Protein AF-0000000072582050 (afdb_homodimer)

Organism: Leptospira interrogans serogroup Icterohaemorrhagiae serovar Lai (strain 56601) (NCBI:txid189518)

InterPro domains:
  IPR000653 DegT/DnrJ/EryC1/StrS aminotransferase [PF01041] (15-385)
  IPR000653 DegT/DnrJ/EryC1/StrS aminotransferase [PIRSF000390] (5-389)
  IPR000653 DegT/DnrJ/EryC1/StrS aminotransferase [PTHR30244] (13-388)
  IPR000653 DegT/DnrJ/EryC1/StrS aminotransferase [cd00616] (18-386)
  IPR015421 Pyridoxal phosphate-dependent transferase, major domain [G3DSA:3.40.640.10] (3-262)
  IPR015422 Pyridoxal phosphate-dependent transferase, small domain [G3DSA:3.90.1150.10] (266-390)
  IPR015424 Pyridoxal phosphate-dependent transferase [SSF53383] (11-389)

Sequence (788 aa):
MDFKIKWSGRSIDYTQEEIDTVVEVMKTADPQTQGKYLQQFESDFSNYLDGQPCFGVTNATHALELIADLTGLKSGDEVIIPGHTYCASAIPFGRTGATLVWADIDPETFLISLESIQKLVTNKTKAIVVVHLYGMIIPDILEIAKFAKSKNILLIEDCAQSLGAVLNGKSCGTFGDFAAFSFHGQKNITTMGEGGILTLKNVSLADKVPGLRHNGHAPFLNKTDYWKPAMSNVDLDLDGIWPHNFSLTEVQAALGSVLLKRIALLTEERRKRAQKFINSFNEFEELSFQKQNDSKAHSYHLLVAKYKAVKNGKNRDDLISILSKKYKIQVIVQYYPLYRYDLFKKMGYAKAVCPASDDFFDNMISFPFHIWMNENDFDYMIASIKQALIELRSMDFKIKWSGRSIDYTQEEIDTVVEVMKTADPQTQGKYLQQFESDFSNYLDGQPCFGVTNATHALELIADLTGLKSGDEVIIPGHTYCASAIPFGRTGATLVWADIDPETFLISLESIQKLVTNKTKAIVVVHLYGMIIPDILEIAKFAKSKNILLIEDCAQSLGAVLNGKSCGTFGDFAAFSFHGQKNITTMGEGGILTLKNVSLADKVPGLRHNGHAPFLNKTDYWKPAMSNVDLDLDGIWPHNFSLTEVQAALGSVLLKRIALLTEERRKRAQKFINSFNEFEELSFQKQNDSKAHSYHLLVAKYKAVKNGKNRDDLISILSKKYKIQVIVQYYPLYRYDLFKKMGYAKAVCPASDDFFDNMISFPFHIWMNENDFDYMIASIKQALIELRS

Secondary structure (DSSP, 8-state):
---SB---S---PPPHHHHHHHHHHHHH-SSSBSSHHHHHHHHHHHHHTTT--EEEESBHHHHHHHHHHHHT--TT-EEEEESSS-GGGTHHHHTTTPEEEEEP--TTTSS--HHHHHTT--TTEEEEEEE-GGGB--TTHHHHHHHHHHTT-EEEEE-TTTTT-EETTEETTSSSSEEEEE--TTSSS-STT-BEEEEES-HHHHTTHHHHHBTTEE--S-STTTTSS-S-EE--SSTT----B-PPBHHHHHHHHHHHTTHHHHHHHHHHHHHHHHHTTTT-TTEEE---S-GGGB--SSEEEEE---SS---HHHHHHIIIIIS-B--B-----GGGSHHHHHTT------HHHHHHHHHEEEE---TT--HHHHHHHHHHHHHHHHHHH-/---SB---S---PPPHHHHHHHHHHHHH-SSSBSSHHHHHHHHHHHHHTTT--EEEESBHHHHHHHHHHHHT--TT-EEEEESSS-GGGTHHHHHTTPEEEEEP--TTTSS--HHHHHTT--TTEEEEEEE-GGGB--TTHHHHHHHHHHTT-EEEEE-TTTTT-EETTEETTSSSSEEEEE--TTSSS-STT-BEEEEES-HHHHTTHHHHHBTTEE--S-STTTTSS-S-EE--SSTT----B-PPBHHHHHHHHHHHTTHHHHHHHHHHHHHHHHHTTTT-TTEEE---S-GGGB--SSEEEEE---SS---HHHHHHIIIIIS-B--B-----GGGSHHHHHTT------HHHHHHHHHEEEE---TT--HHHHHHHHHHHHHHHHHHH-

Nearest PDB structures (foldseek):
  4lc3-assembly1_B  TM=9.080E-01  e=8.793E-35  Burkholderia cenocepacia J2315
  4oca-assembly1_A-2  TM=9.272E-01  e=3.914E-31  Salmonella enterica subsp. enterica serovar Typhimurium
  8snj-assembly1_B  TM=9.107E-01  e=1.690E-31  Klebsiella aerogenes KCTC 2190
  8sng-assembly1_B  TM=9.211E-01  e=1.652E-30  Klebsiella aerogenes KCTC 2190
  3nu7-assembly1_B  TM=9.044E-01  e=9.208E-29  Pseudomonas aeruginosa

Foldseek 3Di:
DFFPADQDQAFDDDDPVLVVLLVVCVVDPVPFFPDDLQVVLQVLVCVVQVNFGKGKFFWQLVLLLLVLLLLVDAAQAEEEEALADDCSLCVSNVVRNHHYAHFAPDLQQRFGDPVRVVVGDDPRYAEYEGECPQAFDDQCLLVVLVVCVVSNHFYEYECQAHAQFDDPRGGGQNSTQKYKYWQARLHLHHLVGTMMMITGHDPVSSVQSVCQQCQQWAADPDDVPCCVVHVTDHDGPRPPDTGHHGIDTSSSSNSSSVVVVCSNVSQVLQLVLLCVLVVLCPVPPQWHFRDDPDSSRGSRSWTKTFGDDDPDPDAQVQLQCCCCPPVRFHKDQDDDRNLPDPVCVVSPSVDHDHVSNVNRRRGMIIGRGHSPDDPVVSVSSSVSSVVSSVVVVD/DFFPADQDQAFDDDDPVLVVLLVVCVVDPVPFFPDDLQVVLQVLVCVVQVNFGKGKFFWQLVLLLLVLLLLVDAAQAEEEEALADDCSLCVSNVVRNHHYAHFAPDLQQRFGDPVRVVVGDDPRYAEYEGECPQAFDDQCLLVVLVVCVVSNHFYEYECQAHAQFDDPRGGGQNSTQKYKYWQARLHLHHLVGTMMMITGHDPVSSVQSVCQQCQQWDADPDPPPCCVVHVTDHDGPRPPDTGHHGIDTSSSSNSSSVVVVCSNVSQVLQLVLLVVLVVLCPVPPQWHFRDDPDSSRGSRSWTKTFGDDDPDPDAQVQLQCCCCPPVRFHKDQDDDRNLPDPVCVVSPSVDHDHVSNVNRRRGMIIGRGHSPDDPVVSVSSSVSSVVSSVVVVD

Solvent-accessible surface area (backbone atoms only — not comparable to full-atom values): 40246 Å² total; per-residue (Å²): 136,81,52,78,44,59,63,67,36,44,24,70,79,77,52,70,68,47,53,50,48,32,53,49,36,66,75,62,48,70,31,21,39,88,30,71,38,36,51,49,24,22,49,51,50,10,56,72,59,76,62,38,54,41,42,68,18,44,23,28,52,56,20,42,33,52,48,34,62,74,68,63,59,30,69,76,30,26,33,39,30,56,31,62,38,66,62,60,80,47,47,40,46,47,69,45,47,23,41,77,38,68,25,25,35,36,83,56,54,70,30,59,42,52,75,45,46,63,78,68,64,53,97,41,43,48,35,38,44,47,58,21,60,52,2,32,57,49,87,55,46,68,58,38,39,52,52,29,56,76,68,71,24,48,33,32,29,39,24,45,39,14,69,71,11,31,54,96,88,37,53,66,53,68,72,42,48,26,19,21,27,33,12,34,22,55,23,90,50,53,32,63,19,35,20,19,30,28,34,41,68,56,64,78,61,56,72,47,46,67,17,40,34,45,60,9,46,38,74,48,89,39,78,88,53,40,45,54,87,21,61,60,34,40,37,65,102,48,87,95,59,77,51,37,78,36,69,38,25,23,38,38,22,44,34,41,45,58,51,57,74,43,39,67,61,55,29,50,55,36,37,53,52,50,47,53,55,56,60,72,41,71,88,38,82,40,55,42,60,66,60,69,92,52,72,54,18,36,19,48,42,46,49,52,32,35,44,46,62,81,81,74,78,50,47,41,66,55,53,48,48,45,35,39,72,72,65,13,33,42,5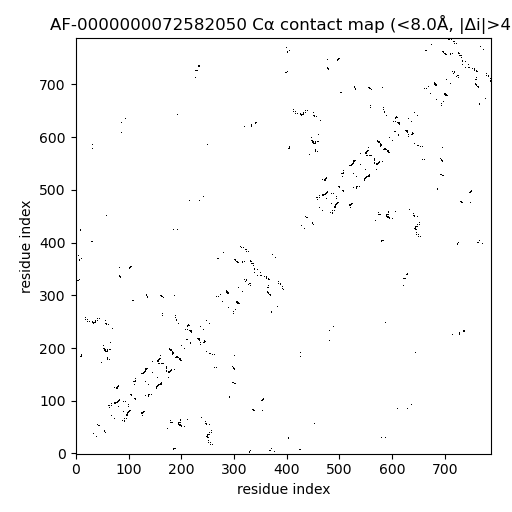8,42,30,79,47,62,43,40,40,73,28,61,39,35,35,77,73,69,40,47,82,75,84,34,68,44,38,51,53,42,54,76,18,36,41,32,49,65,65,46,75,75,61,51,68,67,60,52,50,48,51,54,53,48,50,54,50,50,55,53,58,62,68,107,136,81,53,80,45,59,63,66,35,45,25,69,78,78,50,70,68,46,54,51,49,34,53,51,37,67,73,64,47,69,32,20,38,88,30,69,38,36,53,47,25,21,49,51,50,9,55,73,59,76,62,39,53,43,42,68,19,43,22,30,53,55,22,43,34,51,48,36,59,74,69,63,59,29,69,77,30,25,33,40,29,56,30,64,39,65,63,60,79,48,48,41,46,47,69,47,45,23,43,78,39,68,25,28,35,36,84,55,53,70,29,59,41,54,73,44,47,64,78,66,65,54,97,42,44,48,34,37,43,46,59,20,59,51,1,31,56,51,88,54,47,67,59,40,38,53,50,28,55,75,66,72,24,48,34,33,29,39,26,46,37,13,68,70,10,30,54,96,87,37,52,66,52,68,73,42,49,26,19,21,27,34,12,34,22,55,22,90,51,53,33,64,19,36,20,20,30,28,35,43,68,55,65,78,60,55,71,46,46,66,18,40,34,44,59,10,46,39,73,50,89,38,77,88,52,41,44,53,87,20,60,60,34,41,39,65,102,50,87,94,60,79,52,36,76,36,69,38,27,24,40,36,22,42,35,41,47,58,52,58,76,43,38,67,59,55,28,51,53,36,38,53,52,50,48,54,55,56,61,71,41,70,87,38,82,39,53,43,58,67,60,70,92,52,72,53,18,37,19,49,41,47,49,53,32,38,42,47,63,80,84,72,77,49,47,41,65,56,53,48,48,45,36,40,71,72,65,15,33,40,57,43,30,79,47,64,42,40,40,72,28,59,39,36,36,76,74,70,39,46,81,76,85,34,66,43,38,50,54,44,55,76,16,36,41,30,48,65,64,44,73,74,60,51,68,68,60,53,49,48,50,55,53,48,51,53,50,50,56,54,59,62,70,108

Radius of gyration: 27.57 Å; Cα contacts (8 Å, |Δi|>4): 1727; chains: 2; bounding box: 56×101×63 Å

pLDDT: mean 96.02, std 4.6, range [66.06, 98.94]

Structure (mmCIF, N/CA/C/O backbone):
data_AF-0000000072582050-model_v1
#
loop_
_entity.id
_entity.type
_entity.pdbx_description
1 polymer 'Pyridoxal phosphate-dependent aminotransferase'
#
loop_
_atom_site.group_PDB
_atom_site.id
_atom_site.type_symbol
_atom_site.label_atom_id
_atom_site.label_alt_id
_atom_site.label_comp_id
_atom_site.label_asym_id
_atom_site.label_entity_id
_atom_site.label_seq_id
_atom_site.pdbx_PDB_ins_code
_atom_site.Cartn_x
_atom_site.Cartn_y
_atom_site.Cartn_z
_atom_site.occupancy
_atom_site.B_iso_or_equiv
_atom_site.auth_seq_id
_atom_site.auth_comp_id
_atom_site.auth_asym_id
_atom_site.auth_atom_id
_atom_site.pdbx_PDB_model_num
ATOM 1 N N . MET A 1 1 ? 13.43 26.766 -9.227 1 75.81 1 MET A N 1
ATOM 2 C CA . MET A 1 1 ? 14.141 27.766 -8.43 1 75.81 1 MET A CA 1
ATOM 3 C C . MET A 1 1 ? 15.188 27.094 -7.543 1 75.81 1 MET A C 1
ATOM 5 O O . MET A 1 1 ? 15.008 25.969 -7.098 1 75.81 1 MET A O 1
ATOM 9 N N . ASP A 1 2 ? 16.25 27.734 -7.402 1 87.94 2 ASP A N 1
ATOM 10 C CA . ASP A 1 2 ? 17.328 27.281 -6.539 1 87.94 2 ASP A CA 1
ATOM 11 C C . ASP A 1 2 ? 17.188 27.844 -5.125 1 87.94 2 ASP A C 1
ATOM 13 O O . ASP A 1 2 ? 17.219 29.062 -4.926 1 87.94 2 ASP A O 1
ATOM 17 N N . PHE A 1 3 ? 16.938 27.031 -4.137 1 94.44 3 PHE A N 1
ATOM 18 C CA . PHE A 1 3 ? 16.672 27.453 -2.766 1 94.44 3 PHE A CA 1
ATOM 19 C C . PHE A 1 3 ? 17.891 27.188 -1.883 1 94.44 3 PHE A C 1
ATOM 21 O O . PHE A 1 3 ? 18.578 26.172 -2.035 1 94.44 3 PHE A O 1
ATOM 28 N N . LYS A 1 4 ? 18.172 28.141 -1.025 1 96.25 4 LYS A N 1
ATOM 29 C CA . LYS A 1 4 ? 19.172 27.922 0.026 1 96.25 4 LYS A CA 1
ATOM 30 C C . LYS A 1 4 ? 18.625 27 1.113 1 96.25 4 LYS A C 1
ATOM 32 O O . LYS A 1 4 ? 19.312 26.078 1.559 1 96.25 4 LYS A O 1
ATOM 37 N N . ILE A 1 5 ? 17.422 27.297 1.549 1 96.81 5 ILE A N 1
ATOM 38 C CA . ILE A 1 5 ? 16.688 26.438 2.475 1 96.81 5 ILE A CA 1
ATOM 39 C C . ILE A 1 5 ? 15.484 25.828 1.764 1 96.81 5 ILE A C 1
ATOM 41 O O . ILE A 1 5 ? 14.484 26.5 1.538 1 96.81 5 ILE A O 1
ATOM 45 N N . LYS A 1 6 ? 15.562 24.547 1.501 1 93 6 LYS A N 1
ATOM 46 C CA . LYS A 1 6 ? 14.523 23.859 0.743 1 93 6 LYS A CA 1
ATOM 47 C C . LYS A 1 6 ? 13.484 23.234 1.672 1 93 6 LYS A C 1
ATOM 49 O O . LYS A 1 6 ? 13.789 22.906 2.824 1 93 6 LYS A O 1
ATOM 54 N N . TRP A 1 7 ? 12.273 23.109 1.129 1 93.12 7 TRP A N 1
ATOM 55 C CA . TRP A 1 7 ? 11.289 22.25 1.769 1 93.12 7 TRP A CA 1
ATOM 56 C C . TRP A 1 7 ? 11.703 20.781 1.668 1 93.12 7 TRP A C 1
ATOM 58 O O . TRP A 1 7 ? 11.648 20.188 0.589 1 93.12 7 TRP A O 1
ATOM 68 N N . SER A 1 8 ? 12.094 20.188 2.719 1 90.56 8 SER A N 1
ATOM 69 C CA . SER A 1 8 ? 12.648 18.828 2.672 1 90.56 8 SER A CA 1
ATOM 70 C C . SER A 1 8 ? 11.547 17.781 2.672 1 90.56 8 SER A C 1
ATOM 72 O O . SER A 1 8 ? 10.547 17.922 3.371 1 90.56 8 SER A O 1
ATOM 74 N N . GLY A 1 9 ? 11.781 16.703 1.92 1 90.38 9 GLY A N 1
ATOM 75 C CA . GLY A 1 9 ? 10.914 15.531 1.932 1 90.38 9 GLY A CA 1
ATOM 76 C C . GLY A 1 9 ? 11.328 14.492 2.953 1 90.38 9 GLY A C 1
ATOM 77 O O . GLY A 1 9 ? 10.758 13.398 3.002 1 90.38 9 GLY A O 1
ATOM 78 N N . ARG A 1 10 ? 12.305 14.812 3.766 1 89.94 10 ARG A N 1
ATOM 79 C CA . ARG A 1 10 ? 12.844 13.938 4.801 1 89.94 10 ARG A CA 1
ATOM 80 C C . ARG A 1 10 ? 12.883 14.641 6.152 1 89.94 10 ARG A C 1
ATOM 82 O O . ARG A 1 10 ? 13.453 15.727 6.281 1 89.94 10 ARG A O 1
ATOM 89 N N . SER A 1 11 ? 12.336 13.922 7.152 1 86.62 11 SER A N 1
ATOM 90 C CA . SER A 1 11 ? 12.18 14.625 8.422 1 86.62 11 SER A CA 1
ATOM 91 C C . SER A 1 11 ? 13.281 14.25 9.406 1 86.62 11 SER A C 1
ATOM 93 O O . SER A 1 11 ? 13.562 15 10.336 1 86.62 11 SER A O 1
ATOM 95 N N . ILE A 1 12 ? 13.875 13.047 9.211 1 89.88 12 ILE A N 1
ATOM 96 C CA . ILE A 1 12 ? 14.867 12.609 10.18 1 89.88 12 ILE A CA 1
ATOM 97 C C . ILE A 1 12 ? 16.016 11.906 9.453 1 89.88 12 ILE A C 1
ATOM 99 O O . ILE A 1 12 ? 15.875 11.484 8.305 1 89.88 12 ILE A O 1
ATOM 103 N N . ASP A 1 13 ? 17.141 11.875 10.164 1 93.62 13 ASP A N 1
ATOM 104 C CA . ASP A 1 13 ? 18.234 10.992 9.773 1 93.62 13 ASP A CA 1
ATOM 105 C C . ASP A 1 13 ? 18.203 9.688 10.57 1 93.62 13 ASP A C 1
ATOM 107 O O . ASP A 1 13 ? 17.891 9.695 11.766 1 93.62 13 ASP A O 1
ATOM 111 N N . TYR A 1 14 ? 18.516 8.641 9.867 1 96.69 14 TYR A N 1
ATOM 112 C CA . TYR A 1 14 ? 18.562 7.352 10.547 1 96.69 14 TYR A CA 1
ATOM 113 C C . TYR A 1 14 ? 19.859 7.184 11.32 1 96.69 14 TYR A C 1
ATOM 115 O O . TYR A 1 14 ? 20.922 7.582 10.844 1 96.69 14 TYR A O 1
ATOM 123 N N . THR A 1 15 ? 19.766 6.637 12.523 1 97.38 15 THR A N 1
ATOM 124 C CA . THR A 1 15 ? 20.953 6.273 13.289 1 97.38 15 THR A CA 1
ATOM 125 C C . THR A 1 15 ? 21.578 4.996 12.742 1 97.38 15 THR A C 1
ATOM 127 O O . THR A 1 15 ? 20.969 4.297 11.93 1 97.38 15 THR A O 1
ATOM 130 N N . GLN A 1 16 ? 22.812 4.715 13.234 1 98.31 16 GLN A N 1
ATOM 131 C CA . GLN A 1 16 ? 23.469 3.48 12.82 1 98.31 16 GLN A CA 1
ATOM 132 C C . GLN A 1 16 ? 22.688 2.258 13.297 1 98.31 16 GLN A C 1
ATOM 134 O O . GLN A 1 16 ? 22.609 1.254 12.578 1 98.31 16 GLN A O 1
ATOM 139 N N . GLU A 1 17 ? 22.141 2.291 14.477 1 98.56 17 GLU A N 1
ATOM 140 C CA . GLU A 1 17 ? 21.344 1.188 14.984 1 98.56 17 GLU A CA 1
ATOM 141 C C . GLU A 1 17 ? 20.156 0.899 14.07 1 98.56 17 GLU A C 1
ATOM 143 O O . GLU A 1 17 ? 19.828 -0.263 13.805 1 98.56 17 GLU A O 1
ATOM 148 N N . GLU A 1 18 ? 19.484 1.899 13.633 1 98.5 18 GLU A N 1
ATOM 149 C CA . GLU A 1 18 ? 18.344 1.771 12.727 1 98.5 18 GLU A CA 1
ATOM 150 C C . GLU A 1 18 ? 18.766 1.163 11.391 1 98.5 18 GLU A C 1
ATOM 152 O O . GLU A 1 18 ? 18.109 0.258 10.875 1 98.5 18 GLU A O 1
ATOM 157 N N . ILE A 1 19 ? 19.891 1.639 10.836 1 98.75 19 ILE A N 1
ATOM 158 C CA . ILE A 1 19 ? 20.438 1.115 9.578 1 98.75 19 ILE A CA 1
ATOM 159 C C . ILE A 1 19 ? 20.797 -0.356 9.75 1 98.75 19 ILE A C 1
ATOM 161 O O . ILE A 1 19 ? 20.453 -1.193 8.914 1 98.75 19 ILE A O 1
ATOM 165 N N . ASP A 1 20 ? 21.453 -0.716 10.883 1 98.81 20 ASP A N 1
ATOM 166 C CA . ASP A 1 20 ? 21.875 -2.09 11.164 1 98.81 20 ASP A CA 1
ATOM 167 C C . ASP A 1 20 ? 20.656 -3.01 11.281 1 98.81 20 ASP A C 1
ATOM 169 O O . ASP A 1 20 ? 20.703 -4.168 10.852 1 98.81 20 ASP A O 1
ATOM 173 N N . THR A 1 21 ? 19.641 -2.516 11.859 1 98.81 21 THR A N 1
ATOM 174 C CA . THR A 1 21 ? 18.406 -3.285 12 1 98.81 21 THR A CA 1
ATOM 175 C C . THR A 1 21 ? 17.828 -3.639 10.633 1 98.81 21 THR A C 1
ATOM 177 O O . THR A 1 21 ? 17.453 -4.789 10.391 1 98.81 21 THR A O 1
ATOM 180 N N . VAL A 1 22 ? 17.797 -2.672 9.734 1 98.81 22 VAL A N 1
ATOM 181 C CA . VAL A 1 22 ? 17.281 -2.885 8.391 1 98.81 22 VAL A CA 1
ATOM 182 C C . VAL A 1 22 ? 18.109 -3.943 7.676 1 98.81 22 VAL A C 1
ATOM 184 O O . VAL A 1 22 ? 17.578 -4.891 7.102 1 98.81 22 VAL A O 1
ATOM 187 N N . VAL A 1 23 ? 19.391 -3.82 7.758 1 98.81 23 VAL A N 1
ATOM 188 C CA . VAL A 1 23 ? 20.312 -4.727 7.078 1 98.81 23 VAL A CA 1
ATOM 189 C C . VAL A 1 23 ? 20.125 -6.145 7.621 1 98.81 23 VAL A C 1
ATOM 191 O O . VAL A 1 23 ? 20.062 -7.105 6.852 1 98.81 23 VAL A O 1
ATOM 194 N N . GLU A 1 24 ? 20.047 -6.266 8.914 1 98.75 24 GLU A N 1
ATOM 195 C CA . GLU A 1 24 ? 19.891 -7.574 9.547 1 98.75 24 GLU A CA 1
ATOM 196 C C . GLU A 1 24 ? 18.594 -8.25 9.094 1 98.75 24 GLU A C 1
ATOM 198 O O . GLU A 1 24 ? 18.594 -9.43 8.75 1 98.75 24 GLU A O 1
ATOM 203 N N . VAL A 1 25 ? 17.547 -7.52 9.094 1 98.62 25 VAL A N 1
ATOM 204 C CA . VAL A 1 25 ? 16.234 -8.078 8.734 1 98.62 25 VAL A CA 1
ATOM 205 C C . VAL A 1 25 ? 16.219 -8.43 7.25 1 98.62 25 VAL A C 1
ATOM 207 O O . VAL A 1 25 ? 15.633 -9.438 6.852 1 98.62 25 VAL A O 1
ATOM 210 N N . MET A 1 26 ? 16.844 -7.605 6.371 1 97.94 26 MET A N 1
ATOM 211 C CA . MET A 1 26 ? 16.984 -7.938 4.953 1 97.94 26 MET A CA 1
ATOM 212 C C . MET A 1 26 ? 17.625 -9.312 4.773 1 97.94 26 MET A C 1
ATOM 214 O O . MET A 1 26 ? 17.203 -10.094 3.92 1 97.94 26 MET A O 1
ATOM 218 N N . LYS A 1 27 ? 18.531 -9.641 5.633 1 96.88 27 LYS A N 1
ATOM 219 C CA . LYS A 1 27 ? 19.344 -10.844 5.465 1 96.88 27 LYS A CA 1
ATOM 220 C C . LYS A 1 27 ? 18.641 -12.062 6.07 1 96.88 27 LYS A C 1
ATOM 222 O O . LYS A 1 27 ? 18.891 -13.195 5.652 1 96.88 27 LYS A O 1
ATOM 227 N N . THR A 1 28 ? 17.688 -11.789 7.023 1 95.88 28 THR A N 1
ATOM 228 C CA . THR A 1 28 ? 17.359 -12.945 7.855 1 95.88 28 THR A CA 1
ATOM 229 C C . THR A 1 28 ? 15.844 -13.172 7.875 1 95.88 28 THR A C 1
ATOM 231 O O . THR A 1 28 ? 15.383 -14.273 8.156 1 95.88 28 THR A O 1
ATOM 234 N N . ALA A 1 29 ? 15.078 -12.141 7.594 1 97.06 29 ALA A N 1
ATOM 235 C CA . ALA A 1 29 ? 13.633 -12.266 7.777 1 97.06 29 ALA A CA 1
ATOM 236 C C . ALA A 1 29 ? 13.047 -13.305 6.824 1 97.06 29 ALA A C 1
ATOM 238 O O . ALA A 1 29 ? 13.289 -13.25 5.617 1 97.06 29 ALA A O 1
ATOM 239 N N . ASP A 1 30 ? 12.289 -14.195 7.316 1 94.94 30 ASP A N 1
ATOM 240 C CA . ASP A 1 30 ? 11.516 -15.203 6.605 1 94.94 30 ASP A CA 1
ATOM 241 C C . ASP A 1 30 ? 10.258 -15.578 7.379 1 94.94 30 ASP A C 1
ATOM 243 O O . ASP A 1 30 ? 10.312 -16.328 8.359 1 94.94 30 ASP A O 1
ATOM 247 N N . PRO A 1 31 ? 9.125 -15.102 6.898 1 95.75 31 PRO A N 1
ATOM 248 C CA . PRO A 1 31 ? 8.844 -14.391 5.648 1 95.75 31 PRO A CA 1
ATOM 249 C C . PRO A 1 31 ? 9.25 -12.922 5.707 1 95.75 31 PRO A C 1
ATOM 251 O O . PRO A 1 31 ? 9.711 -12.445 6.746 1 95.75 31 PRO A O 1
ATOM 254 N N . GLN A 1 32 ? 9.117 -12.234 4.617 1 97.19 32 GLN A N 1
ATOM 255 C CA . GLN A 1 32 ? 9.531 -10.836 4.527 1 97.19 32 GLN A CA 1
ATOM 256 C C . GLN A 1 32 ? 8.344 -9.891 4.691 1 97.19 32 GLN A C 1
ATOM 258 O O . GLN A 1 32 ? 8.492 -8.672 4.582 1 97.19 32 GLN A O 1
ATOM 263 N N . THR A 1 33 ? 7.184 -10.367 4.883 1 96.69 33 THR A N 1
ATOM 264 C CA . THR A 1 33 ? 5.957 -9.664 5.242 1 96.69 33 THR A CA 1
ATOM 265 C C . THR A 1 33 ? 5.055 -10.555 6.09 1 96.69 33 THR A C 1
ATOM 267 O O . THR A 1 33 ? 5.168 -11.781 6.051 1 96.69 33 THR A O 1
ATOM 270 N N . GLN A 1 34 ? 4.215 -9.938 6.961 1 96.25 34 GLN A N 1
ATOM 271 C CA . GLN A 1 34 ? 3.279 -10.664 7.812 1 96.25 34 GLN A CA 1
ATOM 272 C C . GLN A 1 34 ? 4.016 -11.617 8.75 1 96.25 34 GLN A C 1
ATOM 274 O O . GLN A 1 34 ? 3.582 -12.75 8.961 1 96.25 34 GLN A O 1
ATOM 279 N N . GLY A 1 35 ? 5.18 -11.18 9.242 1 97.44 35 GLY A N 1
ATOM 280 C CA . GLY A 1 35 ? 6.008 -12.031 10.086 1 97.44 35 GLY A CA 1
ATOM 281 C C . GLY A 1 35 ? 6.172 -11.492 11.5 1 97.44 35 GLY A C 1
ATOM 282 O O . GLY A 1 35 ? 5.305 -10.781 12 1 97.44 35 GLY A O 1
ATOM 283 N N . LYS A 1 36 ? 7.242 -11.938 12.148 1 98.19 36 LYS A N 1
ATOM 284 C CA . LYS A 1 36 ? 7.438 -11.68 13.57 1 98.19 36 LYS A CA 1
ATOM 285 C C . LYS A 1 36 ? 7.773 -10.219 13.828 1 98.19 36 LYS A C 1
ATOM 287 O O . LYS A 1 36 ? 7.457 -9.68 14.891 1 98.19 36 LYS A O 1
ATOM 292 N N . TYR A 1 37 ? 8.453 -9.547 12.891 1 98.81 37 TYR A N 1
ATOM 293 C CA . TYR A 1 37 ? 8.82 -8.148 13.094 1 98.81 37 TYR A CA 1
ATOM 294 C C . TYR A 1 37 ? 7.59 -7.25 13.039 1 98.81 37 TYR A C 1
ATOM 296 O O . TYR A 1 37 ? 7.48 -6.285 13.797 1 98.81 37 TYR A O 1
ATOM 304 N N . LEU A 1 38 ? 6.645 -7.586 12.141 1 98.75 38 LEU A N 1
ATOM 305 C CA . LEU A 1 38 ? 5.375 -6.867 12.117 1 98.75 38 LEU A CA 1
ATOM 306 C C . LEU A 1 38 ? 4.629 -7.043 13.438 1 98.75 38 LEU A C 1
ATOM 308 O O . LEU A 1 38 ? 4.129 -6.07 14.008 1 98.75 38 LEU A O 1
ATOM 312 N N . GLN A 1 39 ? 4.594 -8.266 13.898 1 98.62 39 GLN A N 1
ATOM 313 C CA . GLN A 1 39 ? 3.922 -8.547 15.164 1 98.62 39 GLN A CA 1
ATOM 314 C C . GLN A 1 39 ? 4.559 -7.766 16.312 1 98.62 39 GLN A C 1
ATOM 316 O O . GLN A 1 39 ? 3.855 -7.215 17.156 1 98.62 39 GLN A O 1
ATOM 321 N N . GLN A 1 40 ? 5.852 -7.75 16.297 1 98.88 40 GLN A N 1
ATOM 322 C CA . GLN A 1 40 ? 6.57 -7.016 17.344 1 98.88 40 GLN A CA 1
ATOM 323 C C . GLN A 1 40 ? 6.27 -5.52 17.266 1 98.88 40 GLN A C 1
ATOM 325 O O . GLN A 1 40 ? 6.039 -4.871 18.281 1 98.88 40 GLN A O 1
ATOM 330 N N . PHE A 1 41 ? 6.312 -4.969 16.078 1 98.88 41 PHE A N 1
ATOM 331 C CA . PHE A 1 41 ? 6.039 -3.549 15.898 1 98.88 41 PHE A CA 1
ATOM 332 C C . PHE A 1 41 ? 4.633 -3.207 16.375 1 98.88 41 PHE A C 1
ATOM 334 O O . PHE A 1 41 ? 4.43 -2.197 17.047 1 98.88 41 PHE A O 1
ATOM 341 N N . GLU A 1 42 ? 3.635 -4.043 16 1 98.88 42 GLU A N 1
ATOM 342 C CA . GLU A 1 42 ? 2.258 -3.861 16.453 1 98.88 42 GLU A CA 1
ATOM 343 C C . GLU A 1 42 ? 2.162 -3.898 17.969 1 98.88 42 GLU A C 1
ATOM 345 O O . GLU A 1 42 ? 1.479 -3.07 18.578 1 98.88 42 GLU A O 1
ATOM 350 N N . SER A 1 43 ? 2.879 -4.797 18.547 1 98.75 43 SER A N 1
ATOM 351 C CA . SER A 1 43 ? 2.91 -4.895 20.016 1 98.75 43 SER A CA 1
ATOM 352 C C . SER A 1 43 ? 3.564 -3.668 20.641 1 98.75 43 SER A C 1
ATOM 354 O O . SER A 1 43 ? 3.057 -3.119 21.609 1 98.75 43 SER A O 1
ATOM 356 N N . ASP A 1 44 ? 4.727 -3.268 20.109 1 98.81 44 ASP A N 1
ATOM 357 C CA . ASP A 1 44 ? 5.43 -2.092 20.609 1 98.81 44 ASP A CA 1
ATOM 358 C C . ASP A 1 44 ? 4.547 -0.849 20.547 1 98.81 44 ASP A C 1
ATOM 360 O O . ASP A 1 44 ? 4.5 -0.059 21.484 1 98.81 44 ASP A O 1
ATOM 364 N N . PHE A 1 45 ? 3.842 -0.696 19.484 1 98.81 45 PHE A N 1
ATOM 365 C CA . PHE A 1 45 ? 2.996 0.479 19.312 1 98.81 45 PHE A CA 1
ATOM 366 C C . PHE A 1 45 ? 1.781 0.41 20.219 1 98.81 45 PHE A C 1
ATOM 368 O O . PHE A 1 45 ? 1.324 1.435 20.734 1 98.81 45 PHE A O 1
ATOM 375 N N . SER A 1 46 ? 1.212 -0.774 20.344 1 98.56 46 SER A N 1
ATOM 376 C CA . SER A 1 46 ? 0.13 -0.98 21.297 1 98.56 46 SER A CA 1
ATOM 377 C C . SER A 1 46 ? 0.542 -0.55 22.703 1 98.56 46 SER A C 1
ATOM 379 O O . SER A 1 46 ? -0.199 0.163 23.375 1 98.56 46 SER A O 1
ATOM 381 N N . ASN A 1 47 ? 1.703 -1.001 23.109 1 98.31 47 ASN A N 1
ATOM 382 C CA . ASN A 1 47 ? 2.221 -0.602 24.422 1 98.31 47 ASN A CA 1
ATOM 383 C C . ASN A 1 47 ? 2.373 0.914 24.516 1 98.31 47 ASN A C 1
ATOM 385 O O . ASN A 1 47 ? 2.061 1.505 25.562 1 98.31 47 ASN A O 1
ATOM 389 N N . TYR A 1 48 ? 2.848 1.487 23.438 1 97.81 48 TYR A N 1
ATOM 390 C CA . TYR A 1 48 ? 3.008 2.936 23.391 1 97.81 48 TYR A CA 1
ATOM 391 C C . TYR A 1 48 ? 1.67 3.641 23.578 1 97.81 48 TYR A C 1
ATOM 393 O O . TYR A 1 48 ? 1.61 4.727 24.156 1 97.81 48 TYR A O 1
ATOM 401 N N . LEU A 1 49 ? 0.609 3.059 23.062 1 97.62 49 LEU A N 1
ATOM 402 C CA . LEU A 1 49 ? -0.729 3.631 23.172 1 97.62 49 LEU A CA 1
ATOM 403 C C . LEU A 1 49 ? -1.515 2.984 24.297 1 97.62 49 LEU A C 1
ATOM 405 O O . LEU A 1 49 ? -2.727 2.789 24.188 1 97.62 49 LEU A O 1
ATOM 409 N N . ASP A 1 50 ? -0.879 2.527 25.312 1 95.25 50 ASP A N 1
ATOM 410 C CA . ASP A 1 50 ? -1.459 2.02 26.547 1 95.25 50 ASP A CA 1
ATOM 411 C C . ASP A 1 50 ? -2.279 0.756 26.297 1 95.25 50 ASP A C 1
ATOM 413 O O . ASP A 1 50 ? -3.367 0.594 26.844 1 95.25 50 ASP A O 1
ATOM 417 N N . GLY A 1 51 ? -1.902 -0.036 25.375 1 96.12 51 GLY A N 1
ATOM 418 C CA . GLY A 1 51 ? -2.453 -1.374 25.234 1 96.12 51 GLY A CA 1
ATOM 419 C C . GLY A 1 51 ? -3.508 -1.469 24.141 1 96.12 51 GLY A C 1
ATOM 420 O O . GLY A 1 51 ? -4.07 -2.541 23.906 1 96.12 51 GLY A O 1
ATOM 421 N N . GLN A 1 52 ? -3.803 -0.375 23.453 1 96.56 52 GLN A N 1
ATOM 422 C CA . GLN A 1 52 ? -4.785 -0.412 22.375 1 96.56 52 GLN A CA 1
ATOM 423 C C . GLN A 1 52 ? -4.301 -1.288 21.219 1 96.56 52 GLN A C 1
ATOM 425 O O . GLN A 1 52 ? -3.125 -1.24 20.844 1 96.56 52 GLN A O 1
ATOM 430 N N . PRO A 1 53 ? -5.234 -2.133 20.656 1 98.12 53 PRO A N 1
ATOM 431 C CA . PRO A 1 53 ? -4.828 -2.928 19.5 1 98.12 53 PRO A CA 1
ATOM 432 C C . PRO A 1 53 ? -4.309 -2.068 18.344 1 98.12 53 PRO A C 1
ATOM 434 O O . PRO A 1 53 ? -4.93 -1.065 17.984 1 98.12 53 PRO A O 1
ATOM 437 N N . CYS A 1 54 ? -3.166 -2.418 17.828 1 98.62 54 CYS A N 1
ATOM 438 C CA . CYS A 1 54 ? -2.525 -1.697 16.734 1 98.62 54 CYS A CA 1
ATOM 439 C C . CYS A 1 54 ? -2.18 -2.641 15.594 1 98.62 54 CYS A C 1
ATOM 441 O O . CYS A 1 54 ? -1.79 -3.787 15.82 1 98.62 54 CYS A O 1
ATOM 443 N N . PHE A 1 55 ? -2.324 -2.189 14.375 1 98.88 55 PHE A N 1
ATOM 444 C CA . PHE A 1 55 ? -2.045 -2.977 13.18 1 98.88 55 PHE A CA 1
ATOM 445 C C . PHE A 1 55 ? -1.241 -2.162 12.164 1 98.88 55 PHE A C 1
ATOM 447 O O . PHE A 1 55 ? -1.628 -1.047 11.812 1 98.88 55 PHE A O 1
ATOM 454 N N . GLY A 1 56 ? -0.12 -2.709 11.742 1 98.81 56 GLY A N 1
ATOM 455 C CA . GLY A 1 56 ? 0.715 -2.066 10.742 1 98.81 56 GLY A CA 1
ATOM 456 C C . GLY A 1 56 ? 0.141 -2.154 9.336 1 98.81 56 GLY A C 1
ATOM 457 O O . GLY A 1 56 ? -0.409 -3.188 8.953 1 98.81 56 GLY A O 1
ATOM 458 N N . VAL A 1 57 ? 0.185 -1.055 8.578 1 98.81 57 VAL A N 1
ATOM 459 C CA . VAL A 1 57 ? -0.293 -0.988 7.199 1 98.81 57 VAL A CA 1
ATOM 460 C C . VAL A 1 57 ? 0.691 -0.188 6.348 1 98.81 57 VAL A C 1
ATOM 462 O O . VAL A 1 57 ? 1.653 0.38 6.871 1 98.81 57 VAL A O 1
ATOM 465 N N . THR A 1 58 ? 0.426 -0.103 5.078 1 98.5 58 THR A N 1
ATOM 466 C CA . THR A 1 58 ? 1.338 0.477 4.098 1 98.5 58 THR A CA 1
ATOM 467 C C . THR A 1 58 ? 1.494 1.979 4.328 1 98.5 58 THR A C 1
ATOM 469 O O . THR A 1 58 ? 2.537 2.555 4.012 1 98.5 58 THR A O 1
ATOM 472 N N . ASN A 1 59 ? 0.485 2.631 4.723 1 98.69 59 ASN A N 1
ATOM 473 C CA . ASN A 1 59 ? 0.473 4.066 4.984 1 98.69 59 ASN A CA 1
ATOM 474 C C . ASN A 1 59 ? -0.798 4.492 5.711 1 98.69 59 ASN A C 1
ATOM 476 O O . ASN A 1 59 ? -1.688 3.674 5.949 1 98.69 59 ASN A O 1
ATOM 480 N N . ALA A 1 60 ? -0.86 5.723 6.066 1 98.75 60 ALA A N 1
ATOM 481 C CA . ALA A 1 60 ? -1.984 6.199 6.867 1 98.75 60 ALA A CA 1
ATOM 482 C C . ALA A 1 60 ? -3.268 6.242 6.039 1 98.75 60 ALA A C 1
ATOM 484 O O . ALA A 1 60 ? -4.363 6.043 6.574 1 98.75 60 ALA A O 1
ATOM 485 N N . THR A 1 61 ? -3.174 6.523 4.742 1 98.69 61 THR A N 1
ATOM 486 C CA . THR A 1 61 ? -4.352 6.473 3.887 1 98.69 61 THR A CA 1
ATOM 487 C C . THR A 1 61 ? -5.023 5.105 3.973 1 98.69 61 THR A C 1
ATOM 489 O O . THR A 1 61 ? -6.246 5.012 4.09 1 98.69 61 THR A O 1
ATOM 492 N N . HIS A 1 62 ? -4.211 4.086 3.992 1 98.88 62 HIS A N 1
ATOM 493 C CA . HIS A 1 62 ? -4.727 2.725 4.066 1 98.88 62 HIS A CA 1
ATOM 494 C C . HIS A 1 62 ? -5.301 2.428 5.449 1 98.88 62 HIS A C 1
ATOM 496 O O . HIS A 1 62 ? -6.273 1.682 5.574 1 98.88 62 HIS A O 1
ATOM 502 N N . ALA A 1 63 ? -4.672 2.988 6.488 1 98.94 63 ALA A N 1
ATOM 503 C CA . ALA A 1 63 ? -5.277 2.881 7.812 1 98.94 63 ALA A CA 1
ATOM 504 C C . ALA A 1 63 ? -6.688 3.467 7.824 1 98.94 63 ALA A C 1
ATOM 506 O O . ALA A 1 63 ? -7.625 2.836 8.312 1 98.94 63 ALA A O 1
ATOM 507 N N . LEU A 1 64 ? -6.832 4.633 7.246 1 98.94 64 LEU A N 1
ATOM 508 C CA . LEU A 1 64 ? -8.125 5.309 7.199 1 98.94 64 LEU A CA 1
ATOM 509 C C . LEU A 1 64 ? -9.109 4.535 6.328 1 98.94 64 LEU A C 1
ATOM 511 O O . LEU A 1 64 ? -10.312 4.516 6.609 1 98.94 64 LEU A O 1
ATOM 515 N N . GLU A 1 65 ? -8.633 3.914 5.297 1 98.75 65 GLU A N 1
ATOM 516 C CA . GLU A 1 65 ? -9.484 3.09 4.449 1 98.75 65 GLU A CA 1
ATOM 517 C C . GLU A 1 65 ? -10.031 1.891 5.219 1 98.75 65 GLU A C 1
ATOM 519 O O . GLU A 1 65 ? -11.219 1.57 5.117 1 98.75 65 GLU A O 1
ATOM 524 N N . LEU A 1 66 ? -9.148 1.209 5.922 1 98.75 66 LEU A N 1
ATOM 525 C CA . LEU A 1 66 ? -9.609 0.091 6.738 1 98.75 66 LEU A CA 1
ATOM 526 C C . LEU A 1 66 ? -10.633 0.557 7.77 1 98.75 66 LEU A C 1
ATOM 528 O O . LEU A 1 66 ? -11.617 -0.136 8.031 1 98.75 66 LEU A O 1
ATOM 532 N N . ILE A 1 67 ? -10.367 1.715 8.383 1 98.81 67 ILE A N 1
ATOM 533 C CA . ILE A 1 67 ? -11.305 2.271 9.359 1 98.81 67 ILE A CA 1
ATOM 534 C C . ILE A 1 67 ? -12.648 2.518 8.688 1 98.81 67 ILE A C 1
ATOM 536 O O . ILE A 1 67 ? -13.695 2.16 9.234 1 98.81 67 ILE A O 1
ATOM 540 N N . ALA A 1 68 ? -12.633 3.109 7.527 1 98.62 68 ALA A N 1
ATOM 541 C CA . ALA A 1 68 ? -13.867 3.355 6.793 1 98.62 68 ALA A CA 1
ATOM 542 C C . ALA A 1 68 ? -14.633 2.057 6.566 1 98.62 68 ALA A C 1
ATOM 544 O O . ALA A 1 68 ? -15.859 2.012 6.742 1 98.62 68 ALA A O 1
ATOM 545 N N . ASP A 1 69 ? -13.93 0.991 6.172 1 97.94 69 ASP A N 1
ATOM 546 C CA . ASP A 1 69 ? -14.547 -0.318 5.98 1 97.94 69 ASP A CA 1
ATOM 547 C C . ASP A 1 69 ? -15.172 -0.827 7.281 1 97.94 69 ASP A C 1
ATOM 549 O O . ASP A 1 69 ? -16.297 -1.307 7.285 1 97.94 69 ASP A O 1
ATOM 553 N N . LEU A 1 70 ? -14.43 -0.714 8.352 1 98.06 70 LEU A N 1
ATOM 554 C CA . LEU A 1 70 ? -14.805 -1.303 9.633 1 98.06 70 LEU A CA 1
ATOM 555 C C . LEU A 1 70 ? -15.992 -0.563 10.242 1 98.06 70 LEU A C 1
ATOM 557 O O . LEU A 1 70 ? -16.719 -1.124 11.062 1 98.06 70 LEU A O 1
ATOM 561 N N . THR A 1 71 ? -16.188 0.727 9.875 1 96.94 71 THR A N 1
ATOM 562 C CA . THR A 1 71 ? -17.281 1.53 10.414 1 96.94 71 THR A CA 1
ATOM 563 C C . THR A 1 71 ? -18.594 1.189 9.727 1 96.94 71 THR A C 1
ATOM 565 O O . THR A 1 71 ? -19.672 1.572 10.203 1 96.94 71 THR A O 1
ATOM 568 N N . GLY A 1 72 ? -18.531 0.528 8.602 1 96.06 72 GLY A N 1
ATOM 569 C CA . GLY A 1 72 ? -19.734 0.148 7.875 1 96.06 72 GLY A CA 1
ATOM 570 C C . GLY A 1 72 ? -20.406 1.318 7.184 1 96.06 72 GLY A C 1
ATOM 571 O O . GLY A 1 72 ? -21.609 1.273 6.906 1 96.06 72 GLY A O 1
ATOM 572 N N . LEU A 1 73 ? -19.703 2.381 6.945 1 97.38 73 LEU A N 1
ATOM 573 C CA . LEU A 1 73 ? -20.203 3.557 6.242 1 97.38 73 LEU A CA 1
ATOM 574 C C . LEU A 1 73 ? -20.734 3.18 4.859 1 97.38 73 LEU A C 1
ATOM 576 O O . LEU A 1 73 ? -20.172 2.314 4.191 1 97.38 73 LEU A O 1
ATOM 580 N N . LYS A 1 74 ? -21.766 3.818 4.445 1 95.94 74 LYS A N 1
ATOM 581 C CA . LYS A 1 74 ? -22.406 3.586 3.154 1 95.94 74 LYS A CA 1
ATOM 582 C C . LYS A 1 74 ? -23.172 4.816 2.693 1 95.94 74 LYS A C 1
ATOM 584 O O . LYS A 1 74 ? -23.219 5.828 3.398 1 95.94 74 LYS A O 1
ATOM 589 N N . SER A 1 75 ? -23.734 4.695 1.487 1 96.56 75 SER A N 1
ATOM 590 C CA . SER A 1 75 ? -24.578 5.77 0.975 1 96.56 75 SER A CA 1
ATOM 591 C C . SER A 1 75 ? -25.703 6.094 1.943 1 96.56 75 SER A C 1
ATOM 593 O O . SER A 1 75 ? -26.344 5.188 2.486 1 96.56 75 SER A O 1
ATOM 595 N N . GLY A 1 76 ? -25.891 7.324 2.209 1 97.94 76 GLY A N 1
ATOM 596 C CA . GLY A 1 76 ? -26.891 7.77 3.154 1 97.94 76 GLY A CA 1
ATOM 597 C C . GLY A 1 76 ? -26.312 8.234 4.477 1 97.94 76 GLY A C 1
ATOM 598 O O . GLY A 1 76 ? -26.953 8.992 5.211 1 97.94 76 GLY A O 1
ATOM 599 N N . ASP A 1 77 ? -25.125 7.75 4.773 1 98.69 77 ASP A N 1
ATOM 600 C CA . ASP A 1 77 ? -24.453 8.18 5.988 1 98.69 77 ASP A CA 1
ATOM 601 C C . ASP A 1 77 ? -23.719 9.5 5.77 1 98.69 77 ASP A C 1
ATOM 603 O O . ASP A 1 77 ? -23.422 9.867 4.629 1 98.69 77 ASP A O 1
ATOM 607 N N . GLU A 1 78 ? -23.5 10.195 6.867 1 98.88 78 GLU A N 1
ATOM 608 C CA . GLU A 1 78 ? -22.719 11.43 6.84 1 98.88 78 GLU A CA 1
ATOM 609 C C . GLU A 1 78 ? -21.484 11.312 7.715 1 98.88 78 GLU A C 1
ATOM 611 O O . GLU A 1 78 ? -21.531 10.719 8.789 1 98.88 78 GLU A O 1
ATOM 616 N N . VAL A 1 79 ? -20.438 11.852 7.23 1 98.94 79 VAL A N 1
ATOM 617 C CA . VAL A 1 79 ? -19.172 11.945 7.973 1 98.94 79 VAL A CA 1
ATOM 618 C C . VAL A 1 79 ? -18.766 13.406 8.102 1 98.94 79 VAL A C 1
ATOM 620 O O . VAL A 1 79 ? -18.547 14.086 7.098 1 98.94 79 VAL A O 1
ATOM 623 N N . ILE A 1 80 ? -18.656 13.891 9.32 1 98.94 80 ILE A N 1
ATOM 624 C CA . ILE A 1 80 ? -18.172 15.242 9.57 1 98.94 80 ILE A CA 1
ATOM 625 C C . ILE A 1 80 ? -16.641 15.234 9.594 1 98.94 80 ILE A C 1
ATOM 627 O O . ILE A 1 80 ? -16.031 14.422 10.289 1 98.94 80 ILE A O 1
ATOM 631 N N . ILE A 1 81 ? -16.016 16.125 8.875 1 98.81 81 ILE A N 1
ATOM 632 C CA . ILE A 1 81 ? -14.562 16.141 8.727 1 98.81 81 ILE A CA 1
ATOM 633 C C . ILE A 1 81 ? -14.102 17.562 8.422 1 98.81 81 ILE A C 1
ATOM 635 O O . ILE A 1 81 ? -14.836 18.359 7.816 1 98.81 81 ILE A O 1
ATOM 639 N N . PRO A 1 82 ? -12.914 17.953 8.859 1 98.69 82 PRO A N 1
ATOM 640 C CA . PRO A 1 82 ? -12.445 19.297 8.516 1 98.69 82 PRO A CA 1
ATOM 641 C C . PRO A 1 82 ? -12.211 19.469 7.016 1 98.69 82 PRO A C 1
ATOM 643 O O . PRO A 1 82 ? -11.68 18.578 6.359 1 98.69 82 PRO A O 1
ATOM 646 N N . GLY A 1 83 ? -12.602 20.625 6.488 1 96.88 83 GLY A N 1
ATOM 647 C CA . GLY A 1 83 ? -12.281 20.953 5.109 1 96.88 83 GLY A CA 1
ATOM 648 C C . GLY A 1 83 ? -10.82 21.328 4.906 1 96.88 83 GLY A C 1
ATOM 649 O O . GLY A 1 83 ? -10.273 21.141 3.82 1 96.88 83 GLY A O 1
ATOM 650 N N . HIS A 1 84 ? -10.203 21.891 5.926 1 97.94 84 HIS A N 1
ATOM 651 C CA . HIS A 1 84 ? -8.789 22.234 5.91 1 97.94 84 HIS A CA 1
ATOM 652 C C . HIS A 1 84 ? -7.934 21.094 6.434 1 97.94 84 HIS A C 1
ATOM 654 O O . HIS A 1 84 ? -7.633 21.031 7.629 1 97.94 84 HIS A O 1
ATOM 660 N N . THR A 1 85 ? -7.512 20.266 5.59 1 97.94 85 THR A N 1
ATOM 661 C CA . THR A 1 85 ? -6.668 19.125 5.891 1 97.94 85 THR A CA 1
ATOM 662 C C . THR A 1 85 ? -6.07 18.547 4.613 1 97.94 85 THR A C 1
ATOM 664 O O . THR A 1 85 ? -6.32 19.047 3.516 1 97.94 85 THR A O 1
ATOM 667 N N . TYR A 1 86 ? -5.176 17.594 4.777 1 97.5 86 TYR A N 1
ATOM 668 C CA . TYR A 1 86 ? -4.672 16.844 3.631 1 97.5 86 TYR A CA 1
ATOM 669 C C . TYR A 1 86 ? -5.762 15.953 3.041 1 97.5 86 TYR A C 1
ATOM 671 O O . TYR A 1 86 ? -6.555 15.352 3.775 1 97.5 86 TYR A O 1
ATOM 679 N N . CYS A 1 87 ? -5.836 15.727 1.817 1 97.75 87 CYS A N 1
ATOM 680 C CA . CYS A 1 87 ? -6.941 15.094 1.11 1 97.75 87 CYS A CA 1
ATOM 681 C C . CYS A 1 87 ? -7.102 13.641 1.538 1 97.75 87 CYS A C 1
ATOM 683 O O . CYS A 1 87 ? -8.211 13.102 1.527 1 97.75 87 CYS A O 1
ATOM 685 N N . ALA A 1 88 ? -6.016 12.992 1.894 1 97.81 88 ALA A N 1
ATOM 686 C CA . ALA A 1 88 ? -6.051 11.578 2.273 1 97.81 88 ALA A CA 1
ATOM 687 C C . ALA A 1 88 ? -6.922 11.367 3.51 1 97.81 88 ALA A C 1
ATOM 689 O O . ALA A 1 88 ? -7.379 10.25 3.77 1 97.81 88 ALA A O 1
ATOM 690 N N . SER A 1 89 ? -7.129 12.414 4.297 1 98.56 89 SER A N 1
ATOM 691 C CA . SER A 1 89 ? -8.008 12.305 5.457 1 98.56 89 SER A CA 1
ATOM 692 C C . SER A 1 89 ? -9.453 12.039 5.035 1 98.56 89 SER A C 1
ATOM 694 O O . SER A 1 89 ? -10.219 11.43 5.781 1 98.56 89 SER A O 1
ATOM 696 N N . ALA A 1 90 ? -9.836 12.477 3.834 1 98.75 90 ALA A N 1
ATOM 697 C CA . ALA A 1 90 ? -11.242 12.484 3.436 1 98.75 90 ALA A CA 1
ATOM 698 C C . ALA A 1 90 ? -11.523 11.414 2.383 1 98.75 90 ALA A C 1
ATOM 700 O O . ALA A 1 90 ? -12.609 10.836 2.342 1 98.75 90 ALA A O 1
ATOM 701 N N . ILE A 1 91 ? -10.586 11.078 1.555 1 98.56 91 ILE A N 1
ATOM 702 C CA . ILE A 1 91 ? -10.766 10.266 0.353 1 98.56 91 ILE A CA 1
ATOM 703 C C . ILE A 1 91 ? -11.289 8.883 0.734 1 98.56 91 ILE A C 1
ATOM 705 O O . ILE A 1 91 ? -12.266 8.398 0.155 1 98.56 91 ILE A O 1
ATOM 709 N N . PRO A 1 92 ? -10.734 8.227 1.752 1 98.62 92 PRO A N 1
ATOM 710 C CA . PRO A 1 92 ? -11.234 6.898 2.117 1 98.62 92 PRO A CA 1
ATOM 711 C C . PRO A 1 92 ? -12.719 6.906 2.486 1 98.62 92 PRO A C 1
ATOM 713 O O . PRO A 1 92 ? -13.43 5.945 2.193 1 98.62 92 PRO A O 1
ATOM 716 N N . PHE A 1 93 ? -13.148 7.945 3.115 1 98.75 93 PHE A N 1
ATOM 717 C CA . PHE A 1 93 ? -14.531 8.023 3.562 1 98.75 93 PHE A CA 1
ATOM 718 C C . PHE A 1 93 ? -15.461 8.375 2.404 1 98.75 93 PHE A C 1
ATOM 720 O O . PHE A 1 93 ? -16.578 7.871 2.32 1 98.75 93 PHE A O 1
ATOM 727 N N . GLY A 1 94 ? -14.977 9.266 1.518 1 98.25 94 GLY A N 1
ATOM 728 C CA . GLY A 1 94 ? -15.734 9.523 0.302 1 98.25 94 GLY A CA 1
ATOM 729 C C . GLY A 1 94 ? -15.961 8.281 -0.536 1 98.25 94 GLY A C 1
ATOM 730 O O . GLY A 1 94 ? -17.031 8.102 -1.115 1 98.25 94 GLY A O 1
ATOM 731 N N . ARG A 1 95 ? -15.023 7.406 -0.6 1 97.06 95 ARG A N 1
ATOM 732 C CA . ARG A 1 95 ? -15.055 6.199 -1.422 1 97.06 95 ARG A CA 1
ATOM 733 C C . ARG A 1 95 ? -16.172 5.258 -0.969 1 97.06 95 ARG A C 1
ATOM 735 O O . ARG A 1 95 ? -16.656 4.449 -1.757 1 97.06 95 ARG A O 1
ATOM 742 N N . THR A 1 96 ? -16.594 5.348 0.26 1 96.94 96 THR A N 1
ATOM 743 C CA . THR A 1 96 ? -17.625 4.477 0.794 1 96.94 96 THR A CA 1
ATOM 744 C C . THR A 1 96 ? -19 4.855 0.236 1 96.94 96 THR A C 1
ATO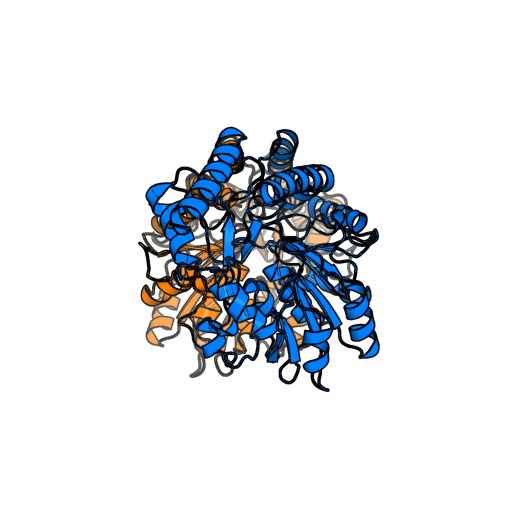M 746 O O . THR A 1 96 ? -19.953 4.094 0.353 1 96.94 96 THR A O 1
ATOM 749 N N . GLY A 1 97 ? -19.094 6.105 -0.254 1 96.81 97 GLY A N 1
ATOM 750 C CA . GLY A 1 97 ? -20.375 6.652 -0.674 1 96.81 97 GLY A CA 1
ATOM 751 C C . GLY A 1 97 ? -21.016 7.543 0.375 1 96.81 97 GLY A C 1
ATOM 752 O O . GLY A 1 97 ? -22.016 8.203 0.107 1 96.81 97 GLY A O 1
ATOM 753 N N . ALA A 1 98 ? -20.453 7.598 1.548 1 98.31 98 ALA A N 1
ATOM 754 C CA . ALA A 1 98 ? -20.953 8.508 2.574 1 98.31 98 ALA A CA 1
ATOM 755 C C . ALA A 1 98 ? -20.781 9.961 2.15 1 98.31 98 ALA A C 1
ATOM 757 O O . ALA A 1 98 ? -19.906 10.273 1.328 1 98.31 98 ALA A O 1
ATOM 758 N N . THR A 1 99 ? -21.609 10.789 2.688 1 98.69 99 THR A N 1
ATOM 759 C CA . THR A 1 99 ? -21.531 12.219 2.402 1 98.69 99 THR A CA 1
ATOM 760 C C . THR A 1 99 ? -20.547 12.906 3.35 1 98.69 99 THR A C 1
ATOM 762 O O . THR A 1 99 ? -20.688 12.82 4.57 1 98.69 99 THR A O 1
ATOM 765 N N . LEU A 1 100 ? -19.594 13.539 2.797 1 98.81 100 LEU A N 1
ATOM 766 C CA . LEU A 1 100 ? -18.672 14.336 3.584 1 98.81 100 LEU A CA 1
ATOM 767 C C . LEU A 1 100 ? -19.281 15.68 3.959 1 98.81 100 LEU A C 1
ATOM 769 O O . LEU A 1 100 ? -19.781 16.406 3.092 1 98.81 100 LEU A O 1
ATOM 773 N N . VAL A 1 101 ? -19.281 15.961 5.203 1 98.88 101 VAL A N 1
ATOM 774 C CA . VAL A 1 101 ? -19.781 17.234 5.719 1 98.88 101 VAL A CA 1
ATOM 775 C C . VAL A 1 101 ? -18.625 18.047 6.289 1 98.88 101 VAL A C 1
ATOM 777 O O . VAL A 1 101 ? -18 17.641 7.27 1 98.88 101 VAL A O 1
ATOM 780 N N . TRP A 1 102 ? -18.391 19.25 5.742 1 98.88 102 TRP A N 1
ATOM 781 C CA . TRP A 1 102 ? -17.203 20.047 6.062 1 98.88 102 TRP A CA 1
ATOM 782 C C . TRP A 1 102 ? -17.406 20.797 7.375 1 98.88 102 TRP A C 1
ATOM 784 O O . TRP A 1 102 ? -18.375 21.547 7.535 1 98.88 102 TRP A O 1
ATOM 794 N N . ALA A 1 103 ? -16.516 20.625 8.25 1 98.81 103 ALA A N 1
ATOM 795 C CA . ALA A 1 103 ? -16.484 21.391 9.492 1 98.81 103 ALA A CA 1
ATOM 796 C C . ALA A 1 103 ? -15.445 22.5 9.422 1 98.81 103 ALA A C 1
ATOM 798 O O . ALA A 1 103 ? -14.336 22.297 8.922 1 98.81 103 ALA A O 1
ATOM 799 N N . ASP A 1 104 ? -15.789 23.656 9.906 1 98.62 104 ASP A N 1
ATOM 800 C CA . ASP A 1 104 ? -14.875 24.797 9.953 1 98.62 104 ASP A CA 1
ATOM 801 C C . ASP A 1 104 ? -13.883 24.656 11.102 1 98.62 104 ASP A C 1
ATOM 803 O O . ASP A 1 104 ? -14.008 23.75 11.938 1 98.62 104 ASP A O 1
ATOM 807 N N . ILE A 1 105 ? -12.875 25.484 11.102 1 98.44 105 ILE A N 1
ATOM 808 C CA . ILE A 1 105 ? -11.836 25.391 12.117 1 98.44 105 ILE A CA 1
ATOM 809 C C . ILE A 1 105 ? -11.961 26.562 13.086 1 98.44 105 ILE A C 1
ATOM 811 O O . ILE A 1 105 ? -12.703 27.516 12.828 1 98.44 105 ILE A O 1
ATOM 815 N N . ASP A 1 106 ? -11.32 26.406 14.242 1 97.69 106 ASP A N 1
ATOM 816 C CA . ASP A 1 106 ? -11.133 27.516 15.18 1 97.69 106 ASP A CA 1
ATOM 817 C C . ASP A 1 106 ? -10.039 28.469 14.695 1 97.69 106 ASP A C 1
ATOM 819 O O . ASP A 1 106 ? -8.945 28.031 14.344 1 97.69 106 ASP A O 1
ATOM 823 N N . PRO A 1 107 ? -10.273 29.781 14.633 1 96.38 107 PRO A N 1
ATOM 824 C CA . PRO A 1 107 ? -9.328 30.734 14.047 1 96.38 107 PRO A CA 1
ATOM 825 C C . PRO A 1 107 ? -8.039 30.859 14.859 1 96.38 107 PRO A C 1
ATOM 827 O O . PRO A 1 107 ? -7.062 31.438 14.375 1 96.38 107 PRO A O 1
ATOM 830 N N . GLU A 1 108 ? -8.094 30.359 16.094 1 95.69 108 GLU A N 1
ATOM 831 C CA . GLU A 1 108 ? -6.902 30.5 16.938 1 95.69 108 GLU A CA 1
ATOM 832 C C . GLU A 1 108 ? -6.055 29.219 16.891 1 95.69 108 GLU A C 1
ATOM 834 O O . GLU A 1 108 ? -4.824 29.297 16.859 1 95.69 108 GLU A O 1
ATOM 839 N N . THR A 1 109 ? -6.73 28.078 16.844 1 96.94 109 THR A N 1
ATOM 840 C CA . THR A 1 109 ? -6.008 26.812 16.891 1 96.94 109 THR A CA 1
ATOM 841 C C . THR A 1 109 ? -5.809 26.25 15.484 1 96.94 109 THR A C 1
ATOM 843 O O . THR A 1 109 ? -5 25.344 15.281 1 96.94 109 THR A O 1
ATOM 846 N N . PHE A 1 110 ? -6.578 26.734 14.539 1 97.69 110 PHE A N 1
ATOM 847 C CA . PHE A 1 110 ? -6.598 26.297 13.148 1 97.69 110 PHE A CA 1
ATOM 848 C C . PHE A 1 110 ? -7.039 24.844 13.039 1 97.69 110 PHE A C 1
ATOM 850 O O . PHE A 1 110 ? -6.723 24.156 12.07 1 97.69 110 PHE A O 1
ATOM 857 N N . LEU A 1 111 ? -7.699 24.297 14.117 1 98.25 111 LEU A N 1
ATOM 858 C CA . LEU A 1 111 ? -8.25 22.953 14.164 1 98.25 111 LEU A CA 1
ATOM 859 C C . LEU A 1 111 ? -9.766 22.984 14.344 1 98.25 111 LEU A C 1
ATOM 861 O O . LEU A 1 111 ? -10.32 24.016 14.742 1 98.25 111 LEU A O 1
ATOM 865 N N . ILE A 1 112 ? -10.414 21.859 14 1 98 112 ILE A N 1
ATOM 866 C CA . ILE A 1 112 ? -11.852 21.797 14.25 1 98 112 ILE A CA 1
ATOM 867 C C . ILE A 1 112 ? -12.117 21.891 15.758 1 98 112 ILE A C 1
ATOM 869 O O . ILE A 1 112 ? -11.211 21.688 16.562 1 98 112 ILE A O 1
ATOM 873 N N . SER A 1 113 ? -13.391 22.266 16.094 1 97.69 113 SER A N 1
ATOM 874 C CA . SER A 1 113 ? -13.828 22.391 17.484 1 97.69 113 SER A CA 1
ATOM 875 C C . SER A 1 113 ? -15.195 21.766 17.703 1 97.69 113 SER A C 1
ATOM 877 O O . SER A 1 113 ? -15.891 21.438 16.734 1 97.69 113 SER A O 1
ATOM 879 N N . LEU A 1 114 ? -15.422 21.5 18.953 1 98.62 114 LEU A N 1
ATOM 880 C CA . LEU A 1 114 ? -16.75 21 19.266 1 98.62 114 LEU A CA 1
ATOM 881 C C . LEU A 1 114 ? -17.828 21.922 18.719 1 98.62 114 LEU A C 1
ATOM 883 O O . LEU A 1 114 ? -18.844 21.453 18.203 1 98.62 114 LEU A O 1
ATOM 887 N N . GLU A 1 115 ? -17.594 23.219 18.797 1 97.88 115 GLU A N 1
ATOM 888 C CA . GLU A 1 115 ? -18.562 24.203 18.312 1 97.88 115 GLU A CA 1
ATOM 889 C C . GLU A 1 115 ? -18.859 24 16.828 1 97.88 115 GLU A C 1
ATOM 891 O O . GLU A 1 115 ? -20.016 24.016 16.406 1 97.88 115 GLU A O 1
ATOM 896 N N . SER A 1 116 ? -17.875 23.797 16.016 1 97.69 116 SER A N 1
ATOM 897 C CA . SER A 1 116 ? -18.047 23.656 14.57 1 97.69 116 SER A CA 1
ATOM 898 C C . SER A 1 116 ? -18.672 22.297 14.227 1 97.69 116 SER A C 1
ATOM 900 O O . SER A 1 116 ? -19.344 22.172 13.203 1 97.69 116 SER A O 1
ATOM 902 N N . ILE A 1 117 ? -18.5 21.266 15.078 1 98.56 117 ILE A N 1
ATOM 903 C CA . ILE A 1 117 ? -19 19.922 14.836 1 98.56 117 ILE A CA 1
ATOM 904 C C . ILE A 1 117 ? -20.484 19.844 15.211 1 98.56 117 ILE A C 1
ATOM 906 O O . ILE A 1 117 ? -21.297 19.328 14.438 1 98.56 117 ILE A O 1
ATOM 910 N N . GLN A 1 118 ? -20.812 20.391 16.359 1 97.88 118 GLN A N 1
ATOM 911 C CA . GLN A 1 118 ? -22.141 20.219 16.938 1 97.88 118 GLN A CA 1
ATOM 912 C C . GLN A 1 118 ? -23.234 20.734 15.984 1 97.88 118 GLN A C 1
ATOM 914 O O . GLN A 1 118 ? -24.312 20.156 15.891 1 97.88 118 GLN A O 1
ATOM 919 N N . LYS A 1 119 ? -22.922 21.75 15.266 1 95.88 119 LYS A N 1
ATOM 920 C CA . LYS A 1 119 ? -23.891 22.406 14.398 1 95.88 119 LYS A CA 1
ATOM 921 C C . LYS A 1 119 ? -24.172 21.562 13.148 1 95.88 119 LYS A C 1
ATOM 923 O O . LYS A 1 119 ? -25.172 21.797 12.461 1 95.88 119 LYS A O 1
ATOM 928 N N . LEU A 1 120 ? -23.406 20.578 12.906 1 98.5 120 LEU A N 1
ATOM 929 C CA . LEU A 1 120 ? -23.469 19.844 11.641 1 98.5 120 LEU A CA 1
ATOM 930 C C . LEU A 1 120 ? -24.109 18.469 11.844 1 98.5 120 LEU A C 1
ATOM 932 O O . LEU A 1 120 ? -24.484 17.812 10.867 1 98.5 120 LEU A O 1
ATOM 936 N N . VAL A 1 121 ? -24.281 18.047 13.047 1 98.69 121 VAL A N 1
ATOM 937 C CA . VAL A 1 121 ? -24.75 16.688 13.336 1 98.69 121 VAL A CA 1
ATOM 938 C C . VAL A 1 121 ? -26.219 16.562 12.945 1 98.69 121 VAL A C 1
ATOM 940 O O . VAL A 1 121 ? -27.031 17.438 13.25 1 98.69 121 VAL A O 1
ATOM 943 N N . THR A 1 122 ? -26.578 15.594 12.289 1 98.69 122 THR A N 1
ATOM 944 C CA . THR A 1 122 ? -27.938 15.188 11.953 1 98.69 122 THR A CA 1
ATOM 945 C C . THR A 1 122 ? -28.172 13.727 12.328 1 98.69 122 THR A C 1
ATOM 947 O O . THR A 1 122 ? -27.297 13.078 12.898 1 98.69 122 THR A O 1
ATOM 950 N N . ASN A 1 123 ? -29.391 13.25 11.953 1 98.25 123 ASN A N 1
ATOM 951 C CA . ASN A 1 123 ? -29.703 11.852 12.219 1 98.25 123 ASN A CA 1
ATOM 952 C C . ASN A 1 123 ? -28.922 10.922 11.297 1 98.25 123 ASN A C 1
ATOM 954 O O . ASN A 1 123 ? -28.859 9.711 11.531 1 98.25 123 ASN A O 1
ATOM 958 N N . LYS A 1 124 ? -28.266 11.461 10.281 1 98.62 124 LYS A N 1
ATOM 959 C CA . LYS A 1 124 ? -27.516 10.664 9.312 1 98.62 124 LYS A CA 1
ATOM 960 C C . LYS A 1 124 ? -26.031 10.617 9.672 1 98.62 124 LYS A C 1
ATOM 962 O O . LYS A 1 124 ? -25.266 9.867 9.062 1 98.62 124 LYS A O 1
ATOM 967 N N . THR A 1 125 ? -25.625 11.406 10.625 1 98.88 125 THR A N 1
ATOM 968 C CA . THR A 1 125 ? -24.219 11.445 10.992 1 98.88 125 THR A CA 1
ATOM 969 C C . THR A 1 125 ? -23.797 10.133 11.656 1 98.88 125 THR A C 1
ATOM 971 O O . THR A 1 125 ? -24.281 9.797 12.734 1 98.88 125 THR A O 1
ATOM 974 N N . LYS A 1 126 ? -22.859 9.477 11.047 1 98.75 126 LYS A N 1
ATOM 975 C CA . LYS A 1 126 ? -22.406 8.188 11.555 1 98.75 126 LYS A CA 1
ATOM 976 C C . LYS A 1 126 ? -21.016 8.297 12.18 1 98.75 126 LYS A C 1
ATOM 978 O O . LYS A 1 126 ? -20.688 7.547 13.102 1 98.75 126 LYS A O 1
ATOM 983 N N . ALA A 1 127 ? -20.203 9.188 11.664 1 98.88 127 ALA A N 1
ATOM 984 C CA . ALA A 1 127 ? -18.828 9.312 12.156 1 98.88 127 ALA A CA 1
ATOM 985 C C . ALA A 1 127 ? -18.359 10.766 12.102 1 98.88 127 ALA A C 1
ATOM 987 O O . ALA A 1 127 ? -18.859 11.562 11.312 1 98.88 127 ALA A O 1
ATOM 988 N N . ILE A 1 128 ? -17.469 11.078 13 1 98.94 128 ILE A N 1
ATOM 989 C CA . ILE A 1 128 ? -16.688 12.312 13.016 1 98.94 128 ILE A CA 1
ATOM 990 C C . ILE A 1 128 ? -15.211 11.992 12.867 1 98.94 128 ILE A C 1
ATOM 992 O O . ILE A 1 128 ? -14.664 11.188 13.625 1 98.94 128 ILE A O 1
ATOM 996 N N . VAL A 1 129 ? -14.602 12.555 11.867 1 98.94 129 VAL A N 1
ATOM 997 C CA . VAL A 1 129 ? -13.156 12.453 11.688 1 98.94 129 VAL A CA 1
ATOM 998 C C . VAL A 1 129 ? -12.492 13.75 12.148 1 98.94 129 VAL A C 1
ATOM 1000 O O . VAL A 1 129 ? -12.734 14.82 11.586 1 98.94 129 VAL A O 1
ATOM 1003 N N . VAL A 1 130 ? -11.703 13.656 13.172 1 98.88 130 VAL A N 1
ATOM 1004 C CA . VAL A 1 130 ? -10.906 14.805 13.602 1 98.88 130 VAL A CA 1
ATOM 1005 C C . VAL A 1 130 ? -9.453 14.617 13.172 1 98.88 130 VAL A C 1
ATOM 1007 O O . VAL A 1 130 ? -8.945 13.492 13.156 1 98.88 130 VAL A O 1
ATOM 1010 N N . VAL A 1 131 ? -8.836 15.656 12.781 1 98.88 131 VAL A N 1
ATOM 1011 C CA . VAL A 1 131 ? -7.445 15.641 12.359 1 98.88 131 VAL A CA 1
ATOM 1012 C C . VAL A 1 131 ? -6.605 16.5 13.297 1 98.88 131 VAL A C 1
ATOM 1014 O O . VAL A 1 131 ? -6.848 17.703 13.43 1 98.88 131 VAL A O 1
ATOM 1017 N N . HIS A 1 132 ? -5.695 15.852 13.992 1 98.75 132 HIS A N 1
ATOM 1018 C CA . HIS A 1 132 ? -4.723 16.594 14.797 1 98.75 132 HIS A CA 1
ATOM 1019 C C . HIS A 1 132 ? -3.625 17.188 13.914 1 98.75 132 HIS A C 1
ATOM 1021 O O . HIS A 1 132 ? -2.49 16.703 13.93 1 98.75 132 HIS A O 1
ATOM 1027 N N . LEU A 1 133 ? -4.004 18.25 13.297 1 98.19 133 LEU A N 1
ATOM 1028 C CA . LEU A 1 133 ? -3.227 18.781 12.188 1 98.19 133 LEU A CA 1
ATOM 1029 C C . LEU A 1 133 ? -2.021 19.562 12.688 1 98.19 133 LEU A C 1
ATOM 1031 O O . LEU A 1 133 ? -2.074 20.172 13.758 1 98.19 133 LEU A O 1
ATOM 1035 N N . TYR A 1 134 ? -0.957 19.516 11.922 1 97.88 134 TYR A N 1
ATOM 1036 C CA . TYR A 1 134 ? 0.306 20.234 12.094 1 97.88 134 TYR A CA 1
ATOM 1037 C C . TYR A 1 134 ? 1.026 19.766 13.352 1 97.88 134 TYR A C 1
ATOM 1039 O O . TYR A 1 134 ? 2.098 20.281 13.688 1 97.88 134 TYR A O 1
ATOM 1047 N N . GLY A 1 135 ? 0.508 18.844 14.062 1 97.94 135 GLY A N 1
ATOM 1048 C CA . GLY A 1 135 ? 1.184 18.25 15.211 1 97.94 135 GLY A CA 1
ATOM 1049 C C . GLY A 1 135 ? 0.457 18.5 16.516 1 97.94 135 GLY A C 1
ATOM 1050 O O . GLY A 1 135 ? 0.873 18 17.562 1 97.94 135 GLY A O 1
ATOM 1051 N N . MET A 1 136 ? -0.711 19.188 16.5 1 98.12 136 MET A N 1
ATOM 1052 C CA . MET A 1 136 ? -1.36 19.609 17.734 1 98.12 136 MET A CA 1
ATOM 1053 C C . MET A 1 136 ? -2.641 18.812 17.984 1 98.12 136 MET A C 1
ATOM 1055 O O . MET A 1 136 ? -3.494 18.719 17.094 1 98.12 136 MET A O 1
ATOM 1059 N N . ILE A 1 137 ? -2.686 18.219 19.188 1 98.56 137 ILE A N 1
ATOM 1060 C CA . ILE A 1 137 ? -3.945 17.609 19.594 1 98.56 137 ILE A CA 1
ATOM 1061 C C . ILE A 1 137 ? -5.023 18.688 19.734 1 98.56 137 ILE A C 1
ATOM 1063 O O . ILE A 1 137 ? -4.777 19.75 20.281 1 98.56 137 ILE A O 1
ATOM 1067 N N . ILE A 1 138 ? -6.172 18.422 19.156 1 98.38 138 ILE A N 1
ATOM 1068 C CA . ILE A 1 138 ? -7.309 19.328 19.297 1 98.38 138 ILE A CA 1
ATOM 1069 C C . ILE A 1 138 ? -7.566 19.609 20.781 1 98.38 138 ILE A C 1
ATOM 1071 O O . ILE A 1 138 ? -7.77 18.688 21.562 1 98.38 138 ILE A O 1
ATOM 1075 N N . PRO A 1 139 ? -7.656 20.891 21.172 1 97.31 139 PRO A N 1
ATOM 1076 C CA . PRO A 1 139 ? -7.699 21.234 22.594 1 97.31 139 PRO A CA 1
ATOM 1077 C C . PRO A 1 139 ? -8.938 20.672 23.297 1 97.31 139 PRO A C 1
ATOM 1079 O O . PRO A 1 139 ? -8.859 20.266 24.453 1 97.31 139 PRO A O 1
ATOM 1082 N N . ASP A 1 140 ? -10.062 20.672 22.656 1 97.5 140 ASP A N 1
ATOM 1083 C CA . ASP A 1 140 ? -11.281 20.203 23.312 1 97.5 140 ASP A CA 1
ATOM 1084 C C . ASP A 1 140 ? -11.656 18.797 22.859 1 97.5 140 ASP A C 1
ATOM 1086 O O . ASP A 1 140 ? -12.836 18.469 22.766 1 97.5 140 ASP A O 1
ATOM 1090 N N . ILE A 1 141 ? -10.641 17.938 22.562 1 98.44 141 ILE A N 1
ATOM 1091 C CA . ILE A 1 141 ? -10.844 16.594 22.047 1 98.44 141 ILE A CA 1
ATOM 1092 C C . ILE A 1 141 ? -11.625 15.758 23.047 1 98.44 141 ILE A C 1
ATOM 1094 O O . ILE A 1 141 ? -12.43 14.898 22.672 1 98.44 141 ILE A O 1
ATOM 1098 N N . LEU A 1 142 ? -11.414 15.992 24.359 1 98.19 142 LEU A N 1
ATOM 1099 C CA . LEU A 1 142 ? -12.148 15.25 25.375 1 98.19 142 LEU A CA 1
ATOM 1100 C C . LEU A 1 142 ? -13.641 15.562 25.312 1 98.19 142 LEU A C 1
ATOM 1102 O O . LEU A 1 142 ? -14.469 14.664 25.438 1 98.19 142 LEU A O 1
ATOM 1106 N N . GLU A 1 143 ? -13.938 16.828 25.141 1 98.5 143 GLU A N 1
ATOM 1107 C CA . GLU A 1 143 ? -15.328 17.234 25 1 98.5 143 GLU A CA 1
ATOM 1108 C C . GLU A 1 143 ? -15.938 16.688 23.719 1 98.5 143 GLU A C 1
ATOM 1110 O O . GLU A 1 143 ? -17.094 16.25 23.703 1 98.5 143 GLU A O 1
ATOM 1115 N N . ILE A 1 144 ? -15.203 16.656 22.656 1 98.81 144 ILE A N 1
ATOM 1116 C CA . ILE A 1 144 ? -15.664 16.094 21.391 1 98.81 144 ILE A CA 1
ATOM 1117 C C . ILE A 1 144 ? -15.945 14.609 21.547 1 98.81 144 ILE A C 1
ATOM 1119 O O . ILE A 1 144 ? -16.984 14.109 21.094 1 98.81 144 ILE A O 1
ATOM 1123 N N . ALA A 1 145 ? -15.055 13.922 22.203 1 98.75 145 ALA A N 1
ATOM 1124 C CA . ALA A 1 145 ? -15.219 12.492 22.422 1 98.75 145 ALA A CA 1
ATOM 1125 C C . ALA A 1 145 ? -16.484 12.203 23.219 1 98.75 145 ALA A C 1
ATOM 1127 O O . ALA A 1 145 ? -17.266 11.305 22.875 1 98.75 145 ALA A O 1
ATOM 1128 N N . LYS A 1 146 ? -16.703 12.961 24.297 1 98.62 146 LYS A N 1
ATOM 1129 C CA . LYS A 1 146 ? -17.891 12.805 25.125 1 98.62 146 LYS A CA 1
ATOM 1130 C C . LYS A 1 146 ? -19.156 13.07 24.312 1 98.62 146 LYS A C 1
ATOM 1132 O O . LYS A 1 146 ? -20.141 12.336 24.438 1 98.62 146 LYS A O 1
ATOM 1137 N N . PHE A 1 147 ? -19.078 14.102 23.562 1 98.69 147 PHE A N 1
ATOM 1138 C CA . PHE A 1 147 ? -20.219 14.477 22.719 1 98.69 147 PHE A CA 1
ATOM 1139 C C . PHE A 1 147 ? -20.547 13.367 21.734 1 98.69 147 PHE A C 1
ATOM 1141 O O . PHE A 1 147 ? -21.703 12.945 21.609 1 98.69 147 PHE A O 1
ATOM 1148 N N . ALA A 1 148 ? -19.531 12.875 20.969 1 98.81 148 ALA A N 1
ATOM 1149 C CA . ALA A 1 148 ? -19.734 11.797 20 1 98.81 148 ALA A CA 1
ATOM 1150 C C . ALA A 1 148 ? -20.359 10.57 20.672 1 98.81 148 ALA A C 1
ATOM 1152 O O . ALA A 1 148 ? -21.312 9.992 20.141 1 98.81 148 ALA A O 1
ATOM 1153 N N . LYS A 1 149 ? -19.859 10.219 21.797 1 98.31 149 LYS A N 1
ATOM 1154 C CA . LYS A 1 149 ? -20.359 9.07 22.531 1 98.31 149 LYS A CA 1
ATOM 1155 C C . LYS A 1 149 ? -21.828 9.266 22.906 1 98.31 149 LYS A C 1
ATOM 1157 O O . LYS A 1 149 ? -22.641 8.336 22.781 1 98.31 149 LYS A O 1
ATOM 1162 N N . SER A 1 150 ? -22.172 10.461 23.359 1 98.38 150 SER A N 1
ATOM 1163 C CA . SER A 1 150 ? -23.531 10.75 23.781 1 98.38 150 SER A CA 1
ATOM 1164 C C . SER A 1 150 ? -24.516 10.625 22.625 1 98.38 150 SER A C 1
ATOM 1166 O O . SER A 1 150 ? -25.703 10.367 22.828 1 98.38 150 SER A O 1
ATOM 1168 N N . LYS A 1 151 ? -24.047 10.742 21.438 1 98.38 151 LYS A N 1
ATOM 1169 C CA . LYS A 1 151 ? -24.891 10.695 20.25 1 98.38 151 LYS A CA 1
ATOM 1170 C C . LYS A 1 151 ? -24.734 9.375 19.516 1 98.38 151 LYS A C 1
ATOM 1172 O O . LYS A 1 151 ? -25.328 9.18 18.453 1 98.38 151 LYS A O 1
ATOM 1177 N N . ASN A 1 152 ? -23.938 8.5 20.031 1 98.12 152 ASN A N 1
ATOM 1178 C CA . ASN A 1 152 ? -23.609 7.227 19.406 1 98.12 152 ASN A CA 1
ATOM 1179 C C . ASN A 1 152 ? -23 7.426 18.016 1 98.12 152 ASN A C 1
ATOM 1181 O O . ASN A 1 152 ? -23.422 6.785 17.062 1 98.12 152 ASN A O 1
ATOM 1185 N N . ILE A 1 153 ? -22.203 8.398 17.891 1 98.81 153 ILE A N 1
ATOM 1186 C CA . ILE A 1 153 ? -21.438 8.695 16.672 1 98.81 153 ILE A CA 1
ATOM 1187 C C . ILE A 1 153 ? -19.984 8.242 16.859 1 98.81 153 ILE A C 1
ATOM 1189 O O . ILE A 1 153 ? -19.375 8.477 17.906 1 98.81 153 ILE A O 1
ATOM 1193 N N . LEU A 1 154 ? -19.422 7.52 15.891 1 98.81 154 LEU A N 1
ATOM 1194 C CA . LEU A 1 154 ? -18.031 7.059 15.953 1 98.81 154 LEU A CA 1
ATOM 1195 C C . LEU A 1 154 ? -17.062 8.234 15.836 1 98.81 154 LEU A C 1
ATOM 1197 O O . LEU A 1 154 ? -17.281 9.133 15.023 1 98.81 154 LEU A O 1
ATOM 1201 N N . LEU A 1 155 ? -16.047 8.25 16.656 1 98.94 155 LEU A N 1
ATOM 1202 C CA . LEU A 1 155 ? -14.984 9.25 16.578 1 98.94 155 LEU A CA 1
ATOM 1203 C C . LEU A 1 155 ? -13.695 8.641 16.062 1 98.94 155 LEU A C 1
ATOM 1205 O O . LEU A 1 155 ? -13.172 7.684 16.641 1 98.94 155 LEU A O 1
ATOM 1209 N N . ILE A 1 156 ? -13.211 9.148 14.992 1 98.94 156 ILE A N 1
ATOM 1210 C CA . ILE A 1 156 ? -11.992 8.695 14.336 1 98.94 156 ILE A CA 1
ATOM 1211 C C . ILE A 1 156 ? -10.922 9.789 14.422 1 98.94 156 ILE A C 1
ATOM 1213 O O . ILE A 1 156 ? -11.156 10.922 14 1 98.94 156 ILE A O 1
ATOM 1217 N N . GLU A 1 157 ? -9.766 9.469 14.953 1 98.94 157 GLU A N 1
ATOM 1218 C CA . GLU A 1 157 ? -8.648 10.406 15.047 1 98.94 157 GLU A CA 1
ATOM 1219 C C . GLU A 1 157 ? -7.645 10.188 13.922 1 98.94 157 GLU A C 1
ATOM 1221 O O . GLU A 1 157 ? -7.035 9.117 13.828 1 98.94 157 GLU A O 1
ATOM 1226 N N . ASP A 1 158 ? -7.516 11.133 13.055 1 98.94 158 ASP A N 1
ATOM 1227 C CA . ASP A 1 158 ? -6.359 11.156 12.164 1 98.94 158 ASP A CA 1
ATOM 1228 C C . ASP A 1 158 ? -5.148 11.781 12.852 1 98.94 158 ASP A C 1
ATOM 1230 O O . ASP A 1 158 ? -5.066 13 12.992 1 98.94 158 ASP A O 1
ATOM 1234 N N . CYS A 1 159 ? -4.211 10.93 13.227 1 98.88 159 CYS A N 1
ATOM 1235 C CA . CYS A 1 159 ? -3.025 11.32 13.984 1 98.88 159 CYS A CA 1
ATOM 1236 C C . CYS A 1 159 ? -1.783 11.289 13.102 1 98.88 159 CYS A C 1
ATOM 1238 O O . CYS A 1 159 ? -0.664 11.18 13.602 1 98.88 159 CYS A O 1
ATOM 1240 N N . ALA A 1 160 ? -1.984 11.375 11.812 1 98.75 160 ALA A N 1
ATOM 1241 C CA . ALA A 1 160 ? -0.881 11.25 10.867 1 98.75 160 ALA A CA 1
ATOM 1242 C C . ALA A 1 160 ? 0.202 12.289 11.141 1 98.75 160 ALA A C 1
ATOM 1244 O O . ALA A 1 160 ? 1.372 12.078 10.82 1 98.75 160 ALA A O 1
ATOM 1245 N N . GLN A 1 161 ? -0.174 13.414 11.781 1 98.5 161 GLN A N 1
ATOM 1246 C CA . GLN A 1 161 ? 0.792 14.492 11.953 1 98.5 161 GLN A CA 1
ATOM 1247 C C . GLN A 1 161 ? 1.085 14.742 13.43 1 98.5 161 GLN A C 1
ATOM 1249 O O . GLN A 1 161 ? 1.823 15.664 13.773 1 98.5 161 GLN A O 1
ATOM 1254 N N . SER A 1 162 ? 0.558 13.891 14.336 1 98.62 162 SER A N 1
ATOM 1255 C CA . SER A 1 162 ? 0.608 14.328 15.727 1 98.62 162 SER A CA 1
ATOM 1256 C C . SER A 1 162 ? 1.285 13.281 16.609 1 98.62 162 SER A C 1
ATOM 1258 O O . SER A 1 162 ? 1.21 13.352 17.828 1 98.62 162 SER A O 1
ATOM 1260 N N . LEU A 1 163 ? 1.915 12.297 15.992 1 98.44 163 LEU A N 1
ATOM 1261 C CA . LEU A 1 163 ? 2.633 11.312 16.797 1 98.44 163 LEU A CA 1
ATOM 1262 C C . LEU A 1 163 ? 3.582 12 17.781 1 98.44 163 LEU A C 1
ATOM 1264 O O . LEU A 1 163 ? 4.324 12.906 17.391 1 98.44 163 LEU A O 1
ATOM 1268 N N . GLY A 1 164 ? 3.523 11.594 19.016 1 97.94 164 GLY A N 1
ATOM 1269 C CA . GLY A 1 164 ? 4.363 12.172 20.047 1 97.94 164 GLY A CA 1
ATOM 1270 C C . GLY A 1 164 ? 3.627 13.18 20.922 1 97.94 164 GLY A C 1
ATOM 1271 O O . GLY A 1 164 ? 4.102 13.539 22 1 97.94 164 GLY A O 1
ATOM 1272 N N . ALA A 1 165 ? 2.512 13.711 20.5 1 98.25 165 ALA A N 1
ATOM 1273 C CA . ALA A 1 165 ? 1.742 14.695 21.25 1 98.25 165 ALA A CA 1
ATOM 1274 C C . ALA A 1 165 ? 0.944 14.031 22.375 1 98.25 165 ALA A C 1
ATOM 1276 O O . ALA A 1 165 ? 0.409 12.93 22.188 1 98.25 165 ALA A O 1
ATOM 1277 N N . VAL A 1 166 ? 0.9 14.664 23.5 1 97.56 166 VAL A N 1
ATOM 1278 C CA . VAL A 1 166 ? 0.206 14.172 24.688 1 97.56 166 VAL A CA 1
ATOM 1279 C C . VAL A 1 166 ? -0.624 15.297 25.297 1 97.56 166 VAL A C 1
ATOM 1281 O O . VAL A 1 166 ? -0.134 16.406 25.484 1 97.56 166 VAL A O 1
ATOM 1284 N N . LEU A 1 167 ? -1.879 15.016 25.547 1 97.31 167 LEU A N 1
ATOM 1285 C CA . LEU A 1 167 ? -2.762 15.961 26.219 1 97.31 167 LEU A CA 1
ATOM 1286 C C . LEU A 1 167 ? -3.309 15.367 27.516 1 97.31 167 LEU A C 1
ATOM 1288 O O . LEU A 1 167 ? -3.957 14.32 27.5 1 97.31 167 LEU A O 1
ATOM 1292 N N . ASN A 1 168 ? -3.041 16.062 28.641 1 94.19 168 ASN A N 1
ATOM 1293 C CA . ASN A 1 168 ? -3.477 15.594 29.953 1 94.19 168 ASN A CA 1
ATOM 1294 C C . ASN A 1 168 ? -3.037 14.156 30.219 1 94.19 168 ASN A C 1
ATOM 1296 O O . ASN A 1 168 ? -3.84 13.328 30.641 1 94.19 168 ASN A O 1
ATOM 1300 N N . GLY A 1 169 ? -1.883 13.836 29.766 1 94.81 169 GLY A N 1
ATOM 1301 C CA . GLY A 1 169 ? -1.282 12.539 30.047 1 94.81 169 GLY A CA 1
ATOM 1302 C C . GLY A 1 169 ? -1.716 11.461 29.078 1 94.81 169 GLY A C 1
ATOM 1303 O O . GLY A 1 169 ? -1.301 10.305 29.188 1 94.81 169 GLY A O 1
ATOM 1304 N N . LYS A 1 170 ? -2.467 11.828 28.094 1 96.5 170 LYS A N 1
ATOM 1305 C CA . LYS A 1 170 ? -2.965 10.852 27.141 1 96.5 170 LYS A CA 1
ATOM 1306 C C . LYS A 1 170 ? -2.402 11.117 25.734 1 96.5 170 LYS A C 1
ATOM 1308 O O . LYS A 1 170 ? -2.391 12.266 25.281 1 96.5 170 LYS A O 1
ATOM 1313 N N . SER A 1 171 ? -1.97 10.055 25.125 1 97.81 171 SER A N 1
ATOM 1314 C CA . SER A 1 171 ? -1.389 10.164 23.797 1 97.81 171 SER A CA 1
ATOM 1315 C C . SER A 1 171 ? -2.463 10.43 22.75 1 97.81 171 SER A C 1
ATOM 1317 O O . SER A 1 171 ? -3.6 9.977 22.891 1 97.81 171 SER A O 1
ATOM 1319 N N . CYS A 1 172 ? -2.07 11.203 21.703 1 97.62 172 CYS A N 1
ATOM 1320 C CA . CYS A 1 172 ? -2.963 11.297 20.547 1 97.62 172 CYS A CA 1
ATOM 1321 C C . CYS A 1 172 ? -3.357 9.906 20.047 1 97.62 172 CYS A C 1
ATOM 1323 O O . CYS A 1 172 ? -2.566 8.969 20.141 1 97.62 172 CYS A O 1
ATOM 1325 N N . GLY A 1 173 ? -4.562 9.734 19.562 1 98.31 173 GLY A N 1
ATOM 1326 C CA . GLY A 1 173 ? -5.031 8.469 19.031 1 98.31 173 GLY A CA 1
ATOM 1327 C C . GLY A 1 173 ? -5.723 7.602 20.062 1 98.31 173 GLY A C 1
ATOM 1328 O O . GLY A 1 173 ? -6.203 6.512 19.75 1 98.31 173 GLY A O 1
ATOM 1329 N N . THR A 1 174 ? -5.84 8.094 21.297 1 98.25 174 THR A N 1
ATOM 1330 C CA . THR A 1 174 ? -6.426 7.281 22.359 1 98.25 174 THR A CA 1
ATOM 1331 C C . THR A 1 174 ? -7.773 7.852 22.797 1 98.25 174 THR A C 1
ATOM 1333 O O . THR A 1 174 ? -8.398 7.34 23.719 1 98.25 174 THR A O 1
ATOM 1336 N N . PHE A 1 175 ? -8.273 8.906 22.172 1 98.31 175 PHE A N 1
ATOM 1337 C CA . PHE A 1 175 ? -9.484 9.594 22.609 1 98.31 175 PHE A CA 1
ATOM 1338 C C . PHE A 1 175 ? -10.711 9.047 21.891 1 98.31 175 PHE A C 1
ATOM 1340 O O . PHE 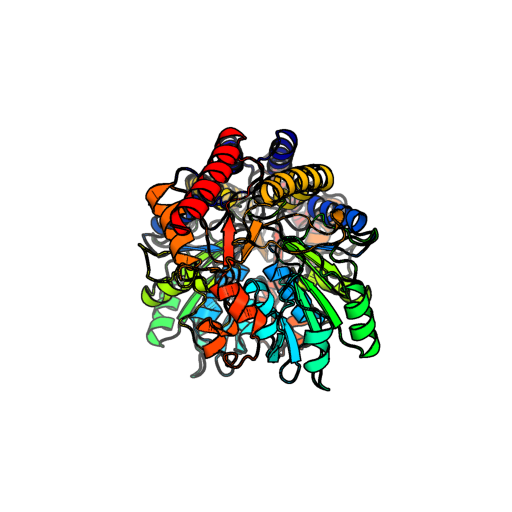A 1 175 ? -11.805 9.023 22.453 1 98.31 175 PHE A O 1
ATOM 1347 N N . GLY A 1 176 ? -10.562 8.633 20.625 1 98.31 176 GLY A N 1
ATOM 1348 C CA . GLY A 1 176 ? -11.688 8.18 19.812 1 98.31 176 GLY A CA 1
ATOM 1349 C C . GLY A 1 176 ? -11.781 6.668 19.734 1 98.31 176 GLY A C 1
ATOM 1350 O O . GLY A 1 176 ? -11.117 5.953 20.484 1 98.31 176 GLY A O 1
ATOM 1351 N N . ASP A 1 177 ? -12.688 6.176 18.828 1 98.62 177 ASP A N 1
ATOM 1352 C CA . ASP A 1 177 ? -12.922 4.75 18.594 1 98.62 177 ASP A CA 1
ATOM 1353 C C . ASP A 1 177 ? -11.828 4.148 17.719 1 98.62 177 ASP A C 1
ATOM 1355 O O . ASP A 1 177 ? -11.508 2.967 17.844 1 98.62 177 ASP A O 1
ATOM 1359 N N . PHE A 1 178 ? -11.359 4.957 16.828 1 98.75 178 PHE A N 1
ATOM 1360 C CA . PHE A 1 178 ? -10.32 4.594 15.875 1 98.75 178 PHE A CA 1
ATOM 1361 C C . PHE A 1 178 ? -9.258 5.691 15.781 1 98.75 178 PHE A C 1
ATOM 1363 O O . PHE A 1 178 ? -9.539 6.855 16.078 1 98.75 178 PHE A O 1
ATOM 1370 N N . ALA A 1 179 ? -8.031 5.27 15.352 1 98.88 179 ALA A N 1
ATOM 1371 C CA . ALA A 1 179 ? -7.012 6.262 15.008 1 98.88 179 ALA A CA 1
ATOM 1372 C C . ALA A 1 179 ? -6.09 5.742 13.914 1 98.88 179 ALA A C 1
ATOM 1374 O O . ALA A 1 179 ? -5.98 4.531 13.703 1 98.88 179 ALA A O 1
ATOM 1375 N N . ALA A 1 180 ? -5.52 6.637 13.195 1 98.88 180 ALA A N 1
ATOM 1376 C CA . ALA A 1 180 ? -4.551 6.34 12.141 1 98.88 180 ALA A CA 1
ATOM 1377 C C . ALA A 1 180 ? -3.266 7.137 12.336 1 98.88 180 ALA A C 1
ATOM 1379 O O . ALA A 1 180 ? -3.309 8.312 12.703 1 98.88 180 ALA A O 1
ATOM 1380 N N . PHE A 1 181 ? -2.143 6.516 12.125 1 98.88 181 PHE A N 1
ATOM 1381 C CA . PHE A 1 181 ? -0.831 7.145 12.203 1 98.88 181 PHE A CA 1
ATOM 1382 C C . PHE A 1 181 ? -0.078 6.98 10.883 1 98.88 181 PHE A C 1
ATOM 1384 O O . PHE A 1 181 ? -0.293 6.012 10.156 1 98.88 181 PHE A O 1
ATOM 1391 N N . SER A 1 182 ? 0.803 7.926 10.586 1 98.75 182 SER A N 1
ATOM 1392 C CA . SER A 1 182 ? 1.565 7.934 9.336 1 98.75 182 SER A CA 1
ATOM 1393 C C . SER A 1 182 ? 3.066 7.91 9.609 1 98.75 182 SER A C 1
ATOM 1395 O O . SER A 1 182 ? 3.543 8.555 10.547 1 98.75 182 SER A O 1
ATOM 1397 N N . PHE A 1 183 ? 3.742 7.18 8.781 1 98.44 183 PHE A N 1
ATOM 1398 C CA . PHE A 1 183 ? 5.199 7.172 8.797 1 98.44 183 PHE A CA 1
ATOM 1399 C C . PHE A 1 183 ? 5.758 7.605 7.449 1 98.44 183 PHE A C 1
ATOM 1401 O O . PHE A 1 183 ? 6.785 7.094 7 1 98.44 183 PHE A O 1
ATOM 1408 N N . HIS A 1 184 ? 5 8.477 6.758 1 98.06 184 HIS A N 1
ATOM 1409 C CA . HIS A 1 184 ? 5.492 9.086 5.531 1 98.06 184 HIS A CA 1
ATOM 1410 C C . HIS A 1 184 ? 6.805 9.82 5.77 1 98.06 184 HIS A C 1
ATOM 1412 O O . HIS A 1 184 ? 7.094 10.242 6.895 1 98.06 184 HIS A O 1
ATOM 1418 N N . GLY A 1 185 ? 7.582 10.031 4.766 1 96.44 185 GLY A N 1
ATOM 1419 C CA . GLY A 1 185 ? 8.93 10.578 4.812 1 96.44 185 GLY A CA 1
ATOM 1420 C C . GLY A 1 185 ? 9.008 11.906 5.547 1 96.44 185 GLY A C 1
ATOM 1421 O O . GLY A 1 185 ? 10.031 12.227 6.148 1 96.44 185 GLY A O 1
ATOM 1422 N N . GLN A 1 186 ? 7.961 12.617 5.559 1 95.06 186 GLN A N 1
ATOM 1423 C CA . GLN A 1 186 ? 7.973 13.961 6.141 1 95.06 186 GLN A CA 1
ATOM 1424 C C . GLN A 1 186 ? 7.539 13.93 7.602 1 95.06 186 GLN A C 1
ATOM 1426 O O . GLN A 1 186 ? 7.668 14.922 8.312 1 95.06 186 GLN A O 1
ATOM 1431 N N . LYS A 1 187 ? 7.047 12.789 8.078 1 96.88 187 LYS A N 1
ATOM 1432 C CA . LYS A 1 187 ? 6.473 12.719 9.414 1 96.88 187 LYS A CA 1
ATOM 1433 C C . LYS A 1 187 ? 7.562 12.617 10.477 1 96.88 187 LYS A C 1
ATOM 1435 O O . LYS A 1 187 ? 8.75 12.539 10.148 1 96.88 187 LYS A O 1
ATOM 1440 N N . ASN A 1 188 ? 7.16 12.695 11.727 1 93.62 188 ASN A N 1
ATOM 1441 C CA . ASN A 1 188 ? 8.102 12.828 12.836 1 93.62 188 ASN A CA 1
ATOM 1442 C C . ASN A 1 188 ? 8.969 11.578 12.984 1 93.62 188 ASN A C 1
ATOM 1444 O O . ASN A 1 188 ? 10.039 11.625 13.594 1 93.62 188 ASN A O 1
ATOM 1448 N N . ILE A 1 189 ? 8.445 10.484 12.547 1 94.88 189 ILE A N 1
ATOM 1449 C CA . ILE A 1 189 ? 9.273 9.32 12.242 1 94.88 189 ILE A CA 1
ATOM 1450 C C . ILE A 1 189 ? 8.797 8.688 10.938 1 94.88 189 ILE A C 1
ATOM 1452 O O . ILE A 1 189 ? 7.66 8.883 10.516 1 94.88 189 ILE A O 1
ATOM 1456 N N . THR A 1 190 ? 9.719 7.98 10.312 1 97.25 190 THR A N 1
ATOM 1457 C CA . THR A 1 190 ? 9.391 7.391 9.023 1 97.25 190 THR A CA 1
ATOM 1458 C C . THR A 1 190 ? 10.023 6.008 8.883 1 97.25 190 THR A C 1
ATOM 1460 O O . THR A 1 190 ? 11.156 5.793 9.312 1 97.25 190 THR A O 1
ATOM 1463 N N . THR A 1 191 ? 9.258 5.078 8.336 1 97.94 191 THR A N 1
ATOM 1464 C CA . THR A 1 191 ? 9.789 3.754 8.039 1 97.94 191 THR A CA 1
ATOM 1465 C C . THR A 1 191 ? 10.195 3.648 6.57 1 97.94 191 THR A C 1
ATOM 1467 O O . THR A 1 191 ? 9.68 2.803 5.836 1 97.94 191 THR A O 1
ATOM 1470 N N . MET A 1 192 ? 11.141 4.512 6.164 1 97.5 192 MET A N 1
ATOM 1471 C CA . MET A 1 192 ? 11.773 4.559 4.848 1 97.5 192 MET A CA 1
ATOM 1472 C C . MET A 1 192 ? 10.812 5.105 3.799 1 97.5 192 MET A C 1
ATOM 1474 O O . MET A 1 192 ? 10.727 4.57 2.691 1 97.5 192 MET A O 1
ATOM 1478 N N . GLY A 1 193 ? 10 6.035 4.16 1 97.62 193 GLY A N 1
ATOM 1479 C CA . GLY A 1 193 ? 9.227 6.781 3.18 1 97.62 193 GLY A CA 1
ATOM 1480 C C . GLY A 1 193 ? 7.734 6.523 3.27 1 97.62 193 GLY A C 1
ATOM 1481 O O . GLY A 1 193 ? 6.93 7.352 2.846 1 97.62 193 GLY A O 1
ATOM 1482 N N . GLU A 1 194 ? 7.355 5.344 3.752 1 98.25 194 GLU A N 1
ATOM 1483 C CA . GLU A 1 194 ? 5.945 4.98 3.902 1 98.25 194 GLU A CA 1
ATOM 1484 C C . GLU A 1 194 ? 5.727 4.113 5.141 1 98.25 194 GLU A C 1
ATOM 1486 O O . GLU A 1 194 ? 6.68 3.549 5.684 1 98.25 194 GLU A O 1
ATOM 1491 N N . GLY A 1 195 ? 4.508 3.961 5.547 1 98.5 195 GLY A N 1
ATOM 1492 C CA . GLY A 1 195 ? 4.094 3.182 6.699 1 98.5 195 GLY A CA 1
ATOM 1493 C C . GLY A 1 195 ? 2.932 3.801 7.453 1 98.5 195 GLY A C 1
ATOM 1494 O O . GLY A 1 195 ? 2.658 4.996 7.312 1 98.5 195 GLY A O 1
ATOM 1495 N N . GLY A 1 196 ? 2.24 3.002 8.188 1 98.75 196 GLY A N 1
ATOM 1496 C CA . GLY A 1 196 ? 1.148 3.504 9.008 1 98.75 196 GLY A CA 1
ATOM 1497 C C . GLY A 1 196 ? 0.676 2.506 10.047 1 98.75 196 GLY A C 1
ATOM 1498 O O . GLY A 1 196 ? 1.114 1.354 10.055 1 98.75 196 GLY A O 1
ATOM 1499 N N . ILE A 1 197 ? -0.096 2.975 10.953 1 98.81 197 ILE A N 1
ATOM 1500 C CA . ILE A 1 197 ? -0.742 2.16 11.977 1 98.81 197 ILE A CA 1
ATOM 1501 C C . ILE A 1 197 ? -2.227 2.51 12.055 1 98.81 197 ILE A C 1
ATOM 1503 O O . ILE A 1 197 ? -2.598 3.686 11.992 1 98.81 197 ILE A O 1
ATOM 1507 N N . LEU A 1 198 ? -3.014 1.526 12.094 1 98.56 198 LEU A N 1
ATOM 1508 C CA . LEU A 1 198 ? -4.41 1.621 12.5 1 98.56 198 LEU A CA 1
ATOM 1509 C C . LEU A 1 198 ? -4.586 1.163 13.945 1 98.56 198 LEU A C 1
ATOM 1511 O O . LEU A 1 198 ? -3.998 0.16 14.359 1 98.56 198 LEU A O 1
ATOM 1515 N N . THR A 1 199 ? -5.266 1.899 14.758 1 98.19 199 THR A N 1
ATOM 1516 C CA . THR A 1 199 ? -5.641 1.426 16.078 1 98.19 199 THR A CA 1
ATOM 1517 C C . THR A 1 199 ? -7.145 1.568 16.297 1 98.19 199 THR A C 1
ATOM 1519 O O . THR A 1 199 ? -7.801 2.379 15.648 1 98.19 199 THR A O 1
ATOM 1522 N N . LEU A 1 200 ? -7.703 0.75 17.094 1 98 200 LEU A N 1
ATOM 1523 C CA . LEU A 1 200 ? -9.125 0.763 17.406 1 98 200 LEU A CA 1
ATOM 1524 C C . LEU A 1 200 ? -9.375 0.17 18.797 1 98 200 LEU A C 1
ATOM 1526 O O . LEU A 1 200 ? -8.578 -0.634 19.281 1 98 200 LEU A O 1
ATOM 1530 N N . LYS A 1 201 ? -10.508 0.501 19.391 1 96.62 201 LYS A N 1
ATOM 1531 C CA . LYS A 1 201 ? -10.828 0.082 20.75 1 96.62 201 LYS A CA 1
ATOM 1532 C C . LYS A 1 201 ? -11.688 -1.18 20.75 1 96.62 201 LYS A C 1
ATOM 1534 O O . LYS A 1 201 ? -11.586 -2.002 21.656 1 96.62 201 LYS A O 1
ATOM 1539 N N . ASN A 1 202 ? -12.508 -1.364 19.734 1 94.88 202 ASN A N 1
ATOM 1540 C CA . ASN A 1 202 ? -13.438 -2.486 19.672 1 94.88 202 ASN A CA 1
ATOM 1541 C C . ASN A 1 202 ? -12.711 -3.795 19.359 1 94.88 202 ASN A C 1
ATOM 1543 O O . ASN A 1 202 ? -12.273 -4.02 18.234 1 94.88 202 ASN A O 1
ATOM 1547 N N . VAL A 1 203 ? -12.773 -4.695 20.266 1 91.44 203 VAL A N 1
ATOM 1548 C CA . VAL A 1 203 ? -12 -5.93 20.172 1 91.44 203 VAL A CA 1
ATOM 1549 C C . VAL A 1 203 ? -12.594 -6.84 19.109 1 91.44 203 VAL A C 1
ATOM 1551 O O . VAL A 1 203 ? -11.859 -7.535 18.391 1 91.44 203 VAL A O 1
ATOM 1554 N N . SER A 1 204 ? -13.844 -6.863 19.016 1 93.44 204 SER A N 1
ATOM 1555 C CA . SER A 1 204 ? -14.492 -7.715 18.016 1 93.44 204 SER A CA 1
ATOM 1556 C C . SER A 1 204 ? -14.117 -7.293 16.609 1 93.44 204 SER A C 1
ATOM 1558 O O . SER A 1 204 ? -13.93 -8.141 15.727 1 93.44 204 SER A O 1
ATOM 1560 N N . LEU A 1 205 ? -13.977 -6.016 16.391 1 95.5 205 LEU A N 1
ATOM 1561 C CA . LEU A 1 205 ? -13.57 -5.508 15.078 1 95.5 205 LEU A CA 1
ATOM 1562 C C . LEU A 1 205 ? -12.078 -5.738 14.844 1 95.5 205 LEU A C 1
ATOM 1564 O O . LEU A 1 205 ? -11.656 -5.949 13.703 1 95.5 205 LEU A O 1
ATOM 1568 N N . ALA A 1 206 ? -11.32 -5.695 15.914 1 96.88 206 ALA A N 1
ATOM 1569 C CA . ALA A 1 206 ? -9.875 -5.883 15.812 1 96.88 206 ALA A CA 1
ATOM 1570 C C . ALA A 1 206 ? -9.539 -7.227 15.18 1 96.88 206 ALA A C 1
ATOM 1572 O O . ALA A 1 206 ? -8.586 -7.332 14.406 1 96.88 206 ALA A O 1
ATOM 1573 N N . ASP A 1 207 ? -10.312 -8.203 15.414 1 94.88 207 ASP A N 1
ATOM 1574 C CA . ASP A 1 207 ? -10.086 -9.562 14.922 1 94.88 207 ASP A CA 1
ATOM 1575 C C . ASP A 1 207 ? -10.242 -9.633 13.406 1 94.88 207 ASP A C 1
ATOM 1577 O O . ASP A 1 207 ? -9.766 -10.57 12.773 1 94.88 207 ASP A O 1
ATOM 1581 N N . LYS A 1 208 ? -10.859 -8.672 12.836 1 95.94 208 LYS A N 1
ATOM 1582 C CA . LYS A 1 208 ? -11.148 -8.672 11.406 1 95.94 208 LYS A CA 1
ATOM 1583 C C . LYS A 1 208 ? -10.023 -8 10.617 1 95.94 208 LYS A C 1
ATOM 1585 O O . LYS A 1 208 ? -9.914 -8.188 9.406 1 95.94 208 LYS A O 1
ATOM 1590 N N . VAL A 1 209 ? -9.18 -7.242 11.273 1 97.75 209 VAL A N 1
ATOM 1591 C CA . VAL A 1 209 ? -8.25 -6.34 10.609 1 97.75 209 VAL A CA 1
ATOM 1592 C C . VAL A 1 209 ? -7.199 -7.148 9.844 1 97.75 209 VAL A C 1
ATOM 1594 O O . VAL A 1 209 ? -6.891 -6.844 8.695 1 97.75 209 VAL A O 1
ATOM 1597 N N . PRO A 1 210 ? -6.645 -8.273 10.43 1 96.75 210 PRO A N 1
ATOM 1598 C CA . PRO A 1 210 ? -5.598 -8.992 9.703 1 96.75 210 PRO A CA 1
ATOM 1599 C C . PRO A 1 210 ? -6.078 -9.539 8.359 1 96.75 210 PRO A C 1
ATOM 1601 O O . PRO A 1 210 ? -5.391 -9.383 7.344 1 96.75 210 PRO A O 1
ATOM 1604 N N . GLY A 1 211 ? -7.258 -10.125 8.305 1 96.69 211 GLY A N 1
ATOM 1605 C CA . GLY A 1 211 ? -7.812 -10.617 7.051 1 96.69 211 GLY A CA 1
ATOM 1606 C C . GLY A 1 211 ? -8.172 -9.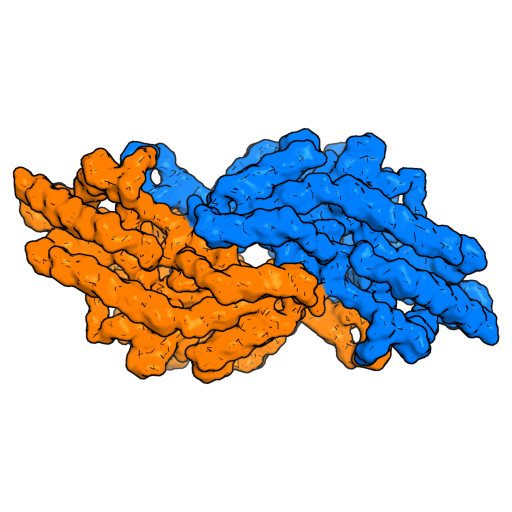508 6.086 1 96.69 211 GLY A C 1
ATOM 1607 O O . GLY A 1 211 ? -7.879 -9.594 4.891 1 96.69 211 GLY A O 1
ATOM 1608 N N . LEU A 1 212 ? -8.742 -8.438 6.582 1 98.06 212 LEU A N 1
ATOM 1609 C CA . LEU A 1 212 ? -9.141 -7.301 5.766 1 98.06 212 LEU A CA 1
ATOM 1610 C C . LEU A 1 212 ? -7.934 -6.645 5.109 1 98.06 212 LEU A C 1
ATOM 1612 O O . LEU A 1 212 ? -8.008 -6.215 3.955 1 98.06 212 LEU A O 1
ATOM 1616 N N . ARG A 1 213 ? -6.82 -6.617 5.785 1 97.81 213 ARG A N 1
ATOM 1617 C CA . ARG A 1 213 ? -5.594 -5.949 5.355 1 97.81 213 ARG A CA 1
ATOM 1618 C C . ARG A 1 213 ? -4.809 -6.816 4.379 1 97.81 213 ARG A C 1
ATOM 1620 O O . ARG A 1 213 ? -3.965 -6.312 3.635 1 97.81 213 ARG A O 1
ATOM 1627 N N . HIS A 1 214 ? -5.117 -8.117 4.395 1 97.5 214 HIS A N 1
ATOM 1628 C CA . HIS A 1 214 ? -4.25 -9.039 3.672 1 97.5 214 HIS A CA 1
ATOM 1629 C C . HIS A 1 214 ? -5.062 -10.055 2.873 1 97.5 214 HIS A C 1
ATOM 1631 O O . HIS A 1 214 ? -4.996 -11.258 3.135 1 97.5 214 HIS A O 1
ATOM 1637 N N . ASN A 1 215 ? -5.816 -9.586 1.938 1 96.94 215 ASN A N 1
ATOM 1638 C CA . ASN A 1 215 ? -6.492 -10.336 0.88 1 96.94 215 ASN A CA 1
ATOM 1639 C C . ASN A 1 215 ? -7.543 -11.289 1.446 1 96.94 215 ASN A C 1
ATOM 1641 O O . ASN A 1 215 ? -7.898 -12.273 0.804 1 96.94 215 ASN A O 1
ATOM 1645 N N . GLY A 1 216 ? -7.961 -11.102 2.678 1 97 216 GLY A N 1
ATOM 1646 C CA . GLY A 1 216 ? -8.984 -11.945 3.277 1 97 216 GLY A CA 1
ATOM 1647 C C . GLY A 1 216 ? -8.438 -13.242 3.83 1 97 216 GLY A C 1
ATOM 1648 O O . GLY A 1 216 ? -9.203 -14.164 4.133 1 97 216 GLY A O 1
ATOM 1649 N N . HIS A 1 217 ? -7.168 -13.312 3.971 1 94.69 217 HIS A N 1
ATOM 1650 C CA . HIS A 1 217 ? -6.523 -14.547 4.406 1 94.69 217 HIS A CA 1
ATOM 1651 C C . HIS A 1 217 ? -7.004 -14.961 5.793 1 94.69 217 HIS A C 1
ATOM 1653 O O . HIS A 1 217 ? -7.051 -14.141 6.711 1 94.69 217 HIS A O 1
ATOM 1659 N N . ALA A 1 218 ? -7.418 -16.125 5.918 1 89.25 218 ALA A N 1
ATOM 1660 C CA . ALA A 1 218 ? -7.781 -16.766 7.184 1 89.25 218 ALA A CA 1
ATOM 1661 C C . ALA A 1 218 ? -7.426 -18.25 7.172 1 89.25 218 ALA A C 1
ATOM 1663 O O . ALA A 1 218 ? -7.277 -18.859 6.105 1 89.25 218 ALA A O 1
ATOM 1664 N N . PRO A 1 219 ? -7.031 -18.828 8.242 1 80.56 219 PRO A N 1
ATOM 1665 C CA . PRO A 1 219 ? -6.66 -20.25 8.234 1 80.56 219 PRO A CA 1
ATOM 1666 C C . PRO A 1 219 ? -7.867 -21.172 8.094 1 80.56 219 PRO A C 1
ATOM 1668 O O . PRO A 1 219 ? -8.969 -20.828 8.531 1 80.56 219 PRO A O 1
ATOM 1671 N N . PHE A 1 220 ? -7.445 -22.219 7.41 1 82.5 220 PHE A N 1
ATOM 1672 C CA . PHE A 1 220 ? -8.336 -23.344 7.598 1 82.5 220 PHE A CA 1
ATOM 1673 C C . PHE A 1 220 ? -8.055 -24.031 8.93 1 82.5 220 PHE A C 1
ATOM 1675 O O . PHE A 1 220 ? -6.922 -24.031 9.414 1 82.5 220 PHE A O 1
ATOM 1682 N N . LEU A 1 221 ? -8.836 -24.375 9.82 1 75.69 221 LEU A N 1
ATOM 1683 C CA . LEU A 1 221 ? -8.695 -24.859 11.195 1 75.69 221 LEU A CA 1
ATOM 1684 C C . LEU A 1 221 ? -8.18 -26.281 11.227 1 75.69 221 LEU A C 1
ATOM 1686 O O . LEU A 1 221 ? -7.777 -26.781 12.281 1 75.69 221 LEU A O 1
ATOM 1690 N N . ASN A 1 222 ? -7.559 -26.812 10.188 1 82.19 222 ASN A N 1
ATOM 1691 C CA . ASN A 1 222 ? -6.953 -28.141 10.234 1 82.19 222 ASN A CA 1
ATOM 1692 C C . ASN A 1 222 ? -5.445 -28.062 10.469 1 82.19 222 ASN A C 1
ATOM 1694 O O . ASN A 1 222 ? -4.676 -27.844 9.539 1 82.19 222 ASN A O 1
ATOM 1698 N N . LYS A 1 223 ? -4.934 -28.406 11.672 1 76.19 223 LYS A N 1
ATOM 1699 C CA . LYS A 1 223 ? -3.533 -28.219 12.055 1 76.19 223 LYS A CA 1
ATOM 1700 C C . LYS A 1 223 ? -2.715 -29.469 11.75 1 76.19 223 LYS A C 1
ATOM 1702 O O . LYS A 1 223 ? -1.542 -29.375 11.383 1 76.19 223 LYS A O 1
ATOM 1707 N N . THR A 1 224 ? -3.262 -30.547 11.758 1 83.25 224 THR A N 1
ATOM 1708 C CA . THR A 1 224 ? -2.557 -31.797 11.555 1 83.25 224 THR A CA 1
ATOM 1709 C C . THR A 1 224 ? -2.432 -32.094 10.062 1 83.25 224 THR A C 1
ATOM 1711 O O . THR A 1 224 ? -1.354 -32.469 9.586 1 83.25 224 THR A O 1
ATOM 1714 N N . ASP A 1 225 ? -3.551 -31.891 9.367 1 92.19 225 ASP A N 1
ATOM 1715 C CA . ASP A 1 225 ? -3.578 -32 7.914 1 92.19 225 ASP A CA 1
ATOM 1716 C C . ASP A 1 225 ? -3.734 -30.641 7.246 1 92.19 225 ASP A C 1
ATOM 1718 O O . ASP A 1 225 ? -4.711 -30.406 6.535 1 92.19 225 ASP A O 1
ATOM 1722 N N . TYR A 1 226 ? -2.639 -29.844 7.406 1 90.19 226 TYR A N 1
ATOM 1723 C CA . TYR A 1 226 ? -2.68 -28.422 7.078 1 90.19 226 TYR A CA 1
ATOM 1724 C C . TYR A 1 226 ? -2.975 -28.203 5.598 1 90.19 226 TYR A C 1
ATOM 1726 O O . TYR A 1 226 ? -3.373 -27.125 5.184 1 90.19 226 TYR A O 1
ATOM 1734 N N . TRP A 1 227 ? -2.781 -29.281 4.809 1 92.81 227 TRP A N 1
ATOM 1735 C CA . TRP A 1 227 ? -2.951 -29.156 3.365 1 92.81 227 TRP A CA 1
ATOM 1736 C C . TRP A 1 227 ? -4.391 -29.453 2.959 1 92.81 227 TRP A C 1
ATOM 1738 O O . TRP A 1 227 ? -4.75 -29.328 1.787 1 92.81 227 TRP A O 1
ATOM 1748 N N . LYS A 1 228 ? -5.203 -29.828 3.916 1 92.75 228 LYS A N 1
ATOM 1749 C CA . LYS A 1 228 ? -6.605 -30.125 3.635 1 92.75 228 LYS A CA 1
ATOM 1750 C C . LYS A 1 228 ? -7.508 -28.969 4.059 1 92.75 228 LYS A C 1
ATOM 1752 O O . LYS A 1 228 ? -7.605 -28.656 5.246 1 92.75 228 LYS A O 1
ATOM 1757 N N . PRO A 1 229 ? -8.25 -28.469 3.264 1 91.19 229 PRO A N 1
ATOM 1758 C CA . PRO A 1 229 ? -8.242 -28.609 1.808 1 91.19 229 PRO A CA 1
ATOM 1759 C C . PRO A 1 229 ? -7.102 -27.859 1.14 1 91.19 229 PRO A C 1
ATOM 1761 O O . PRO A 1 229 ? -6.77 -28.125 -0.018 1 91.19 229 PRO A O 1
ATOM 1764 N N . ALA A 1 230 ? -6.66 -26.828 1.728 1 90 230 ALA A N 1
ATOM 1765 C CA . ALA A 1 230 ? -5.57 -25.969 1.279 1 90 230 ALA A CA 1
ATOM 1766 C C . ALA A 1 230 ? -4.895 -25.281 2.461 1 90 230 ALA A C 1
ATOM 1768 O O . ALA A 1 230 ? -5.363 -25.375 3.598 1 90 230 ALA A O 1
ATOM 1769 N N . MET A 1 231 ? -3.807 -24.562 2.121 1 82.69 231 MET A N 1
ATOM 1770 C CA . MET A 1 231 ? -2.971 -23.953 3.158 1 82.69 231 MET A CA 1
ATOM 1771 C C . MET A 1 231 ? -3.709 -22.828 3.861 1 82.69 231 MET A C 1
ATOM 1773 O O . MET A 1 231 ? -3.504 -22.594 5.055 1 82.69 231 MET A O 1
ATOM 1777 N N . SER A 1 232 ? -4.469 -22.125 3.146 1 86.12 232 SER A N 1
ATOM 1778 C CA . SER A 1 232 ? -5.18 -20.984 3.73 1 86.12 232 SER A CA 1
ATOM 1779 C C . SER A 1 232 ? -6.555 -20.812 3.098 1 86.12 232 SER A C 1
ATOM 1781 O O . SER A 1 232 ? -6.836 -21.375 2.039 1 86.12 232 SER A O 1
ATOM 1783 N N . ASN A 1 233 ? -7.348 -20.156 3.859 1 92 233 ASN A N 1
ATOM 1784 C CA . ASN A 1 233 ? -8.688 -19.766 3.426 1 92 233 ASN A CA 1
ATOM 1785 C C . ASN A 1 233 ? -8.773 -18.266 3.162 1 92 233 ASN A C 1
ATOM 1787 O O . ASN A 1 233 ? -7.906 -17.5 3.588 1 92 233 ASN A O 1
ATOM 1791 N N . VAL A 1 234 ? -9.672 -17.969 2.283 1 95.06 234 VAL A N 1
ATOM 1792 C CA . VAL A 1 234 ? -9.969 -16.562 2.018 1 95.06 234 VAL A CA 1
ATOM 1793 C C . VAL A 1 234 ? -11.422 -16.25 2.379 1 95.06 234 VAL A C 1
ATOM 1795 O O . VAL A 1 234 ? -12.344 -16.781 1.747 1 95.06 234 VAL A O 1
ATOM 1798 N N . ASP A 1 235 ? -11.547 -15.414 3.379 1 94.62 235 ASP A N 1
ATOM 1799 C CA . ASP A 1 235 ? -12.875 -15.031 3.84 1 94.62 235 ASP A CA 1
ATOM 1800 C C . ASP A 1 235 ? -12.82 -13.719 4.625 1 94.62 235 ASP A C 1
ATOM 1802 O O . ASP A 1 235 ? -11.742 -13.234 4.965 1 94.62 235 ASP A O 1
ATOM 1806 N N . LEU A 1 236 ? -13.922 -13.109 4.73 1 91.88 236 LEU A N 1
ATOM 1807 C CA . LEU A 1 236 ? -14.078 -11.898 5.531 1 91.88 236 LEU A CA 1
ATOM 1808 C C . LEU A 1 236 ? -15.445 -11.859 6.207 1 91.88 236 LEU A C 1
ATOM 1810 O O . LEU A 1 236 ? -16.469 -12.117 5.562 1 91.88 236 LEU A O 1
ATOM 1814 N N . ASP A 1 237 ? -15.445 -11.648 7.512 1 89.81 237 ASP A N 1
ATOM 1815 C CA . ASP A 1 237 ? -16.703 -11.508 8.242 1 89.81 237 ASP A CA 1
ATOM 1816 C C . ASP A 1 237 ? -17.188 -10.062 8.227 1 89.81 237 ASP A C 1
ATOM 1818 O O . ASP A 1 237 ? -17.438 -9.469 9.273 1 89.81 237 ASP A O 1
ATOM 1822 N N . LEU A 1 238 ? -17.219 -9.414 7.152 1 91.75 238 LEU A N 1
ATOM 1823 C CA . LEU A 1 238 ? -17.766 -8.102 6.809 1 91.75 238 LEU A CA 1
ATOM 1824 C C . LEU A 1 238 ? -18.578 -8.18 5.52 1 91.75 238 LEU A C 1
ATOM 1826 O O . LEU A 1 238 ? -18.047 -8.555 4.473 1 91.75 238 LEU A O 1
ATOM 1830 N N . ASP A 1 239 ? -19.781 -7.938 5.57 1 88.62 239 ASP A N 1
ATOM 1831 C CA . ASP A 1 239 ? -20.688 -8.117 4.438 1 88.62 239 ASP A CA 1
ATOM 1832 C C . ASP A 1 239 ? -20.406 -7.082 3.348 1 88.62 239 ASP A C 1
ATOM 1834 O O . ASP A 1 239 ? -20.297 -5.887 3.635 1 88.62 239 ASP A O 1
ATOM 1838 N N . GLY A 1 240 ? -20.25 -7.594 2.162 1 91.31 240 GLY A N 1
ATOM 1839 C CA . GLY A 1 240 ? -20.203 -6.727 0.997 1 91.31 240 GLY A CA 1
ATOM 1840 C C . GLY A 1 240 ? -18.891 -6.008 0.836 1 91.31 240 GLY A C 1
ATOM 1841 O O . GLY A 1 240 ? -18.797 -5.023 0.1 1 91.31 240 GLY A O 1
ATOM 1842 N N . ILE A 1 241 ? -17.875 -6.355 1.574 1 95.31 241 ILE A N 1
ATOM 1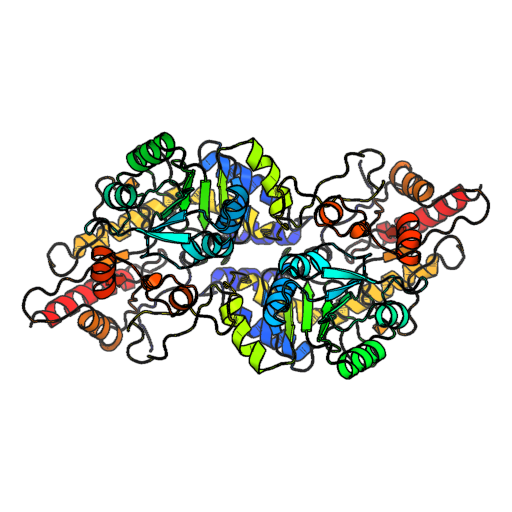843 C CA . ILE A 1 241 ? -16.578 -5.691 1.519 1 95.31 241 ILE A CA 1
ATOM 1844 C C . ILE A 1 241 ? -15.523 -6.656 0.968 1 95.31 241 ILE A C 1
ATOM 1846 O O . ILE A 1 241 ? -15.438 -7.805 1.404 1 95.31 241 ILE A O 1
ATOM 1850 N N . TRP A 1 242 ? -14.836 -6.238 -0.079 1 97.69 242 TRP A N 1
ATOM 1851 C CA . TRP A 1 242 ? -13.672 -6.977 -0.559 1 97.69 242 TRP A CA 1
ATOM 1852 C C . TRP A 1 242 ? -12.43 -6.617 0.253 1 97.69 242 TRP A C 1
ATOM 1854 O O . TRP A 1 242 ? -12.211 -5.453 0.585 1 97.69 242 TRP A O 1
ATOM 1864 N N . PRO A 1 243 ? -11.617 -7.578 0.616 1 98.12 243 PRO A N 1
ATOM 1865 C CA . PRO A 1 243 ? -10.383 -7.293 1.359 1 98.12 243 PRO A CA 1
ATOM 1866 C C . PRO A 1 243 ? -9.328 -6.598 0.505 1 98.12 243 PRO A C 1
ATOM 1868 O O . PRO A 1 243 ? -9.508 -6.445 -0.706 1 98.12 243 PRO A O 1
ATOM 1871 N N . HIS A 1 244 ? -8.297 -6.141 1.184 1 98.31 244 HIS A N 1
ATOM 1872 C CA . HIS A 1 244 ? -7.223 -5.379 0.556 1 98.31 244 HIS A CA 1
ATOM 1873 C C . HIS A 1 244 ? -5.883 -6.09 0.715 1 98.31 244 HIS A C 1
ATOM 1875 O O . HIS A 1 244 ? -5.824 -7.211 1.219 1 98.31 244 HIS A O 1
ATOM 1881 N N . ASN A 1 245 ? 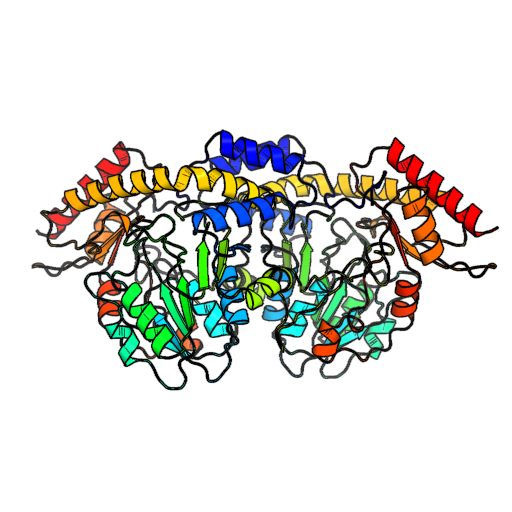-4.828 -5.527 0.148 1 98.5 245 ASN A N 1
ATOM 1882 C CA . ASN A 1 245 ? -3.447 -5.863 0.486 1 98.5 245 ASN A CA 1
ATOM 1883 C C . ASN A 1 245 ? -2.668 -4.633 0.943 1 98.5 245 ASN A C 1
ATOM 1885 O O . ASN A 1 245 ? -1.958 -4.016 0.149 1 98.5 245 ASN A O 1
ATOM 1889 N N . PHE A 1 246 ? -2.777 -4.348 2.17 1 98.75 246 PHE A N 1
ATOM 1890 C CA . PHE A 1 246 ? -2.1 -3.211 2.781 1 98.75 246 PHE A CA 1
ATOM 1891 C C . PHE A 1 246 ? -0.961 -3.678 3.682 1 98.75 246 PHE A C 1
ATOM 1893 O O . PHE A 1 246 ? -0.859 -3.252 4.832 1 98.75 246 PHE A O 1
ATOM 1900 N N . SER A 1 247 ? -0.045 -4.406 3.15 1 97.88 247 SER A N 1
ATOM 1901 C CA . SER A 1 247 ? 0.965 -5.117 3.926 1 97.88 247 SER A CA 1
ATOM 1902 C C . SER A 1 247 ? 2.225 -4.273 4.098 1 97.88 247 SER A C 1
ATOM 1904 O O . SER A 1 247 ? 2.842 -3.861 3.113 1 97.88 247 SER A O 1
ATOM 1906 N N . LEU A 1 248 ? 2.596 -4.059 5.309 1 98.31 248 LEU A N 1
ATOM 1907 C CA . LEU A 1 248 ? 3.891 -3.484 5.656 1 98.31 248 LEU A CA 1
ATOM 1908 C C . LEU A 1 248 ? 4.984 -4.547 5.617 1 98.31 248 LEU A C 1
ATOM 1910 O O . LEU A 1 248 ? 4.762 -5.691 6.02 1 98.31 248 LEU A O 1
ATOM 1914 N N . THR A 1 249 ? 6.184 -4.219 5.176 1 98.5 249 THR A N 1
ATOM 1915 C CA . THR A 1 249 ? 7.258 -5.203 5.105 1 98.5 249 THR A CA 1
ATOM 1916 C C . THR A 1 249 ? 7.867 -5.438 6.484 1 98.5 249 THR A C 1
ATOM 1918 O O . THR A 1 249 ? 7.727 -4.605 7.379 1 98.5 249 THR A O 1
ATOM 1921 N N . GLU A 1 250 ? 8.539 -6.609 6.613 1 98.75 250 GLU A N 1
ATOM 1922 C CA . GLU A 1 250 ? 9.227 -6.922 7.859 1 98.75 250 GLU A CA 1
ATOM 1923 C C . GLU A 1 250 ? 10.32 -5.902 8.156 1 98.75 250 GLU A C 1
ATOM 1925 O O . GLU A 1 250 ? 10.531 -5.52 9.312 1 98.75 250 GLU A O 1
ATOM 1930 N N . VAL A 1 251 ? 11.008 -5.426 7.16 1 98.75 251 VAL A N 1
ATOM 1931 C CA . VAL A 1 251 ? 12.086 -4.457 7.324 1 98.75 251 VAL A CA 1
ATOM 1932 C C . VAL A 1 251 ? 11.523 -3.141 7.852 1 98.75 251 VAL A C 1
ATOM 1934 O O . VAL A 1 251 ? 12.078 -2.551 8.781 1 98.75 251 VAL A O 1
ATOM 1937 N N . GLN A 1 252 ? 10.445 -2.666 7.289 1 98.81 252 GLN A N 1
ATOM 1938 C CA . GLN A 1 252 ? 9.812 -1.43 7.734 1 98.81 252 GLN A CA 1
ATOM 1939 C C . GLN A 1 252 ? 9.305 -1.557 9.164 1 98.81 252 GLN A C 1
ATOM 1941 O O . GLN A 1 252 ? 9.461 -0.633 9.969 1 98.81 252 GLN A O 1
ATOM 1946 N N . ALA A 1 253 ? 8.711 -2.719 9.453 1 98.94 253 ALA A N 1
ATOM 1947 C CA . ALA A 1 253 ? 8.18 -2.957 10.797 1 98.94 253 ALA A CA 1
ATOM 1948 C C . ALA A 1 253 ? 9.297 -2.953 11.836 1 98.94 253 ALA A C 1
ATOM 1950 O O . ALA A 1 253 ? 9.18 -2.316 12.883 1 98.94 253 ALA A O 1
ATOM 1951 N N . ALA A 1 254 ? 10.383 -3.678 11.539 1 98.94 254 ALA A N 1
ATOM 1952 C CA . ALA A 1 254 ? 11.516 -3.721 12.453 1 98.94 254 ALA A CA 1
ATOM 1953 C C . ALA A 1 254 ? 12.086 -2.326 12.688 1 98.94 254 ALA A C 1
ATOM 1955 O O . ALA A 1 254 ? 12.398 -1.958 13.82 1 98.94 254 ALA A O 1
ATOM 1956 N N . LEU A 1 255 ? 12.234 -1.589 11.617 1 98.81 255 LEU A N 1
ATOM 1957 C CA . LEU A 1 255 ? 12.703 -0.21 11.727 1 98.81 255 LEU A CA 1
ATOM 1958 C C . LEU A 1 255 ? 11.766 0.616 12.602 1 98.81 255 LEU A C 1
ATOM 1960 O O . LEU A 1 255 ? 12.219 1.415 13.422 1 98.81 255 LEU A O 1
ATOM 1964 N N . GLY A 1 256 ? 10.453 0.418 12.406 1 98.75 256 GLY A N 1
ATOM 1965 C CA . GLY A 1 256 ? 9.469 1.129 13.203 1 98.75 256 GLY A CA 1
ATOM 1966 C C . GLY A 1 256 ? 9.633 0.908 14.695 1 98.75 256 GLY A C 1
ATOM 1967 O O . GLY A 1 256 ? 9.539 1.852 15.484 1 98.75 256 GLY A O 1
ATOM 1968 N N . SER A 1 257 ? 9.883 -0.328 15.062 1 98.81 257 SER A N 1
ATOM 1969 C CA . SER A 1 257 ? 10.07 -0.664 16.469 1 98.81 257 SER A CA 1
ATOM 1970 C C . SER A 1 257 ? 11.258 0.08 17.062 1 98.81 257 SER A C 1
ATOM 1972 O O . SER A 1 257 ? 11.18 0.591 18.188 1 98.81 257 SER A O 1
ATOM 1974 N N . VAL A 1 258 ? 12.328 0.156 16.312 1 98.62 258 VAL A N 1
ATOM 1975 C CA . VAL A 1 258 ? 13.539 0.814 16.797 1 98.62 258 VAL A CA 1
ATOM 1976 C C . VAL A 1 258 ? 13.32 2.324 16.844 1 98.62 258 VAL A C 1
ATOM 1978 O O . VAL A 1 258 ? 13.719 2.988 17.812 1 98.62 258 VAL A O 1
ATOM 1981 N N . LEU A 1 259 ? 12.672 2.873 15.867 1 98.25 259 LEU A N 1
ATOM 1982 C CA . LEU A 1 259 ? 12.391 4.305 15.797 1 98.25 259 LEU A CA 1
ATOM 1983 C C . LEU A 1 259 ? 11.484 4.742 16.938 1 98.25 259 LEU A C 1
ATOM 1985 O O . LEU A 1 259 ? 11.633 5.844 17.469 1 98.25 259 LEU A O 1
ATOM 1989 N N . LEU A 1 260 ? 10.555 3.881 17.266 1 98.06 260 LEU A N 1
ATOM 1990 C CA . LEU A 1 260 ? 9.578 4.195 18.297 1 98.06 260 LEU A CA 1
ATOM 1991 C C . LEU A 1 260 ? 10.266 4.488 19.625 1 98.06 260 LEU A C 1
ATOM 1993 O O . LEU A 1 260 ? 9.789 5.309 20.406 1 98.06 260 LEU A O 1
ATOM 1997 N N . LYS A 1 261 ? 11.422 3.932 19.844 1 97.38 261 LYS A N 1
ATOM 1998 C CA . LYS A 1 261 ? 12.188 4.145 21.062 1 97.38 261 LYS A CA 1
ATOM 1999 C C . LYS A 1 261 ? 12.711 5.578 21.156 1 97.38 261 LYS A C 1
ATOM 2001 O O . LYS A 1 261 ? 13.023 6.07 22.234 1 97.38 261 LYS A O 1
ATOM 2006 N N . ARG A 1 262 ? 12.758 6.277 20.047 1 96.12 262 ARG A N 1
ATOM 2007 C CA . ARG A 1 262 ? 13.344 7.613 19.984 1 96.12 262 ARG A CA 1
ATOM 2008 C C . ARG A 1 262 ? 12.266 8.688 19.922 1 96.12 262 ARG A C 1
ATOM 2010 O O . ARG A 1 262 ? 12.57 9.883 19.938 1 96.12 262 ARG A O 1
ATOM 2017 N N . ILE A 1 263 ? 11.039 8.328 20 1 96.25 263 ILE A N 1
ATOM 2018 C CA . ILE A 1 263 ? 9.953 9.258 19.688 1 96.25 263 ILE A CA 1
ATOM 2019 C C . ILE A 1 263 ? 9.938 10.391 20.719 1 96.25 263 ILE A C 1
ATOM 2021 O O . ILE A 1 263 ? 9.742 11.555 20.375 1 96.25 263 ILE A O 1
ATOM 2025 N N . ALA A 1 264 ? 10.125 10.055 21.969 1 95.81 264 ALA A N 1
ATOM 2026 C CA . ALA A 1 264 ? 10.102 11.07 23.016 1 95.81 264 ALA A CA 1
ATOM 2027 C C . ALA A 1 264 ? 11.211 12.094 22.812 1 95.81 264 ALA A C 1
ATOM 2029 O O . ALA A 1 264 ? 10.977 13.305 22.891 1 95.81 264 ALA A O 1
ATOM 2030 N N . LEU A 1 265 ? 12.398 11.633 22.531 1 95.94 265 LEU A N 1
ATOM 2031 C CA . LEU A 1 265 ? 13.547 12.5 22.312 1 95.94 265 LEU A CA 1
ATOM 2032 C C . LEU A 1 265 ? 13.352 13.375 21.078 1 95.94 265 LEU A C 1
ATOM 2034 O O . LEU A 1 265 ? 13.578 14.586 21.125 1 95.94 265 LEU A O 1
ATOM 2038 N N . LEU A 1 266 ? 12.938 12.797 19.984 1 96 266 LEU A N 1
ATOM 2039 C CA . LEU A 1 266 ? 12.742 13.523 18.734 1 96 266 LEU A CA 1
ATOM 2040 C C . LEU A 1 266 ? 11.664 14.594 18.891 1 96 266 LEU A C 1
ATOM 2042 O O . LEU A 1 266 ? 11.797 15.695 18.359 1 96 266 LEU A O 1
ATOM 2046 N N . THR A 1 267 ? 10.617 14.242 19.594 1 96.69 267 THR A N 1
ATOM 2047 C CA . THR A 1 267 ? 9.516 15.18 19.797 1 96.69 267 THR A CA 1
ATOM 2048 C C . THR A 1 267 ? 9.961 16.359 20.656 1 96.69 267 THR A C 1
ATOM 2050 O O . THR A 1 267 ? 9.625 17.516 20.344 1 96.69 267 THR A O 1
ATOM 2053 N N . GLU A 1 268 ? 10.711 16.109 21.656 1 96.19 268 GLU A N 1
ATOM 2054 C CA . GLU A 1 268 ? 11.188 17.172 22.531 1 96.19 268 GLU A CA 1
ATOM 2055 C C . GLU A 1 268 ? 12.141 18.109 21.781 1 96.19 268 GLU A C 1
ATOM 2057 O O . GLU A 1 268 ? 12.086 19.328 21.953 1 96.19 268 GLU A O 1
ATOM 2062 N N . GLU A 1 269 ? 13.016 17.562 21 1 94.88 269 GLU A N 1
ATOM 2063 C CA . GLU A 1 269 ? 13.914 18.375 20.172 1 94.88 269 GLU A CA 1
ATOM 2064 C C . GLU A 1 269 ? 13.133 19.266 19.219 1 94.88 269 GLU A C 1
ATOM 2066 O O . GLU A 1 269 ? 13.461 20.453 19.062 1 94.88 269 GLU A O 1
ATOM 2071 N N . ARG A 1 270 ? 12.133 18.734 18.641 1 95.56 270 ARG A N 1
ATOM 2072 C CA . ARG A 1 270 ? 11.289 19.5 17.719 1 95.56 270 ARG A CA 1
ATOM 2073 C C . ARG A 1 270 ? 10.562 20.625 18.453 1 95.56 270 ARG A C 1
ATOM 2075 O O . ARG A 1 270 ? 10.461 21.734 17.938 1 95.56 270 ARG A O 1
ATOM 2082 N N . ARG A 1 271 ? 10.07 20.312 19.578 1 96.12 271 ARG A N 1
ATOM 2083 C CA . ARG A 1 271 ? 9.344 21.281 20.375 1 96.12 271 ARG A CA 1
ATOM 2084 C C . ARG A 1 271 ? 10.242 22.453 20.75 1 96.12 271 ARG A C 1
ATOM 2086 O O . ARG A 1 271 ? 9.836 23.625 20.656 1 96.12 271 ARG A O 1
ATOM 2093 N N . LYS A 1 272 ? 11.406 22.141 21.188 1 95.75 272 LYS A N 1
ATOM 2094 C CA . LYS A 1 272 ? 12.359 23.188 21.562 1 95.75 272 LYS A CA 1
ATOM 2095 C C . LYS A 1 272 ? 12.688 24.094 20.391 1 95.75 272 LYS A C 1
ATOM 2097 O O . LYS A 1 272 ? 12.711 25.312 20.516 1 95.75 272 LYS A O 1
ATOM 2102 N N . ARG A 1 273 ? 12.914 23.5 19.297 1 95.94 273 ARG A N 1
ATOM 2103 C CA . ARG A 1 273 ? 13.258 24.266 18.094 1 95.94 273 ARG A CA 1
ATOM 2104 C C . ARG A 1 273 ? 12.078 25.109 17.625 1 95.94 273 ARG A C 1
ATOM 2106 O O . ARG A 1 273 ? 12.25 26.266 17.234 1 95.94 273 ARG A O 1
ATOM 2113 N N . ALA A 1 274 ? 10.891 24.562 17.641 1 96.56 274 ALA A N 1
ATOM 2114 C CA . ALA A 1 274 ? 9.688 25.281 17.25 1 96.56 274 ALA A CA 1
ATOM 2115 C C . ALA A 1 274 ? 9.445 26.484 18.156 1 96.56 274 ALA A C 1
ATOM 2117 O O . ALA A 1 274 ? 9.109 27.562 17.688 1 96.56 274 ALA A O 1
ATOM 2118 N N . GLN A 1 275 ? 9.648 26.266 19.406 1 95.62 275 GLN A N 1
ATOM 2119 C CA . GLN A 1 275 ? 9.445 27.344 20.359 1 95.62 275 GLN A CA 1
ATOM 2120 C C . GLN A 1 275 ? 10.461 28.469 20.156 1 95.62 275 GLN A C 1
ATOM 2122 O O . GLN A 1 275 ? 10.125 29.641 20.25 1 95.62 275 GLN A O 1
ATOM 2127 N N . LYS A 1 276 ? 11.695 28.047 19.938 1 96.44 276 LYS A N 1
ATOM 2128 C CA . LYS A 1 276 ? 12.711 29.031 19.609 1 96.44 276 LYS A CA 1
ATOM 2129 C C . LYS A 1 276 ? 12.305 29.859 18.391 1 96.44 276 LYS A C 1
ATOM 2131 O O . LYS A 1 276 ? 12.43 31.094 18.391 1 96.44 276 LYS A O 1
ATOM 2136 N N . PHE A 1 277 ? 11.82 29.234 17.406 1 97.62 277 PHE A N 1
ATOM 2137 C CA . PHE A 1 277 ? 11.375 29.906 16.188 1 97.62 277 PHE A CA 1
ATOM 2138 C C . PHE A 1 277 ? 10.219 30.859 16.484 1 97.62 277 PHE A C 1
ATOM 2140 O O . PHE A 1 277 ? 10.289 32.031 16.141 1 97.62 277 PHE A O 1
ATOM 2147 N N . ILE A 1 278 ? 9.195 30.406 17.125 1 97.06 278 ILE A N 1
ATOM 2148 C CA . ILE A 1 278 ? 7.98 31.172 17.391 1 97.06 278 ILE A CA 1
ATOM 2149 C C . ILE A 1 278 ? 8.305 32.375 18.266 1 97.06 278 ILE A C 1
ATOM 2151 O O . ILE A 1 278 ? 7.871 33.5 17.969 1 97.06 278 ILE A O 1
ATOM 2155 N N . ASN A 1 279 ? 9.125 32.125 19.25 1 96.81 279 ASN A N 1
ATOM 2156 C CA . ASN A 1 279 ? 9.492 33.188 20.172 1 96.81 279 ASN A CA 1
ATOM 2157 C C . ASN A 1 279 ? 10.305 34.281 19.469 1 96.81 279 ASN A C 1
ATOM 2159 O O . ASN A 1 279 ? 10.273 35.438 19.875 1 96.81 279 ASN A O 1
ATOM 2163 N N . SER A 1 280 ? 11.008 33.906 18.469 1 97.69 280 SER A N 1
ATOM 2164 C CA . SER A 1 280 ? 11.812 34.875 17.734 1 97.69 280 SER A CA 1
ATOM 2165 C C . SER A 1 280 ? 10.938 35.875 17.031 1 97.69 280 SER A C 1
ATOM 2167 O O . SER A 1 280 ? 11.414 36.938 16.625 1 97.69 280 SER A O 1
ATOM 2169 N N . PHE A 1 281 ? 9.672 35.656 16.906 1 96.94 281 PHE A N 1
ATOM 2170 C CA . PHE A 1 281 ? 8.812 36.531 16.125 1 96.94 281 PHE A CA 1
ATOM 2171 C C . PHE A 1 281 ? 7.773 37.188 17.016 1 96.94 281 PHE A C 1
ATOM 2173 O O . PHE A 1 281 ? 6.777 37.75 16.531 1 96.94 281 PHE A O 1
ATOM 2180 N N . ASN A 1 282 ? 7.957 37.188 18.281 1 95.12 282 ASN A N 1
ATOM 2181 C CA . ASN A 1 282 ? 7.027 37.75 19.25 1 95.12 282 ASN A CA 1
ATOM 2182 C C . ASN A 1 282 ? 6.773 39.25 18.984 1 95.12 282 ASN A C 1
ATOM 2184 O O . ASN A 1 282 ? 5.695 39.75 19.281 1 95.12 282 ASN A O 1
ATOM 2188 N N . GLU A 1 283 ? 7.703 39.938 18.359 1 94.31 283 GLU A N 1
ATOM 2189 C CA . GLU A 1 283 ? 7.582 41.375 18.125 1 94.31 283 GLU A CA 1
ATOM 2190 C C . GLU A 1 283 ? 6.91 41.656 16.797 1 94.31 283 GLU A C 1
ATOM 2192 O O . GLU A 1 283 ? 6.684 42.812 16.438 1 94.31 283 GLU A O 1
ATOM 2197 N N . PHE A 1 284 ? 6.652 40.594 16.125 1 94.5 284 PHE A N 1
ATOM 2198 C CA . PHE A 1 284 ? 6.043 40.75 14.805 1 94.5 284 PHE A CA 1
ATOM 2199 C C . PHE A 1 284 ? 4.574 40.375 14.836 1 94.5 284 PHE A C 1
ATOM 2201 O O . PHE A 1 284 ? 4.242 39.188 14.719 1 94.5 284 PHE A O 1
ATOM 2208 N N . GLU A 1 285 ? 3.688 41.375 14.828 1 92.19 285 GLU A N 1
ATOM 2209 C CA . GLU A 1 285 ? 2.25 41.125 14.922 1 92.19 285 GLU A CA 1
ATOM 2210 C C . GLU A 1 285 ? 1.708 40.531 13.625 1 92.19 285 GLU A C 1
ATOM 2212 O O . GLU A 1 285 ? 0.603 40 13.594 1 92.19 285 GLU A O 1
ATOM 2217 N N . GLU A 1 286 ? 2.48 40.562 12.562 1 94 286 GLU A N 1
ATOM 2218 C CA . GLU A 1 286 ? 2.074 40.094 11.242 1 94 286 GLU A CA 1
ATOM 2219 C C . GLU A 1 286 ? 1.929 38.562 11.234 1 94 286 GLU A C 1
ATOM 2221 O O . GLU A 1 286 ? 1.238 38 10.383 1 94 286 GLU A O 1
ATOM 2226 N N . LEU A 1 287 ? 2.611 37.938 12.172 1 95.81 287 LEU A N 1
ATOM 2227 C CA . LEU A 1 287 ? 2.584 36.469 12.188 1 95.81 287 LEU A CA 1
ATOM 2228 C C . LEU A 1 287 ? 1.876 35.969 13.438 1 95.81 287 LEU A C 1
ATOM 2230 O O . LEU A 1 287 ? 2.158 36.406 14.547 1 95.81 287 LEU A O 1
ATOM 2234 N N . SER A 1 288 ? 0.933 35.094 13.234 1 95.69 288 SER A N 1
ATOM 2235 C CA . SER A 1 288 ? 0.278 34.375 14.328 1 95.69 288 SER A CA 1
ATOM 2236 C C . SER A 1 288 ? 0.419 32.875 14.164 1 95.69 288 SER A C 1
ATOM 2238 O O . SER A 1 288 ? 0.231 32.344 13.07 1 95.69 288 SER A O 1
ATOM 2240 N N . PHE A 1 289 ? 0.827 32.219 15.234 1 96 289 PHE A N 1
ATOM 2241 C CA . PHE A 1 289 ? 1.006 30.781 15.234 1 96 289 PHE A CA 1
ATOM 2242 C C . PHE A 1 289 ? -0.126 30.109 15.992 1 96 289 PHE A C 1
ATOM 2244 O O . PHE A 1 289 ? -0.965 30.766 16.594 1 96 289 PHE A O 1
ATOM 2251 N N . GLN A 1 290 ? -0.221 28.703 15.828 1 94.5 290 GLN A N 1
ATOM 2252 C CA . GLN A 1 290 ? -1.234 27.938 16.547 1 94.5 290 GLN A CA 1
ATOM 2253 C C . GLN A 1 290 ? -1.157 28.188 18.047 1 94.5 290 GLN A C 1
ATOM 2255 O O . GLN A 1 290 ? -0.076 28.141 18.641 1 94.5 290 GLN A O 1
ATOM 2260 N N . LYS A 1 291 ? -2.244 28.469 18.609 1 91 291 LYS A N 1
ATOM 2261 C CA . LYS A 1 291 ? -2.291 28.672 20.062 1 91 291 LYS A CA 1
ATOM 2262 C C . LYS A 1 291 ? -2.539 27.375 20.797 1 91 291 LYS A C 1
ATOM 2264 O O . LYS A 1 291 ? -3.418 26.594 20.422 1 91 291 LYS A O 1
ATOM 2269 N N . GLN A 1 292 ? -1.644 27.109 21.719 1 83.75 292 GLN A N 1
ATOM 2270 C CA . GLN A 1 292 ? -1.741 25.891 22.516 1 83.75 292 GLN A CA 1
ATOM 2271 C C . GLN A 1 292 ? -1.479 26.172 24 1 83.75 292 GLN A C 1
ATOM 2273 O O . GLN A 1 292 ? -0.494 26.828 24.344 1 83.75 292 GLN A O 1
ATOM 2278 N N . ASN A 1 293 ? -2.336 25.703 24.812 1 81.38 293 ASN A N 1
ATOM 2279 C CA . ASN A 1 293 ? -2.174 25.938 26.25 1 81.38 293 ASN A CA 1
ATOM 2280 C C . ASN A 1 293 ? -1.214 24.938 26.875 1 81.38 293 ASN A C 1
ATOM 2282 O O . ASN A 1 293 ? -0.461 25.281 27.797 1 81.38 293 ASN A O 1
ATOM 2286 N N . ASP A 1 294 ? -1.199 23.719 26.375 1 89.31 294 ASP A N 1
ATOM 2287 C CA . ASP A 1 294 ? -0.318 22.656 26.844 1 89.31 294 ASP A CA 1
ATOM 2288 C C . ASP A 1 294 ? 0.768 22.359 25.812 1 89.31 294 ASP A C 1
ATOM 2290 O O . ASP A 1 294 ? 0.487 21.781 24.75 1 89.31 294 ASP A O 1
ATOM 2294 N N . SER A 1 295 ? 1.99 22.656 26.203 1 87.56 295 SER A N 1
ATOM 2295 C CA . SER A 1 295 ? 3.086 22.516 25.25 1 87.56 295 SER A CA 1
ATOM 2296 C C . SER A 1 295 ? 3.264 21.062 24.828 1 87.56 295 SER A C 1
ATOM 2298 O O . SER A 1 295 ? 3.688 20.781 23.703 1 87.56 295 SER A O 1
ATOM 2300 N N . LYS A 1 296 ? 2.893 20.109 25.656 1 94.12 296 LYS A N 1
ATOM 2301 C CA . LYS A 1 296 ? 3.086 18.703 25.344 1 94.12 296 LYS A CA 1
ATOM 2302 C C . LYS A 1 296 ? 2.066 18.219 24.328 1 94.12 296 LYS A C 1
ATOM 2304 O O . LYS A 1 296 ? 2.229 17.141 23.75 1 94.12 296 LYS A O 1
ATOM 2309 N N . ALA A 1 297 ? 1.087 19.062 24.094 1 96.56 297 ALA A N 1
ATOM 2310 C CA . ALA A 1 297 ? 0.01 18.688 23.172 1 96.56 297 ALA A CA 1
ATOM 2311 C C . ALA A 1 297 ? 0.387 18.969 21.734 1 96.56 297 ALA A C 1
ATOM 2313 O O . ALA A 1 297 ? -0.385 18.688 20.812 1 96.56 297 ALA A O 1
ATOM 2314 N N . HIS A 1 298 ? 1.583 19.453 21.547 1 97.69 298 HIS A N 1
ATOM 2315 C CA . HIS A 1 298 ? 2.041 19.781 20.203 1 97.69 298 HIS A CA 1
ATOM 2316 C C . HIS A 1 298 ? 3.361 19.094 19.891 1 97.69 298 HIS A C 1
ATOM 2318 O O . HIS A 1 298 ? 4.355 19.281 20.594 1 97.69 298 HIS A O 1
ATOM 2324 N N . SER A 1 299 ? 3.367 18.266 18.797 1 97.12 299 SER A N 1
ATOM 2325 C CA . SER A 1 299 ? 4.574 17.547 18.406 1 97.12 299 SER A CA 1
ATOM 2326 C C . SER A 1 299 ? 5.309 18.266 17.281 1 97.12 299 SER A C 1
ATOM 2328 O O . SER A 1 299 ? 6.418 17.875 16.906 1 97.12 299 SER A O 1
ATOM 2330 N N . TYR A 1 300 ? 4.715 19.312 16.719 1 96.19 300 TYR A N 1
ATOM 2331 C CA . TYR A 1 300 ? 5.285 20.234 15.734 1 96.19 300 TYR A CA 1
ATOM 2332 C C . TYR A 1 300 ? 5.797 19.484 14.516 1 96.19 300 TYR A C 1
ATOM 2334 O O . TYR A 1 300 ? 6.953 19.641 14.117 1 96.19 300 TYR A O 1
ATOM 2342 N N . HIS A 1 301 ? 4.879 18.797 13.891 1 96.12 301 HIS A N 1
ATOM 2343 C CA . HIS A 1 301 ? 5.168 18.219 12.578 1 96.12 301 HIS A CA 1
ATOM 2344 C C . HIS A 1 301 ? 5.492 19.297 11.555 1 96.12 301 HIS A C 1
ATOM 2346 O O . HIS A 1 301 ? 6.445 19.172 10.789 1 96.12 301 HIS A O 1
ATOM 2352 N N . LEU A 1 302 ? 4.727 20.359 11.578 1 96.5 302 LEU A N 1
ATOM 2353 C CA . LEU A 1 302 ? 4.926 21.5 10.695 1 96.5 302 LEU A CA 1
ATOM 2354 C C . LEU A 1 302 ? 4.898 22.812 11.477 1 96.5 302 LEU A C 1
ATOM 2356 O O . LEU A 1 302 ? 4.355 22.859 12.578 1 96.5 302 LEU A O 1
ATOM 2360 N N . LEU A 1 303 ? 5.535 23.781 10.938 1 96.06 303 LEU A N 1
ATOM 2361 C CA . LEU A 1 303 ? 5.531 25.141 11.469 1 96.06 303 LEU A CA 1
ATOM 2362 C C . LEU A 1 303 ? 4.738 26.078 10.562 1 96.06 303 LEU A C 1
ATOM 2364 O O . LEU A 1 303 ? 5.277 26.609 9.594 1 96.06 303 LEU A O 1
ATOM 2368 N N . VAL A 1 304 ? 3.508 26.312 10.969 1 97.06 304 VAL A N 1
ATOM 2369 C CA . VAL A 1 304 ? 2.582 27.094 10.148 1 97.06 304 VAL A CA 1
ATOM 2370 C C . VAL A 1 304 ? 2.193 28.375 10.875 1 97.06 304 VAL A C 1
ATOM 2372 O O . VAL A 1 304 ? 2.109 28.406 12.109 1 97.06 304 VAL A O 1
ATOM 2375 N N . ALA A 1 305 ? 1.986 29.453 10.109 1 97.56 305 ALA A N 1
ATOM 2376 C CA . ALA A 1 305 ? 1.536 30.734 10.648 1 97.56 305 ALA A CA 1
ATOM 2377 C C . ALA A 1 305 ? 0.487 31.375 9.742 1 97.56 305 ALA A C 1
ATOM 2379 O O . ALA A 1 305 ? 0.314 30.953 8.594 1 97.56 305 ALA A O 1
ATOM 2380 N N . LYS A 1 306 ? -0.267 32.188 10.289 1 97.19 306 LYS A N 1
ATOM 2381 C CA . LYS A 1 306 ? -1.152 33.094 9.555 1 97.19 306 LYS A CA 1
ATOM 2382 C C . LYS A 1 306 ? -0.558 34.469 9.445 1 97.19 306 LYS A C 1
ATOM 2384 O O . LYS A 1 306 ? -0.103 35.031 10.445 1 97.19 306 LYS A O 1
ATOM 2389 N N . TYR A 1 307 ? -0.479 34.938 8.242 1 96.25 307 TYR A N 1
ATOM 2390 C CA . TYR A 1 307 ? -0.013 36.312 8 1 96.25 307 TYR A CA 1
ATOM 2391 C C . TYR A 1 307 ? -1.166 37.312 8.078 1 96.25 307 TYR A C 1
ATOM 2393 O O . TYR A 1 307 ? -2.184 37.125 7.402 1 96.25 307 TYR A O 1
ATOM 2401 N N . LYS A 1 308 ? -1.08 38.281 8.914 1 89.69 308 LYS A N 1
ATOM 2402 C CA . LYS A 1 308 ? -2.072 39.344 9.055 1 89.69 308 LYS A CA 1
ATOM 2403 C C . LYS A 1 308 ? -1.528 40.656 8.531 1 89.69 308 LYS A C 1
ATOM 2405 O O . LYS A 1 308 ? -0.564 41.219 9.078 1 89.69 308 LYS A O 1
ATOM 2410 N N . ALA A 1 309 ? -2.254 41.125 7.414 1 76.31 309 ALA A N 1
ATOM 2411 C CA . ALA A 1 309 ? -1.846 42.406 6.848 1 76.31 309 ALA A CA 1
ATOM 2412 C C . ALA A 1 309 ? -2.168 43.562 7.805 1 76.31 309 ALA A C 1
ATOM 2414 O O . ALA A 1 309 ? -3.273 43.625 8.344 1 76.31 309 ALA A O 1
ATOM 2415 N N . VAL A 1 310 ? -1.367 44.344 8.359 1 66.31 310 VAL A N 1
ATOM 2416 C CA . VAL A 1 310 ? -1.71 45.375 9.336 1 66.31 310 VAL A CA 1
ATOM 2417 C C . VAL A 1 310 ? -1.873 46.719 8.641 1 66.31 310 VAL A C 1
ATOM 2419 O O . VAL A 1 310 ? -2.795 47.469 8.945 1 66.31 310 VAL A O 1
ATOM 2422 N N . LYS A 1 311 ? -1.056 47.344 7.828 1 68.62 311 LYS A N 1
ATOM 2423 C CA . LYS A 1 311 ? -1.202 48.75 7.477 1 68.62 311 LYS A CA 1
ATOM 2424 C C . LYS A 1 311 ? -0.985 48.969 5.98 1 68.62 311 LYS A C 1
ATOM 2426 O O . LYS A 1 311 ? -1.612 49.844 5.379 1 68.62 311 LYS A O 1
ATOM 2431 N N . ASN A 1 312 ? -0.23 48.188 5.41 1 76.56 312 ASN A N 1
ATOM 2432 C CA . ASN A 1 312 ? 0.256 48.656 4.113 1 76.56 312 ASN A CA 1
ATOM 2433 C C . ASN A 1 312 ? -0.285 47.781 2.973 1 76.56 312 ASN A C 1
ATOM 2435 O O . ASN A 1 312 ? 0.174 47.906 1.835 1 76.56 312 ASN A O 1
ATOM 2439 N N . GLY A 1 313 ? -1.271 46.938 3.219 1 85.56 313 GLY A N 1
ATOM 2440 C CA . GLY A 1 313 ? -1.947 46.188 2.164 1 85.56 313 GLY A CA 1
ATOM 2441 C C . GLY A 1 313 ? -1.171 44.969 1.695 1 85.56 313 GLY A C 1
ATOM 2442 O O . GLY A 1 313 ? -1.604 44.281 0.783 1 85.56 313 GLY A O 1
ATOM 2443 N N . LYS A 1 314 ? 0.021 44.781 2.203 1 92.31 314 LYS A N 1
ATOM 2444 C CA . LYS A 1 314 ? 0.803 43.594 1.857 1 92.31 314 LYS A CA 1
ATOM 2445 C C . LYS A 1 314 ? 0.159 42.312 2.416 1 92.31 314 LYS A C 1
ATOM 2447 O O . LYS A 1 314 ? -0.494 42.375 3.461 1 92.31 314 LYS A O 1
ATOM 2452 N N . ASN A 1 315 ? 0.26 41.312 1.63 1 94.19 315 ASN A N 1
ATOM 2453 C CA . ASN A 1 315 ? -0.368 40.031 2.018 1 94.19 315 ASN A CA 1
ATOM 2454 C C . ASN A 1 315 ? 0.652 38.906 2.096 1 94.19 315 ASN A C 1
ATOM 2456 O O . ASN A 1 315 ? 1.854 39.125 1.949 1 94.19 315 ASN A O 1
ATOM 2460 N N . ARG A 1 316 ? 0.168 37.75 2.436 1 95.12 316 ARG A N 1
ATOM 2461 C CA . ARG A 1 316 ? 1.036 36.594 2.639 1 95.12 316 ARG A CA 1
ATOM 2462 C C . ARG A 1 316 ? 1.812 36.25 1.369 1 95.12 316 ARG A C 1
ATOM 2464 O O . ARG A 1 316 ? 2.957 35.781 1.435 1 95.12 316 ARG A O 1
ATOM 2471 N N . ASP A 1 317 ? 1.25 36.531 0.137 1 95.81 317 ASP A N 1
ATOM 2472 C CA . ASP A 1 317 ? 1.936 36.281 -1.123 1 95.81 317 ASP A CA 1
ATOM 2473 C C . ASP A 1 317 ? 3.164 37.156 -1.282 1 95.81 317 ASP A C 1
ATOM 2475 O O . ASP A 1 317 ? 4.176 36.75 -1.844 1 95.81 317 ASP A O 1
ATOM 2479 N N . ASP A 1 318 ? 3.018 38.344 -0.822 1 96.06 318 ASP A N 1
ATOM 2480 C CA . ASP A 1 318 ? 4.168 39.25 -0.85 1 96.06 318 ASP A CA 1
ATOM 2481 C C . ASP A 1 318 ? 5.309 38.719 0.009 1 96.06 318 ASP A C 1
ATOM 2483 O O . ASP A 1 318 ? 6.473 38.75 -0.396 1 96.06 318 ASP A O 1
ATOM 2487 N N . LEU A 1 319 ? 4.949 38.281 1.182 1 96.69 319 LEU A N 1
ATOM 2488 C CA . LEU A 1 319 ? 5.953 37.688 2.074 1 96.69 319 LEU A CA 1
ATOM 2489 C C . LEU A 1 319 ? 6.613 36.469 1.444 1 96.69 319 LEU A C 1
ATOM 2491 O O . LEU A 1 319 ? 7.84 36.344 1.456 1 96.69 319 LEU A O 1
ATOM 2495 N N . ILE A 1 320 ? 5.852 35.562 0.894 1 97.06 320 ILE A N 1
ATOM 2496 C CA . ILE A 1 320 ? 6.375 34.344 0.29 1 97.06 320 ILE A CA 1
ATOM 2497 C C . ILE A 1 320 ? 7.266 34.719 -0.898 1 97.06 320 ILE A C 1
ATOM 2499 O O . ILE A 1 320 ? 8.32 34.094 -1.092 1 97.06 320 ILE A O 1
ATOM 2503 N N . SER A 1 321 ? 6.82 35.688 -1.676 1 96.56 321 SER A N 1
ATOM 2504 C CA . SER A 1 321 ? 7.602 36.125 -2.828 1 96.56 321 SER A CA 1
ATOM 2505 C C . SER A 1 321 ? 8.992 36.594 -2.41 1 96.56 321 SER A C 1
ATOM 2507 O O . SER A 1 321 ? 9.992 36.188 -3.01 1 96.56 321 SER A O 1
ATOM 2509 N N . ILE A 1 322 ? 9.078 37.438 -1.403 1 97 322 ILE A N 1
ATOM 2510 C CA . ILE A 1 322 ? 10.359 37.938 -0.938 1 97 322 ILE A CA 1
ATOM 2511 C C . ILE A 1 322 ? 11.219 36.812 -0.405 1 97 322 ILE A C 1
ATOM 2513 O O . ILE A 1 322 ? 12.406 36.719 -0.72 1 97 322 ILE A O 1
ATOM 2517 N N . LEU A 1 323 ? 10.672 35.938 0.414 1 98.06 323 LEU A N 1
ATOM 2518 C CA . LEU A 1 323 ? 11.414 34.844 1.019 1 98.06 323 LEU A CA 1
ATOM 2519 C C . LEU A 1 323 ? 11.945 33.875 -0.05 1 98.06 323 LEU A C 1
ATOM 2521 O O . LEU A 1 323 ? 13.086 33.438 0.024 1 98.06 323 LEU A O 1
ATOM 2525 N N . SER A 1 324 ? 11.102 33.562 -1.05 1 96.69 324 SER A N 1
ATOM 2526 C CA . SER A 1 324 ? 11.469 32.625 -2.086 1 96.69 324 SER A CA 1
ATOM 2527 C C . SER A 1 324 ? 12.461 33.219 -3.074 1 96.69 324 SER A C 1
ATOM 2529 O O . SER A 1 324 ? 13.453 32.562 -3.43 1 96.69 324 SER A O 1
ATOM 2531 N N . LYS A 1 325 ? 12.25 34.469 -3.527 1 96.38 325 LYS A N 1
ATOM 2532 C CA . LYS A 1 325 ? 13 35.031 -4.637 1 96.38 325 LYS A CA 1
ATOM 2533 C C . LYS A 1 325 ? 14.266 35.719 -4.137 1 96.38 325 LYS A C 1
ATOM 2535 O O . LYS A 1 325 ? 15.32 35.625 -4.766 1 96.38 325 LYS A O 1
ATOM 2540 N N . LYS A 1 326 ? 14.141 36.406 -3.045 1 97.31 326 LYS A N 1
ATOM 2541 C CA . LYS A 1 326 ? 15.266 37.188 -2.545 1 97.31 326 LYS A CA 1
ATOM 2542 C C . LYS A 1 326 ? 16.109 36.406 -1.554 1 97.31 326 LYS A C 1
ATOM 2544 O O . LYS A 1 326 ? 17.328 36.312 -1.682 1 97.31 326 LYS A O 1
ATOM 2549 N N . TYR A 1 327 ? 15.477 35.719 -0.632 1 98.19 327 TYR A N 1
ATOM 2550 C CA . TYR A 1 327 ? 16.203 35.062 0.449 1 98.19 327 TYR A CA 1
ATOM 2551 C C . TYR A 1 327 ? 16.375 33.562 0.175 1 98.19 327 TYR A C 1
ATOM 2553 O O . TYR A 1 327 ? 17.094 32.875 0.9 1 98.19 327 TYR A O 1
ATOM 2561 N N . LYS A 1 328 ? 15.742 33.031 -0.798 1 97.88 328 LYS A N 1
ATOM 2562 C CA . LYS A 1 328 ? 15.898 31.672 -1.29 1 97.88 328 LYS A CA 1
ATOM 2563 C C . LYS A 1 328 ? 15.469 30.656 -0.233 1 97.88 328 LYS A C 1
ATOM 2565 O O . LYS A 1 328 ? 16.172 29.672 0.009 1 97.88 328 LYS A O 1
ATOM 2570 N N . ILE A 1 329 ? 14.391 30.969 0.47 1 98 329 ILE A N 1
ATOM 2571 C CA . ILE A 1 329 ? 13.75 30.062 1.42 1 98 329 ILE A CA 1
ATOM 2572 C C . ILE A 1 329 ? 12.438 29.547 0.837 1 98 329 ILE A C 1
ATOM 2574 O O . ILE A 1 329 ? 11.547 30.328 0.504 1 98 329 ILE A O 1
ATOM 2578 N N . GLN A 1 330 ? 12.344 28.25 0.717 1 96.12 330 GLN A N 1
ATOM 2579 C CA . GLN A 1 330 ? 11.172 27.625 0.113 1 96.12 330 GLN A CA 1
ATOM 2580 C C . GLN A 1 330 ? 10.039 27.484 1.129 1 96.12 330 GLN A C 1
ATOM 2582 O O . GLN A 1 330 ? 9.93 26.453 1.801 1 96.12 330 GLN A O 1
ATOM 2587 N N . VAL A 1 331 ? 9.234 28.484 1.276 1 96.75 331 VAL A N 1
ATOM 2588 C CA . VAL A 1 331 ? 8.031 28.406 2.092 1 96.75 331 VAL A CA 1
ATOM 2589 C C . VAL A 1 331 ? 6.852 27.953 1.231 1 96.75 331 VAL A C 1
ATOM 2591 O O . VAL A 1 331 ? 6.848 28.156 0.015 1 96.75 331 VAL A O 1
ATOM 2594 N N . ILE A 1 332 ? 5.902 27.25 1.887 1 94.75 332 ILE A N 1
ATOM 2595 C CA . ILE A 1 332 ? 4.828 26.703 1.075 1 94.75 332 ILE A CA 1
ATOM 2596 C C . ILE A 1 332 ? 3.477 27.078 1.674 1 94.75 332 ILE A C 1
ATOM 2598 O O . ILE A 1 332 ? 3.412 27.641 2.77 1 94.75 332 ILE A O 1
ATOM 2602 N N . VAL A 1 333 ? 2.445 26.922 0.833 1 94.69 333 VAL A N 1
ATOM 2603 C CA . VAL A 1 333 ? 1.053 27.078 1.24 1 94.69 333 VAL A CA 1
ATOM 2604 C C . VAL A 1 333 ? 0.345 25.719 1.195 1 94.69 333 VAL A C 1
ATOM 2606 O O . VAL A 1 333 ? 0.24 25.109 0.134 1 94.69 333 VAL A O 1
ATOM 2609 N N . GLN A 1 334 ? -0.034 25.234 2.289 1 89.38 334 GLN A N 1
ATOM 2610 C CA . GLN A 1 334 ? -0.785 23.984 2.443 1 89.38 334 GLN A CA 1
ATOM 2611 C C . GLN A 1 334 ? -1.524 23.953 3.777 1 89.38 334 GLN A C 1
ATOM 2613 O O . GLN A 1 334 ? -1.056 24.516 4.77 1 89.38 334 GLN A O 1
ATOM 2618 N N . TYR A 1 335 ? -2.824 23.516 3.791 1 92.88 335 TYR A N 1
ATOM 2619 C CA . TYR A 1 335 ? -3.496 22.672 2.805 1 92.88 335 TYR A CA 1
ATOM 2620 C C . TYR A 1 335 ? -4.637 23.438 2.133 1 92.88 335 TYR A C 1
ATOM 2622 O O . TYR A 1 335 ? -5.434 24.094 2.807 1 92.88 335 TYR A O 1
ATOM 2630 N N . TYR A 1 336 ? -4.684 23.281 0.834 1 95.06 336 TYR A N 1
ATOM 2631 C CA . TYR A 1 336 ? -5.805 23.797 0.061 1 95.06 336 TYR A CA 1
ATOM 2632 C C . TYR A 1 336 ? -7.121 23.203 0.54 1 95.06 336 TYR A C 1
ATOM 2634 O O . TYR A 1 336 ? -7.23 21.984 0.72 1 95.06 336 TYR A O 1
ATOM 2642 N N . PRO A 1 337 ? -8.094 24.094 0.962 1 97.75 337 PRO A N 1
ATOM 2643 C CA . PRO A 1 337 ? -9.352 23.5 1.43 1 97.75 337 PRO A CA 1
ATOM 2644 C C . PRO A 1 337 ? -9.914 22.469 0.457 1 97.75 337 PRO A C 1
ATOM 2646 O O . PRO A 1 337 ? -10 22.719 -0.746 1 97.75 337 PRO A O 1
ATOM 2649 N N . LEU A 1 338 ? -10.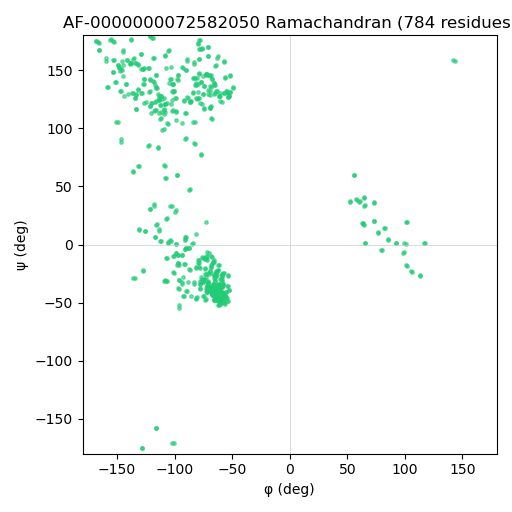328 21.359 0.956 1 98.25 338 LEU A N 1
ATOM 2650 C CA . LEU A 1 338 ? -10.68 20.203 0.128 1 98.25 338 LEU A CA 1
ATOM 2651 C C . LEU A 1 338 ? -11.828 20.547 -0.813 1 98.25 338 LEU A C 1
ATOM 2653 O O . LEU A 1 338 ? -11.812 20.172 -1.986 1 98.25 338 LEU A O 1
ATOM 2657 N N . TYR A 1 339 ? -12.797 21.328 -0.341 1 98.44 339 TYR A N 1
ATOM 2658 C CA . TYR A 1 339 ? -13.984 21.672 -1.125 1 98.44 339 TYR A CA 1
ATOM 2659 C C . TYR A 1 339 ? -13.625 22.641 -2.252 1 98.44 339 TYR A C 1
ATOM 2661 O O . TYR A 1 339 ? -14.461 22.938 -3.109 1 98.44 339 TYR A O 1
ATOM 2669 N N . ARG A 1 340 ? -12.383 23.094 -2.246 1 97.06 340 ARG A N 1
ATOM 2670 C CA . ARG A 1 340 ? -11.938 23.984 -3.318 1 97.06 340 ARG A CA 1
ATOM 2671 C C . ARG A 1 340 ? -11.195 23.203 -4.398 1 97.06 340 ARG A C 1
ATOM 2673 O O . ARG A 1 340 ? -10.961 23.703 -5.496 1 97.06 340 ARG A O 1
ATOM 2680 N N . TYR A 1 341 ? -10.75 21.969 -4.164 1 96.44 341 TYR A N 1
ATOM 2681 C CA . TYR A 1 341 ? -10.07 21.141 -5.152 1 96.44 341 TYR A CA 1
ATOM 2682 C C . TYR A 1 341 ? -11.047 20.672 -6.23 1 96.44 341 TYR A C 1
ATOM 2684 O O . TYR A 1 341 ? -12.195 20.328 -5.934 1 96.44 341 TYR A O 1
ATOM 2692 N N . ASP A 1 342 ? -10.594 20.547 -7.41 1 95.12 342 ASP A N 1
ATOM 2693 C CA . ASP A 1 342 ? -11.422 20.094 -8.531 1 95.12 342 ASP A CA 1
ATOM 2694 C C . ASP A 1 342 ? -11.953 18.688 -8.273 1 95.12 342 ASP A C 1
ATOM 2696 O O . ASP A 1 342 ? -13.109 18.391 -8.594 1 95.12 342 ASP A O 1
ATOM 2700 N N . LEU A 1 343 ? -11.18 17.828 -7.73 1 96.75 343 LEU A N 1
ATOM 2701 C CA . LEU A 1 343 ? -11.625 16.453 -7.457 1 96.75 343 LEU A CA 1
ATOM 2702 C C . LEU A 1 343 ? -12.875 16.453 -6.59 1 96.75 343 LEU A C 1
ATOM 2704 O O . LEU A 1 343 ? -13.867 15.812 -6.926 1 96.75 343 LEU A O 1
ATOM 2708 N N . PHE A 1 344 ? -12.812 17.172 -5.504 1 98 344 PHE A N 1
ATOM 2709 C CA . PHE A 1 344 ? -13.922 17.156 -4.555 1 98 344 PHE A CA 1
ATOM 2710 C C . PHE A 1 344 ? -15.141 17.859 -5.141 1 98 344 PHE A C 1
ATOM 2712 O O . PHE A 1 344 ? -16.281 17.453 -4.887 1 98 344 PHE A O 1
ATOM 2719 N N . LYS A 1 345 ? -14.922 18.938 -5.934 1 97.56 345 LYS A N 1
ATOM 2720 C CA . LYS A 1 345 ? -16.031 19.578 -6.629 1 97.56 345 LYS A CA 1
ATOM 2721 C C . LYS A 1 345 ? -16.75 18.594 -7.551 1 97.56 345 LYS A C 1
ATOM 2723 O O . LYS A 1 345 ? -17.969 18.484 -7.527 1 97.56 345 LYS A O 1
ATOM 2728 N N . LYS A 1 346 ? -15.938 17.906 -8.352 1 96.88 346 LYS A N 1
ATOM 2729 C CA . LYS A 1 346 ? -16.484 16.922 -9.289 1 96.88 346 LYS A CA 1
ATOM 2730 C C . LYS A 1 346 ? -17.266 15.836 -8.562 1 96.88 346 LYS A C 1
ATOM 2732 O O . LYS A 1 346 ? -18.234 15.289 -9.102 1 96.88 346 LYS A O 1
ATOM 2737 N N . MET A 1 347 ? -16.859 15.57 -7.355 1 97.38 347 MET A N 1
ATOM 2738 C CA . MET A 1 347 ? -17.484 14.5 -6.578 1 97.38 347 MET A CA 1
ATOM 2739 C C . MET A 1 347 ? -18.703 15.023 -5.816 1 97.38 347 MET A C 1
ATOM 2741 O O . MET A 1 347 ? -19.328 14.289 -5.055 1 97.38 347 MET A O 1
ATOM 2745 N N . GLY A 1 348 ? -18.984 16.375 -5.91 1 97.5 348 GLY A N 1
ATOM 2746 C CA . GLY A 1 348 ? -20.219 16.922 -5.352 1 97.5 348 GLY A CA 1
ATOM 2747 C C . GLY A 1 348 ? -20 17.609 -4.016 1 97.5 348 GLY A C 1
ATOM 2748 O O . GLY A 1 348 ? -20.953 17.828 -3.268 1 97.5 348 GLY A O 1
ATOM 2749 N N . TYR A 1 349 ? -18.75 17.984 -3.715 1 98.31 349 TYR A N 1
ATOM 2750 C CA . TYR A 1 349 ? -18.469 18.5 -2.379 1 98.31 349 TYR A CA 1
ATOM 2751 C C . TYR A 1 349 ? -17.969 19.938 -2.445 1 98.31 349 TYR A C 1
ATOM 2753 O O . TYR A 1 349 ? -17.172 20.359 -1.607 1 98.31 349 TYR A O 1
ATOM 2761 N N . ALA A 1 350 ? -18.438 20.688 -3.375 1 97.88 350 ALA A N 1
ATOM 2762 C CA . ALA A 1 350 ? -18.016 22.062 -3.59 1 97.88 350 ALA A CA 1
ATOM 2763 C C . ALA A 1 350 ? -18.656 23 -2.564 1 97.88 350 ALA A C 1
ATOM 2765 O O . ALA A 1 350 ? -18.062 24.031 -2.203 1 97.88 350 ALA A O 1
ATOM 2766 N N . LYS A 1 351 ? -19.844 22.734 -2.107 1 97.38 351 LYS A N 1
ATOM 2767 C CA . LYS A 1 351 ? -20.562 23.609 -1.192 1 97.38 351 LYS A CA 1
ATOM 2768 C C . LYS A 1 351 ? -20.016 23.5 0.228 1 97.38 351 LYS A C 1
ATOM 2770 O O . LYS A 1 351 ? -19.969 22.406 0.794 1 97.38 351 LYS A O 1
ATOM 2775 N N . ALA A 1 352 ? -19.562 24.562 0.788 1 97.62 352 ALA A N 1
ATOM 2776 C CA . ALA A 1 352 ? -18.984 24.609 2.133 1 97.62 352 ALA A CA 1
ATOM 2777 C C . ALA A 1 352 ? -19.188 25.969 2.771 1 97.62 352 ALA A C 1
ATOM 2779 O O . ALA A 1 352 ? -19.125 27 2.088 1 97.62 352 ALA A O 1
ATOM 2780 N N . VAL A 1 353 ? -19.5 26.062 4.02 1 97.62 353 VAL A N 1
ATOM 2781 C CA . VAL A 1 353 ? -19.484 27.281 4.836 1 97.62 353 VAL A CA 1
ATOM 2782 C C . VAL A 1 353 ? -18.422 27.156 5.922 1 97.62 353 VAL A C 1
ATOM 2784 O O . VAL A 1 353 ? -18.719 26.781 7.055 1 97.62 353 VAL A O 1
ATOM 2787 N N . CYS A 1 354 ? -17.266 27.453 5.566 1 98.44 354 CYS A N 1
ATOM 2788 C CA . CYS A 1 354 ? -16.109 27.359 6.441 1 98.44 354 CYS A CA 1
ATOM 2789 C C . CYS A 1 354 ? -15.281 28.641 6.395 1 98.44 354 CYS A C 1
ATOM 2791 O O . CYS A 1 354 ? -14.117 28.609 5.977 1 98.44 354 CYS A O 1
ATOM 2793 N N . PRO A 1 355 ? -15.789 29.734 6.875 1 98.31 355 PRO A N 1
ATOM 2794 C CA . PRO A 1 355 ? -15.117 31.031 6.73 1 98.31 355 PRO A CA 1
ATOM 2795 C C . PRO A 1 355 ? -13.75 31.062 7.414 1 98.31 355 PRO A C 1
ATOM 2797 O O . PRO A 1 355 ? -12.82 31.703 6.914 1 98.31 355 PRO A O 1
ATOM 2800 N N . ALA A 1 356 ? -13.641 30.438 8.57 1 98.19 356 ALA A N 1
ATOM 2801 C CA . ALA A 1 356 ? -12.352 30.438 9.258 1 98.19 356 ALA A CA 1
ATOM 2802 C C . ALA A 1 356 ? -11.305 29.672 8.461 1 98.19 356 ALA A C 1
ATOM 2804 O O . ALA A 1 356 ? -10.141 30.078 8.391 1 98.19 356 ALA A O 1
ATOM 2805 N N . SER A 1 357 ? -11.727 28.516 7.902 1 98.31 357 SER A N 1
ATOM 2806 C CA . SER A 1 357 ? -10.828 27.75 7.055 1 98.31 357 SER A CA 1
ATOM 2807 C C . SER A 1 357 ? -10.367 28.562 5.848 1 98.31 357 SER A C 1
ATOM 2809 O O . SER A 1 357 ? -9.188 28.547 5.488 1 98.31 357 SER A O 1
ATOM 2811 N N . ASP A 1 358 ? -11.289 29.25 5.215 1 98.06 358 ASP A N 1
ATOM 2812 C CA . ASP A 1 358 ? -10.977 30.078 4.051 1 98.06 358 ASP A CA 1
ATOM 2813 C C . ASP A 1 358 ? -10.008 31.203 4.418 1 98.06 358 ASP A C 1
ATOM 2815 O O . ASP A 1 358 ? -9.016 31.422 3.723 1 98.06 358 ASP A O 1
ATOM 2819 N N . ASP A 1 359 ? -10.344 31.828 5.449 1 97.38 359 ASP A N 1
ATOM 2820 C CA . ASP A 1 359 ? -9.5 32.938 5.906 1 97.38 359 ASP A CA 1
ATOM 2821 C C . ASP A 1 359 ? -8.094 32.438 6.234 1 97.38 359 ASP A C 1
ATOM 2823 O O . ASP A 1 359 ? -7.102 33.062 5.848 1 97.38 359 ASP A O 1
ATOM 2827 N N . PHE A 1 360 ? -8.023 31.391 6.945 1 97.75 360 PHE A N 1
ATOM 2828 C CA . PHE A 1 360 ? -6.719 30.844 7.312 1 97.75 360 PHE A CA 1
ATOM 2829 C C . PHE A 1 360 ? -5.93 30.453 6.07 1 97.75 360 PHE A C 1
ATOM 2831 O O . PHE A 1 360 ? -4.777 30.859 5.902 1 97.75 360 PHE A O 1
ATOM 2838 N N . PHE A 1 361 ? -6.531 29.703 5.199 1 97.62 361 PHE A N 1
ATOM 2839 C CA . PHE A 1 361 ? -5.82 29.234 4.008 1 97.62 361 PHE A CA 1
ATOM 2840 C C . PHE A 1 361 ? -5.332 30.422 3.182 1 97.62 361 PHE A C 1
ATOM 2842 O O . PHE A 1 361 ? -4.199 30.422 2.697 1 97.62 361 PHE A O 1
ATOM 2849 N N . ASP A 1 362 ? -6.141 31.391 2.971 1 96.38 362 ASP A N 1
ATOM 2850 C CA . ASP A 1 362 ? -5.824 32.5 2.094 1 96.38 362 ASP A CA 1
ATOM 2851 C C . ASP A 1 362 ? -4.699 33.375 2.674 1 96.38 362 ASP A C 1
ATOM 2853 O O . ASP A 1 362 ? -4.125 34.188 1.977 1 96.38 362 ASP A O 1
ATOM 2857 N N . ASN A 1 363 ? -4.371 33.062 3.971 1 96.56 363 ASN A N 1
ATOM 2858 C CA . ASN A 1 363 ? -3.373 33.906 4.629 1 96.56 363 ASN A CA 1
ATOM 2859 C C . ASN A 1 363 ? -2.287 33.062 5.293 1 96.56 363 ASN A C 1
ATOM 2861 O O . ASN A 1 363 ? -1.473 33.594 6.059 1 96.56 363 ASN A O 1
ATOM 2865 N N . MET A 1 364 ? -2.195 31.828 5.035 1 97.5 364 MET A N 1
ATOM 2866 C CA . MET A 1 364 ? -1.294 30.938 5.758 1 97.5 364 MET A CA 1
ATOM 2867 C C . MET A 1 364 ? 0.079 30.891 5.098 1 97.5 364 MET A C 1
ATOM 2869 O O . MET A 1 364 ? 0.209 31.203 3.91 1 97.5 364 MET A O 1
ATOM 2873 N N . ILE A 1 365 ? 1.055 30.531 5.777 1 97.19 365 ILE A N 1
ATOM 2874 C CA . ILE A 1 365 ? 2.42 30.281 5.328 1 97.19 365 ILE A CA 1
ATOM 2875 C C . ILE A 1 365 ? 3.041 29.156 6.156 1 97.19 365 ILE A C 1
ATOM 2877 O O . ILE A 1 365 ? 2.857 29.109 7.375 1 97.19 365 ILE A O 1
ATOM 2881 N N . SER A 1 366 ? 3.646 28.219 5.543 1 97.31 366 SER A N 1
ATOM 2882 C CA . SER A 1 366 ? 4.352 27.125 6.207 1 97.31 366 SER A CA 1
ATOM 2883 C C . SER A 1 366 ? 5.855 27.219 5.984 1 97.31 366 SER A C 1
ATOM 2885 O O . SER A 1 366 ? 6.316 27.312 4.844 1 97.31 366 SER A O 1
ATOM 2887 N N . PHE A 1 367 ? 6.621 27.188 7.016 1 97.75 367 PHE A N 1
ATOM 2888 C CA . PHE A 1 367 ? 8.07 27.359 6.957 1 97.75 367 PHE A CA 1
ATOM 2889 C C . PHE A 1 367 ? 8.773 26 6.953 1 97.75 367 PHE A C 1
ATOM 2891 O O . PHE A 1 367 ? 8.281 25.047 7.543 1 97.75 367 PHE A O 1
ATOM 2898 N N . PRO A 1 368 ? 9.938 25.906 6.219 1 96.38 368 PRO A N 1
ATOM 2899 C CA . PRO A 1 368 ? 10.727 24.672 6.32 1 96.38 368 PRO A CA 1
ATOM 2900 C C . PRO A 1 368 ? 11.07 24.312 7.762 1 96.38 368 PRO A C 1
ATOM 2902 O O . PRO A 1 368 ? 11.539 25.156 8.523 1 96.38 368 PRO A O 1
ATOM 2905 N N . PHE A 1 369 ? 10.711 23.078 8.062 1 93.5 369 PHE A N 1
ATOM 2906 C CA . PHE A 1 369 ? 10.945 22.672 9.445 1 93.5 369 PHE A CA 1
ATOM 2907 C C . PHE A 1 369 ? 11.289 21.188 9.531 1 93.5 369 PHE A C 1
ATOM 2909 O O . PHE A 1 369 ? 10.406 20.344 9.438 1 93.5 369 PHE A O 1
ATOM 2916 N N . HIS A 1 370 ? 12.547 20.781 9.469 1 87 370 HIS A N 1
ATOM 2917 C CA . HIS A 1 370 ? 13.031 19.422 9.695 1 87 370 HIS A CA 1
ATOM 2918 C C . HIS A 1 370 ? 14.188 19.406 10.695 1 87 370 HIS A C 1
ATOM 2920 O O . HIS A 1 370 ? 14.938 20.391 10.797 1 87 370 HIS A O 1
ATOM 2926 N N . ILE A 1 371 ? 14.297 18.344 11.383 1 86.38 371 ILE A N 1
ATOM 2927 C CA . ILE A 1 371 ? 15.094 18.344 12.602 1 86.38 371 ILE A CA 1
ATOM 2928 C C . ILE A 1 371 ? 16.578 18.25 12.25 1 86.38 371 ILE A C 1
ATOM 2930 O O . ILE A 1 371 ? 17.438 18.562 13.078 1 86.38 371 ILE A O 1
ATOM 2934 N N . TRP A 1 372 ? 16.891 17.812 11.094 1 86.38 372 TRP A N 1
ATOM 2935 C CA . TRP A 1 372 ? 18.297 17.688 10.766 1 86.38 372 TRP A CA 1
ATOM 2936 C C . TRP A 1 372 ? 18.844 18.953 10.117 1 86.38 372 TRP A C 1
ATOM 2938 O O . TRP A 1 372 ? 19.984 18.984 9.648 1 86.38 372 TRP A O 1
ATOM 2948 N N . MET A 1 373 ? 17.984 20.047 10.031 1 91.75 373 MET A N 1
ATOM 2949 C CA . MET A 1 373 ? 18.469 21.344 9.57 1 91.75 373 MET A CA 1
ATOM 2950 C C . MET A 1 373 ? 19.547 21.875 10.5 1 91.75 373 MET A C 1
ATOM 2952 O O . MET A 1 373 ? 19.359 21.922 11.719 1 91.75 373 MET A O 1
ATOM 2956 N N . ASN A 1 374 ? 20.656 22.234 9.945 1 94.19 374 ASN A N 1
ATOM 2957 C CA . ASN A 1 374 ? 21.719 22.703 10.812 1 94.19 374 ASN A CA 1
ATOM 2958 C C . ASN A 1 374 ? 21.406 24.078 11.406 1 94.19 374 ASN A C 1
ATOM 2960 O O . ASN A 1 374 ? 20.562 24.797 10.875 1 94.19 374 ASN A O 1
ATOM 2964 N N . GLU A 1 375 ? 22.109 24.422 12.445 1 96.12 375 GLU A N 1
ATOM 2965 C CA . GLU A 1 375 ? 21.812 25.625 13.219 1 96.12 375 GLU A CA 1
ATOM 2966 C C . GLU A 1 375 ? 22.047 26.891 12.383 1 96.12 375 GLU A C 1
ATOM 2968 O O . GLU A 1 375 ? 21.328 27.875 12.539 1 96.12 375 GLU A O 1
ATOM 2973 N N . ASN A 1 376 ? 23.031 26.891 11.516 1 97.69 376 ASN A N 1
ATOM 2974 C CA . ASN A 1 376 ? 23.312 28.047 10.68 1 97.69 376 ASN A CA 1
ATOM 2975 C C . ASN A 1 376 ? 22.156 28.344 9.727 1 97.69 376 ASN A C 1
ATOM 2977 O O . ASN A 1 376 ? 21.766 29.5 9.555 1 97.69 376 ASN A O 1
ATOM 2981 N N . ASP A 1 377 ? 21.672 27.312 9.133 1 97.62 377 ASP A N 1
ATOM 2982 C CA . ASP A 1 377 ? 20.547 27.453 8.219 1 97.62 377 ASP A CA 1
ATOM 2983 C C . ASP A 1 377 ? 19.297 27.906 8.969 1 97.62 377 ASP A C 1
ATOM 2985 O O . ASP A 1 377 ? 18.516 28.719 8.469 1 97.62 377 ASP A O 1
ATOM 2989 N N . PHE A 1 378 ? 19.125 27.359 10.141 1 97.62 378 PHE A N 1
ATOM 2990 C CA . PHE A 1 378 ? 17.984 27.719 10.984 1 97.62 378 PHE A CA 1
ATOM 2991 C C . PHE A 1 378 ? 18.047 29.188 11.375 1 97.62 378 PHE A C 1
ATOM 2993 O O . PHE A 1 378 ? 17.031 29.891 11.273 1 97.62 378 PHE A O 1
ATOM 3000 N N . ASP A 1 379 ? 19.172 29.656 11.734 1 98 379 ASP A N 1
ATOM 3001 C CA . ASP A 1 379 ? 19.359 31.062 12.102 1 98 379 ASP A CA 1
ATOM 3002 C C . ASP A 1 379 ? 19.188 31.969 10.883 1 98 379 ASP A C 1
ATOM 3004 O O . ASP A 1 379 ? 18.594 33.062 11 1 98 379 ASP A O 1
ATOM 3008 N N . TYR A 1 380 ? 19.703 31.516 9.812 1 98.44 380 TYR A N 1
ATOM 3009 C CA . TYR A 1 380 ? 19.531 32.281 8.578 1 98.44 380 TYR A CA 1
ATOM 3010 C C . TYR A 1 380 ? 18.062 32.438 8.25 1 98.44 380 TYR A C 1
ATOM 3012 O O . TYR A 1 380 ? 17.625 33.531 7.859 1 98.44 380 TYR A O 1
ATOM 3020 N N . MET A 1 381 ? 17.297 31.375 8.359 1 98.31 381 MET A N 1
ATOM 3021 C CA . MET A 1 381 ? 15.859 31.422 8.078 1 98.31 381 MET A CA 1
ATOM 3022 C C . MET A 1 381 ? 15.156 32.438 8.977 1 98.31 381 MET A C 1
ATOM 3024 O O . MET A 1 381 ? 14.398 33.281 8.492 1 98.31 381 MET A O 1
ATOM 3028 N N . ILE A 1 382 ? 15.453 32.438 10.258 1 98.38 382 ILE A N 1
ATOM 3029 C CA . ILE A 1 382 ? 14.82 33.344 11.219 1 98.38 382 ILE A CA 1
ATOM 3030 C C . ILE A 1 382 ? 15.172 34.781 10.875 1 98.38 382 ILE A C 1
ATOM 3032 O O . ILE A 1 382 ? 14.281 35.625 10.797 1 98.38 382 ILE A O 1
ATOM 3036 N N . ALA A 1 383 ? 16.422 35.031 10.602 1 98.62 383 ALA A N 1
ATOM 3037 C CA . ALA A 1 383 ? 16.891 36.375 10.289 1 98.62 383 ALA A CA 1
ATOM 3038 C C . ALA A 1 383 ? 16.25 36.875 9 1 98.62 383 ALA A C 1
ATOM 3040 O O . ALA A 1 383 ? 15.852 38.062 8.914 1 98.62 383 ALA A O 1
ATOM 3041 N N . SER A 1 384 ? 16.234 36 8.047 1 98.75 384 SER A N 1
ATOM 3042 C CA . SER A 1 384 ? 15.68 36.375 6.742 1 98.75 384 SER A CA 1
ATOM 3043 C C . SER A 1 384 ? 14.195 36.688 6.844 1 98.75 384 SER A C 1
ATOM 3045 O O . SER A 1 384 ? 13.703 37.625 6.199 1 98.75 384 SER A O 1
ATOM 3047 N N . ILE A 1 385 ? 13.461 35.969 7.621 1 98.31 385 ILE A N 1
ATOM 3048 C CA . ILE A 1 385 ? 12.031 36.188 7.797 1 98.31 385 ILE A CA 1
ATOM 3049 C C . ILE A 1 385 ? 11.812 37.531 8.484 1 98.31 385 ILE A C 1
ATOM 3051 O O . ILE A 1 385 ? 10.938 38.312 8.086 1 98.31 385 ILE A O 1
ATOM 3055 N N . LYS A 1 386 ? 12.594 37.844 9.5 1 97.94 386 LYS A N 1
ATOM 3056 C CA . LYS A 1 386 ? 12.5 39.125 10.18 1 97.94 386 LYS A CA 1
ATOM 3057 C C . LYS A 1 386 ? 12.734 40.281 9.203 1 97.94 386 LYS A C 1
ATOM 3059 O O . LYS A 1 386 ? 11.969 41.25 9.188 1 97.94 386 LYS A O 1
ATOM 3064 N N . GLN A 1 387 ? 13.773 40.094 8.422 1 97.94 387 GLN A N 1
ATOM 3065 C CA . GLN A 1 387 ? 14.102 41.125 7.469 1 97.94 387 GLN A CA 1
ATOM 3066 C C . GLN A 1 387 ? 13 41.312 6.434 1 97.94 387 GLN A C 1
ATOM 3068 O O . GLN A 1 387 ? 12.68 42.438 6.043 1 97.94 387 GLN A O 1
ATOM 3073 N N . ALA A 1 388 ? 12.508 40.219 5.953 1 97.31 388 ALA A N 1
ATOM 3074 C CA . ALA A 1 388 ? 11.422 40.281 4.973 1 97.31 388 ALA A CA 1
ATOM 3075 C C . ALA A 1 388 ? 10.203 40.969 5.551 1 97.31 388 ALA A C 1
ATOM 3077 O O . ALA A 1 388 ? 9.555 41.781 4.859 1 97.31 388 ALA A O 1
ATOM 3078 N N . LEU A 1 389 ? 9.867 40.688 6.812 1 95.75 389 LEU A N 1
ATOM 3079 C CA . LEU A 1 389 ? 8.734 41.312 7.477 1 95.75 389 LEU A CA 1
ATOM 3080 C C . LEU A 1 389 ? 8.953 42.812 7.621 1 95.75 389 LEU A C 1
ATOM 3082 O O . LEU A 1 389 ? 8.031 43.594 7.422 1 95.75 389 LEU A O 1
ATOM 3086 N N . ILE A 1 390 ? 10.148 43.219 7.906 1 94.75 390 ILE A N 1
ATOM 3087 C CA . ILE A 1 390 ? 10.484 44.625 8.047 1 94.75 390 ILE A CA 1
ATOM 3088 C C . ILE A 1 390 ? 10.375 45.312 6.688 1 94.75 390 ILE A C 1
ATOM 3090 O O . ILE A 1 390 ? 9.828 46.406 6.59 1 94.75 390 ILE A O 1
ATOM 3094 N N . GLU A 1 391 ? 10.891 44.594 5.723 1 93.88 391 GLU A N 1
ATOM 3095 C CA . GLU A 1 391 ? 10.836 45.156 4.375 1 93.88 391 GLU A CA 1
ATOM 3096 C C . GLU A 1 391 ? 9.398 45.375 3.928 1 93.88 391 GLU A C 1
ATOM 3098 O O . GLU A 1 391 ? 9.109 46.312 3.184 1 93.88 391 GLU A O 1
ATOM 3103 N N . LEU A 1 392 ? 8.547 44.531 4.301 1 93.38 392 LEU A N 1
ATOM 3104 C CA . LEU A 1 392 ? 7.156 44.594 3.855 1 93.38 392 LEU A CA 1
ATOM 3105 C C . LEU A 1 392 ? 6.387 45.656 4.637 1 93.38 392 LEU A C 1
ATOM 3107 O O . LEU A 1 392 ? 5.305 46.094 4.223 1 93.38 392 LEU A O 1
ATOM 3111 N N . ARG A 1 393 ? 6.934 46.156 5.742 1 88.81 393 ARG A N 1
ATOM 3112 C CA . ARG A 1 393 ? 6.32 47.25 6.496 1 88.81 393 ARG A CA 1
ATOM 3113 C C . ARG A 1 393 ? 6.527 48.594 5.793 1 88.81 393 ARG A C 1
ATOM 3115 O O . ARG A 1 393 ? 5.766 49.531 6.004 1 88.81 393 ARG A O 1
ATOM 3122 N N . SER A 1 394 ? 7.578 48.719 5.102 1 79.75 394 SER A N 1
ATOM 3123 C CA . SER A 1 394 ? 7.922 49.969 4.434 1 79.75 394 SER A CA 1
ATOM 3124 C C . SER A 1 394 ? 7.18 50.125 3.109 1 79.75 394 SER A C 1
ATOM 3126 O O . SER A 1 394 ? 6.938 51.219 2.645 1 79.75 394 SER A O 1
ATOM 3128 N N . MET B 1 1 ? 4.43 -28.281 13.266 1 76.06 1 MET B N 1
ATOM 3129 C CA . MET B 1 1 ? 5.316 -29.375 12.844 1 76.06 1 MET B CA 1
ATOM 3130 C C . MET B 1 1 ? 6.723 -28.844 12.57 1 76.06 1 MET B C 1
ATOM 3132 O O . MET B 1 1 ? 6.891 -27.719 12.125 1 76.06 1 MET B O 1
ATOM 3136 N N . ASP B 1 2 ? 7.656 -29.594 12.938 1 88.19 2 ASP B N 1
ATOM 3137 C CA . ASP B 1 2 ? 9.062 -29.281 12.688 1 88.19 2 ASP B CA 1
ATOM 3138 C C . ASP B 1 2 ? 9.523 -29.859 11.352 1 88.19 2 ASP B C 1
ATOM 3140 O O . ASP B 1 2 ? 9.555 -31.078 11.172 1 88.19 2 ASP B O 1
ATOM 3144 N N . PHE B 1 3 ? 9.836 -29.031 10.375 1 94.62 3 PHE B N 1
ATOM 3145 C CA . PHE B 1 3 ? 10.195 -29.453 9.023 1 94.62 3 PHE B CA 1
ATOM 3146 C C . PHE B 1 3 ? 11.703 -29.375 8.812 1 94.62 3 PHE B C 1
ATOM 3148 O O . PHE B 1 3 ? 12.344 -28.438 9.297 1 94.62 3 PHE B O 1
ATOM 3155 N N . LYS B 1 4 ? 12.242 -30.375 8.164 1 96.38 4 LYS B N 1
ATOM 3156 C CA . LYS B 1 4 ? 13.625 -30.312 7.699 1 96.38 4 LYS B CA 1
ATOM 3157 C C . LYS B 1 4 ? 13.758 -29.359 6.512 1 96.38 4 LYS B C 1
ATOM 3159 O O . LYS B 1 4 ? 14.68 -28.547 6.461 1 96.38 4 LYS B O 1
ATOM 3164 N N . ILE B 1 5 ? 12.867 -29.484 5.547 1 96.81 5 ILE B N 1
ATOM 3165 C CA . ILE B 1 5 ? 12.75 -28.578 4.418 1 96.81 5 ILE B CA 1
ATOM 3166 C C . ILE B 1 5 ? 11.43 -27.812 4.508 1 96.81 5 ILE B C 1
ATOM 3168 O O . ILE B 1 5 ? 10.359 -28.375 4.238 1 96.81 5 ILE B O 1
ATOM 3172 N N . LYS B 1 6 ? 11.523 -26.547 4.828 1 93.19 6 LYS B N 1
ATOM 3173 C CA . LYS B 1 6 ? 10.344 -25.719 5.039 1 93.19 6 LYS B CA 1
ATOM 3174 C C . LYS B 1 6 ? 9.93 -25 3.756 1 93.19 6 LYS B C 1
ATOM 3176 O O . LYS B 1 6 ? 10.766 -24.766 2.881 1 93.19 6 LYS B O 1
ATOM 3181 N N . TRP B 1 7 ? 8.633 -24.719 3.662 1 93.19 7 TRP B N 1
ATOM 3182 C CA . TRP B 1 7 ? 8.164 -23.766 2.662 1 93.19 7 TRP B CA 1
ATOM 3183 C C . TRP B 1 7 ? 8.656 -22.359 2.982 1 93.19 7 TRP B C 1
ATOM 3185 O O . TRP B 1 7 ? 8.18 -21.719 3.932 1 93.19 7 TRP B O 1
ATOM 3195 N N . SER B 1 8 ? 9.547 -21.828 2.277 1 90.69 8 SER B N 1
ATOM 3196 C CA . SER B 1 8 ? 10.172 -20.562 2.617 1 90.69 8 SER B CA 1
ATOM 3197 C C . SER B 1 8 ? 9.328 -19.391 2.137 1 90.69 8 SER B C 1
ATOM 3199 O O . SER B 1 8 ? 8.758 -19.422 1.042 1 90.69 8 SER B O 1
ATOM 3201 N N . GLY B 1 9 ? 9.297 -18.328 2.939 1 90.56 9 GLY B N 1
ATOM 3202 C CA . GLY B 1 9 ? 8.68 -17.062 2.561 1 90.56 9 GLY B CA 1
ATOM 3203 C C . GLY B 1 9 ? 9.641 -16.109 1.879 1 90.56 9 GLY B C 1
ATOM 3204 O O . GLY B 1 9 ? 9.297 -14.961 1.602 1 90.56 9 GLY B O 1
ATOM 3205 N N . ARG B 1 10 ? 10.828 -16.578 1.6 1 90.19 10 ARG B N 1
ATOM 3206 C CA . ARG B 1 10 ? 11.891 -15.797 0.961 1 90.19 10 ARG B CA 1
ATOM 3207 C C . ARG B 1 10 ? 12.461 -16.547 -0.241 1 90.19 10 ARG B C 1
ATOM 3209 O O . ARG B 1 10 ? 12.891 -17.688 -0.119 1 90.19 10 ARG B O 1
ATOM 3216 N N . SER B 1 11 ? 12.539 -15.805 -1.356 1 87 11 SER B N 1
ATOM 3217 C CA . SER B 1 11 ? 12.898 -16.531 -2.574 1 87 11 SER B CA 1
ATOM 3218 C C . SER B 1 11 ? 14.375 -16.312 -2.922 1 87 11 SER B C 1
ATOM 3220 O O . SER B 1 11 ? 14.969 -17.125 -3.635 1 87 11 SER B O 1
ATOM 3222 N N . ILE B 1 12 ? 14.945 -15.188 -2.436 1 90.12 12 ILE B N 1
ATOM 3223 C CA . ILE B 1 12 ? 16.328 -14.891 -2.814 1 90.12 12 ILE B CA 1
ATOM 3224 C C . ILE B 1 12 ? 17.078 -14.312 -1.62 1 90.12 12 ILE B C 1
ATOM 3226 O O . ILE B 1 12 ? 16.453 -13.844 -0.659 1 90.12 12 ILE B O 1
ATOM 3230 N N . ASP B 1 13 ? 18.391 -14.43 -1.724 1 93.75 13 ASP B N 1
ATOM 3231 C CA . ASP B 1 13 ? 19.266 -13.672 -0.838 1 93.75 13 ASP B CA 1
ATOM 3232 C C . ASP B 1 13 ? 19.766 -12.398 -1.52 1 93.75 13 ASP B C 1
ATOM 3234 O O . ASP B 1 13 ? 20.062 -12.406 -2.719 1 93.75 13 ASP B O 1
ATOM 3238 N N . TYR B 1 14 ? 19.859 -11.375 -0.728 1 96.75 14 TYR B N 1
ATOM 3239 C CA . TYR B 1 14 ? 20.359 -10.125 -1.271 1 96.75 14 TYR B CA 1
ATOM 3240 C C . TYR B 1 14 ? 21.891 -10.133 -1.338 1 96.75 14 TYR B C 1
ATOM 3242 O O . TYR B 1 14 ? 22.547 -10.648 -0.433 1 96.75 14 TYR B O 1
ATOM 3250 N N . THR B 1 15 ? 22.438 -9.617 -2.416 1 97.44 15 THR B N 1
ATOM 3251 C CA . THR B 1 15 ? 23.875 -9.422 -2.535 1 97.44 15 THR B CA 1
ATOM 3252 C C . THR B 1 15 ? 24.328 -8.211 -1.725 1 97.44 15 THR B C 1
ATOM 3254 O O . THR B 1 15 ? 23.5 -7.418 -1.271 1 97.44 15 THR B O 1
ATOM 3257 N N . GLN B 1 16 ? 25.656 -8.094 -1.578 1 98.25 16 GLN B N 1
ATOM 3258 C CA . GLN B 1 16 ? 26.188 -6.934 -0.873 1 98.25 16 GLN B CA 1
ATOM 3259 C C . GLN B 1 16 ? 25.875 -5.641 -1.618 1 98.25 16 GLN B C 1
ATOM 3261 O O . GLN B 1 16 ? 25.594 -4.613 -0.998 1 98.25 16 GLN B O 1
ATOM 3266 N N . GLU B 1 17 ? 25.938 -5.645 -2.918 1 98.56 17 GLU B N 1
ATOM 3267 C CA . GLU B 1 17 ? 25.594 -4.465 -3.715 1 98.56 17 GLU B CA 1
ATOM 3268 C C . GLU B 1 17 ? 24.172 -4.008 -3.441 1 98.56 17 GLU B C 1
ATOM 3270 O O . GLU B 1 17 ? 23.906 -2.811 -3.326 1 98.56 17 GLU B O 1
ATOM 3275 N N . GLU B 1 18 ? 23.266 -4.91 -3.404 1 98.5 18 GLU B N 1
ATOM 3276 C CA . GLU B 1 18 ? 21.859 -4.621 -3.127 1 98.5 18 GLU B CA 1
ATOM 3277 C C . GLU B 1 18 ? 21.688 -4.023 -1.732 1 98.5 18 GLU B C 1
ATOM 3279 O O . GLU B 1 18 ? 20.969 -3.031 -1.56 1 98.5 18 GLU B O 1
ATOM 3284 N N . ILE B 1 19 ? 22.359 -4.617 -0.725 1 98.75 19 ILE B N 1
ATOM 3285 C CA . ILE B 1 19 ? 22.312 -4.121 0.646 1 98.75 19 ILE B CA 1
ATOM 3286 C C . ILE B 1 19 ? 22.891 -2.711 0.711 1 98.75 19 ILE B C 1
ATOM 3288 O O . ILE B 1 19 ? 22.297 -1.813 1.31 1 98.75 19 ILE B O 1
ATOM 3292 N N . ASP B 1 20 ? 24.047 -2.469 0.032 1 98.81 20 ASP B N 1
ATOM 3293 C CA . ASP B 1 20 ? 24.688 -1.163 0.016 1 98.81 20 ASP B CA 1
ATOM 3294 C C . ASP B 1 20 ? 23.797 -0.108 -0.625 1 98.81 20 ASP B C 1
ATOM 3296 O O . ASP B 1 20 ? 23.781 1.047 -0.193 1 98.81 20 ASP B O 1
ATOM 3300 N N . THR B 1 21 ? 23.109 -0.495 -1.623 1 98.81 21 THR B N 1
ATOM 3301 C CA . THR B 1 21 ? 22.188 0.412 -2.299 1 98.81 21 THR B CA 1
ATOM 3302 C C . THR B 1 21 ? 21.094 0.874 -1.348 1 98.81 21 THR B C 1
ATOM 3304 O O . THR B 1 21 ? 20.781 2.066 -1.275 1 98.81 21 THR B O 1
ATOM 3307 N N . VAL B 1 22 ? 20.516 -0.05 -0.602 1 98.81 22 VAL B N 1
ATOM 3308 C CA . VAL B 1 22 ? 19.469 0.263 0.358 1 98.81 22 VAL B CA 1
ATOM 3309 C C . VAL B 1 22 ? 20 1.234 1.409 1 98.81 22 VAL B C 1
ATOM 3311 O O . VAL B 1 22 ? 19.375 2.26 1.689 1 98.81 22 VAL B O 1
ATOM 3314 N N . VAL B 1 23 ? 21.141 0.955 1.924 1 98.81 23 VAL B N 1
ATOM 3315 C CA . VAL B 1 23 ? 21.734 1.764 2.98 1 98.81 23 VAL B CA 1
ATOM 3316 C C . VAL B 1 23 ? 22.016 3.174 2.461 1 98.81 23 VAL B C 1
ATOM 3318 O O . VAL B 1 23 ? 21.703 4.16 3.139 1 98.81 23 VAL B O 1
ATOM 3321 N N . GLU B 1 24 ? 22.547 3.26 1.284 1 98.75 24 GLU B N 1
ATOM 3322 C CA . GLU B 1 24 ? 22.859 4.559 0.696 1 98.75 24 GLU B CA 1
ATOM 3323 C C . GLU B 1 24 ? 21.594 5.398 0.516 1 98.75 24 GLU B C 1
ATOM 3325 O O . GLU B 1 24 ? 21.578 6.582 0.86 1 98.75 24 GLU B O 1
ATOM 3330 N N . VAL B 1 25 ? 20.594 4.805 -0.004 1 98.62 25 VAL B N 1
ATOM 3331 C CA . VAL B 1 25 ? 19.344 5.527 -0.277 1 98.62 25 VAL B CA 1
ATOM 3332 C C . VAL B 1 25 ? 18.688 5.922 1.038 1 98.62 25 VAL B C 1
ATOM 3334 O O . VAL B 1 25 ? 18.094 7 1.145 1 98.62 25 VAL B O 1
ATOM 3337 N N . MET B 1 26 ? 18.734 5.055 2.09 1 97.94 26 MET B N 1
ATOM 3338 C CA . MET B 1 26 ? 18.234 5.41 3.412 1 97.94 26 MET B CA 1
ATOM 3339 C C . MET B 1 26 ? 18.875 6.699 3.912 1 97.94 26 MET B C 1
ATOM 3341 O O . MET B 1 26 ? 18.188 7.551 4.496 1 97.94 26 MET B O 1
ATOM 3345 N N . LYS B 1 27 ? 20.109 6.902 3.588 1 96.88 27 LYS B N 1
ATOM 3346 C CA . LYS B 1 27 ? 20.875 8 4.148 1 96.88 27 LYS B CA 1
ATOM 3347 C C . LYS B 1 27 ? 20.703 9.273 3.328 1 96.88 27 LYS B C 1
ATOM 3349 O O . LYS B 1 27 ? 20.844 10.383 3.85 1 96.88 27 LYS B O 1
ATOM 3354 N N . THR B 1 28 ? 20.281 9.086 2.033 1 95.88 28 THR B N 1
ATOM 3355 C CA . THR B 1 28 ? 20.5 10.242 1.174 1 95.88 28 THR B CA 1
ATOM 3356 C C . THR B 1 28 ? 19.219 10.648 0.461 1 95.88 28 THR B C 1
ATOM 3358 O O . THR B 1 28 ? 19.078 11.797 0.029 1 95.88 28 THR B O 1
ATOM 3361 N N . ALA B 1 29 ? 18.281 9.734 0.327 1 97.12 29 ALA B N 1
ATOM 3362 C CA . ALA B 1 29 ? 17.125 10.023 -0.503 1 97.12 29 ALA B CA 1
ATOM 3363 C C . ALA B 1 29 ? 16.281 11.156 0.099 1 97.12 29 ALA B C 1
ATOM 3365 O O . ALA B 1 29 ? 15.93 11.109 1.279 1 97.12 29 ALA B O 1
ATOM 3366 N N . ASP B 1 30 ? 15.961 12.125 -0.663 1 94.88 30 ASP B N 1
ATOM 3367 C CA . ASP B 1 30 ? 15.07 13.242 -0.366 1 94.88 30 ASP B CA 1
ATOM 3368 C C . ASP B 1 30 ? 14.359 13.734 -1.629 1 94.88 30 ASP B C 1
ATOM 3370 O O . ASP B 1 30 ? 14.961 14.438 -2.445 1 94.88 30 ASP B O 1
ATOM 3374 N N . PRO B 1 31 ? 13.094 13.406 -1.754 1 95.69 31 PRO B N 1
ATOM 3375 C CA . PRO B 1 31 ? 12.188 12.773 -0.794 1 95.69 31 PRO B CA 1
ATOM 3376 C C . PRO B 1 31 ? 12.391 11.258 -0.7 1 95.69 31 PRO B C 1
ATOM 3378 O O . PRO B 1 31 ? 13.234 10.703 -1.414 1 95.69 31 PRO B O 1
ATOM 3381 N N . GLN B 1 32 ? 11.68 10.633 0.182 1 97.19 32 GLN B N 1
ATOM 3382 C CA . GLN B 1 32 ? 11.844 9.195 0.417 1 97.19 32 GLN B CA 1
ATOM 3383 C C . GLN B 1 32 ? 10.766 8.398 -0.316 1 97.19 32 GLN B C 1
ATOM 3385 O O . GLN B 1 32 ? 10.711 7.172 -0.193 1 97.19 32 GLN B O 1
ATOM 3390 N N . THR B 1 33 ? 9.891 9 -1.013 1 96.62 33 THR B N 1
ATOM 3391 C CA . THR B 1 33 ? 8.906 8.445 -1.929 1 96.62 33 THR B CA 1
ATOM 3392 C C . THR B 1 33 ? 8.617 9.414 -3.07 1 96.62 33 THR B C 1
ATOM 3394 O O . THR B 1 33 ? 8.859 10.617 -2.947 1 96.62 33 THR B O 1
ATOM 3397 N N . GLN B 1 34 ? 8.195 8.875 -4.254 1 96.06 34 GLN B N 1
ATOM 3398 C CA . GLN B 1 34 ? 7.855 9.688 -5.418 1 96.06 34 GLN B CA 1
ATOM 3399 C C . GLN B 1 34 ? 9.055 10.516 -5.879 1 96.06 34 GLN B C 1
ATOM 3401 O O . GLN B 1 34 ? 8.906 11.688 -6.227 1 96.06 34 GLN B O 1
ATOM 3406 N N . GLY B 1 35 ? 10.258 9.93 -5.777 1 97.25 35 GLY B N 1
ATOM 3407 C CA . GLY B 1 35 ? 11.477 10.641 -6.113 1 97.25 35 GLY B CA 1
ATOM 3408 C C . GLY B 1 35 ? 12.219 10.047 -7.297 1 97.25 35 GLY B C 1
ATOM 3409 O O . GLY B 1 35 ? 11.602 9.422 -8.164 1 97.25 35 GLY B O 1
ATOM 3410 N N . LYS B 1 36 ? 13.5 10.344 -7.363 1 98.12 36 LYS B N 1
ATOM 3411 C CA . LYS B 1 36 ? 14.305 10.023 -8.539 1 98.12 36 LYS B CA 1
ATOM 3412 C C . LYS B 1 36 ? 14.539 8.523 -8.656 1 98.12 36 LYS B C 1
ATOM 3414 O O . LYS B 1 36 ? 14.688 7.996 -9.758 1 98.12 36 LYS B O 1
ATOM 3419 N N . TYR B 1 37 ? 14.625 7.801 -7.516 1 98.75 37 TYR B N 1
ATOM 3420 C CA . TYR B 1 37 ? 14.875 6.363 -7.574 1 98.75 37 TYR B CA 1
ATOM 3421 C C . TYR B 1 37 ? 13.664 5.621 -8.117 1 98.75 37 TYR B C 1
ATOM 3423 O O . TYR B 1 37 ? 13.805 4.656 -8.875 1 98.75 37 TYR B O 1
ATOM 3431 N N . LEU B 1 38 ? 12.453 6.094 -7.75 1 98.75 38 LEU B N 1
ATOM 3432 C CA . LEU B 1 38 ? 11.25 5.531 -8.344 1 98.75 38 LEU B CA 1
ATOM 3433 C C . LEU B 1 38 ? 11.227 5.762 -9.852 1 98.75 38 LEU B C 1
ATOM 3435 O O . LEU B 1 38 ? 10.938 4.84 -10.617 1 98.75 38 LEU B O 1
ATOM 3439 N N . GLN B 1 39 ? 11.555 6.965 -10.242 1 98.56 39 GLN B N 1
ATOM 3440 C CA . GLN B 1 39 ? 11.586 7.289 -11.664 1 98.56 39 GLN B CA 1
ATOM 3441 C C . GLN B 1 39 ? 12.586 6.406 -12.406 1 98.56 39 GLN B C 1
ATOM 3443 O O . GLN B 1 39 ? 12.297 5.918 -13.5 1 98.56 39 GLN B O 1
ATOM 3448 N N . GLN B 1 40 ? 13.711 6.234 -11.789 1 98.81 40 GLN B N 1
ATOM 3449 C CA . GLN B 1 40 ? 14.734 5.387 -12.398 1 98.81 40 GLN B CA 1
ATOM 3450 C C . GLN B 1 40 ? 14.258 3.943 -12.516 1 98.81 40 GLN B C 1
ATOM 3452 O O . GLN B 1 40 ? 14.453 3.301 -13.547 1 98.81 40 GLN B O 1
ATOM 3457 N N . PHE B 1 41 ? 13.688 3.42 -11.477 1 98.88 41 PHE B N 1
ATOM 3458 C CA . PHE B 1 41 ? 13.188 2.049 -11.492 1 98.88 41 PHE B CA 1
ATOM 3459 C C . PHE B 1 41 ? 12.133 1.865 -12.57 1 98.88 41 PHE B C 1
ATOM 3461 O O . PHE B 1 41 ? 12.156 0.87 -13.297 1 98.88 41 PHE B O 1
ATOM 3468 N N . GLU B 1 42 ? 11.188 2.828 -12.68 1 98.88 42 GLU B N 1
ATOM 3469 C CA . GLU B 1 42 ? 10.164 2.801 -13.719 1 98.88 42 GLU B CA 1
ATOM 3470 C C . GLU B 1 42 ? 10.797 2.807 -15.109 1 98.88 42 GLU B C 1
ATOM 3472 O O . GLU B 1 42 ? 10.375 2.049 -15.992 1 98.88 42 GLU B O 1
ATOM 3477 N N . SER B 1 43 ? 11.797 3.596 -15.266 1 98.75 43 SER B N 1
ATOM 3478 C CA . SER B 1 43 ? 12.516 3.652 -16.531 1 98.75 43 SER B CA 1
ATOM 3479 C C . SER B 1 43 ? 13.234 2.34 -16.828 1 98.75 43 SER B C 1
ATOM 3481 O O . SER B 1 43 ? 13.18 1.828 -17.953 1 98.75 43 SER B O 1
ATOM 3483 N N . ASP B 1 44 ? 13.961 1.807 -15.836 1 98.81 44 ASP B N 1
ATOM 3484 C CA . ASP B 1 44 ? 14.672 0.542 -15.992 1 98.81 44 ASP B CA 1
ATOM 3485 C C . ASP B 1 44 ? 13.719 -0.583 -16.375 1 98.81 44 ASP B C 1
ATOM 3487 O O . ASP B 1 44 ? 14.016 -1.389 -17.25 1 98.81 44 ASP B O 1
ATOM 3491 N N . PHE B 1 45 ? 12.586 -0.621 -15.766 1 98.81 45 PHE B N 1
ATOM 3492 C CA . PHE B 1 45 ? 11.617 -1.679 -16.047 1 98.81 45 PHE B CA 1
ATOM 3493 C C . PHE B 1 45 ? 10.992 -1.491 -17.422 1 98.81 45 PHE B C 1
ATOM 3495 O O . PHE B 1 45 ? 10.703 -2.467 -18.109 1 98.81 45 PHE B O 1
ATOM 3502 N N . SER B 1 46 ? 10.688 -0.249 -17.734 1 98.56 46 SER B N 1
ATOM 3503 C CA . SER B 1 46 ? 10.203 0.059 -19.078 1 98.56 46 SER B CA 1
ATOM 3504 C C . SER B 1 46 ? 11.172 -0.459 -20.141 1 98.56 46 SER B C 1
ATOM 3506 O O . SER B 1 46 ? 10.75 -1.096 -21.109 1 98.56 46 SER B O 1
ATOM 3508 N N . ASN B 1 47 ? 12.438 -0.162 -19.953 1 98.25 47 ASN B N 1
ATOM 3509 C CA . ASN B 1 47 ? 13.453 -0.66 -20.891 1 98.25 47 ASN B CA 1
ATOM 3510 C C . ASN B 1 47 ? 13.445 -2.184 -20.953 1 98.25 47 ASN B C 1
ATOM 3512 O O . ASN B 1 47 ? 13.586 -2.764 -22.031 1 98.25 47 ASN B O 1
ATOM 3516 N N . TYR B 1 48 ? 13.297 -2.785 -19.797 1 97.75 48 TYR B N 1
ATOM 3517 C CA . TYR B 1 48 ? 13.234 -4.238 -19.703 1 97.75 48 TYR B CA 1
ATOM 3518 C C . TYR B 1 48 ? 12.062 -4.785 -20.531 1 97.75 48 TYR B C 1
ATOM 3520 O O . TYR B 1 48 ? 12.156 -5.871 -21.094 1 97.75 48 TYR B O 1
ATOM 3528 N N . LEU B 1 49 ? 10.969 -4.055 -20.562 1 97.62 49 LEU B N 1
ATOM 3529 C CA . LEU B 1 49 ? 9.773 -4.465 -21.281 1 97.62 49 LEU B CA 1
ATOM 3530 C C . LEU B 1 49 ? 9.688 -3.766 -22.641 1 97.62 49 LEU B C 1
ATOM 3532 O O . LEU B 1 49 ? 8.594 -3.432 -23.109 1 97.62 49 LEU B O 1
ATOM 3536 N N . ASP B 1 50 ? 10.766 -3.408 -23.219 1 95.31 50 ASP B N 1
ATOM 3537 C CA . ASP B 1 50 ? 10.891 -2.871 -24.562 1 95.31 50 ASP B CA 1
ATOM 3538 C C . ASP B 1 50 ? 10.203 -1.513 -24.688 1 95.31 50 ASP B C 1
ATOM 3540 O O . ASP B 1 50 ? 9.523 -1.241 -25.672 1 95.31 50 ASP B O 1
ATOM 3544 N N . GLY B 1 51 ? 10.211 -0.74 -23.672 1 96.06 51 GLY B N 1
ATOM 3545 C CA . GLY B 1 51 ? 9.812 0.658 -23.75 1 96.06 51 GLY B CA 1
ATOM 3546 C C . GLY B 1 51 ? 8.398 0.907 -23.281 1 96.06 51 GLY B C 1
ATOM 3547 O O . GLY B 1 51 ? 7.918 2.045 -23.297 1 96.06 51 GLY B O 1
ATOM 3548 N N . GLN B 1 52 ? 7.684 -0.123 -22.828 1 96.5 52 GLN B N 1
ATOM 3549 C CA . GLN B 1 52 ? 6.324 0.06 -22.328 1 96.5 52 GLN B CA 1
ATOM 3550 C C . GLN B 1 52 ? 6.316 0.906 -21.062 1 96.5 52 GLN B C 1
ATOM 3552 O O . GLN B 1 52 ? 7.164 0.731 -20.188 1 96.5 52 GLN B O 1
ATOM 3557 N N . PRO B 1 53 ? 5.332 1.867 -20.984 1 98.06 53 PRO B N 1
ATOM 3558 C CA . PRO B 1 53 ? 5.242 2.641 -19.75 1 98.06 53 PRO B CA 1
ATOM 3559 C C . PRO B 1 53 ? 5.059 1.757 -18.516 1 98.06 53 PRO B C 1
ATOM 3561 O O . PRO B 1 53 ? 4.227 0.849 -18.516 1 98.06 53 PRO B O 1
ATOM 3564 N N . CYS B 1 54 ? 5.867 1.991 -17.516 1 98.62 54 CYS B N 1
ATOM 3565 C CA . CYS B 1 54 ? 5.836 1.23 -16.266 1 98.62 54 CYS B CA 1
ATOM 3566 C C . CYS B 1 54 ? 5.719 2.156 -15.062 1 98.62 54 CYS B C 1
ATOM 3568 O O . CYS B 1 54 ? 6.305 3.24 -15.047 1 98.62 54 CYS B O 1
ATOM 3570 N N . PHE B 1 55 ? 4.973 1.761 -14.07 1 98.81 55 PHE B N 1
ATOM 3571 C CA . PHE B 1 55 ? 4.754 2.539 -12.859 1 98.81 55 PHE B CA 1
ATOM 3572 C C . PHE B 1 55 ? 4.895 1.663 -11.617 1 98.81 55 PHE B C 1
ATOM 3574 O O . PHE B 1 55 ? 4.258 0.613 -11.523 1 98.81 55 PHE B O 1
ATOM 3581 N N . GLY B 1 56 ? 5.746 2.08 -10.695 1 98.81 56 GLY B N 1
ATOM 3582 C CA . GLY B 1 56 ? 5.934 1.37 -9.438 1 98.81 56 GLY B CA 1
ATOM 3583 C C . GLY B 1 56 ? 4.785 1.565 -8.469 1 98.81 56 GLY B C 1
ATOM 3584 O O . GLY B 1 56 ? 4.238 2.664 -8.359 1 98.81 56 GLY B O 1
ATOM 3585 N N . VAL B 1 57 ? 4.34 0.489 -7.812 1 98.81 57 VAL B N 1
ATOM 3586 C CA . VAL B 1 57 ? 3.27 0.518 -6.82 1 98.81 57 VAL B CA 1
ATOM 3587 C C . VAL B 1 57 ? 3.643 -0.366 -5.629 1 98.81 57 VAL B C 1
ATOM 3589 O O . VAL B 1 57 ? 4.656 -1.065 -5.664 1 98.81 57 VAL B O 1
ATOM 3592 N N . THR B 1 58 ? 2.807 -0.365 -4.629 1 98.44 58 THR B N 1
ATOM 3593 C CA . THR B 1 58 ? 3.08 -1.02 -3.354 1 98.44 58 THR B CA 1
ATOM 3594 C C . THR B 1 58 ? 3.154 -2.533 -3.529 1 98.44 58 THR B C 1
ATOM 3596 O O . THR B 1 58 ? 3.863 -3.217 -2.785 1 98.44 58 THR B O 1
ATOM 3599 N N . ASN B 1 59 ? 2.371 -3.082 -4.363 1 98.69 59 ASN B N 1
ATOM 3600 C CA . ASN B 1 59 ? 2.316 -4.512 -4.641 1 98.69 59 ASN B CA 1
ATOM 3601 C C . ASN B 1 59 ? 1.488 -4.809 -5.887 1 98.69 59 ASN B C 1
ATOM 3603 O O . ASN B 1 59 ? 0.907 -3.9 -6.484 1 98.69 59 ASN B O 1
ATOM 3607 N N . ALA B 1 60 ? 1.454 -6.027 -6.273 1 98.75 60 ALA B N 1
ATOM 3608 C CA . ALA B 1 60 ? 0.786 -6.395 -7.516 1 98.75 60 ALA B CA 1
ATOM 3609 C C . ALA B 1 60 ? -0.729 -6.262 -7.387 1 98.75 60 ALA B C 1
ATOM 3611 O O . ALA B 1 60 ? -1.418 -5.953 -8.359 1 98.75 60 ALA B O 1
ATOM 3612 N N . THR B 1 61 ? -1.285 -6.516 -6.207 1 98.75 61 THR B N 1
ATOM 3613 C CA . THR B 1 61 ? -2.713 -6.301 -5.996 1 98.75 61 THR B CA 1
ATOM 3614 C C . THR B 1 61 ? -3.1 -4.867 -6.344 1 98.75 61 THR B C 1
ATOM 3616 O O . THR B 1 61 ? -4.105 -4.637 -7.016 1 98.75 61 THR B O 1
ATOM 3619 N N . HIS B 1 62 ? -2.256 -3.957 -5.953 1 98.88 62 HIS B N 1
ATOM 3620 C CA . HIS B 1 62 ? -2.512 -2.545 -6.219 1 98.88 62 HIS B CA 1
ATOM 3621 C C . HIS B 1 62 ? -2.334 -2.223 -7.699 1 98.88 62 HIS B C 1
ATOM 3623 O O . HIS B 1 62 ? -3.041 -1.369 -8.242 1 98.88 62 HIS B O 1
ATOM 3629 N N . ALA B 1 63 ? -1.374 -2.885 -8.344 1 98.88 63 ALA B N 1
ATOM 3630 C CA . ALA B 1 63 ? -1.274 -2.746 -9.789 1 98.88 63 ALA B CA 1
ATOM 3631 C C . ALA B 1 63 ? -2.576 -3.158 -10.477 1 98.88 63 ALA B C 1
ATOM 3633 O O . ALA B 1 63 ? -3.094 -2.436 -11.328 1 98.88 63 ALA B O 1
ATOM 3634 N N . LEU B 1 64 ? -3.107 -4.273 -10.07 1 98.94 64 LEU B N 1
ATOM 3635 C CA . LEU B 1 64 ? -4.344 -4.789 -10.648 1 98.94 64 LEU B CA 1
ATOM 3636 C C . LEU B 1 64 ? -5.523 -3.883 -10.312 1 98.94 64 LEU B C 1
ATOM 3638 O O . LEU B 1 64 ? -6.441 -3.729 -11.117 1 98.94 64 LEU B O 1
ATOM 3642 N N . GLU B 1 65 ? -5.5 -3.291 -9.164 1 98.75 65 GLU B N 1
ATOM 3643 C CA . GLU B 1 65 ? -6.551 -2.35 -8.789 1 98.75 65 GLU B CA 1
ATOM 3644 C C . GLU B 1 65 ? -6.531 -1.114 -9.68 1 98.75 65 GLU B C 1
ATOM 3646 O O . GLU B 1 65 ? -7.578 -0.651 -10.133 1 98.75 65 GLU B O 1
ATOM 3651 N N . LEU B 1 66 ? -5.348 -0.565 -9.867 1 98.75 66 LEU B N 1
ATOM 3652 C CA . LEU B 1 66 ? -5.242 0.576 -10.773 1 98.75 66 LEU B CA 1
ATOM 3653 C C . LEU B 1 66 ? -5.711 0.206 -12.172 1 98.75 66 LEU B C 1
ATOM 3655 O O . LEU B 1 66 ? -6.371 1.003 -12.844 1 98.75 66 LEU B O 1
ATOM 3659 N N . ILE B 1 67 ? -5.328 -0.987 -12.625 1 98.75 67 ILE B N 1
ATOM 3660 C CA . ILE B 1 67 ? -5.762 -1.455 -13.938 1 98.75 67 ILE B CA 1
ATOM 3661 C C . ILE B 1 67 ? -7.285 -1.522 -13.984 1 98.75 67 ILE B C 1
ATOM 3663 O O . ILE B 1 67 ? -7.906 -1.061 -14.945 1 98.75 67 ILE B O 1
ATOM 3667 N N . ALA B 1 68 ? -7.879 -2.076 -12.969 1 98.62 68 ALA B N 1
ATOM 3668 C CA . ALA B 1 68 ? -9.336 -2.148 -12.906 1 98.62 68 ALA B CA 1
ATOM 3669 C C . ALA B 1 68 ? -9.961 -0.761 -13.023 1 98.62 68 ALA B C 1
ATOM 3671 O O . ALA B 1 68 ? -10.938 -0.575 -13.75 1 98.62 68 ALA B O 1
ATOM 3672 N N . ASP B 1 69 ? -9.398 0.218 -12.305 1 97.88 69 ASP B N 1
ATOM 3673 C CA . ASP B 1 69 ? -9.867 1.596 -12.383 1 97.88 69 ASP B CA 1
ATOM 3674 C C . ASP B 1 69 ? -9.75 2.135 -13.805 1 97.88 69 ASP B C 1
ATOM 3676 O O . ASP B 1 69 ? -10.688 2.748 -14.328 1 97.88 69 ASP B O 1
ATOM 3680 N N . LEU B 1 70 ? -8.625 1.901 -14.422 1 98 70 LEU B N 1
ATOM 3681 C CA . LEU B 1 70 ? -8.281 2.49 -15.711 1 98 70 LEU B CA 1
ATOM 3682 C C . LEU B 1 70 ? -9.125 1.877 -16.828 1 98 70 LEU B C 1
ATOM 3684 O O . LEU B 1 70 ? -9.312 2.494 -17.875 1 98 70 LEU B O 1
ATOM 3688 N N . THR B 1 71 ? -9.633 0.637 -16.625 1 96.94 71 THR B N 1
ATOM 3689 C CA . THR B 1 71 ? -10.43 -0.046 -17.641 1 96.94 71 THR B CA 1
ATOM 3690 C C . THR B 1 71 ? -11.867 0.474 -17.625 1 96.94 71 THR B C 1
ATOM 3692 O O . THR B 1 71 ? -12.625 0.209 -18.562 1 96.94 71 THR B O 1
ATOM 3695 N N . GLY B 1 72 ? -12.242 1.151 -16.578 1 95.94 72 GLY B N 1
ATOM 3696 C CA . GLY B 1 72 ? -13.586 1.694 -16.484 1 95.94 72 GLY B CA 1
ATOM 3697 C C . GLY B 1 72 ? -14.641 0.635 -16.219 1 95.94 72 GLY B C 1
ATOM 3698 O O . GLY B 1 72 ? -15.82 0.833 -16.531 1 95.94 72 GLY B O 1
ATOM 3699 N N . LEU B 1 73 ? -14.273 -0.489 -15.719 1 97.38 73 LEU B N 1
ATOM 3700 C CA . LEU B 1 73 ? -15.18 -1.573 -15.359 1 97.38 73 LEU B CA 1
ATOM 3701 C C . LEU B 1 73 ? -16.234 -1.092 -14.367 1 97.38 73 LEU B C 1
ATOM 3703 O O . LEU B 1 73 ? -15.945 -0.277 -13.492 1 97.38 73 LEU B O 1
ATOM 3707 N N . LYS B 1 74 ? -17.406 -1.592 -14.5 1 95.88 74 LYS B N 1
ATOM 3708 C CA . LYS B 1 74 ? -18.547 -1.247 -13.648 1 95.88 74 LYS B CA 1
ATOM 3709 C C . LYS B 1 74 ? -19.578 -2.363 -13.633 1 95.88 74 LYS B C 1
ATOM 3711 O O . LYS B 1 74 ? -19.406 -3.387 -14.297 1 95.88 74 LYS B O 1
ATOM 3716 N N . SER B 1 75 ? -20.609 -2.139 -12.812 1 96.56 75 SER B N 1
ATOM 3717 C CA . SER B 1 75 ? -21.719 -3.09 -12.781 1 96.56 75 SER B CA 1
ATOM 3718 C C . SER B 1 75 ? -22.297 -3.303 -14.18 1 96.56 75 SER B C 1
ATOM 3720 O O . SER B 1 75 ? -22.5 -2.344 -14.93 1 96.56 75 SER B O 1
ATOM 3722 N N . GLY B 1 76 ? -22.469 -4.512 -14.531 1 97.94 76 GLY B N 1
ATOM 3723 C CA . GLY B 1 76 ? -22.969 -4.859 -15.852 1 97.94 76 GLY B CA 1
ATOM 3724 C C . GLY B 1 76 ? -21.906 -5.426 -16.766 1 97.94 76 GLY B C 1
ATOM 3725 O O . GLY B 1 76 ? -22.219 -6.117 -17.734 1 97.94 76 GLY B O 1
ATOM 3726 N N . ASP B 1 77 ? -20.672 -5.102 -16.469 1 98.69 77 ASP B N 1
ATOM 3727 C CA . ASP B 1 77 ? -19.562 -5.648 -17.234 1 98.69 77 ASP B CA 1
ATOM 3728 C C . ASP B 1 77 ? -19.172 -7.039 -16.734 1 98.69 77 ASP B C 1
ATOM 3730 O O . ASP B 1 77 ? -19.484 -7.406 -15.602 1 98.69 77 ASP B O 1
ATOM 3734 N N . GLU B 1 78 ? -18.562 -7.785 -17.641 1 98.88 78 GLU B N 1
ATOM 3735 C CA . GLU B 1 78 ? -18.031 -9.102 -17.297 1 98.88 78 GLU B CA 1
ATOM 3736 C C . GLU B 1 78 ? -16.531 -9.164 -17.484 1 98.88 78 GLU B C 1
ATOM 3738 O O . GLU B 1 78 ? -15.992 -8.602 -18.438 1 98.88 78 GLU B O 1
ATOM 3743 N N . VAL B 1 79 ? -15.898 -9.812 -16.578 1 98.94 79 VAL B N 1
ATOM 3744 C CA . VAL B 1 79 ? -14.469 -10.078 -16.656 1 98.94 79 VAL B CA 1
ATOM 3745 C C . VAL B 1 79 ? -14.219 -11.578 -16.625 1 98.94 79 VAL B C 1
ATOM 3747 O O . VAL B 1 79 ? -14.578 -12.258 -15.656 1 98.94 79 VAL B O 1
ATOM 3750 N N . ILE B 1 80 ? -13.617 -12.109 -17.656 1 98.94 80 ILE B N 1
ATOM 3751 C CA . ILE B 1 80 ? -13.227 -13.516 -17.688 1 98.94 80 ILE B CA 1
ATOM 3752 C C . ILE B 1 80 ? -11.875 -13.688 -17 1 98.94 80 ILE B C 1
ATOM 3754 O O . ILE B 1 80 ? -10.922 -12.977 -17.312 1 98.94 80 ILE B O 1
ATOM 3758 N N . ILE B 1 81 ? -11.773 -14.625 -16.109 1 98.81 81 ILE B N 1
ATOM 3759 C CA . ILE B 1 81 ? -10.562 -14.82 -15.305 1 98.81 81 ILE B CA 1
ATOM 3760 C C . ILE B 1 81 ? -10.469 -16.281 -14.867 1 98.81 81 ILE B C 1
ATOM 3762 O O . ILE B 1 81 ? -11.484 -16.953 -14.695 1 98.81 81 ILE B O 1
ATOM 3766 N N . PRO B 1 82 ? -9.266 -16.812 -14.719 1 98.69 82 PRO B N 1
ATOM 3767 C CA . PRO B 1 82 ? -9.172 -18.188 -14.242 1 98.69 82 PRO B CA 1
ATOM 3768 C C . PRO B 1 82 ? -9.68 -18.359 -12.812 1 98.69 82 PRO B C 1
ATOM 3770 O O . PRO B 1 82 ? -9.422 -17.5 -11.961 1 98.69 82 PRO B O 1
ATOM 3773 N N . GLY B 1 83 ? -10.414 -19.438 -12.555 1 97.06 83 GLY B N 1
ATOM 3774 C CA . GLY B 1 83 ? -10.812 -19.766 -11.195 1 97.06 83 GLY B CA 1
ATOM 3775 C C . GLY B 1 83 ? -9.664 -20.297 -10.352 1 97.06 83 GLY B C 1
ATOM 3776 O O . GLY B 1 83 ? -9.664 -20.141 -9.125 1 97.06 83 GLY B O 1
ATOM 3777 N N . HIS B 1 84 ? -8.727 -20.969 -10.992 1 98 84 HIS B N 1
ATOM 3778 C CA . HIS B 1 84 ? -7.531 -21.469 -10.32 1 98 84 HIS B CA 1
ATOM 3779 C C . HIS B 1 84 ? -6.398 -20.453 -10.359 1 98 84 HIS B C 1
ATOM 3781 O O . HIS B 1 84 ? -5.578 -20.453 -11.273 1 98 84 HIS B O 1
ATOM 3787 N N . THR B 1 85 ? -6.328 -19.672 -9.383 1 98 85 THR B N 1
ATOM 3788 C CA . THR B 1 85 ? -5.312 -18.641 -9.227 1 98 85 THR B CA 1
ATOM 3789 C C . THR B 1 85 ? -5.312 -18.094 -7.797 1 98 85 THR B C 1
ATOM 3791 O O . THR B 1 85 ? -6.098 -18.531 -6.957 1 98 85 THR B O 1
ATOM 3794 N N . TYR B 1 86 ? -4.359 -17.25 -7.5 1 97.62 86 TYR B N 1
ATOM 3795 C CA . TYR B 1 86 ? -4.359 -16.531 -6.23 1 97.62 86 TYR B CA 1
ATOM 3796 C C . TYR B 1 86 ? -5.484 -15.508 -6.184 1 97.62 86 TYR B C 1
ATOM 3798 O O . TYR B 1 86 ? -5.766 -14.844 -7.184 1 97.62 86 TYR B O 1
ATOM 3806 N N . CYS B 1 87 ? -6.082 -15.25 -5.137 1 97.81 87 CYS B N 1
ATOM 3807 C CA . CYS B 1 87 ? -7.305 -14.469 -5.008 1 97.81 87 CYS B CA 1
ATOM 3808 C C . CYS B 1 87 ? -7.074 -13.023 -5.418 1 97.81 87 CYS B C 1
ATOM 3810 O O . CYS B 1 87 ? -7.988 -12.359 -5.91 1 97.81 87 CYS B O 1
ATOM 3812 N N . ALA B 1 88 ? -5.879 -12.508 -5.211 1 97.81 88 ALA B N 1
ATOM 3813 C CA . ALA B 1 88 ? -5.57 -11.117 -5.523 1 97.81 88 ALA B CA 1
ATOM 3814 C C . ALA B 1 88 ? -5.727 -10.844 -7.016 1 97.81 88 ALA B C 1
ATOM 3816 O O . ALA B 1 88 ? -5.875 -9.688 -7.43 1 97.81 88 ALA B O 1
ATOM 3817 N N . SER B 1 89 ? -5.66 -11.875 -7.832 1 98.56 89 SER B N 1
ATOM 3818 C CA . SER B 1 89 ? -5.879 -11.703 -9.266 1 98.56 89 SER B CA 1
ATOM 3819 C C . SER B 1 89 ? -7.309 -11.258 -9.555 1 98.56 89 SER B C 1
ATOM 3821 O O . SER B 1 89 ? -7.562 -10.578 -10.555 1 98.56 89 SER B O 1
ATOM 3823 N N . ALA B 1 90 ? -8.258 -11.602 -8.688 1 98.75 90 ALA B N 1
ATOM 3824 C CA . ALA B 1 90 ? -9.68 -11.43 -8.992 1 98.75 90 ALA B CA 1
ATOM 3825 C C . ALA B 1 90 ? -10.281 -10.305 -8.156 1 98.75 90 ALA B C 1
ATOM 3827 O O . ALA B 1 90 ? -11.188 -9.602 -8.609 1 98.75 90 ALA B O 1
ATOM 3828 N N . ILE B 1 91 ? -9.812 -10.062 -6.973 1 98.56 91 ILE B N 1
ATOM 3829 C CA . ILE B 1 91 ? -10.43 -9.211 -5.969 1 98.56 91 ILE B CA 1
ATOM 3830 C C . ILE B 1 91 ? -10.547 -7.781 -6.504 1 98.56 91 ILE B C 1
ATOM 3832 O O . ILE B 1 91 ? -11.609 -7.164 -6.43 1 98.56 91 ILE B O 1
ATOM 3836 N N . PRO B 1 92 ? -9.508 -7.23 -7.129 1 98.62 92 PRO B N 1
ATOM 3837 C CA . PRO B 1 92 ? -9.609 -5.863 -7.637 1 98.62 92 PRO B CA 1
ATOM 3838 C C . PRO B 1 92 ? -10.742 -5.695 -8.656 1 98.62 92 PRO B C 1
ATOM 3840 O O . PRO B 1 92 ? -11.391 -4.648 -8.695 1 98.62 92 PRO B O 1
ATOM 3843 N N . PHE B 1 93 ? -10.953 -6.688 -9.445 1 98.75 93 PHE B N 1
ATOM 3844 C CA . PHE B 1 93 ? -11.969 -6.609 -10.484 1 98.75 93 PHE B CA 1
ATOM 3845 C C . PHE B 1 93 ? -13.359 -6.812 -9.898 1 98.75 93 PHE B C 1
ATOM 3847 O O . PHE B 1 93 ? -14.32 -6.168 -10.328 1 98.75 93 PHE B O 1
ATOM 3854 N N . GLY B 1 94 ? -13.461 -7.723 -8.914 1 98.25 94 GLY B N 1
ATOM 3855 C CA . GLY B 1 94 ? -14.719 -7.848 -8.195 1 98.25 94 GLY B CA 1
ATOM 3856 C C . GLY B 1 94 ? -15.156 -6.562 -7.52 1 98.25 94 GLY B C 1
ATOM 3857 O O . GLY B 1 94 ? -16.344 -6.234 -7.504 1 98.25 94 GLY B O 1
ATOM 3858 N N . ARG B 1 95 ? -14.258 -5.809 -7.008 1 97.06 95 ARG B N 1
ATOM 3859 C CA . ARG B 1 95 ? -14.523 -4.582 -6.258 1 97.06 95 ARG B CA 1
ATOM 3860 C C . ARG B 1 95 ? -15.172 -3.527 -7.145 1 97.06 95 ARG B C 1
ATOM 3862 O O . ARG B 1 95 ? -15.875 -2.641 -6.652 1 97.06 95 ARG B O 1
ATOM 3869 N N . THR B 1 96 ? -14.992 -3.604 -8.438 1 97 96 THR B N 1
ATOM 3870 C CA . THR B 1 96 ? -15.547 -2.627 -9.367 1 97 96 THR B CA 1
ATOM 3871 C C . THR B 1 96 ? -17.047 -2.82 -9.516 1 97 96 THR B C 1
ATOM 3873 O O . THR B 1 96 ? -17.75 -1.947 -10.039 1 97 96 THR B O 1
ATOM 3876 N N . GLY B 1 97 ? -17.5 -4.035 -9.172 1 96.81 97 GLY B N 1
ATOM 3877 C CA . GLY B 1 97 ? -18.891 -4.414 -9.414 1 96.81 97 GLY B CA 1
ATOM 3878 C C . GLY B 1 97 ? -19.078 -5.25 -10.664 1 96.81 97 GLY B C 1
ATOM 3879 O O . GLY B 1 97 ? -20.156 -5.77 -10.914 1 96.81 97 GLY B O 1
ATOM 3880 N N . ALA B 1 98 ? -18.031 -5.418 -11.438 1 98.31 98 ALA B N 1
ATOM 3881 C CA . ALA B 1 98 ? -18.109 -6.293 -12.602 1 98.31 98 ALA B CA 1
ATOM 3882 C C . ALA B 1 98 ? -18.328 -7.742 -12.188 1 98.31 98 ALA B C 1
ATOM 3884 O O . ALA B 1 98 ? -18 -8.133 -11.07 1 98.31 98 ALA B O 1
ATOM 3885 N N . THR B 1 99 ? -18.922 -8.477 -13.078 1 98.69 99 THR B N 1
ATOM 3886 C CA . THR B 1 99 ? -19.156 -9.898 -12.836 1 98.69 99 THR B CA 1
ATOM 3887 C C . THR B 1 99 ? -17.938 -10.727 -13.234 1 98.69 99 THR B C 1
ATOM 3889 O O . THR B 1 99 ? -17.484 -10.664 -14.383 1 98.69 99 THR B O 1
ATOM 3892 N N . LEU B 1 100 ? -17.438 -11.461 -12.328 1 98.81 100 LEU B N 1
ATOM 3893 C CA . LEU B 1 100 ? -16.344 -12.383 -12.609 1 98.81 100 LEU B CA 1
ATOM 3894 C C . LEU B 1 100 ? -16.875 -13.656 -13.273 1 98.81 100 LEU B C 1
ATOM 3896 O O . LEU B 1 100 ? -17.797 -14.289 -12.766 1 98.81 100 LEU B O 1
ATOM 3900 N N . VAL B 1 101 ? -16.328 -13.961 -14.375 1 98.88 101 VAL B N 1
ATOM 3901 C CA . VAL B 1 101 ? -16.672 -15.18 -15.102 1 98.88 101 VAL B CA 1
ATOM 3902 C C . VAL B 1 101 ? -15.492 -16.141 -15.094 1 98.88 101 VAL B C 1
ATOM 3904 O O . VAL B 1 101 ? -14.43 -15.844 -15.648 1 98.88 101 VAL B O 1
ATOM 3907 N N . TRP B 1 102 ? -15.68 -17.344 -14.539 1 98.88 102 TRP B N 1
ATOM 3908 C CA . TRP B 1 102 ? -14.594 -18.297 -14.297 1 98.88 102 TRP B CA 1
ATOM 3909 C C . TRP B 1 102 ? -14.242 -19.062 -15.562 1 98.88 102 TRP B C 1
ATOM 3911 O O . TRP B 1 102 ? -15.109 -19.688 -16.172 1 98.88 102 TRP B O 1
ATOM 3921 N N . ALA B 1 103 ? -13.023 -19.016 -15.922 1 98.81 103 ALA B N 1
ATOM 3922 C CA . ALA B 1 103 ? -12.523 -19.812 -17.031 1 98.81 103 ALA B CA 1
ATOM 3923 C C . ALA B 1 103 ? -11.773 -21.047 -16.531 1 98.81 103 ALA B C 1
ATOM 3925 O O . ALA B 1 103 ? -11.008 -20.969 -15.57 1 98.81 103 ALA B O 1
ATOM 3926 N N . ASP B 1 104 ? -11.977 -22.172 -17.156 1 98.62 104 ASP B N 1
ATOM 3927 C CA . ASP B 1 104 ? -11.289 -23.406 -16.797 1 98.62 104 ASP B CA 1
ATOM 3928 C C . ASP B 1 104 ? -9.867 -23.422 -17.359 1 98.62 104 ASP B C 1
ATOM 3930 O O . ASP B 1 104 ? -9.484 -22.531 -18.125 1 98.62 104 ASP B O 1
ATOM 3934 N N . ILE B 1 105 ? -9.094 -24.359 -16.906 1 98.5 105 ILE B N 1
ATOM 3935 C CA . ILE B 1 105 ? -7.691 -24.422 -17.328 1 98.5 105 ILE B CA 1
ATOM 3936 C C . ILE B 1 105 ? -7.492 -25.609 -18.266 1 98.5 105 ILE B C 1
ATOM 3938 O O . ILE B 1 105 ? -8.375 -26.453 -18.406 1 98.5 105 ILE B O 1
ATOM 3942 N N . ASP B 1 106 ? -6.375 -25.547 -19 1 97.75 106 ASP B N 1
ATOM 3943 C CA . ASP B 1 106 ? -5.906 -26.688 -19.766 1 97.75 106 ASP B CA 1
ATOM 3944 C C . ASP B 1 106 ? -5.277 -27.734 -18.859 1 97.75 106 ASP B C 1
ATOM 3946 O O . ASP B 1 106 ? -4.426 -27.422 -18.031 1 97.75 106 ASP B O 1
ATOM 3950 N N . PRO B 1 107 ? -5.672 -29.016 -18.953 1 96.44 107 PRO B N 1
ATOM 3951 C CA . PRO B 1 107 ? -5.223 -30.062 -18.031 1 96.44 107 PRO B CA 1
ATOM 3952 C C . PRO B 1 107 ? -3.73 -30.359 -18.156 1 96.44 107 PRO B C 1
ATOM 3954 O O . PRO B 1 107 ? -3.158 -31.031 -17.281 1 96.44 107 PRO B O 1
ATOM 3957 N N . GLU B 1 108 ? -3.137 -29.891 -19.25 1 95.81 108 GLU B N 1
ATOM 3958 C CA . GLU B 1 108 ? -1.72 -30.188 -19.453 1 95.81 108 GLU B CA 1
ATOM 3959 C C . GLU B 1 108 ? -0.847 -29.031 -18.969 1 95.81 108 GLU B C 1
ATOM 3961 O O . GLU B 1 108 ? 0.213 -29.234 -18.375 1 95.81 108 GLU B O 1
ATOM 3966 N N . THR B 1 109 ? -1.334 -27.812 -19.219 1 97 109 THR B N 1
ATOM 3967 C CA . THR B 1 109 ? -0.533 -26.641 -18.875 1 97 109 THR B CA 1
ATOM 3968 C C . THR B 1 109 ? -0.944 -26.078 -17.516 1 97 109 THR B C 1
ATOM 3970 O O . THR B 1 109 ? -0.222 -25.266 -16.938 1 97 109 THR B O 1
ATOM 3973 N N . PHE B 1 110 ? -2.113 -26.453 -17.062 1 97.75 110 PHE B N 1
ATOM 3974 C CA . PHE B 1 110 ? -2.727 -25.969 -15.82 1 97.75 110 PHE B CA 1
ATOM 3975 C C . PHE B 1 110 ? -2.996 -24.469 -15.891 1 97.75 110 PHE B C 1
ATOM 3977 O O . PHE B 1 110 ? -3.088 -23.812 -14.859 1 97.75 110 PHE B O 1
ATOM 3984 N N . LEU B 1 111 ? -3.012 -23.891 -17.141 1 98.31 111 LEU B N 1
ATOM 3985 C CA . LEU B 1 111 ? -3.314 -22.484 -17.391 1 98.31 111 LEU B CA 1
ATOM 3986 C C . LEU B 1 111 ? -4.562 -22.344 -18.266 1 98.31 111 LEU B C 1
ATOM 3988 O O . LEU B 1 111 ? -4.984 -23.312 -18.906 1 98.31 111 LEU B O 1
ATOM 3992 N N . ILE B 1 112 ? -5.156 -21.141 -18.219 1 98.06 112 ILE B N 1
ATOM 3993 C CA . ILE B 1 112 ? -6.293 -20.922 -19.109 1 98.06 112 ILE B CA 1
ATOM 3994 C C . ILE B 1 112 ? -5.84 -21.031 -20.562 1 98.06 112 ILE B C 1
ATOM 3996 O O . ILE B 1 112 ? -4.645 -20.984 -20.859 1 98.06 112 ILE B O 1
ATOM 4000 N N . SER B 1 113 ? -6.848 -21.234 -21.484 1 97.75 113 SER B N 1
ATOM 4001 C CA . SER B 1 113 ? -6.609 -21.359 -22.906 1 97.75 113 SER B CA 1
ATOM 4002 C C . SER B 1 113 ? -7.633 -20.562 -23.719 1 97.75 113 SER B C 1
ATOM 4004 O O . SER B 1 113 ? -8.648 -20.125 -23.172 1 97.75 113 SER B O 1
ATOM 4006 N N . LEU B 1 114 ? -7.211 -20.312 -24.922 1 98.62 114 LEU B N 1
ATOM 4007 C CA . LEU B 1 114 ? -8.172 -19.672 -25.797 1 98.62 114 LEU B CA 1
ATOM 4008 C C . LEU B 1 114 ? -9.484 -20.438 -25.844 1 98.62 114 LEU B C 1
ATOM 4010 O O . LEU B 1 114 ? -10.562 -19.844 -25.844 1 98.62 114 LEU B O 1
ATOM 4014 N N . GLU B 1 115 ? -9.398 -21.75 -25.844 1 97.94 115 GLU B N 1
ATOM 4015 C CA . GLU B 1 115 ? -10.586 -22.594 -25.891 1 97.94 115 GLU B CA 1
ATOM 4016 C C . GLU B 1 115 ? -11.508 -22.328 -24.703 1 97.94 115 GLU B C 1
ATOM 4018 O O . GLU B 1 115 ? -12.719 -22.172 -24.875 1 97.94 115 GLU B O 1
ATOM 4023 N N . SER B 1 116 ? -10.992 -22.219 -23.516 1 97.75 116 SER B N 1
ATOM 4024 C CA . SER B 1 116 ? -11.805 -22 -22.328 1 97.75 116 SER B CA 1
ATOM 4025 C C . SER B 1 116 ? -12.359 -20.578 -22.266 1 97.75 116 SER B C 1
ATOM 4027 O O . SER B 1 116 ? -13.414 -20.344 -21.672 1 97.75 116 SER B O 1
ATOM 4029 N N . ILE B 1 117 ? -11.688 -19.609 -22.906 1 98.56 117 ILE B N 1
ATOM 4030 C CA . ILE B 1 117 ? -12.07 -18.203 -22.875 1 98.56 117 ILE B CA 1
ATOM 4031 C C . ILE B 1 117 ? -13.188 -17.969 -23.891 1 98.56 117 ILE B C 1
ATOM 4033 O O . ILE B 1 117 ? -14.195 -17.328 -23.578 1 98.56 117 ILE B O 1
ATOM 4037 N N . GLN B 1 118 ? -13.023 -18.484 -25.078 1 97.88 118 GLN B N 1
ATOM 4038 C CA . GLN B 1 118 ? -13.906 -18.188 -26.203 1 97.88 118 GLN B CA 1
ATOM 4039 C C . GLN B 1 118 ? -15.352 -18.547 -25.875 1 97.88 118 GLN B C 1
ATOM 4041 O O . GLN B 1 118 ? -16.281 -17.844 -26.281 1 97.88 118 GLN B O 1
ATOM 4046 N N . LYS B 1 119 ? -15.539 -19.562 -25.125 1 95.94 119 LYS B N 1
ATOM 4047 C CA . LYS B 1 119 ? -16.859 -20.078 -24.812 1 95.94 119 LYS B CA 1
ATOM 4048 C C . LYS B 1 119 ? -17.578 -19.172 -23.828 1 95.94 119 LYS B C 1
ATOM 4050 O O . LYS B 1 119 ? -18.812 -19.266 -23.672 1 95.94 119 LYS B O 1
ATOM 4055 N N . LEU B 1 120 ? -16.906 -18.266 -23.219 1 98.5 120 LEU B N 1
ATOM 4056 C CA . LEU B 1 120 ? -17.469 -17.5 -22.125 1 98.5 120 LEU B CA 1
ATOM 4057 C C . LEU B 1 120 ? -17.781 -16.062 -22.547 1 98.5 120 LEU B C 1
ATOM 4059 O O . LEU B 1 120 ? -18.469 -15.328 -21.844 1 98.5 120 LEU B O 1
ATOM 4063 N N . VAL B 1 121 ? -17.312 -15.656 -23.688 1 98.69 121 VAL B N 1
ATOM 4064 C CA . VAL B 1 121 ? -17.438 -14.266 -24.141 1 98.69 121 VAL B CA 1
ATOM 4065 C C . VAL B 1 121 ? -18.891 -13.953 -24.469 1 98.69 121 VAL B C 1
ATOM 4067 O O . VAL B 1 121 ? -19.578 -14.742 -25.125 1 98.69 121 VAL B O 1
ATOM 4070 N N . THR B 1 122 ? -19.391 -12.922 -24.016 1 98.62 122 THR B N 1
ATOM 4071 C CA . THR B 1 122 ? -20.688 -12.344 -24.344 1 98.62 122 THR B CA 1
ATOM 4072 C C . THR B 1 122 ? -20.547 -10.883 -24.734 1 98.62 122 THR B C 1
ATOM 4074 O O . THR B 1 122 ? -19.438 -10.352 -24.812 1 98.62 122 THR B O 1
ATOM 4077 N N . ASN B 1 123 ? -21.719 -10.25 -24.953 1 98.25 123 ASN B N 1
ATOM 4078 C CA . ASN B 1 123 ? -21.703 -8.828 -25.297 1 98.25 123 ASN B CA 1
ATOM 4079 C C . ASN B 1 123 ? -21.344 -7.973 -24.094 1 98.25 123 ASN B C 1
ATOM 4081 O O . ASN B 1 123 ? -21.047 -6.785 -24.234 1 98.25 123 ASN B O 1
ATOM 4085 N N . LYS B 1 124 ? -21.297 -8.562 -22.906 1 98.62 124 LYS B N 1
ATOM 4086 C CA . LYS B 1 124 ? -21 -7.84 -21.672 1 98.62 124 LYS B CA 1
ATOM 4087 C C . LYS B 1 124 ? -19.531 -7.984 -21.297 1 98.62 124 LYS B C 1
ATOM 4089 O O . LYS B 1 124 ? -19.047 -7.32 -20.375 1 98.62 124 LYS B O 1
ATOM 4094 N N . THR B 1 125 ? -18.812 -8.844 -21.984 1 98.88 125 THR B N 1
ATOM 4095 C CA . THR B 1 125 ? -17.406 -9.062 -21.656 1 98.88 125 THR B CA 1
ATOM 4096 C C . THR B 1 125 ? -16.578 -7.84 -22 1 98.88 125 THR B C 1
ATOM 4098 O O . THR B 1 125 ? -16.453 -7.477 -23.172 1 98.88 125 THR B O 1
ATOM 4101 N N . LYS B 1 126 ? -15.969 -7.27 -21 1 98.75 126 LYS B N 1
ATOM 4102 C CA . LYS B 1 126 ? -15.18 -6.055 -21.203 1 98.75 126 LYS B CA 1
ATOM 4103 C C . LYS B 1 126 ? -13.688 -6.348 -21.125 1 98.75 126 LYS B C 1
ATOM 4105 O O . LYS B 1 126 ? -12.883 -5.668 -21.766 1 98.75 126 LYS B O 1
ATOM 4110 N N . ALA B 1 127 ? -13.312 -7.324 -20.312 1 98.88 127 ALA B N 1
ATOM 4111 C CA . ALA B 1 127 ? -11.898 -7.625 -20.109 1 98.88 127 ALA B CA 1
ATOM 4112 C C . ALA B 1 127 ? -11.68 -9.117 -19.891 1 98.88 127 ALA B C 1
ATOM 4114 O O . ALA B 1 127 ? -12.586 -9.828 -19.453 1 98.88 127 ALA B O 1
ATOM 4115 N N . ILE B 1 128 ? -10.523 -9.562 -20.297 1 98.94 128 ILE B N 1
ATOM 4116 C CA . ILE B 1 128 ? -9.984 -10.883 -19.984 1 98.94 128 ILE B CA 1
ATOM 4117 C C . ILE B 1 128 ? -8.711 -10.734 -19.156 1 98.94 128 ILE B C 1
ATOM 4119 O O . ILE B 1 128 ? -7.781 -10.023 -19.547 1 98.94 128 ILE B O 1
ATOM 4123 N N . VAL B 1 129 ? -8.711 -11.344 -18 1 98.94 129 VAL B N 1
ATOM 4124 C CA . VAL B 1 129 ? -7.512 -11.414 -17.172 1 98.94 129 VAL B CA 1
ATOM 4125 C C . VAL B 1 129 ? -6.867 -12.797 -17.297 1 98.94 129 VAL B C 1
ATOM 4127 O O . VAL B 1 129 ? -7.469 -13.805 -16.953 1 98.94 129 VAL B O 1
ATOM 4130 N N . VAL B 1 130 ? -5.695 -12.82 -17.844 1 98.88 130 VAL B N 1
ATOM 4131 C CA . VAL B 1 130 ? -4.93 -14.062 -17.891 1 98.88 130 VAL B CA 1
ATOM 4132 C C . VAL B 1 130 ? -3.838 -14.039 -16.828 1 98.88 130 VAL B C 1
ATOM 4134 O O . VAL B 1 130 ? -3.258 -12.984 -16.547 1 98.88 130 VAL B O 1
ATOM 4137 N N . VAL B 1 131 ? -3.613 -15.148 -16.234 1 98.88 131 VAL B N 1
ATOM 4138 C CA . VAL B 1 131 ? -2.586 -15.281 -15.203 1 98.88 131 VAL B CA 1
ATOM 4139 C C . VAL B 1 131 ? -1.518 -16.266 -15.664 1 98.88 131 VAL B C 1
ATOM 4141 O O . VAL B 1 131 ? -1.813 -17.438 -15.93 1 98.88 131 VAL B O 1
ATOM 4144 N N . HIS B 1 132 ? -0.305 -15.742 -15.836 1 98.75 132 HIS B N 1
ATOM 4145 C CA . HIS B 1 132 ? 0.831 -16.609 -16.109 1 98.75 132 HIS B CA 1
ATOM 4146 C C . HIS B 1 132 ? 1.313 -17.312 -14.844 1 98.75 132 HIS B C 1
ATOM 4148 O O . HIS B 1 132 ? 2.371 -16.969 -14.312 1 98.75 132 HIS B O 1
ATOM 4154 N N . LEU B 1 133 ? 0.564 -18.297 -14.508 1 98.19 133 LEU B N 1
ATOM 4155 C CA . LEU B 1 133 ? 0.663 -18.891 -13.18 1 98.19 133 LEU B CA 1
ATOM 4156 C C . LEU B 1 133 ? 1.861 -19.828 -13.086 1 98.19 133 LEU B C 1
ATOM 4158 O O . LEU B 1 133 ? 2.238 -20.453 -14.078 1 98.19 133 LEU B O 1
ATOM 4162 N N . TYR B 1 134 ? 2.455 -19.891 -11.922 1 97.88 134 TYR B N 1
ATOM 4163 C CA . TYR B 1 134 ? 3.559 -20.75 -11.508 1 97.88 134 TYR B CA 1
ATOM 4164 C C . TYR B 1 134 ? 4.832 -20.406 -12.273 1 97.88 134 TYR B C 1
ATOM 4166 O O . TYR B 1 134 ? 5.863 -21.062 -12.102 1 97.88 134 TYR B O 1
ATOM 4174 N N . GLY B 1 135 ? 4.805 -19.453 -13.117 1 97.94 135 GLY B N 1
ATOM 4175 C CA . GLY B 1 135 ? 6.004 -18.984 -13.797 1 97.94 135 GLY B CA 1
ATOM 4176 C C . GLY B 1 135 ? 5.949 -19.172 -15.297 1 97.94 135 GLY B C 1
ATOM 4177 O O . GLY B 1 135 ? 6.863 -18.766 -16.016 1 97.94 135 GLY B O 1
ATOM 4178 N N . MET B 1 136 ? 4.828 -19.703 -15.844 1 98.12 136 MET B N 1
ATOM 4179 C CA . MET B 1 136 ? 4.785 -20.078 -17.25 1 98.12 136 MET B CA 1
ATOM 4180 C C . MET B 1 136 ? 3.869 -19.156 -18.047 1 98.12 136 MET B C 1
ATOM 4182 O O . MET B 1 136 ? 2.721 -18.938 -17.656 1 98.12 136 MET B O 1
ATOM 4186 N N . ILE B 1 137 ? 4.469 -18.594 -19.109 1 98.56 137 ILE B N 1
ATOM 4187 C CA . ILE B 1 137 ? 3.627 -17.859 -20.031 1 98.56 137 ILE B CA 1
ATOM 4188 C C . ILE B 1 137 ? 2.615 -18.797 -20.688 1 98.56 137 ILE B C 1
ATOM 4190 O O . ILE B 1 137 ? 2.965 -19.906 -21.094 1 98.56 137 ILE B O 1
ATOM 4194 N N . ILE B 1 138 ? 1.381 -18.375 -20.703 1 98.44 138 ILE B N 1
ATOM 4195 C CA . ILE B 1 138 ? 0.34 -19.141 -21.391 1 98.44 138 ILE B CA 1
ATOM 4196 C C . ILE B 1 138 ? 0.766 -19.438 -22.828 1 98.44 138 ILE B C 1
ATOM 4198 O O . ILE B 1 138 ? 1.064 -18.516 -23.594 1 98.44 138 ILE B O 1
ATOM 4202 N N . PRO B 1 139 ? 0.719 -20.703 -23.25 1 97.38 139 PRO B N 1
ATOM 4203 C CA . PRO B 1 139 ? 1.301 -21.078 -24.547 1 97.38 139 PRO B CA 1
ATOM 4204 C C . PRO B 1 139 ? 0.605 -20.406 -25.734 1 97.38 139 PRO B C 1
ATOM 4206 O O . PRO B 1 139 ? 1.258 -20.047 -26.703 1 97.38 139 PRO B O 1
ATOM 4209 N N . ASP B 1 140 ? -0.678 -20.234 -25.672 1 97.56 140 ASP B N 1
ATOM 4210 C CA . ASP B 1 140 ? -1.39 -19.656 -26.812 1 97.56 140 ASP B CA 1
ATOM 4211 C C . ASP B 1 140 ? -1.76 -18.203 -26.547 1 97.56 140 ASP B C 1
ATOM 4213 O O . ASP B 1 140 ? -2.805 -17.719 -26.984 1 97.56 140 ASP B O 1
ATOM 4217 N N . ILE B 1 141 ? -0.909 -17.453 -25.781 1 98.44 141 ILE B N 1
ATOM 4218 C CA . ILE B 1 141 ? -1.166 -16.078 -25.375 1 98.44 141 ILE B CA 1
ATOM 4219 C C . ILE B 1 141 ? -1.286 -15.188 -26.609 1 98.44 141 ILE B C 1
ATOM 4221 O O . ILE B 1 141 ? -2.068 -14.234 -26.625 1 98.44 141 ILE B O 1
ATOM 4225 N N . LEU B 1 142 ? -0.529 -15.484 -27.688 1 98.19 142 LEU B N 1
ATOM 4226 C CA . LEU B 1 142 ? -0.611 -14.688 -28.906 1 98.19 142 LEU B CA 1
ATOM 4227 C C . LEU B 1 142 ? -1.987 -14.82 -29.547 1 98.19 142 LEU B C 1
ATOM 4229 O O . LEU B 1 142 ? -2.555 -13.828 -30.016 1 98.19 142 LEU B O 1
ATOM 4233 N N . GLU B 1 143 ? -2.482 -16.031 -29.562 1 98.56 143 GLU B N 1
ATOM 4234 C CA . GLU B 1 143 ? -3.818 -16.281 -30.094 1 98.56 143 GLU B CA 1
ATOM 4235 C C . GLU B 1 143 ? -4.887 -15.617 -29.234 1 98.56 143 GLU B C 1
ATOM 4237 O O . GLU B 1 143 ? -5.855 -15.055 -29.75 1 98.56 143 GLU B O 1
ATOM 4242 N N . ILE B 1 144 ? -4.719 -15.648 -27.938 1 98.81 144 ILE B N 1
ATOM 4243 C CA . ILE B 1 144 ? -5.645 -15 -27.016 1 98.81 144 ILE B CA 1
ATOM 4244 C C . ILE B 1 144 ? -5.641 -13.492 -27.25 1 98.81 144 ILE B C 1
ATOM 4246 O O . ILE B 1 144 ? -6.699 -12.867 -27.312 1 98.81 144 ILE B O 1
ATOM 4250 N N . ALA B 1 145 ? -4.477 -12.938 -27.391 1 98.75 145 ALA B N 1
ATOM 4251 C CA . ALA B 1 145 ? -4.348 -11.5 -27.625 1 98.75 145 ALA B CA 1
ATOM 4252 C C . ALA B 1 145 ? -5.055 -11.094 -28.906 1 98.75 145 ALA B C 1
ATOM 4254 O O . ALA B 1 145 ? -5.781 -10.094 -28.938 1 98.75 145 ALA B O 1
ATOM 4255 N N . LYS B 1 146 ? -4.84 -11.836 -29.969 1 98.62 146 LYS B N 1
ATOM 4256 C CA . LYS B 1 146 ? -5.48 -11.562 -31.25 1 98.62 146 LYS B CA 1
ATOM 4257 C C . LYS B 1 146 ? -7 -11.648 -31.141 1 98.62 146 LYS B C 1
ATOM 4259 O O . LYS B 1 146 ? -7.719 -10.805 -31.672 1 98.62 146 LYS B O 1
ATOM 4264 N N . PHE B 1 147 ? -7.406 -12.672 -30.469 1 98.69 147 PHE B N 1
ATOM 4265 C CA . PHE B 1 147 ? -8.836 -12.875 -30.266 1 98.69 147 PHE B CA 1
ATOM 4266 C C . PHE B 1 147 ? -9.445 -11.711 -29.516 1 98.69 147 PHE B C 1
ATOM 4268 O O . PHE B 1 147 ? -10.461 -11.156 -29.922 1 98.69 147 PHE B O 1
ATOM 4275 N N . ALA B 1 148 ? -8.852 -11.32 -28.359 1 98.81 148 ALA B N 1
ATOM 4276 C CA . ALA B 1 148 ? -9.344 -10.195 -27.562 1 98.81 148 ALA B CA 1
ATOM 4277 C C . ALA B 1 148 ? -9.438 -8.93 -28.406 1 98.81 148 ALA B C 1
ATOM 4279 O O . ALA B 1 148 ? -10.445 -8.227 -28.359 1 98.81 148 ALA B O 1
ATOM 4280 N N . LYS B 1 149 ? -8.43 -8.664 -29.156 1 98.31 149 LYS B N 1
ATOM 4281 C CA . LYS B 1 149 ? -8.398 -7.484 -30.016 1 98.31 149 LYS B CA 1
ATOM 4282 C C . LYS B 1 149 ? -9.539 -7.512 -31.031 1 98.31 149 LYS B C 1
ATOM 4284 O O . LYS B 1 149 ? -10.188 -6.492 -31.266 1 98.31 149 LYS B O 1
ATOM 4289 N N . SER B 1 150 ? -9.773 -8.68 -31.609 1 98.38 150 SER B N 1
ATOM 4290 C CA . SER B 1 150 ? -10.805 -8.812 -32.625 1 98.38 150 SER B CA 1
ATOM 4291 C C . SER B 1 150 ? -12.188 -8.539 -32.062 1 98.38 150 SER B C 1
ATOM 4293 O O . SER B 1 150 ? -13.109 -8.148 -32.781 1 98.38 150 SER B O 1
ATOM 4295 N N . LYS B 1 151 ? -12.336 -8.68 -30.781 1 98.38 151 LYS B N 1
ATOM 4296 C CA . LYS B 1 151 ? -13.633 -8.5 -30.125 1 98.38 151 LYS B CA 1
ATOM 4297 C C . LYS B 1 151 ? -13.672 -7.188 -29.359 1 98.38 151 LYS B C 1
ATOM 4299 O O . LYS B 1 151 ? -14.664 -6.887 -28.688 1 98.38 151 LYS B O 1
ATOM 4304 N N . ASN B 1 152 ? -12.617 -6.438 -29.438 1 98.12 152 ASN B N 1
ATOM 4305 C CA . ASN B 1 152 ? -12.484 -5.188 -28.688 1 98.12 152 ASN B CA 1
ATOM 4306 C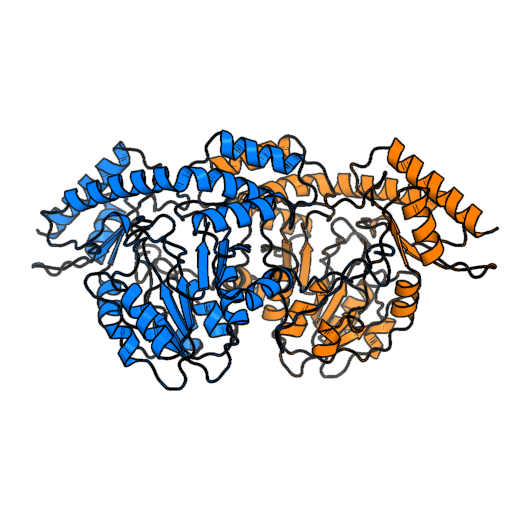 C . ASN B 1 152 ? -12.609 -5.418 -27.188 1 98.12 152 ASN B C 1
ATOM 4308 O O . ASN B 1 152 ? -13.344 -4.703 -26.5 1 98.12 152 ASN B O 1
ATOM 4312 N N . ILE B 1 153 ? -12.086 -6.477 -26.719 1 98.81 153 ILE B N 1
ATOM 4313 C CA . ILE B 1 153 ? -12.008 -6.828 -25.312 1 98.81 153 ILE B CA 1
ATOM 4314 C C . ILE B 1 153 ? -10.602 -6.551 -24.781 1 98.81 153 ILE B C 1
ATOM 4316 O O . ILE B 1 153 ? -9.609 -6.887 -25.438 1 98.81 153 ILE B O 1
ATOM 4320 N N . LEU B 1 154 ? -10.469 -5.875 -23.641 1 98.81 154 LEU B N 1
ATOM 4321 C CA . LEU B 1 154 ? -9.164 -5.586 -23.047 1 98.81 154 LEU B CA 1
ATOM 4322 C C . LEU B 1 154 ? -8.516 -6.859 -22.531 1 98.81 154 LEU B C 1
ATOM 4324 O O . LEU B 1 154 ? -9.18 -7.711 -21.938 1 98.81 154 LEU B O 1
ATOM 4328 N N . LEU B 1 155 ? -7.238 -7.023 -22.781 1 98.94 155 LEU B N 1
ATOM 4329 C CA . LEU B 1 155 ? -6.469 -8.141 -22.25 1 98.94 155 LEU B CA 1
ATOM 4330 C C . LEU B 1 155 ? -5.504 -7.676 -21.172 1 98.94 155 LEU B C 1
ATOM 4332 O O . LEU B 1 155 ? -4.664 -6.805 -21.422 1 98.94 155 LEU B O 1
ATOM 4336 N N . ILE B 1 156 ? -5.645 -8.211 -20.016 1 98.94 156 ILE B N 1
ATOM 4337 C CA . ILE B 1 156 ? -4.824 -7.891 -18.859 1 98.94 156 ILE B CA 1
ATOM 4338 C C . ILE B 1 156 ? -3.979 -9.102 -18.469 1 98.94 156 ILE B C 1
ATOM 4340 O O . ILE B 1 156 ? -4.512 -10.188 -18.234 1 98.94 156 ILE B O 1
ATOM 4344 N N . GLU B 1 157 ? -2.672 -8.945 -18.391 1 98.94 157 GLU B N 1
ATOM 4345 C CA . GLU B 1 157 ? -1.766 -10.016 -17.984 1 98.94 157 GLU B CA 1
ATOM 4346 C C . GLU B 1 157 ? -1.377 -9.875 -16.516 1 98.94 157 GLU B C 1
ATOM 4348 O O . GLU B 1 157 ? -0.763 -8.883 -16.109 1 98.94 157 GLU B O 1
ATOM 4353 N N . ASP B 1 158 ? -1.774 -10.82 -15.727 1 98.94 158 ASP B N 1
ATOM 4354 C CA . ASP B 1 158 ? -1.178 -10.945 -14.406 1 98.94 158 ASP B CA 1
ATOM 4355 C C . ASP B 1 158 ? 0.13 -11.734 -14.469 1 98.94 158 ASP B C 1
ATOM 4357 O O . ASP B 1 158 ? 0.12 -12.961 -14.578 1 98.94 158 ASP B O 1
ATOM 4361 N N . CYS B 1 159 ? 1.231 -11.008 -14.344 1 98.88 159 CYS B N 1
ATOM 4362 C CA . CYS B 1 159 ? 2.576 -11.562 -14.469 1 98.88 159 CYS B CA 1
ATOM 4363 C C . CYS B 1 159 ? 3.256 -11.648 -13.109 1 98.88 159 CYS B C 1
ATOM 4365 O O . CYS B 1 159 ? 4.484 -11.688 -13.023 1 98.88 159 CYS B O 1
ATOM 4367 N N . ALA B 1 160 ? 2.461 -11.68 -12.062 1 98.69 160 ALA B N 1
ATOM 4368 C CA . ALA B 1 160 ? 3 -11.656 -10.703 1 98.69 160 ALA B CA 1
ATOM 4369 C C . ALA B 1 160 ? 3.953 -12.828 -10.477 1 98.69 160 ALA B C 1
ATOM 4371 O O . ALA B 1 160 ? 4.848 -12.75 -9.633 1 98.69 160 ALA B O 1
ATOM 4372 N N . GLN B 1 161 ? 3.787 -13.906 -11.25 1 98.5 161 GLN B N 1
ATOM 4373 C CA . GLN B 1 161 ? 4.586 -15.102 -10.984 1 98.5 161 GLN B CA 1
ATOM 4374 C C . GLN B 1 161 ? 5.5 -15.422 -12.164 1 98.5 161 GLN B C 1
ATOM 4376 O O . GLN B 1 161 ? 6.203 -16.438 -12.148 1 98.5 161 GLN B O 1
ATOM 4381 N N . SER B 1 162 ? 5.559 -14.547 -13.18 1 98.62 162 SER B N 1
ATOM 4382 C CA . SER B 1 162 ? 6.203 -15.023 -14.398 1 98.62 162 SER B CA 1
ATOM 4383 C C . SER B 1 162 ? 7.332 -14.094 -14.828 1 98.62 162 SER B C 1
ATOM 4385 O O . SER B 1 162 ? 7.828 -14.188 -15.953 1 98.62 162 SER B O 1
ATOM 4387 N N . LEU B 1 163 ? 7.723 -13.18 -13.969 1 98.44 163 LEU B N 1
ATOM 4388 C CA . LEU B 1 163 ? 8.844 -12.312 -14.32 1 98.44 163 LEU B CA 1
ATOM 4389 C C . LEU B 1 163 ? 10.047 -13.133 -14.766 1 98.44 163 LEU B C 1
ATOM 4391 O O . LEU B 1 163 ? 10.414 -14.109 -14.109 1 98.44 163 LEU B O 1
ATOM 4395 N N . GLY B 1 164 ? 10.609 -12.758 -15.867 1 97.88 164 GLY B N 1
ATOM 4396 C CA . GLY B 1 164 ? 11.758 -13.453 -16.422 1 97.88 164 GLY B CA 1
ATOM 4397 C C . GLY B 1 164 ? 11.398 -14.391 -17.562 1 97.88 164 GLY B C 1
ATOM 4398 O O . GLY B 1 164 ? 12.273 -14.828 -18.312 1 97.88 164 GLY B O 1
ATOM 4399 N N . ALA B 1 165 ? 10.164 -14.773 -17.719 1 98.25 165 ALA B N 1
ATOM 4400 C CA . ALA B 1 165 ? 9.719 -15.68 -18.781 1 98.25 165 ALA B CA 1
ATOM 4401 C C . ALA B 1 165 ? 9.625 -14.961 -20.109 1 98.25 165 ALA B C 1
ATOM 4403 O O . ALA B 1 165 ? 9.203 -13.797 -20.172 1 98.25 165 ALA B O 1
ATOM 4404 N N . VAL B 1 166 ? 10.039 -15.617 -21.156 1 97.56 166 VAL B N 1
ATOM 4405 C CA . VAL B 1 166 ? 10.039 -15.078 -22.5 1 97.56 166 VAL B CA 1
ATOM 4406 C C . VAL B 1 166 ? 9.461 -16.109 -23.469 1 97.56 166 VAL B C 1
ATOM 4408 O O . VAL B 1 166 ? 9.844 -17.281 -23.438 1 97.56 166 VAL B O 1
ATOM 4411 N N . LEU B 1 167 ? 8.508 -15.695 -24.25 1 97.31 167 LEU B N 1
ATOM 4412 C CA . LEU B 1 167 ? 7.934 -16.547 -25.281 1 97.31 167 LEU B CA 1
ATOM 4413 C C . LEU B 1 167 ? 8.125 -15.93 -26.672 1 97.31 167 LEU B C 1
ATOM 4415 O O . LEU B 1 167 ? 7.676 -14.805 -26.922 1 97.31 167 LEU B O 1
ATOM 4419 N N . ASN B 1 168 ? 8.797 -16.688 -27.562 1 94.19 168 ASN B N 1
ATOM 4420 C CA . ASN B 1 168 ? 9.078 -16.219 -28.906 1 94.19 168 ASN B CA 1
ATOM 4421 C C . ASN B 1 168 ? 9.758 -14.844 -28.891 1 94.19 168 ASN B C 1
ATOM 4423 O O . ASN B 1 168 ? 9.359 -13.938 -29.625 1 94.19 168 ASN B O 1
ATOM 4427 N N . GLY B 1 169 ? 10.602 -14.656 -27.953 1 94.75 169 GLY B N 1
ATOM 4428 C CA . GLY B 1 169 ? 11.414 -13.445 -27.875 1 94.75 169 GLY B CA 1
ATOM 4429 C C . GLY B 1 169 ? 10.719 -12.297 -27.188 1 94.75 169 GLY B C 1
ATOM 4430 O O . GLY B 1 169 ? 11.273 -11.203 -27.078 1 94.75 169 GLY B O 1
ATOM 4431 N N . LYS B 1 170 ? 9.562 -12.531 -26.688 1 96.5 170 LYS B N 1
ATOM 4432 C CA . LYS B 1 170 ? 8.797 -11.469 -26.047 1 96.5 170 LYS B CA 1
ATOM 4433 C C . LYS B 1 170 ? 8.609 -11.766 -24.547 1 96.5 170 LYS B C 1
ATOM 4435 O O . LYS B 1 170 ? 8.266 -12.883 -24.172 1 96.5 170 LYS B O 1
ATOM 4440 N N . SER B 1 171 ? 8.836 -10.75 -23.781 1 97.88 171 SER B N 1
ATOM 4441 C CA . SER B 1 171 ? 8.711 -10.883 -22.328 1 97.88 171 SER B CA 1
ATOM 4442 C C . SER B 1 171 ? 7.25 -10.992 -21.906 1 97.88 171 SER B C 1
ATOM 4444 O O . SER B 1 171 ? 6.371 -10.406 -22.547 1 97.88 171 SER B O 1
ATOM 4446 N N . CYS B 1 172 ? 7.012 -11.781 -20.828 1 97.62 172 CYS B N 1
ATOM 4447 C CA . CYS B 1 172 ? 5.68 -11.727 -20.234 1 97.62 172 CYS B CA 1
ATOM 4448 C C . CYS B 1 172 ? 5.266 -10.297 -19.938 1 97.62 172 CYS B C 1
ATOM 4450 O O . CYS B 1 172 ? 6.109 -9.453 -19.625 1 97.62 172 CYS B O 1
ATOM 4452 N N . GLY B 1 173 ? 4 -9.961 -20.062 1 98.31 173 GLY B N 1
ATOM 4453 C CA . GLY B 1 173 ? 3.492 -8.625 -19.766 1 98.31 173 GLY B CA 1
ATOM 4454 C C . GLY B 1 173 ? 3.471 -7.719 -20.984 1 98.31 173 GLY B C 1
ATOM 4455 O O . GLY B 1 173 ? 3.045 -6.566 -20.891 1 98.31 173 GLY B O 1
ATOM 4456 N N . THR B 1 174 ? 3.873 -8.234 -22.141 1 98.25 174 THR B N 1
ATOM 4457 C CA . THR B 1 174 ? 3.949 -7.383 -23.328 1 98.25 174 THR B CA 1
ATOM 4458 C C . THR B 1 174 ? 2.902 -7.797 -24.359 1 98.25 174 THR B C 1
ATOM 4460 O O . THR B 1 174 ? 2.85 -7.238 -25.453 1 98.25 174 THR B O 1
ATOM 4463 N N . PHE B 1 175 ? 2.047 -8.766 -24.062 1 98.31 175 PHE B N 1
ATOM 4464 C CA . PHE B 1 175 ? 1.108 -9.312 -25.047 1 98.31 175 PHE B CA 1
ATOM 4465 C C . PHE B 1 175 ? -0.237 -8.602 -24.953 1 98.31 175 PHE B C 1
ATOM 4467 O O . PHE B 1 175 ? -0.937 -8.469 -25.969 1 98.31 175 PHE B O 1
ATOM 4474 N N . GLY B 1 176 ? -0.642 -8.164 -23.766 1 98.38 176 GLY B N 1
ATOM 4475 C CA . GLY B 1 176 ? -1.947 -7.562 -23.562 1 98.38 176 GLY B CA 1
ATOM 4476 C C . GLY B 1 176 ? -1.896 -6.047 -23.469 1 98.38 176 GLY B C 1
ATOM 4477 O O . GLY B 1 176 ? -0.878 -5.438 -23.812 1 98.38 176 GLY B O 1
ATOM 4478 N N . ASP B 1 177 ? -3.055 -5.426 -23.078 1 98.62 177 ASP B N 1
ATOM 4479 C CA . ASP B 1 177 ? -3.191 -3.98 -22.938 1 98.62 177 ASP B CA 1
ATOM 4480 C C . ASP B 1 177 ? -2.572 -3.492 -21.641 1 98.62 177 ASP B C 1
ATOM 4482 O O . ASP B 1 177 ? -2.086 -2.361 -21.547 1 98.62 177 ASP B O 1
ATOM 4486 N N . PHE B 1 178 ? -2.672 -4.32 -20.641 1 98.75 178 PHE B N 1
ATOM 4487 C CA . PHE B 1 178 ? -2.152 -4.059 -19.312 1 98.75 178 PHE B CA 1
ATOM 4488 C C . PHE B 1 178 ? -1.397 -5.273 -18.781 1 98.75 178 PHE B C 1
ATOM 4490 O O . PHE B 1 178 ? -1.642 -6.402 -19.203 1 98.75 178 PHE B O 1
ATOM 4497 N N . ALA B 1 179 ? -0.465 -4.988 -17.812 1 98.88 179 ALA B N 1
ATOM 4498 C CA . ALA B 1 179 ? 0.151 -6.086 -17.062 1 98.88 179 ALA B CA 1
ATOM 4499 C C . ALA B 1 179 ? 0.512 -5.648 -15.648 1 98.88 179 ALA B C 1
ATOM 4501 O O . ALA B 1 179 ? 0.654 -4.453 -15.383 1 98.88 179 ALA B O 1
ATOM 4502 N N . ALA B 1 180 ? 0.565 -6.594 -14.781 1 98.88 180 ALA B N 1
ATOM 4503 C CA . ALA B 1 180 ? 0.962 -6.383 -13.391 1 98.88 180 ALA B CA 1
ATOM 4504 C C . ALA B 1 180 ? 2.088 -7.336 -12.992 1 98.88 180 ALA B C 1
ATOM 4506 O O . ALA B 1 180 ? 2.078 -8.508 -13.367 1 98.88 180 ALA B O 1
ATOM 4507 N N . PHE B 1 181 ? 3.055 -6.84 -12.266 1 98.88 181 PHE B N 1
ATOM 4508 C CA . PHE B 1 181 ? 4.164 -7.629 -11.734 1 98.88 181 PHE B CA 1
ATOM 4509 C C . PHE B 1 181 ? 4.234 -7.516 -10.219 1 98.88 181 PHE B C 1
ATOM 4511 O O . PHE B 1 181 ? 3.822 -6.504 -9.648 1 98.88 181 PHE B O 1
ATOM 4518 N N . SER B 1 182 ? 4.758 -8.555 -9.57 1 98.75 182 SER B N 1
ATOM 4519 C CA . SER B 1 182 ? 4.848 -8.609 -8.117 1 98.75 182 SER B CA 1
ATOM 4520 C C . SER B 1 182 ? 6.293 -8.773 -7.66 1 98.75 182 SER B C 1
ATOM 4522 O O . SER B 1 182 ? 7.07 -9.5 -8.281 1 98.75 182 SER B O 1
ATOM 4524 N N . PHE B 1 183 ? 6.582 -8.109 -6.59 1 98.44 183 PHE B N 1
ATOM 4525 C CA . PHE B 1 183 ? 7.871 -8.273 -5.926 1 98.44 183 PHE B CA 1
ATOM 4526 C C . PHE B 1 183 ? 7.68 -8.734 -4.484 1 98.44 183 PHE B C 1
ATOM 4528 O O . PHE B 1 183 ? 8.438 -8.336 -3.596 1 98.44 183 PHE B O 1
ATOM 4535 N N . HIS B 1 184 ? 6.59 -9.492 -4.254 1 98.06 184 HIS B N 1
ATOM 4536 C CA . HIS B 1 184 ? 6.379 -10.125 -2.959 1 98.06 184 HIS B CA 1
ATOM 4537 C C . HIS B 1 184 ? 7.555 -11.023 -2.582 1 98.06 184 HIS B C 1
ATOM 4539 O O . HIS B 1 184 ? 8.281 -11.5 -3.455 1 98.06 184 HIS B O 1
ATOM 4545 N N . GLY B 1 185 ? 7.742 -11.281 -1.34 1 96.44 185 GLY B N 1
ATOM 4546 C CA . GLY B 1 185 ? 8.883 -11.984 -0.773 1 96.44 185 GLY B CA 1
ATOM 4547 C C . GLY B 1 185 ? 9.133 -13.336 -1.42 1 96.44 185 GLY B C 1
ATOM 4548 O O . GLY B 1 185 ? 10.273 -13.797 -1.483 1 96.44 185 GLY B O 1
ATOM 4549 N N . GLN B 1 186 ? 8.133 -13.914 -1.942 1 95.06 186 GLN B N 1
ATOM 4550 C CA . GLN B 1 186 ? 8.258 -15.266 -2.488 1 95.06 186 GLN B CA 1
ATOM 4551 C C . GLN B 1 186 ? 8.562 -15.227 -3.984 1 95.06 186 GLN B C 1
ATOM 4553 O O . GLN B 1 186 ? 8.883 -16.25 -4.586 1 95.06 186 GLN B O 1
ATOM 4558 N N . LYS B 1 187 ? 8.492 -14.047 -4.598 1 96.88 187 LYS B N 1
ATOM 4559 C CA . LYS B 1 187 ? 8.617 -13.953 -6.051 1 96.88 187 LYS B CA 1
ATOM 4560 C C . LYS B 1 187 ? 10.078 -14.016 -6.48 1 96.88 187 LYS B C 1
ATOM 4562 O O . LYS B 1 187 ? 10.977 -14.07 -5.641 1 96.88 187 LYS B O 1
ATOM 4567 N N . ASN B 1 188 ? 10.297 -14.078 -7.777 1 93.62 188 ASN B N 1
ATOM 4568 C CA . ASN B 1 188 ? 11.625 -14.352 -8.32 1 93.62 188 ASN B CA 1
ATOM 4569 C C . ASN B 1 188 ? 12.594 -13.211 -8.016 1 93.62 188 ASN B C 1
ATOM 4571 O O . ASN B 1 188 ? 13.812 -13.406 -8.062 1 93.62 188 ASN B O 1
ATOM 4575 N N . ILE B 1 189 ? 12.062 -12.062 -7.832 1 94.81 189 ILE B N 1
ATOM 4576 C CA . ILE B 1 189 ? 12.781 -10.992 -7.145 1 94.81 189 ILE B CA 1
ATOM 4577 C C . ILE B 1 189 ? 11.844 -10.273 -6.184 1 94.81 189 ILE B C 1
ATOM 4579 O O . ILE B 1 189 ? 10.617 -10.32 -6.344 1 94.81 189 ILE B O 1
ATOM 4583 N N . THR B 1 190 ? 12.445 -9.664 -5.191 1 97.19 190 THR B N 1
ATOM 4584 C CA . THR B 1 190 ? 11.625 -9 -4.184 1 97.19 190 THR B CA 1
ATOM 4585 C C . THR B 1 190 ? 12.281 -7.703 -3.723 1 97.19 190 THR B C 1
ATOM 4587 O O . THR B 1 190 ? 13.5 -7.633 -3.568 1 97.19 190 THR B O 1
ATOM 4590 N N . THR B 1 191 ? 11.461 -6.68 -3.564 1 97.94 191 THR B N 1
ATOM 4591 C CA . THR B 1 191 ? 11.945 -5.418 -3.016 1 97.94 191 THR B CA 1
ATOM 4592 C C . THR B 1 191 ? 11.633 -5.32 -1.525 1 97.94 191 THR B C 1
ATOM 4594 O O . THR B 1 191 ? 10.945 -4.398 -1.09 1 97.94 191 THR B O 1
ATOM 4597 N N . MET B 1 192 ? 12.156 -6.273 -0.756 1 97.5 192 MET B N 1
ATOM 4598 C CA . MET B 1 192 ? 12.102 -6.363 0.7 1 97.5 192 MET B CA 1
ATOM 4599 C C . MET B 1 192 ? 10.703 -6.758 1.164 1 97.5 192 MET B C 1
ATOM 4601 O O . MET B 1 192 ? 10.172 -6.184 2.117 1 97.5 192 MET B O 1
ATOM 4605 N N . GLY B 1 193 ? 10.047 -7.602 0.441 1 97.69 193 GLY B N 1
ATOM 4606 C CA . GLY B 1 193 ? 8.828 -8.227 0.928 1 97.69 193 GLY B CA 1
ATOM 4607 C C . GLY B 1 193 ? 7.59 -7.789 0.165 1 97.69 193 GLY B C 1
ATOM 4608 O O . GLY B 1 193 ? 6.586 -8.5 0.147 1 97.69 193 GLY B O 1
ATOM 4609 N N . GLU B 1 194 ? 7.625 -6.586 -0.413 1 98.31 194 GLU B N 1
ATOM 4610 C CA . GLU B 1 194 ? 6.504 -6.066 -1.189 1 98.31 194 GLU B CA 1
ATOM 4611 C C . GLU B 1 194 ? 6.992 -5.223 -2.363 1 98.31 194 GLU B C 1
ATOM 4613 O O . GLU B 1 194 ? 8.156 -4.812 -2.398 1 98.31 194 GLU B O 1
ATOM 4618 N N . GLY B 1 195 ? 6.125 -4.918 -3.268 1 98.5 195 GLY B N 1
ATOM 4619 C CA . GLY B 1 195 ? 6.395 -4.129 -4.457 1 98.5 195 GLY B CA 1
ATOM 4620 C C . GLY B 1 195 ? 5.652 -4.629 -5.684 1 98.5 195 GLY B C 1
ATOM 4621 O O . GLY B 1 195 ? 5.203 -5.773 -5.719 1 98.5 195 GLY B O 1
ATOM 4622 N N . GLY B 1 196 ? 5.488 -3.77 -6.637 1 98.75 196 GLY B N 1
ATOM 4623 C CA . GLY B 1 196 ? 4.852 -4.16 -7.883 1 98.75 196 GLY B CA 1
ATOM 4624 C C . GLY B 1 196 ? 5.043 -3.143 -8.992 1 98.75 196 GLY B C 1
ATOM 4625 O O . GLY B 1 196 ? 5.57 -2.053 -8.758 1 98.75 196 GLY B O 1
ATOM 4626 N N . ILE B 1 197 ? 4.727 -3.541 -10.172 1 98.81 197 ILE B N 1
ATOM 4627 C CA . ILE B 1 197 ? 4.734 -2.686 -11.352 1 98.81 197 ILE B CA 1
ATOM 4628 C C . ILE B 1 197 ? 3.426 -2.857 -12.125 1 98.81 197 ILE B C 1
ATOM 4630 O O . ILE B 1 197 ? 2.934 -3.977 -12.281 1 98.81 197 ILE B O 1
ATOM 4634 N N . LEU B 1 198 ? 2.875 -1.783 -12.484 1 98.56 198 LEU B N 1
ATOM 4635 C CA . LEU B 1 198 ? 1.827 -1.725 -13.492 1 98.56 198 LEU B CA 1
ATOM 4636 C C . LEU B 1 198 ? 2.396 -1.289 -14.844 1 98.56 198 LEU B C 1
ATOM 4638 O O . LEU B 1 198 ? 3.221 -0.373 -14.906 1 98.56 198 LEU B O 1
ATOM 4642 N N . THR B 1 199 ? 2.076 -1.959 -15.898 1 98.19 199 THR B N 1
ATOM 4643 C CA . THR B 1 199 ? 2.422 -1.481 -17.234 1 98.19 199 THR B CA 1
ATOM 4644 C C . THR B 1 199 ? 1.188 -1.445 -18.125 1 98.19 199 THR B C 1
ATOM 4646 O O . THR B 1 199 ? 0.21 -2.15 -17.875 1 98.19 199 THR B O 1
ATOM 4649 N N . LEU B 1 200 ? 1.165 -0.587 -19.062 1 98.06 200 LEU B N 1
ATOM 4650 C CA . LEU B 1 200 ? 0.065 -0.439 -20.016 1 98.06 200 LEU B CA 1
ATOM 4651 C C . LEU B 1 200 ? 0.561 0.136 -21.328 1 98.06 200 LEU B C 1
ATOM 4653 O O . LEU B 1 200 ? 1.585 0.821 -21.375 1 98.06 200 LEU B O 1
ATOM 4657 N N . LYS B 1 201 ? -0.202 -0.075 -22.391 1 96.62 201 LYS B N 1
ATOM 4658 C CA . LYS B 1 201 ? 0.207 0.338 -23.719 1 96.62 201 LYS B CA 1
ATOM 4659 C C . LYS B 1 201 ? -0.393 1.693 -24.094 1 96.62 201 LYS B C 1
ATOM 4661 O O . LYS B 1 201 ? 0.219 2.471 -24.828 1 96.62 201 LYS B O 1
ATOM 4666 N N . ASN B 1 202 ? -1.561 2.004 -23.578 1 94.75 202 ASN B N 1
ATOM 4667 C CA . ASN B 1 202 ? -2.273 3.23 -23.922 1 94.75 202 ASN B CA 1
ATOM 4668 C C . ASN B 1 202 ? -1.626 4.453 -23.266 1 94.75 202 ASN B C 1
ATOM 4670 O O . ASN B 1 202 ? -1.738 4.656 -22.062 1 94.75 202 ASN B O 1
ATOM 4674 N N . VAL B 1 203 ? -1.138 5.316 -24.062 1 91.19 203 VAL B N 1
ATOM 4675 C CA . VAL B 1 203 ? -0.351 6.453 -23.594 1 91.19 203 VAL B CA 1
ATOM 4676 C C . VAL B 1 203 ? -1.262 7.461 -22.891 1 91.19 203 VAL B C 1
ATOM 4678 O O . VAL B 1 203 ? -0.872 8.07 -21.891 1 91.19 203 VAL B O 1
ATOM 4681 N N . SER B 1 204 ? -2.408 7.633 -23.391 1 93.06 204 SER B N 1
ATOM 4682 C CA . SER B 1 204 ? -3.334 8.586 -22.797 1 93.06 204 SER B CA 1
ATOM 4683 C C . SER B 1 204 ? -3.717 8.164 -21.375 1 93.06 204 SER B C 1
ATOM 4685 O O . SER B 1 204 ? -3.859 9.008 -20.484 1 93.06 204 SER B O 1
ATOM 4687 N N . LEU B 1 205 ? -3.84 6.883 -21.156 1 95.38 205 LEU B N 1
ATOM 4688 C CA . LEU B 1 205 ? -4.156 6.367 -19.828 1 95.38 205 LEU B CA 1
ATOM 4689 C C . LEU B 1 205 ? -2.934 6.43 -18.906 1 95.38 205 LEU B C 1
ATOM 4691 O O . LEU B 1 205 ? -3.066 6.617 -17.703 1 95.38 205 LEU B O 1
ATOM 4695 N N . ALA B 1 206 ? -1.775 6.266 -19.516 1 96.75 206 ALA B N 1
ATOM 4696 C CA . ALA B 1 206 ? -0.534 6.277 -18.75 1 96.75 206 ALA B CA 1
ATOM 4697 C C . ALA B 1 206 ? -0.374 7.59 -17.984 1 96.75 206 ALA B C 1
ATOM 4699 O O . ALA B 1 206 ? 0.119 7.602 -16.844 1 96.75 206 ALA B O 1
ATOM 4700 N N . ASP B 1 207 ? -0.817 8.648 -18.531 1 94.56 207 ASP B N 1
ATOM 4701 C CA . ASP B 1 207 ? -0.682 9.984 -17.938 1 94.56 207 ASP B CA 1
ATOM 4702 C C . ASP B 1 207 ? -1.521 10.117 -16.672 1 94.56 207 ASP B C 1
ATOM 4704 O O . ASP B 1 207 ? -1.287 11.008 -15.859 1 94.56 207 ASP B O 1
ATOM 4708 N N . LYS B 1 208 ? -2.443 9.242 -16.484 1 95.56 208 LYS B N 1
ATOM 4709 C CA . LYS B 1 208 ? -3.363 9.328 -15.359 1 95.56 208 LYS B CA 1
ATOM 4710 C C . LYS B 1 208 ? -2.83 8.547 -14.156 1 95.56 208 LYS B C 1
ATOM 4712 O O . LYS B 1 208 ? -3.281 8.75 -13.031 1 95.56 208 LYS B O 1
ATOM 4717 N N . VAL B 1 209 ? -1.867 7.676 -14.375 1 97.62 209 VAL B N 1
ATOM 4718 C CA . VAL B 1 209 ? -1.467 6.688 -13.375 1 97.62 209 VAL B CA 1
ATOM 4719 C C . VAL B 1 209 ? -0.811 7.383 -12.188 1 97.62 209 VAL B C 1
ATOM 4721 O O . VAL B 1 209 ? -1.119 7.078 -11.031 1 97.62 209 VAL B O 1
ATOM 4724 N N . PRO B 1 210 ? 0.086 8.414 -12.406 1 96.5 210 PRO B N 1
ATOM 4725 C CA . PRO B 1 210 ? 0.75 9.023 -11.25 1 96.5 210 PRO B CA 1
ATOM 4726 C C . PRO B 1 210 ? -0.233 9.664 -10.266 1 96.5 210 PRO B C 1
ATOM 4728 O O . PRO B 1 210 ? -0.12 9.461 -9.055 1 96.5 210 PRO B O 1
ATOM 4731 N N . GLY B 1 211 ? -1.219 10.391 -10.766 1 96.38 211 GLY B N 1
ATOM 4732 C CA . GLY B 1 211 ? -2.229 10.984 -9.898 1 96.38 211 GLY B CA 1
ATOM 4733 C C . GLY B 1 211 ? -3.133 9.953 -9.242 1 96.38 211 GLY B C 1
ATOM 4734 O O . GLY B 1 211 ? -3.418 10.047 -8.047 1 96.38 211 GLY B O 1
ATOM 4735 N N . LEU B 1 212 ? -3.529 8.953 -9.977 1 98 212 LEU B N 1
ATOM 4736 C CA . LEU B 1 212 ? -4.402 7.898 -9.477 1 98 212 LEU B CA 1
ATOM 4737 C C . LEU B 1 212 ? -3.723 7.121 -8.352 1 98 212 LEU B C 1
ATOM 4739 O O . LEU B 1 212 ? -4.371 6.734 -7.379 1 98 212 LEU B O 1
ATOM 4743 N N . ARG B 1 213 ? -2.432 6.941 -8.43 1 97.69 213 ARG B N 1
ATOM 4744 C CA . ARG B 1 213 ? -1.635 6.141 -7.508 1 97.69 213 ARG B CA 1
ATOM 4745 C C . ARG B 1 213 ? -1.301 6.934 -6.246 1 97.69 213 ARG B C 1
ATOM 4747 O O . ARG B 1 213 ? -0.976 6.352 -5.211 1 97.69 213 ARG B O 1
ATOM 4754 N N . HIS B 1 214 ? -1.402 8.266 -6.371 1 97.38 214 HIS B N 1
ATOM 4755 C CA . HIS B 1 214 ? -0.868 9.094 -5.293 1 97.38 214 HIS B CA 1
ATOM 4756 C C . HIS B 1 214 ? -1.829 10.219 -4.938 1 97.38 214 HIS B C 1
ATOM 4758 O O . HIS B 1 214 ? -1.5 11.398 -5.098 1 97.38 214 HIS B O 1
ATOM 4764 N N . ASN B 1 215 ? -2.98 9.875 -4.465 1 96.88 215 ASN B N 1
ATOM 4765 C CA . ASN B 1 215 ? -3.973 10.727 -3.822 1 96.88 215 ASN B CA 1
ATOM 4766 C C . ASN B 1 215 ? -4.512 11.781 -4.785 1 96.88 215 ASN B C 1
ATOM 4768 O O . ASN B 1 215 ? -4.996 12.828 -4.352 1 96.88 215 ASN B O 1
ATOM 4772 N N . GLY B 1 216 ? -4.34 11.617 -6.07 1 96.81 216 GLY B N 1
ATOM 4773 C CA . GLY B 1 216 ? -4.844 12.562 -7.051 1 96.81 216 GLY B CA 1
ATOM 4774 C C . GLY B 1 216 ? -3.936 13.766 -7.246 1 96.81 216 GLY B C 1
ATOM 4775 O O . GLY B 1 216 ? -4.34 14.766 -7.84 1 96.81 216 GLY B O 1
ATOM 4776 N N . HIS B 1 217 ? -2.75 13.656 -6.758 1 94.25 217 HIS B N 1
ATOM 4777 C CA . HIS B 1 217 ? -1.817 14.773 -6.789 1 94.25 217 HIS B CA 1
ATOM 4778 C C . HIS B 1 217 ? -1.52 15.203 -8.227 1 94.25 217 HIS B C 1
ATOM 4780 O O . HIS B 1 217 ? -1.241 14.367 -9.086 1 94.25 217 HIS B O 1
ATOM 4786 N N . ALA B 1 218 ? -1.627 16.422 -8.477 1 86.62 218 ALA B N 1
ATOM 4787 C CA . ALA B 1 218 ? -1.254 17.062 -9.742 1 86.62 218 ALA B CA 1
ATOM 4788 C C . ALA B 1 218 ? -0.756 18.484 -9.508 1 86.62 218 ALA B C 1
ATOM 4790 O O . ALA B 1 218 ? -0.973 19.047 -8.43 1 86.62 218 ALA B O 1
ATOM 4791 N N . PRO B 1 219 ? 0.116 18.984 -10.273 1 76.56 219 PRO B N 1
ATOM 4792 C CA . PRO B 1 219 ? 0.6 20.359 -10.055 1 76.56 219 PRO B CA 1
ATOM 4793 C C . PRO B 1 219 ? -0.405 21.422 -10.492 1 76.56 219 PRO B C 1
ATOM 4795 O O . PRO B 1 219 ? -1.188 21.188 -11.422 1 76.56 219 PRO B O 1
ATOM 4798 N N . PHE B 1 220 ? -0.287 22.422 -9.641 1 77.75 220 PHE B N 1
ATOM 4799 C CA . PHE B 1 220 ? -0.831 23.641 -10.242 1 77.75 220 PHE B CA 1
ATOM 4800 C C . PHE B 1 220 ? 0.099 24.172 -11.328 1 77.75 220 PHE B C 1
ATOM 4802 O O . PHE B 1 220 ? 1.303 23.906 -11.305 1 77.75 220 PHE B O 1
ATOM 4809 N N . LEU B 1 221 ? -0.226 24.719 -12.328 1 72.94 221 LEU B N 1
ATOM 4810 C CA . LEU B 1 221 ? 0.545 25.094 -13.516 1 72.94 221 LEU B CA 1
ATOM 4811 C C . LEU B 1 221 ? 1.3 26.391 -13.289 1 72.94 221 LEU B C 1
ATOM 4813 O O . LEU B 1 221 ? 2.145 26.766 -14.102 1 72.94 221 LEU B O 1
ATOM 4817 N N . ASN B 1 222 ? 1.346 26.953 -12.031 1 80.44 222 ASN B N 1
ATOM 4818 C CA . ASN B 1 222 ? 2.107 28.172 -11.766 1 80.44 222 ASN B CA 1
ATOM 4819 C C . ASN B 1 222 ? 3.516 27.844 -11.273 1 80.44 222 ASN B C 1
ATOM 4821 O O . ASN B 1 222 ? 3.713 27.578 -10.086 1 80.44 222 ASN B O 1
ATOM 4825 N N . LYS B 1 223 ? 4.578 27.984 -12.094 1 74.38 223 LYS B N 1
ATOM 4826 C CA . LYS B 1 223 ? 5.941 27.594 -11.742 1 74.38 223 LYS B CA 1
ATOM 4827 C C . LYS B 1 223 ? 6.672 28.734 -11.039 1 74.38 223 LYS B C 1
ATOM 4829 O O . LYS B 1 223 ? 7.469 28.5 -10.133 1 74.38 223 LYS B O 1
ATOM 4834 N N . THR B 1 224 ? 6.367 29.938 -11.375 1 83.19 224 THR B N 1
ATOM 4835 C CA . THR B 1 224 ? 7.055 31.094 -10.82 1 83.19 224 THR B CA 1
ATOM 4836 C C . THR B 1 224 ? 6.504 31.438 -9.445 1 83.19 224 THR B C 1
ATOM 4838 O O . THR B 1 224 ? 7.27 31.688 -8.508 1 83.19 224 THR B O 1
ATOM 4841 N N . ASP B 1 225 ? 5.156 31.422 -9.359 1 91.94 225 ASP B N 1
ATOM 4842 C CA . ASP B 1 225 ? 4.465 31.609 -8.086 1 91.94 225 ASP B CA 1
ATOM 4843 C C . ASP B 1 225 ? 3.846 30.297 -7.602 1 91.94 225 ASP B C 1
ATOM 4845 O O . ASP B 1 225 ? 2.627 30.219 -7.438 1 91.94 225 ASP B O 1
ATOM 4849 N N . TYR B 1 226 ? 4.777 29.375 -7.25 1 90.19 226 TYR B N 1
ATOM 4850 C CA . TYR B 1 226 ? 4.41 27.984 -7.004 1 90.19 226 TYR B CA 1
ATOM 4851 C C . TYR B 1 226 ? 3.432 27.875 -5.84 1 90.19 226 TYR B C 1
ATOM 4853 O O . TYR B 1 226 ? 2.75 26.859 -5.691 1 90.19 226 TYR B O 1
ATOM 4861 N N . TRP B 1 227 ? 3.34 28.922 -5.027 1 92.88 227 TRP B N 1
ATOM 4862 C CA . TRP B 1 227 ? 2.502 28.875 -3.834 1 92.88 227 TRP B CA 1
ATOM 4863 C C . TRP B 1 227 ? 1.089 29.359 -4.141 1 92.88 227 TRP B C 1
ATOM 4865 O O . TRP B 1 227 ? 0.211 29.328 -3.275 1 92.88 227 TRP B O 1
ATOM 4875 N N . LYS B 1 228 ? 0.883 29.781 -5.375 1 92.69 228 LYS B N 1
ATOM 4876 C CA . LYS B 1 228 ? -0.44 30.25 -5.789 1 92.69 228 LYS B CA 1
ATOM 4877 C C . LYS B 1 228 ? -1.15 29.188 -6.633 1 92.69 228 LYS B C 1
ATOM 4879 O O . LYS B 1 228 ? -0.714 28.875 -7.742 1 92.69 228 LYS B O 1
ATOM 4884 N N . PRO B 1 229 ? -2.227 28.734 -6.285 1 91.62 229 PRO B N 1
ATOM 4885 C CA . PRO B 1 229 ? -2.908 28.953 -5.008 1 91.62 229 PRO B CA 1
ATOM 4886 C C . PRO B 1 229 ? -2.314 28.125 -3.871 1 91.62 229 PRO B C 1
ATOM 4888 O O . PRO B 1 229 ? -2.553 28.422 -2.697 1 91.62 229 PRO B O 1
ATOM 4891 N N . ALA B 1 230 ? -1.75 27.016 -4.195 1 90.12 230 ALA B N 1
ATOM 4892 C CA . ALA B 1 230 ? -1.136 26.094 -3.252 1 90.12 230 ALA B CA 1
ATOM 4893 C C . ALA B 1 230 ? -0.04 25.266 -3.926 1 90.12 230 ALA B C 1
ATOM 4895 O O . ALA B 1 230 ? 0.153 25.359 -5.141 1 90.12 230 ALA B O 1
ATOM 4896 N N . MET B 1 231 ? 0.627 24.484 -3.084 1 82.44 231 MET B N 1
ATOM 4897 C CA . MET B 1 231 ? 1.788 23.734 -3.551 1 82.44 231 MET B CA 1
ATOM 4898 C C . MET B 1 231 ? 1.372 22.656 -4.547 1 82.44 231 MET B C 1
ATOM 4900 O O . MET B 1 231 ? 2.109 22.359 -5.488 1 82.44 231 MET B O 1
ATOM 4904 N N . SER B 1 232 ? 0.284 22.062 -4.316 1 85.19 232 SER B N 1
ATOM 4905 C CA . SER B 1 232 ? -0.161 21 -5.207 1 85.19 232 SER B CA 1
ATOM 4906 C C . SER B 1 232 ? -1.679 21 -5.359 1 85.19 232 SER B C 1
ATOM 4908 O O . SER B 1 232 ? -2.391 21.531 -4.508 1 85.19 232 SER B O 1
ATOM 4910 N N . ASN B 1 233 ? -2.061 20.469 -6.484 1 90.62 233 ASN B N 1
ATOM 4911 C CA . ASN B 1 233 ? -3.473 20.25 -6.797 1 90.62 233 ASN B CA 1
ATOM 4912 C C . ASN B 1 233 ? -3.875 18.797 -6.629 1 90.62 233 ASN B C 1
ATOM 4914 O O . ASN B 1 233 ? -3.018 17.906 -6.57 1 90.62 233 ASN B O 1
ATOM 4918 N N . VAL B 1 234 ? -5.148 18.641 -6.332 1 94.31 234 VAL B N 1
ATOM 4919 C CA . VAL B 1 234 ? -5.723 17.312 -6.266 1 94.31 234 VAL B CA 1
ATOM 4920 C C . VAL B 1 234 ? -6.863 17.188 -7.273 1 94.31 234 VAL B C 1
ATOM 4922 O O . VAL B 1 234 ? -7.906 17.828 -7.121 1 94.31 234 VAL B O 1
ATOM 4925 N N . ASP B 1 235 ? -6.613 16.344 -8.258 1 94 235 ASP B N 1
ATOM 4926 C CA . ASP B 1 235 ? -7.609 16.109 -9.297 1 94 235 ASP B CA 1
ATOM 4927 C C . ASP B 1 235 ? -7.348 14.797 -10.023 1 94 235 ASP B C 1
ATOM 4929 O O . ASP B 1 235 ? -6.281 14.195 -9.867 1 94 235 ASP B O 1
ATOM 4933 N N . LEU B 1 236 ? -8.359 14.297 -10.609 1 91.31 236 LEU B N 1
ATOM 4934 C CA . LEU B 1 236 ? -8.266 13.102 -11.445 1 91.31 236 LEU B CA 1
ATOM 4935 C C . LEU B 1 236 ? -9.141 13.234 -12.688 1 91.31 236 LEU B C 1
ATOM 4937 O O . LEU B 1 236 ? -10.297 13.656 -12.594 1 91.31 236 LEU B O 1
ATOM 4941 N N . ASP B 1 237 ? -8.562 12.969 -13.836 1 89.31 237 ASP B N 1
ATOM 4942 C CA . ASP B 1 237 ? -9.328 12.961 -15.078 1 89.31 237 ASP B CA 1
ATOM 4943 C C . ASP B 1 237 ? -9.945 11.586 -15.328 1 89.31 237 ASP B C 1
ATOM 4945 O O . ASP B 1 237 ? -9.742 10.984 -16.391 1 89.31 237 ASP B O 1
ATOM 4949 N N . LEU B 1 238 ? -10.555 10.969 -14.406 1 91.5 238 LEU B N 1
ATOM 4950 C CA . LEU B 1 238 ? -11.352 9.742 -14.391 1 91.5 238 LEU B CA 1
ATOM 4951 C C . LEU B 1 238 ? -12.648 9.953 -13.625 1 91.5 238 LEU B C 1
ATOM 4953 O O . LEU B 1 238 ? -12.633 10.305 -12.445 1 91.5 238 LEU B O 1
ATOM 4957 N N . ASP B 1 239 ? -13.711 9.844 -14.242 1 88.69 239 ASP B N 1
ATOM 4958 C CA . ASP B 1 239 ? -15.008 10.164 -13.656 1 88.69 239 ASP B CA 1
ATOM 4959 C C . ASP B 1 239 ? -15.398 9.133 -12.602 1 88.69 239 ASP B C 1
ATOM 4961 O O . ASP B 1 239 ? -15.312 7.926 -12.844 1 88.69 239 ASP B O 1
ATOM 4965 N N . GLY B 1 240 ? -15.766 9.648 -11.461 1 91.25 240 GLY B N 1
ATOM 4966 C CA . GLY B 1 240 ? -16.375 8.812 -10.445 1 91.25 240 GLY B CA 1
ATOM 4967 C C . GLY B 1 240 ? -15.375 7.941 -9.703 1 91.25 240 GLY B C 1
ATOM 4968 O O . GLY B 1 240 ? -15.758 6.973 -9.039 1 91.25 240 GLY B O 1
ATOM 4969 N N . ILE B 1 241 ? -14.102 8.141 -9.875 1 95.25 241 ILE B N 1
ATOM 4970 C CA . ILE B 1 241 ? -13.078 7.324 -9.234 1 95.25 241 ILE B CA 1
ATOM 4971 C C . ILE B 1 241 ? -12.297 8.164 -8.227 1 95.25 241 ILE B C 1
ATOM 4973 O O . ILE B 1 241 ? -11.875 9.289 -8.531 1 95.25 241 ILE B O 1
ATOM 4977 N N . TRP B 1 242 ? -12.242 7.699 -7 1 97.62 242 TRP B N 1
ATOM 4978 C CA . TRP B 1 242 ? -11.359 8.297 -6.004 1 97.62 242 TRP B CA 1
ATOM 4979 C C . TRP B 1 242 ? -9.93 7.773 -6.152 1 97.62 242 TRP B C 1
ATOM 4981 O O . TRP B 1 242 ? -9.727 6.582 -6.383 1 97.62 242 TRP B O 1
ATOM 4991 N N . PRO B 1 243 ? -8.93 8.617 -6.055 1 98.06 243 PRO B N 1
ATOM 4992 C CA . PRO B 1 243 ? -7.543 8.164 -6.148 1 98.06 243 PRO B CA 1
ATOM 4993 C C . PRO B 1 243 ? -7.098 7.359 -4.926 1 98.06 243 PRO B C 1
ATOM 4995 O O . PRO B 1 243 ? -7.844 7.254 -3.949 1 98.06 243 PRO B O 1
ATOM 4998 N N . HIS B 1 244 ? -5.926 6.758 -5.066 1 98.31 244 HIS B N 1
ATOM 4999 C CA . HIS B 1 244 ? -5.363 5.895 -4.039 1 98.31 244 HIS B CA 1
ATOM 5000 C C . HIS B 1 244 ? -4.027 6.438 -3.533 1 98.31 244 HIS B C 1
ATOM 5002 O O . HIS B 1 244 ? -3.617 7.535 -3.91 1 98.31 244 HIS B O 1
ATOM 5008 N N . ASN B 1 245 ? -3.438 5.77 -2.559 1 98.5 245 ASN B N 1
ATOM 5009 C CA . ASN B 1 245 ? -2.029 5.938 -2.209 1 98.5 245 ASN B CA 1
ATOM 5010 C C . ASN B 1 245 ? -1.276 4.609 -2.279 1 98.5 245 ASN B C 1
ATOM 5012 O O . ASN B 1 245 ? -1.081 3.947 -1.259 1 98.5 245 ASN B O 1
ATOM 5016 N N . PHE B 1 246 ? -0.843 4.285 -3.43 1 98.75 246 PHE B N 1
ATOM 5017 C CA . PHE B 1 246 ? -0.101 3.059 -3.684 1 98.75 246 PHE B CA 1
ATOM 5018 C C . PHE B 1 246 ? 1.371 3.357 -3.938 1 98.75 246 PHE B C 1
ATOM 5020 O O . PHE B 1 246 ? 1.946 2.883 -4.918 1 98.75 246 PHE B O 1
ATOM 5027 N N . SER B 1 247 ? 2.008 3.992 -3.021 1 97.81 247 SER B N 1
ATOM 5028 C CA . SER B 1 247 ? 3.34 4.555 -3.219 1 97.81 247 SER B CA 1
ATOM 5029 C C . SER B 1 247 ? 4.426 3.564 -2.811 1 97.81 247 SER B C 1
ATOM 5031 O O . SER B 1 247 ? 4.445 3.094 -1.672 1 97.81 247 SER B O 1
ATOM 5033 N N . LEU B 1 248 ? 5.297 3.293 -3.701 1 98.25 248 LEU B N 1
ATOM 5034 C CA . LEU B 1 248 ? 6.527 2.555 -3.422 1 98.25 248 LEU B CA 1
ATOM 5035 C C . LEU B 1 248 ? 7.594 3.479 -2.848 1 98.25 248 LEU B C 1
ATOM 5037 O O . LEU B 1 248 ? 7.727 4.629 -3.277 1 98.25 248 LEU B O 1
ATOM 5041 N N . THR B 1 249 ? 8.406 3.021 -1.908 1 98.5 249 THR B N 1
ATOM 5042 C CA . THR B 1 249 ? 9.43 3.871 -1.319 1 98.5 249 THR B CA 1
ATOM 5043 C C . THR B 1 249 ? 10.641 3.986 -2.25 1 98.5 249 THR B C 1
ATOM 5045 O O . THR B 1 249 ? 10.828 3.146 -3.133 1 98.5 249 THR B O 1
ATOM 5048 N N . GLU B 1 250 ? 11.43 5.059 -2.018 1 98.75 250 GLU B N 1
ATOM 5049 C CA . GLU B 1 250 ? 12.648 5.25 -2.793 1 98.75 250 GLU B CA 1
ATOM 5050 C C . GLU B 1 250 ? 13.625 4.098 -2.576 1 98.75 250 GLU B C 1
ATOM 5052 O O . GLU B 1 250 ? 14.297 3.658 -3.512 1 98.75 250 GLU B O 1
ATOM 5057 N N . VAL B 1 251 ? 13.711 3.57 -1.386 1 98.75 251 VAL B N 1
ATOM 5058 C CA . VAL B 1 251 ? 14.617 2.477 -1.061 1 98.75 251 VAL B CA 1
ATOM 5059 C C . VAL B 1 251 ? 14.211 1.221 -1.828 1 98.75 251 VAL B C 1
ATOM 5061 O O . VAL B 1 251 ? 15.055 0.543 -2.416 1 98.75 251 VAL B O 1
ATOM 5064 N N . GLN B 1 252 ? 12.953 0.898 -1.845 1 98.81 252 GLN B N 1
ATOM 5065 C CA . GLN B 1 252 ? 12.453 -0.267 -2.57 1 98.81 252 GLN B CA 1
ATOM 5066 C C . GLN B 1 252 ? 12.695 -0.123 -4.07 1 98.81 252 GLN B C 1
ATOM 5068 O O . GLN B 1 252 ? 13.094 -1.081 -4.734 1 98.81 252 GLN B O 1
ATOM 5073 N N . ALA B 1 253 ? 12.43 1.092 -4.57 1 98.94 253 ALA B N 1
ATOM 5074 C CA . ALA B 1 253 ? 12.617 1.352 -5.996 1 98.94 253 ALA B CA 1
ATOM 5075 C C . ALA B 1 253 ? 14.078 1.186 -6.395 1 98.94 253 ALA B C 1
ATOM 5077 O O . ALA B 1 253 ? 14.391 0.538 -7.402 1 98.94 253 ALA B O 1
ATOM 5078 N N . ALA B 1 254 ? 14.984 1.787 -5.609 1 98.94 254 ALA B N 1
ATOM 5079 C CA . ALA B 1 254 ? 16.406 1.668 -5.891 1 98.94 254 ALA B CA 1
ATOM 5080 C C . ALA B 1 254 ? 16.859 0.207 -5.879 1 98.94 254 ALA B C 1
ATOM 5082 O O . ALA B 1 254 ? 17.609 -0.227 -6.75 1 98.94 254 ALA B O 1
ATOM 5083 N N . LEU B 1 255 ? 16.391 -0.517 -4.883 1 98.81 255 LEU B N 1
ATOM 5084 C CA . LEU B 1 255 ? 16.688 -1.943 -4.801 1 98.81 255 LEU B CA 1
ATOM 5085 C C . LEU B 1 255 ? 16.172 -2.678 -6.035 1 98.81 255 LEU B C 1
ATOM 5087 O O . LEU B 1 255 ? 16.859 -3.547 -6.574 1 98.81 255 LEU B O 1
ATOM 5091 N N . GLY B 1 256 ? 14.961 -2.312 -6.473 1 98.75 256 GLY B N 1
ATOM 5092 C CA . GLY B 1 256 ? 14.383 -2.926 -7.656 1 98.75 256 GLY B CA 1
ATOM 5093 C C . GLY B 1 256 ? 15.25 -2.77 -8.891 1 98.75 256 GLY B C 1
ATOM 5094 O O . GLY B 1 256 ? 15.422 -3.717 -9.664 1 98.75 256 GLY B O 1
ATOM 5095 N N . SER B 1 257 ? 15.789 -1.584 -9.07 1 98.81 257 SER B N 1
ATOM 5096 C CA . SER B 1 257 ? 16.641 -1.312 -10.219 1 98.81 257 SER B CA 1
ATOM 5097 C C . SER B 1 257 ? 17.875 -2.209 -10.219 1 98.81 257 SER B C 1
ATOM 5099 O O . SER B 1 257 ? 18.266 -2.736 -11.258 1 98.81 257 SER B O 1
ATOM 5101 N N . VAL B 1 258 ? 18.453 -2.391 -9.055 1 98.62 258 VAL B N 1
ATOM 5102 C CA . VAL B 1 258 ? 19.656 -3.203 -8.938 1 98.62 258 VAL B CA 1
ATOM 5103 C C . VAL B 1 258 ? 19.312 -4.68 -9.125 1 98.62 258 VAL B C 1
ATOM 5105 O O . VAL B 1 258 ? 20.031 -5.41 -9.812 1 98.62 258 VAL B O 1
ATOM 5108 N N . LEU B 1 259 ? 18.219 -5.121 -8.578 1 98.25 259 LEU B N 1
ATOM 5109 C CA . LEU B 1 259 ? 17.766 -6.5 -8.688 1 98.25 259 LEU B CA 1
ATOM 5110 C C . LEU B 1 259 ? 17.469 -6.859 -10.141 1 98.25 259 LEU B C 1
ATOM 5112 O O . LEU B 1 259 ? 17.703 -7.992 -10.57 1 98.25 259 LEU B O 1
ATOM 5116 N N . LEU B 1 260 ? 16.906 -5.906 -10.828 1 98.06 260 LEU B N 1
ATOM 5117 C CA . LEU B 1 260 ? 16.484 -6.133 -12.211 1 98.06 260 LEU B CA 1
ATOM 5118 C C . LEU B 1 260 ? 17.688 -6.547 -13.07 1 98.06 260 LEU B C 1
ATOM 5120 O O . LEU B 1 260 ? 17.531 -7.32 -14.016 1 98.06 260 LEU B O 1
ATOM 5124 N N . LYS B 1 261 ? 18.859 -6.133 -12.703 1 97.31 261 LYS B N 1
ATOM 5125 C CA . LYS B 1 261 ? 20.078 -6.473 -13.438 1 97.31 261 LYS B CA 1
ATOM 5126 C C . LYS B 1 261 ? 20.391 -7.961 -13.305 1 97.31 261 LYS B C 1
ATOM 5128 O O . LYS B 1 261 ? 21.125 -8.516 -14.133 1 97.31 261 LYS B O 1
ATOM 5133 N N . ARG B 1 262 ? 19.844 -8.625 -12.32 1 96.12 262 ARG B N 1
ATOM 5134 C CA . ARG B 1 262 ? 20.172 -10.016 -12.023 1 96.12 262 ARG B CA 1
ATOM 5135 C C . ARG B 1 262 ? 19.062 -10.953 -12.508 1 96.12 262 ARG B C 1
ATOM 5137 O O . ARG B 1 262 ? 19.188 -12.172 -12.414 1 96.12 262 ARG B O 1
ATOM 5144 N N . ILE B 1 263 ? 18.062 -10.445 -13.141 1 96.19 263 ILE B N 1
ATOM 5145 C CA . ILE B 1 263 ? 16.859 -11.227 -13.398 1 96.19 263 ILE B CA 1
ATOM 5146 C C . ILE B 1 263 ? 17.188 -12.375 -14.352 1 96.19 263 ILE B C 1
ATOM 5148 O O . ILE B 1 263 ? 16.703 -13.5 -14.164 1 96.19 263 ILE B O 1
ATOM 5152 N N . ALA B 1 264 ? 17.969 -12.094 -15.352 1 95.88 264 ALA B N 1
ATOM 5153 C CA . ALA B 1 264 ? 18.312 -13.133 -16.328 1 95.88 264 ALA B CA 1
ATOM 5154 C C . ALA B 1 264 ? 19.062 -14.281 -15.656 1 95.88 264 ALA B C 1
ATOM 5156 O O . ALA B 1 264 ? 18.734 -15.453 -15.875 1 95.88 264 ALA B O 1
ATOM 5157 N N . LEU B 1 265 ? 20.016 -13.953 -14.844 1 95.94 265 LEU B N 1
ATOM 5158 C CA . LEU B 1 265 ? 20.828 -14.953 -14.148 1 95.94 265 LEU B CA 1
ATOM 5159 C C . LEU B 1 265 ? 19.984 -15.758 -13.18 1 95.94 265 LEU B C 1
ATOM 5161 O O . LEU B 1 265 ? 20.062 -16.984 -13.156 1 95.94 265 LEU B O 1
ATOM 5165 N N . LEU B 1 266 ? 19.172 -15.117 -12.391 1 95.94 266 LEU B N 1
ATOM 5166 C CA . LEU B 1 266 ? 18.344 -15.773 -11.391 1 95.94 266 LEU B CA 1
ATOM 5167 C C . LEU B 1 266 ? 17.328 -16.703 -12.062 1 95.94 266 LEU B C 1
ATOM 5169 O O . LEU B 1 266 ? 17.078 -17.812 -11.57 1 95.94 266 LEU B O 1
ATOM 5173 N N . THR B 1 267 ? 16.797 -16.25 -13.172 1 96.62 267 THR B N 1
ATOM 5174 C CA . THR B 1 267 ? 15.812 -17.047 -13.891 1 96.62 267 THR B CA 1
ATOM 5175 C C . THR B 1 267 ? 16.453 -18.297 -14.477 1 96.62 267 THR B C 1
ATOM 5177 O O . THR B 1 267 ? 15.891 -19.391 -14.398 1 96.62 267 THR B O 1
ATOM 5180 N N . GLU B 1 268 ? 17.609 -18.156 -15.008 1 96.25 268 GLU B N 1
ATOM 5181 C CA . GLU B 1 268 ? 18.297 -19.297 -15.594 1 96.25 268 GLU B CA 1
ATOM 5182 C C . GLU B 1 268 ? 18.672 -20.328 -14.523 1 96.25 268 GLU B C 1
ATOM 5184 O O . GLU B 1 268 ? 18.578 -21.531 -14.742 1 96.25 268 GLU B O 1
ATOM 5189 N N . GLU B 1 269 ? 19.156 -19.859 -13.398 1 94.88 269 GLU B N 1
ATOM 5190 C CA . GLU B 1 269 ? 19.453 -20.75 -12.281 1 94.88 269 GLU B CA 1
ATOM 5191 C C . GLU B 1 269 ? 18.219 -21.531 -11.836 1 94.88 269 GLU B C 1
ATOM 5193 O O . GLU B 1 269 ? 18.297 -22.734 -11.578 1 94.88 269 GLU B O 1
ATOM 5198 N N . ARG B 1 270 ? 17.141 -20.859 -11.766 1 95.5 270 ARG B N 1
ATOM 5199 C CA . ARG B 1 270 ? 15.883 -21.5 -11.367 1 95.5 270 ARG B CA 1
ATOM 5200 C C . ARG B 1 270 ? 15.453 -22.547 -12.391 1 95.5 270 ARG B C 1
ATOM 5202 O O . ARG B 1 270 ? 14.992 -23.625 -12.023 1 95.5 270 ARG B O 1
ATOM 5209 N N . ARG B 1 271 ? 15.586 -22.203 -13.609 1 96.12 271 ARG B N 1
ATOM 5210 C CA . ARG B 1 271 ? 15.211 -23.109 -14.688 1 96.12 271 ARG B CA 1
ATOM 5211 C C . ARG B 1 271 ? 16.031 -24.391 -14.641 1 96.12 271 ARG B C 1
ATOM 5213 O O . ARG B 1 271 ? 15.492 -25.484 -14.766 1 96.12 271 ARG B O 1
ATOM 5220 N N . LYS B 1 272 ? 17.297 -24.219 -14.469 1 95.81 272 LYS B N 1
ATOM 5221 C CA . LYS B 1 272 ? 18.172 -25.375 -14.406 1 95.81 272 LYS B CA 1
ATOM 5222 C C . LYS B 1 272 ? 17.812 -26.281 -13.234 1 95.81 272 LYS B C 1
ATOM 5224 O O . LYS B 1 272 ? 17.75 -27.5 -13.383 1 95.81 272 LYS B O 1
ATOM 5229 N N . ARG B 1 273 ? 17.578 -25.703 -12.141 1 95.94 273 ARG B N 1
ATOM 5230 C CA . ARG B 1 273 ? 17.234 -26.469 -10.945 1 95.94 273 ARG B CA 1
ATOM 5231 C C . ARG B 1 273 ? 15.883 -27.156 -11.109 1 95.94 273 ARG B C 1
ATOM 5233 O O . ARG B 1 273 ? 15.719 -28.312 -10.719 1 95.94 273 ARG B O 1
ATOM 5240 N N . ALA B 1 274 ? 14.922 -26.469 -11.656 1 96.56 274 ALA B N 1
ATOM 5241 C CA . ALA B 1 274 ? 13.594 -27.031 -11.883 1 96.56 274 ALA B CA 1
ATOM 5242 C C . ALA B 1 274 ? 13.664 -28.219 -12.836 1 96.56 274 ALA B C 1
ATOM 5244 O O . ALA B 1 274 ? 13.023 -29.25 -12.602 1 96.56 274 ALA B O 1
ATOM 5245 N N . GLN B 1 275 ? 14.445 -28.062 -13.836 1 95.62 275 GLN B N 1
ATOM 5246 C CA . GLN B 1 275 ? 14.586 -29.125 -14.812 1 95.62 275 GLN B CA 1
ATOM 5247 C C . GLN B 1 275 ? 15.25 -30.359 -14.188 1 95.62 275 GLN B C 1
ATOM 5249 O O . GLN B 1 275 ? 14.852 -31.484 -14.453 1 95.62 275 GLN B O 1
ATOM 5254 N N . LYS B 1 276 ? 16.266 -30.078 -13.398 1 96.5 276 LYS B N 1
ATOM 5255 C CA . LYS B 1 276 ? 16.891 -31.172 -12.672 1 96.5 276 LYS B CA 1
ATOM 5256 C C . LYS B 1 276 ? 15.867 -31.906 -11.805 1 96.5 276 LYS B C 1
ATOM 5258 O O . LYS B 1 276 ? 15.836 -33.125 -11.789 1 96.5 276 LYS B O 1
ATOM 5263 N N . PHE B 1 277 ? 15.078 -31.219 -11.133 1 97.62 277 PHE B N 1
ATOM 5264 C CA . PHE B 1 277 ? 14.039 -31.781 -10.289 1 97.62 277 PHE B CA 1
ATOM 5265 C C . PHE B 1 277 ? 13.055 -32.594 -11.109 1 97.62 277 PHE B C 1
ATOM 5267 O O . PHE B 1 277 ? 12.812 -33.781 -10.82 1 97.62 277 PHE B O 1
ATOM 5274 N N . ILE B 1 278 ? 12.508 -32.062 -12.148 1 97.06 278 ILE B N 1
ATOM 5275 C CA . ILE B 1 278 ? 11.469 -32.656 -12.969 1 97.06 278 ILE B CA 1
ATOM 5276 C C . ILE B 1 278 ? 12.016 -33.938 -13.625 1 97.06 278 ILE B C 1
ATOM 5278 O O . ILE B 1 278 ? 11.367 -34.969 -13.609 1 97.06 278 ILE B O 1
ATOM 5282 N N . ASN B 1 279 ? 13.219 -33.812 -14.125 1 96.81 279 ASN B N 1
ATOM 5283 C CA . ASN B 1 279 ? 13.844 -34.938 -14.797 1 96.81 279 ASN B CA 1
ATOM 5284 C C . ASN B 1 279 ? 14.102 -36.094 -13.836 1 96.81 279 ASN B C 1
ATOM 5286 O O . ASN B 1 279 ? 14.117 -37.25 -14.242 1 96.81 279 ASN B O 1
ATOM 5290 N N . SER B 1 280 ? 14.305 -35.781 -12.617 1 97.69 280 SER B N 1
ATOM 5291 C CA . SER B 1 280 ? 14.555 -36.812 -11.617 1 97.69 280 SER B CA 1
ATOM 5292 C C . SER B 1 280 ? 13.328 -37.688 -11.43 1 97.69 280 SER B C 1
ATOM 5294 O O . SER B 1 280 ? 13.43 -38.781 -10.875 1 97.69 280 SER B O 1
ATOM 5296 N N . PHE B 1 281 ? 12.188 -37.281 -11.891 1 97 281 PHE B N 1
ATOM 5297 C CA . PHE B 1 281 ? 10.969 -38.031 -11.625 1 97 281 PHE B CA 1
ATOM 5298 C C . PHE B 1 281 ? 10.383 -38.594 -12.922 1 97 281 PHE B C 1
ATOM 5300 O O . PHE B 1 281 ? 9.219 -39 -12.961 1 97 281 PHE B O 1
ATOM 5307 N N . ASN B 1 282 ? 11.133 -38.656 -13.953 1 95.12 282 ASN B N 1
ATOM 5308 C CA . ASN B 1 282 ? 10.695 -39.125 -15.258 1 95.12 282 ASN B CA 1
ATOM 5309 C C . ASN B 1 282 ? 10.18 -40.562 -15.188 1 95.12 282 ASN B C 1
ATOM 5311 O O . ASN B 1 282 ? 9.312 -40.969 -15.977 1 95.12 282 ASN B O 1
ATOM 5315 N N . GLU B 1 283 ? 10.625 -41.344 -14.234 1 94.25 283 GLU B N 1
ATOM 5316 C CA . GLU B 1 283 ? 10.25 -42.75 -14.125 1 94.25 283 GLU B CA 1
ATOM 5317 C C . GLU B 1 283 ? 9.008 -42.906 -13.258 1 94.25 283 GLU B C 1
ATOM 5319 O O . GLU B 1 283 ? 8.516 -44.031 -13.086 1 94.25 283 GLU B O 1
ATOM 5324 N N . PHE B 1 284 ? 8.594 -41.812 -12.75 1 94.56 284 PHE B N 1
ATOM 5325 C CA . PHE B 1 284 ? 7.426 -41.875 -11.867 1 94.56 284 PHE B CA 1
ATOM 5326 C C . PHE B 1 284 ? 6.199 -41.312 -12.57 1 94.56 284 PHE B C 1
ATOM 5328 O O . PHE B 1 284 ? 5.992 -40.094 -12.578 1 94.56 284 PHE B O 1
ATOM 5335 N N . GLU B 1 285 ? 5.297 -42.188 -13.008 1 92.19 285 GLU B N 1
ATOM 5336 C CA . GLU B 1 285 ? 4.105 -41.781 -13.742 1 92.19 285 GLU B CA 1
ATOM 5337 C C . GLU B 1 285 ? 3.098 -41.094 -12.828 1 92.19 285 GLU B C 1
ATOM 5339 O O . GLU B 1 285 ? 2.18 -40.406 -13.305 1 92.19 285 GLU B O 1
ATOM 5344 N N . GLU B 1 286 ? 3.281 -41.188 -11.531 1 93.94 286 GLU B N 1
ATOM 5345 C CA . GLU B 1 286 ? 2.371 -40.625 -10.539 1 93.94 286 GLU B CA 1
ATOM 5346 C C . GLU B 1 286 ? 2.42 -39.094 -10.555 1 93.94 286 GLU B C 1
ATOM 5348 O O . GLU B 1 286 ? 1.482 -38.438 -10.094 1 93.94 286 GLU B O 1
ATOM 5353 N N . LEU B 1 287 ? 3.529 -38.594 -11.047 1 95.81 287 LEU B N 1
ATOM 5354 C CA . LEU B 1 287 ? 3.688 -37.125 -11.023 1 95.81 287 LEU B CA 1
ATOM 5355 C C . LEU B 1 287 ? 3.709 -36.562 -12.438 1 95.81 287 LEU B C 1
ATOM 5357 O O . LEU B 1 287 ? 4.422 -37.094 -13.305 1 95.81 287 LEU B O 1
ATOM 5361 N N . SER B 1 288 ? 2.881 -35.594 -12.672 1 95.69 288 SER B N 1
ATOM 5362 C CA . SER B 1 288 ? 2.898 -34.844 -13.922 1 95.69 288 SER B CA 1
ATOM 5363 C C . SER B 1 288 ? 3.127 -33.344 -13.664 1 95.69 288 SER B C 1
ATOM 5365 O O . SER B 1 288 ? 2.525 -32.781 -12.75 1 95.69 288 SER B O 1
ATOM 5367 N N . PHE B 1 289 ? 4.047 -32.781 -14.406 1 96.06 289 PHE B N 1
ATOM 5368 C CA . PHE B 1 289 ? 4.383 -31.375 -14.281 1 96.06 289 PHE B CA 1
ATOM 5369 C C . PHE B 1 289 ? 3.82 -30.578 -15.453 1 96.06 289 PHE B C 1
ATOM 5371 O O . PHE B 1 289 ? 3.287 -31.156 -16.406 1 96.06 289 PHE B O 1
ATOM 5378 N N . GLN B 1 290 ? 3.824 -29.188 -15.312 1 94.69 290 GLN B N 1
ATOM 5379 C CA . GLN B 1 290 ? 3.361 -28.312 -16.391 1 94.69 290 GLN B CA 1
ATOM 5380 C C . GLN B 1 290 ? 4.098 -28.625 -17.688 1 94.69 290 GLN B C 1
ATOM 5382 O O . GLN B 1 290 ? 5.328 -28.703 -17.703 1 94.69 290 GLN B O 1
ATOM 5387 N N . LYS B 1 291 ? 3.371 -28.781 -18.703 1 91.38 291 LYS B N 1
ATOM 5388 C CA . LYS B 1 291 ? 3.977 -29.016 -20 1 91.38 291 LYS B CA 1
ATOM 5389 C C . LYS B 1 291 ? 4.262 -27.703 -20.734 1 91.38 291 LYS B C 1
ATOM 5391 O O . LYS B 1 291 ? 3.408 -26.828 -20.781 1 91.38 291 LYS B O 1
ATOM 5396 N N . GLN B 1 292 ? 5.504 -27.594 -21.141 1 84 292 GLN B N 1
ATOM 5397 C CA . GLN B 1 292 ? 5.938 -26.391 -21.844 1 84 292 GLN B CA 1
ATOM 5398 C C . GLN B 1 292 ? 6.82 -26.75 -23.047 1 84 292 GLN B C 1
ATOM 5400 O O . GLN B 1 292 ? 7.762 -27.531 -22.922 1 84 292 GLN B O 1
ATOM 5405 N N . ASN B 1 293 ? 6.504 -26.203 -24.156 1 81.69 293 ASN B N 1
ATOM 5406 C CA . ASN B 1 293 ? 7.281 -26.5 -25.344 1 81.69 293 ASN B CA 1
ATOM 5407 C C . ASN B 1 293 ? 8.539 -25.641 -25.438 1 81.69 293 ASN B C 1
ATOM 5409 O O . ASN B 1 293 ? 9.578 -26.109 -25.906 1 81.69 293 ASN B O 1
ATOM 5413 N N . ASP B 1 294 ? 8.461 -24.438 -24.938 1 89.25 294 ASP B N 1
ATOM 5414 C CA . ASP B 1 294 ? 9.578 -23.484 -24.906 1 89.25 294 ASP B CA 1
ATOM 5415 C C . ASP B 1 294 ? 10.086 -23.297 -23.469 1 89.25 294 ASP B C 1
ATOM 5417 O O . ASP B 1 294 ? 9.422 -22.656 -22.656 1 89.25 294 ASP B O 1
ATOM 5421 N N . SER B 1 295 ? 11.297 -23.766 -23.266 1 87.56 295 SER B N 1
ATOM 5422 C CA . SER B 1 295 ? 11.828 -23.719 -21.906 1 87.56 295 SER B CA 1
ATOM 5423 C C . SER B 1 295 ? 11.969 -22.281 -21.406 1 87.56 295 SER B C 1
ATOM 5425 O O . SER B 1 295 ? 11.852 -22.031 -20.203 1 87.56 295 SER B O 1
ATOM 5427 N N . LYS B 1 296 ? 12.141 -21.328 -22.281 1 94.06 296 LYS B N 1
ATOM 5428 C CA . LYS B 1 296 ? 12.344 -19.938 -21.891 1 94.06 296 LYS B CA 1
ATOM 5429 C C . LYS B 1 296 ? 11.031 -19.297 -21.438 1 94.06 296 LYS B C 1
ATOM 5431 O O . LYS B 1 296 ? 11.031 -18.234 -20.828 1 94.06 296 LYS B O 1
ATOM 5436 N N . ALA B 1 297 ? 9.961 -20.016 -21.703 1 96.62 297 ALA B N 1
ATOM 5437 C CA . ALA B 1 297 ? 8.641 -19.484 -21.391 1 96.62 297 ALA B CA 1
ATOM 5438 C C . ALA B 1 297 ? 8.266 -19.766 -19.938 1 96.62 297 ALA B C 1
ATOM 5440 O O . ALA B 1 297 ? 7.199 -19.359 -19.469 1 96.62 297 ALA B O 1
ATOM 5441 N N . HIS B 1 298 ? 9.164 -20.406 -19.25 1 97.69 298 HIS B N 1
ATOM 5442 C CA . HIS B 1 298 ? 8.898 -20.75 -17.859 1 97.69 298 HIS B CA 1
ATOM 5443 C C . HIS B 1 298 ? 9.992 -20.203 -16.953 1 97.69 298 HIS B C 1
ATOM 5445 O O . HIS B 1 298 ? 11.172 -20.547 -17.109 1 97.69 298 HIS B O 1
ATOM 5451 N N . SER B 1 299 ? 9.586 -19.359 -15.953 1 97.19 299 SER B N 1
ATOM 5452 C CA . SER B 1 299 ? 10.555 -18.781 -15.023 1 97.19 299 SER B CA 1
ATOM 5453 C C . SER B 1 299 ? 10.594 -19.547 -13.711 1 97.19 299 SER B C 1
ATOM 5455 O O . SER B 1 299 ? 11.438 -19.281 -12.852 1 97.19 299 SER B O 1
ATOM 5457 N N . TYR B 1 300 ? 9.672 -20.5 -13.523 1 96.19 300 TYR B N 1
ATOM 5458 C CA . TYR B 1 300 ? 9.609 -21.453 -12.422 1 96.19 300 TYR B CA 1
ATOM 5459 C C . TYR B 1 300 ? 9.586 -20.719 -11.078 1 96.19 300 TYR B C 1
ATOM 5461 O O . TYR B 1 300 ? 10.391 -21.016 -10.188 1 96.19 300 TYR B O 1
ATOM 5469 N N . HIS B 1 301 ? 8.57 -19.906 -10.938 1 96.06 301 HIS B N 1
ATOM 5470 C CA . HIS B 1 301 ? 8.289 -19.328 -9.633 1 96.06 301 HIS B CA 1
ATOM 5471 C C . HIS B 1 301 ? 7.969 -20.422 -8.609 1 96.06 301 HIS B C 1
ATOM 5473 O O . HIS B 1 301 ? 8.461 -20.375 -7.477 1 96.06 301 HIS B O 1
ATOM 5479 N N . LEU B 1 302 ? 7.191 -21.375 -9.008 1 96.44 302 LEU B N 1
ATOM 5480 C CA . LEU B 1 302 ? 6.816 -22.5 -8.164 1 96.44 302 LEU B CA 1
ATOM 5481 C C . LEU B 1 302 ? 7.004 -23.812 -8.914 1 96.44 302 LEU B C 1
ATOM 5483 O O . LEU B 1 302 ? 7.039 -23.844 -10.141 1 96.44 302 LEU B O 1
ATOM 5487 N N . LEU B 1 303 ? 7.184 -24.844 -8.172 1 96.06 303 LEU B N 1
ATOM 5488 C CA . LEU B 1 303 ? 7.27 -26.203 -8.688 1 96.06 303 LEU B CA 1
ATOM 5489 C C . LEU B 1 303 ? 6.047 -27.031 -8.281 1 96.06 303 LEU B C 1
ATOM 5491 O O . LEU B 1 303 ? 6.016 -27.609 -7.195 1 96.06 303 LEU B O 1
ATOM 5495 N N . VAL B 1 304 ? 5.125 -27.125 -9.211 1 97.12 304 VAL B N 1
ATOM 5496 C CA . VAL B 1 304 ? 3.842 -27.766 -8.938 1 97.12 304 VAL B CA 1
ATOM 5497 C C . VAL B 1 304 ? 3.693 -29.016 -9.797 1 97.12 304 VAL B C 1
ATOM 5499 O O . VAL B 1 304 ? 4.199 -29.078 -10.922 1 97.12 304 VAL B O 1
ATOM 5502 N N . ALA B 1 305 ? 3.025 -30.031 -9.25 1 97.56 305 ALA B N 1
ATOM 5503 C CA . ALA B 1 305 ? 2.732 -31.266 -9.969 1 97.56 305 ALA B CA 1
ATOM 5504 C C . ALA B 1 305 ? 1.315 -31.75 -9.672 1 97.56 305 ALA B C 1
ATOM 5506 O O . ALA B 1 305 ? 0.679 -31.281 -8.727 1 97.56 305 ALA B O 1
ATOM 5507 N N . LYS B 1 306 ? 0.814 -32.469 -10.539 1 97.19 306 LYS B N 1
ATOM 5508 C CA . LYS B 1 306 ? -0.413 -33.25 -10.328 1 97.19 306 LYS B CA 1
ATOM 5509 C C . LYS B 1 306 ? -0.104 -34.719 -10 1 97.19 306 LYS B C 1
ATOM 5511 O O . LYS B 1 306 ? 0.696 -35.344 -10.688 1 97.19 306 LYS B O 1
ATOM 5516 N N . TYR B 1 307 ? -0.651 -35.125 -8.914 1 96.19 307 TYR B N 1
ATOM 5517 C CA . TYR B 1 307 ? -0.511 -36.531 -8.523 1 96.19 307 TYR B CA 1
ATOM 5518 C C . TYR B 1 307 ? -1.606 -37.375 -9.156 1 96.19 307 TYR B C 1
ATOM 5520 O O . TYR B 1 307 ? -2.795 -37.094 -9.016 1 96.19 307 TYR B O 1
ATOM 5528 N N . LYS B 1 308 ? -1.268 -38.375 -9.891 1 89.62 308 LYS B N 1
ATOM 5529 C CA . LYS B 1 308 ? -2.203 -39.312 -10.492 1 89.62 308 LYS B CA 1
ATOM 5530 C C . LYS B 1 308 ? -2.121 -40.688 -9.82 1 89.62 308 LYS B C 1
ATOM 5532 O O . LYS B 1 308 ? -1.081 -41.344 -9.867 1 89.62 308 LYS B O 1
ATOM 5537 N N . ALA B 1 309 ? -3.334 -41.031 -9.172 1 76.06 309 ALA B N 1
ATOM 5538 C CA . ALA B 1 309 ? -3.387 -42.312 -8.516 1 76.06 309 ALA B CA 1
ATOM 5539 C C . ALA B 1 309 ? -3.365 -43.438 -9.547 1 76.06 309 ALA B C 1
ATOM 5541 O O . ALA B 1 309 ? -4.098 -43.406 -10.539 1 76.06 309 ALA B O 1
ATOM 5542 N N . VAL B 1 310 ? -2.488 -44.344 -9.703 1 66.06 310 VAL B N 1
ATOM 5543 C CA . VAL B 1 310 ? -2.467 -45.344 -10.766 1 66.06 310 VAL B CA 1
ATOM 5544 C C . VAL B 1 310 ? -3.094 -46.625 -10.258 1 66.06 310 VAL B C 1
ATOM 5546 O O . VAL B 1 310 ? -3.861 -47.281 -10.977 1 66.06 310 VAL B O 1
ATOM 5549 N N . LYS B 1 311 ? -2.797 -47.344 -9.188 1 68.62 311 LYS B N 1
ATOM 5550 C CA . LYS B 1 311 ? -3.25 -48.719 -8.992 1 68.62 311 LYS B CA 1
ATOM 5551 C C . LYS B 1 311 ? -3.787 -48.938 -7.582 1 68.62 311 LYS B C 1
ATOM 5553 O O . LYS B 1 311 ? -4.715 -49.719 -7.375 1 68.62 311 LYS B O 1
ATOM 5558 N N . ASN B 1 312 ? -3.305 -48.219 -6.691 1 76.56 312 ASN B N 1
ATOM 5559 C CA . ASN B 1 312 ? -3.541 -48.688 -5.332 1 76.56 312 ASN B CA 1
ATOM 5560 C C . ASN B 1 312 ? -4.441 -47.75 -4.551 1 76.56 312 ASN B C 1
ATOM 5562 O O . ASN B 1 312 ? -4.586 -47.875 -3.332 1 76.56 312 ASN B O 1
ATOM 5566 N N . GLY B 1 313 ? -5.098 -46.781 -5.207 1 85.56 313 GLY B N 1
ATOM 5567 C CA . GLY B 1 313 ? -6.094 -45.938 -4.566 1 85.56 313 GLY B CA 1
ATOM 5568 C C . GLY B 1 313 ? -5.484 -44.812 -3.754 1 85.56 313 GLY B C 1
ATOM 5569 O O . GLY B 1 313 ? -6.207 -44.031 -3.121 1 85.56 313 GLY B O 1
ATOM 5570 N N . LYS B 1 314 ? -4.18 -44.781 -3.646 1 92.19 314 LYS B N 1
ATOM 5571 C CA . LYS B 1 314 ? -3.514 -43.688 -2.939 1 92.19 314 LYS B CA 1
ATOM 5572 C C . LYS B 1 314 ? -3.668 -42.375 -3.691 1 92.19 314 LYS B C 1
ATOM 5574 O O . LYS B 1 314 ? -3.746 -42.344 -4.922 1 92.19 314 LYS B O 1
ATOM 5579 N N . ASN B 1 315 ? -3.84 -41.344 -2.924 1 94 315 ASN B N 1
ATOM 5580 C CA . ASN B 1 315 ? -4.059 -40.031 -3.516 1 94 315 ASN B CA 1
ATOM 5581 C C . ASN B 1 315 ? -2.994 -39.031 -3.074 1 94 315 ASN B C 1
ATOM 5583 O O . ASN B 1 315 ? -2.037 -39.406 -2.391 1 94 315 ASN B O 1
ATOM 5587 N N . ARG B 1 316 ? -3.123 -37.844 -3.566 1 94.94 316 ARG B N 1
ATOM 5588 C CA . ARG B 1 316 ? -2.129 -36.781 -3.305 1 94.94 316 ARG B CA 1
ATOM 5589 C C . ARG B 1 316 ? -2 -36.531 -1.809 1 94.94 316 ARG B C 1
ATOM 5591 O O . ARG B 1 316 ? -0.912 -36.219 -1.32 1 94.94 316 ARG B O 1
ATOM 5598 N N . ASP B 1 317 ? -3.105 -36.719 -0.99 1 95.69 317 ASP B N 1
ATOM 5599 C CA . ASP B 1 317 ? -3.059 -36.531 0.453 1 95.69 317 ASP B CA 1
ATOM 5600 C C . ASP B 1 317 ? -2.156 -37.531 1.131 1 95.69 317 ASP B C 1
ATOM 5602 O O . ASP B 1 317 ? -1.473 -37.219 2.107 1 95.69 317 ASP B O 1
ATOM 5606 N N . ASP B 1 318 ? -2.205 -38.719 0.617 1 96 318 ASP B N 1
ATOM 5607 C CA . ASP B 1 318 ? -1.313 -39.719 1.144 1 96 318 ASP B CA 1
ATOM 5608 C C . ASP B 1 318 ? 0.15 -39.344 0.93 1 96 318 ASP B C 1
ATOM 5610 O O . ASP B 1 318 ? 0.979 -39.531 1.827 1 96 318 ASP B O 1
ATOM 5614 N N . LEU B 1 319 ? 0.425 -38.906 -0.257 1 96.56 319 LEU B N 1
ATOM 5615 C CA . LEU B 1 319 ? 1.788 -38.469 -0.564 1 96.56 319 LEU B CA 1
ATOM 5616 C C . LEU B 1 319 ? 2.221 -37.344 0.34 1 96.56 319 LEU B C 1
ATOM 5618 O O . LEU B 1 319 ? 3.318 -37.344 0.901 1 96.56 319 LEU B O 1
ATOM 5622 N N . ILE B 1 320 ? 1.401 -36.312 0.5 1 97 320 ILE B N 1
ATOM 5623 C CA . ILE B 1 320 ? 1.727 -35.156 1.316 1 97 320 ILE B CA 1
ATOM 5624 C C . ILE B 1 320 ? 1.918 -35.594 2.77 1 97 320 ILE B C 1
ATOM 5626 O O . ILE B 1 320 ? 2.834 -35.125 3.447 1 97 320 ILE B O 1
ATOM 5630 N N . SER B 1 321 ? 1.056 -36.469 3.215 1 96.56 321 SER B N 1
ATOM 5631 C CA . SER B 1 321 ? 1.155 -36.969 4.586 1 96.56 321 SER B CA 1
ATOM 5632 C C . SER B 1 321 ? 2.514 -37.625 4.844 1 96.56 321 SER B C 1
ATOM 5634 O O . SER B 1 321 ? 3.162 -37.312 5.848 1 96.56 321 SER B O 1
ATOM 5636 N N . ILE B 1 322 ? 2.959 -38.469 3.975 1 97 322 ILE B N 1
ATOM 5637 C CA . ILE B 1 322 ? 4.238 -39.156 4.141 1 97 322 ILE B CA 1
ATOM 5638 C C . ILE B 1 322 ? 5.375 -38.156 4.102 1 97 322 ILE B C 1
ATOM 5640 O O . ILE B 1 322 ? 6.285 -38.188 4.93 1 97 322 ILE B O 1
ATOM 5644 N N . LEU B 1 323 ? 5.363 -37.25 3.148 1 98.06 323 LEU B N 1
ATOM 5645 C CA . LEU B 1 323 ? 6.426 -36.25 2.992 1 98.06 323 LEU B CA 1
ATOM 5646 C C . LEU B 1 323 ? 6.508 -35.344 4.211 1 98.06 323 LEU B C 1
ATOM 5648 O O . LEU B 1 323 ? 7.602 -35.031 4.691 1 98.06 323 LEU B O 1
ATOM 5652 N N . SER B 1 324 ? 5.348 -34.906 4.719 1 96.69 324 SER B N 1
ATOM 5653 C CA . SER B 1 324 ? 5.305 -33.969 5.832 1 96.69 324 SER B CA 1
ATOM 5654 C C . SER B 1 324 ? 5.645 -34.656 7.148 1 96.69 324 SER B C 1
ATOM 5656 O O . SER B 1 324 ? 6.43 -34.125 7.945 1 96.69 324 SER B O 1
ATOM 5658 N N . LYS B 1 325 ? 5.105 -35.844 7.41 1 96.44 325 LYS B N 1
ATOM 5659 C CA . LYS B 1 325 ? 5.188 -36.469 8.727 1 96.44 325 LYS B CA 1
ATOM 5660 C C . LYS B 1 325 ? 6.445 -37.344 8.844 1 96.44 325 LYS B C 1
ATOM 5662 O O . LYS B 1 325 ? 7.098 -37.344 9.891 1 96.44 325 LYS B O 1
ATOM 5667 N N . LYS B 1 326 ? 6.742 -38.031 7.805 1 97.31 326 LYS B N 1
ATOM 5668 C CA . LYS B 1 326 ? 7.867 -38.969 7.855 1 97.31 326 LYS B CA 1
ATOM 5669 C C . LYS B 1 326 ? 9.156 -38.312 7.395 1 97.31 326 LYS B C 1
ATOM 5671 O O . LYS B 1 326 ? 10.18 -38.375 8.078 1 97.31 326 LYS B O 1
ATOM 5676 N N . TYR B 1 327 ? 9.117 -37.562 6.316 1 98.19 327 TYR B N 1
ATOM 5677 C CA . TYR B 1 327 ? 10.344 -37.031 5.719 1 98.19 327 TYR B CA 1
ATOM 5678 C C . TYR B 1 327 ? 10.547 -35.594 6.086 1 98.19 327 TYR B C 1
ATOM 5680 O O . TYR B 1 327 ? 11.594 -35 5.793 1 98.19 327 TYR B O 1
ATOM 5688 N N . LYS B 1 328 ? 9.609 -34.938 6.672 1 97.88 328 LYS B N 1
ATOM 5689 C CA . LYS B 1 328 ? 9.68 -33.594 7.223 1 97.88 328 LYS B CA 1
ATOM 5690 C C . LYS B 1 328 ? 9.922 -32.562 6.121 1 97.88 328 LYS B C 1
ATOM 5692 O O . LYS B 1 328 ? 10.766 -31.672 6.266 1 97.88 328 LYS B O 1
ATOM 5697 N N . ILE B 1 329 ? 9.25 -32.75 4.992 1 98.06 329 ILE B N 1
ATOM 5698 C CA . ILE B 1 329 ? 9.234 -31.812 3.881 1 98.06 329 ILE B CA 1
ATOM 5699 C C . ILE B 1 329 ? 7.871 -31.125 3.803 1 98.06 329 ILE B C 1
ATOM 5701 O O . ILE B 1 329 ? 6.84 -31.781 3.656 1 98.06 329 ILE B O 1
ATOM 5705 N N . GLN B 1 330 ? 7.879 -29.812 3.9 1 96.25 330 GLN B N 1
ATOM 5706 C CA . GLN B 1 330 ? 6.637 -29.047 3.908 1 96.25 330 GLN B CA 1
ATOM 5707 C C . GLN B 1 330 ? 6.141 -28.797 2.49 1 96.25 330 GLN B C 1
ATOM 5709 O O . GLN B 1 330 ? 6.488 -27.781 1.878 1 96.25 330 GLN B O 1
ATOM 5714 N N . VAL B 1 331 ? 5.398 -29.688 1.953 1 96.69 331 VAL B N 1
ATOM 5715 C CA . VAL B 1 331 ? 4.727 -29.484 0.672 1 96.69 331 VAL B CA 1
ATOM 5716 C C . VAL B 1 331 ? 3.35 -28.875 0.9 1 96.69 331 VAL B C 1
ATOM 5718 O O . VAL B 1 331 ? 2.76 -29.031 1.97 1 96.69 331 VAL B O 1
ATOM 5721 N N . ILE B 1 332 ? 2.902 -28.094 -0.102 1 94.69 332 ILE B N 1
ATOM 5722 C CA . ILE B 1 332 ? 1.646 -27.375 0.131 1 94.69 332 ILE B CA 1
ATOM 5723 C C . ILE B 1 332 ? 0.696 -27.625 -1.04 1 94.69 332 ILE B C 1
ATOM 5725 O O . ILE B 1 332 ? 1.083 -28.219 -2.051 1 94.69 332 ILE B O 1
ATOM 5729 N N . VAL B 1 333 ? -0.568 -27.297 -0.778 1 94.62 333 VAL B N 1
ATOM 5730 C CA . VAL B 1 333 ? -1.617 -27.297 -1.793 1 94.62 333 VAL B CA 1
ATOM 5731 C C . VAL B 1 333 ? -2.102 -25.875 -2.047 1 94.62 333 VAL B C 1
ATOM 5733 O O . VAL B 1 333 ? -2.629 -25.219 -1.145 1 94.62 333 VAL B O 1
ATOM 5736 N N . GLN B 1 334 ? -1.863 -25.391 -3.145 1 89.31 334 GLN B N 1
ATOM 5737 C CA . GLN B 1 334 ? -2.309 -24.078 -3.588 1 89.31 334 GLN B CA 1
ATOM 5738 C C . GLN B 1 334 ? -2.334 -23.984 -5.113 1 89.31 334 GLN B C 1
ATOM 5740 O O . GLN B 1 334 ? -1.526 -24.625 -5.789 1 89.31 334 GLN B O 1
ATOM 5745 N N . TYR B 1 335 ? -3.418 -23.406 -5.715 1 93.19 335 TYR B N 1
ATOM 5746 C CA . TYR B 1 335 ? -4.367 -22.469 -5.125 1 93.19 335 TYR B CA 1
ATOM 5747 C C . TYR B 1 335 ? -5.77 -23.062 -5.09 1 93.19 335 TYR B C 1
ATOM 5749 O O . TYR B 1 335 ? -6.23 -23.641 -6.074 1 93.19 335 TYR B O 1
ATOM 5757 N N . TYR B 1 336 ? -6.395 -22.844 -3.963 1 95.44 336 TYR B N 1
ATOM 5758 C CA . TYR B 1 336 ? -7.801 -23.219 -3.818 1 95.44 336 TYR B CA 1
ATOM 5759 C C . TYR B 1 336 ? -8.664 -22.469 -4.836 1 95.44 336 TYR B C 1
ATOM 5761 O O . TYR B 1 336 ? -8.531 -21.266 -5.008 1 95.44 336 TYR B O 1
ATOM 5769 N N . PRO B 1 337 ? -9.438 -23.25 -5.691 1 97.94 337 PRO B N 1
ATOM 5770 C CA . PRO B 1 337 ? -10.258 -22.516 -6.664 1 97.94 337 PRO B CA 1
ATOM 5771 C C . PRO B 1 337 ? -11.07 -21.406 -6.027 1 97.94 337 PRO B C 1
ATOM 5773 O O . PRO B 1 337 ? -11.734 -21.609 -5.008 1 97.94 337 PRO B O 1
ATOM 5776 N N . LEU B 1 338 ? -11.078 -20.266 -6.641 1 98.38 338 LEU B N 1
ATOM 5777 C CA . LEU B 1 338 ? -11.641 -19.062 -6.035 1 98.38 338 LEU B CA 1
ATOM 5778 C C . LEU B 1 338 ? -13.125 -19.25 -5.746 1 98.38 338 LEU B C 1
ATOM 5780 O O . LEU B 1 338 ? -13.609 -18.844 -4.688 1 98.38 338 LEU B O 1
ATOM 5784 N N . TYR B 1 339 ? -13.844 -19.906 -6.633 1 98.5 339 TYR B N 1
ATOM 5785 C CA . TYR B 1 339 ? -15.289 -20.094 -6.496 1 98.5 339 TYR B CA 1
ATOM 5786 C C . TYR B 1 339 ? -15.617 -21.047 -5.359 1 98.5 339 TYR B C 1
ATOM 5788 O O . TYR B 1 339 ? -16.781 -21.219 -4.988 1 98.5 339 TYR B O 1
ATOM 5796 N N . ARG B 1 340 ? -14.562 -21.656 -4.805 1 97.31 340 ARG B N 1
ATOM 5797 C CA . ARG B 1 340 ? -14.766 -22.547 -3.672 1 97.31 340 ARG B CA 1
ATOM 5798 C C . ARG B 1 340 ? -14.516 -21.828 -2.352 1 97.31 340 ARG B C 1
ATOM 5800 O O . ARG B 1 340 ? -14.867 -22.344 -1.284 1 97.31 340 ARG B O 1
ATOM 5807 N N . TYR B 1 341 ? -13.875 -20.672 -2.316 1 96.81 341 TYR B N 1
ATOM 5808 C CA . TYR B 1 341 ? -13.641 -19.891 -1.104 1 96.81 341 TYR B CA 1
ATOM 5809 C C . TYR B 1 341 ? -14.938 -19.281 -0.586 1 96.81 341 TYR B C 1
ATOM 5811 O O . TYR B 1 341 ? -15.773 -18.828 -1.37 1 96.81 341 TYR B O 1
ATOM 5819 N N . ASP B 1 342 ? -15.078 -19.172 0.683 1 95.5 342 ASP B N 1
ATOM 5820 C CA . ASP B 1 342 ? -16.266 -18.594 1.31 1 95.5 342 ASP B CA 1
ATOM 5821 C C . ASP B 1 342 ? -16.453 -17.141 0.875 1 95.5 342 ASP B C 1
ATOM 5823 O O . ASP B 1 342 ? -17.594 -16.719 0.63 1 95.5 342 ASP B O 1
ATOM 5827 N N . LEU B 1 343 ? -15.43 -16.391 0.769 1 97.12 343 LEU B N 1
ATOM 5828 C CA . LEU B 1 343 ? -15.539 -14.992 0.358 1 97.12 343 LEU B CA 1
ATOM 5829 C C . LEU B 1 343 ? -16.234 -14.875 -0.991 1 97.12 343 LEU B C 1
ATOM 5831 O O . LEU B 1 343 ? -17.203 -14.117 -1.132 1 97.12 343 LEU B O 1
ATOM 5835 N N . PHE B 1 344 ? -15.766 -15.625 -1.939 1 98.12 344 PHE B N 1
ATOM 5836 C CA . PHE B 1 344 ? -16.297 -15.516 -3.293 1 98.12 344 PHE B CA 1
ATOM 5837 C C . PHE B 1 344 ? -17.719 -16.047 -3.359 1 98.12 344 PHE B C 1
ATOM 5839 O O . PHE B 1 344 ? -18.562 -15.523 -4.098 1 98.12 344 PHE B O 1
ATOM 5846 N N . LYS B 1 345 ? -18.016 -17.141 -2.592 1 97.69 345 LYS B N 1
ATOM 5847 C CA . LYS B 1 345 ? -19.391 -17.625 -2.504 1 97.69 345 LYS B CA 1
ATOM 5848 C C . LYS B 1 345 ? -20.328 -16.531 -1.991 1 97.69 345 LYS B C 1
ATOM 5850 O O . LYS B 1 345 ? -21.391 -16.297 -2.578 1 97.69 345 LYS B O 1
ATOM 5855 N N . LYS B 1 346 ? -19.906 -15.914 -0.896 1 97 346 LYS B N 1
ATOM 5856 C CA . LYS B 1 346 ? -20.719 -14.859 -0.285 1 97 346 LYS B CA 1
ATOM 5857 C C . LYS B 1 346 ? -20.938 -13.703 -1.258 1 97 346 LYS B C 1
ATOM 5859 O O . LYS B 1 346 ? -21.969 -13.039 -1.214 1 97 346 LYS B O 1
ATOM 5864 N N . MET B 1 347 ? -20 -13.516 -2.121 1 97.44 347 MET B N 1
ATOM 5865 C CA . MET B 1 347 ? -20.062 -12.406 -3.068 1 97.44 347 MET B CA 1
ATOM 5866 C C . MET B 1 347 ? -20.828 -12.805 -4.32 1 97.44 347 MET B C 1
ATOM 5868 O O . MET B 1 347 ? -20.953 -12.023 -5.266 1 97.44 347 MET B O 1
ATOM 5872 N N . GLY B 1 348 ? -21.281 -14.102 -4.41 1 97.5 348 GLY B N 1
ATOM 5873 C CA . GLY B 1 348 ? -22.172 -14.523 -5.488 1 97.5 348 GLY B CA 1
ATOM 5874 C C . GLY B 1 348 ? -21.438 -15.266 -6.594 1 97.5 348 GLY B C 1
ATOM 5875 O O . GLY B 1 348 ? -21.953 -15.383 -7.711 1 97.5 348 GLY B O 1
ATOM 5876 N N . TYR B 1 349 ? -20.234 -15.789 -6.289 1 98.31 349 TYR B N 1
ATOM 5877 C CA . TYR B 1 349 ? -19.438 -16.375 -7.355 1 98.31 349 TYR B CA 1
ATOM 5878 C C . TYR B 1 349 ? -19.188 -17.859 -7.109 1 98.31 349 TYR B C 1
ATOM 5880 O O . TYR B 1 349 ? -18.156 -18.391 -7.488 1 98.31 349 TYR B O 1
ATOM 5888 N N . ALA B 1 350 ? -20.141 -18.516 -6.543 1 97.94 350 ALA B N 1
ATOM 5889 C CA . ALA B 1 350 ? -20.031 -19.938 -6.199 1 97.94 350 ALA B CA 1
ATOM 5890 C C . ALA B 1 350 ? -20.219 -20.812 -7.43 1 97.94 350 ALA B C 1
ATOM 5892 O O . ALA B 1 350 ? -19.656 -21.906 -7.508 1 97.94 350 ALA B O 1
ATOM 5893 N N . LYS B 1 351 ? -21 -20.406 -8.383 1 97.38 351 LYS B N 1
ATOM 5894 C CA . LYS B 1 351 ? -21.312 -21.219 -9.555 1 97.38 351 LYS B CA 1
ATOM 5895 C C . LYS B 1 351 ? -20.156 -21.203 -10.555 1 97.38 351 LYS B C 1
ATOM 5897 O O . LYS B 1 351 ? -19.734 -20.141 -11 1 97.38 351 LYS B O 1
ATOM 5902 N N . ALA B 1 352 ? -19.641 -22.359 -10.859 1 97.56 352 ALA B N 1
ATOM 5903 C CA . ALA B 1 352 ? -18.516 -22.5 -11.789 1 97.56 352 ALA B CA 1
ATOM 5904 C C . ALA B 1 352 ? -18.547 -23.859 -12.484 1 97.56 352 ALA B C 1
ATOM 5906 O O . ALA B 1 352 ? -18.953 -24.859 -11.883 1 97.56 352 ALA B O 1
ATOM 5907 N N . VAL B 1 353 ? -18.25 -23.938 -13.742 1 97.69 353 VAL B N 1
ATOM 5908 C CA . VAL B 1 353 ? -18.016 -25.156 -14.492 1 97.69 353 VAL B CA 1
ATOM 5909 C C . VAL B 1 353 ? -16.547 -25.203 -14.953 1 97.69 353 VAL B C 1
ATOM 5911 O O . VAL B 1 353 ? -16.234 -24.812 -16.078 1 97.69 353 VAL B O 1
ATOM 5914 N N . CYS B 1 354 ? -15.742 -25.625 -14.109 1 98.44 354 CYS B N 1
ATOM 5915 C CA . CYS B 1 354 ? -14.305 -25.703 -14.344 1 98.44 354 CYS B CA 1
ATOM 5916 C C . CYS B 1 354 ? -13.758 -27.062 -13.945 1 98.44 354 CYS B C 1
ATOM 5918 O O . CYS B 1 354 ? -12.93 -27.172 -13.031 1 98.44 354 CYS B O 1
ATOM 5920 N N . PRO B 1 355 ? -14.109 -28.094 -14.641 1 98.31 355 PRO B N 1
ATOM 5921 C CA . PRO B 1 355 ? -13.742 -29.453 -14.242 1 98.31 355 PRO B CA 1
ATOM 5922 C C . PRO B 1 355 ? -12.227 -29.672 -14.211 1 98.31 355 PRO B C 1
ATOM 5924 O O . PRO B 1 355 ? -11.727 -30.406 -13.359 1 98.31 355 PRO B O 1
ATOM 5927 N N . ALA B 1 356 ? -11.523 -29.109 -15.156 1 98.19 356 ALA B N 1
ATOM 5928 C CA . ALA B 1 356 ? -10.07 -29.281 -15.172 1 98.19 356 ALA B CA 1
ATOM 5929 C C . ALA B 1 356 ? -9.43 -28.609 -13.961 1 98.19 356 ALA B C 1
ATOM 5931 O O . ALA B 1 356 ? -8.492 -29.156 -13.367 1 98.19 356 ALA B O 1
ATOM 5932 N N . SER B 1 357 ? -9.93 -27.422 -13.625 1 98.38 357 SER B N 1
ATOM 5933 C CA . SER B 1 357 ? -9.445 -26.734 -12.438 1 98.38 357 SER B CA 1
ATOM 5934 C C . SER B 1 357 ? -9.695 -27.547 -11.18 1 98.38 357 SER B C 1
ATOM 5936 O O . SER B 1 357 ? -8.82 -27.672 -10.32 1 98.38 357 SER B O 1
ATOM 5938 N N . ASP B 1 358 ? -10.875 -28.109 -11.07 1 98.06 358 ASP B N 1
ATOM 5939 C CA . ASP B 1 358 ? -11.242 -28.938 -9.922 1 98.06 358 ASP B CA 1
ATOM 5940 C C . ASP B 1 358 ? -10.352 -30.172 -9.828 1 98.06 358 ASP B C 1
ATOM 5942 O O . ASP B 1 358 ? -9.82 -30.484 -8.758 1 98.06 358 ASP B O 1
ATOM 5946 N N . ASP B 1 359 ? -10.242 -30.781 -10.922 1 97.38 359 ASP B N 1
ATOM 5947 C CA . ASP B 1 359 ? -9.422 -31.984 -10.969 1 97.38 359 ASP B CA 1
ATOM 5948 C C . ASP B 1 359 ? -7.973 -31.688 -10.586 1 97.38 359 ASP B C 1
ATOM 5950 O O . ASP B 1 359 ? -7.363 -32.406 -9.805 1 97.38 359 ASP B O 1
ATOM 5954 N N . PHE B 1 360 ? -7.461 -30.672 -11.156 1 97.75 360 PHE B N 1
ATOM 5955 C CA . PHE B 1 360 ? -6.082 -30.297 -10.859 1 97.75 360 PHE B CA 1
ATOM 5956 C C . PHE B 1 360 ? -5.914 -29.969 -9.383 1 97.75 360 PHE B C 1
ATOM 5958 O O . PHE B 1 360 ? -5.035 -30.516 -8.719 1 97.75 360 PHE B O 1
ATOM 5965 N N . PHE B 1 361 ? -6.762 -29.125 -8.859 1 97.69 361 PHE B N 1
ATOM 5966 C CA . PHE B 1 361 ? -6.629 -28.719 -7.465 1 97.69 361 PHE B CA 1
ATOM 5967 C C . PHE B 1 361 ? -6.73 -29.922 -6.543 1 97.69 361 PHE B C 1
ATOM 5969 O O . PHE B 1 361 ? -5.957 -30.062 -5.59 1 97.69 361 PHE B O 1
ATOM 5976 N N . ASP B 1 362 ? -7.648 -30.781 -6.766 1 96.31 362 ASP B N 1
ATOM 5977 C CA . ASP B 1 362 ? -7.918 -31.906 -5.879 1 96.31 362 ASP B CA 1
ATOM 5978 C C . ASP B 1 362 ? -6.762 -32.906 -5.895 1 96.31 362 ASP B C 1
ATOM 5980 O O . ASP B 1 362 ? -6.688 -33.781 -5.039 1 96.31 362 ASP B O 1
ATOM 5984 N N . ASN B 1 363 ? -5.836 -32.688 -6.871 1 96.44 363 ASN B N 1
ATOM 5985 C CA . ASN B 1 363 ? -4.754 -33.656 -7.012 1 96.44 363 ASN B CA 1
ATOM 5986 C C . ASN B 1 363 ? -3.395 -32.969 -7.074 1 96.44 363 ASN B C 1
ATOM 5988 O O . ASN B 1 363 ? -2.389 -33.594 -7.395 1 96.44 363 ASN B O 1
ATOM 5992 N N . MET B 1 364 ? -3.289 -31.75 -6.762 1 97.38 364 MET B N 1
ATOM 5993 C CA . MET B 1 364 ? -2.055 -31 -6.961 1 97.38 364 MET B CA 1
ATOM 5994 C C . MET B 1 364 ? -1.153 -31.109 -5.734 1 97.38 364 MET B C 1
ATOM 5996 O O . MET B 1 364 ? -1.625 -31.391 -4.633 1 97.38 364 MET B O 1
ATOM 6000 N N . ILE B 1 365 ? 0.062 -30.875 -5.875 1 97.12 365 ILE B N 1
ATOM 6001 C CA . ILE B 1 365 ? 1.083 -30.781 -4.836 1 97.12 365 ILE B CA 1
ATOM 6002 C C . ILE B 1 365 ? 2.145 -29.766 -5.25 1 97.12 365 ILE B C 1
ATOM 6004 O O . ILE B 1 365 ? 2.551 -29.719 -6.414 1 97.12 365 ILE B O 1
ATOM 6008 N N . SER B 1 366 ? 2.51 -28.875 -4.41 1 97.19 366 SER B N 1
ATOM 6009 C CA . SER B 1 366 ? 3.564 -27.891 -4.645 1 97.19 366 SER B CA 1
ATOM 6010 C C . SER B 1 366 ? 4.773 -28.156 -3.752 1 97.19 366 SER B C 1
ATOM 6012 O O . SER B 1 366 ? 4.637 -28.266 -2.531 1 97.19 366 SER B O 1
ATOM 6014 N N . PHE B 1 367 ? 5.93 -28.25 -4.297 1 97.69 367 PHE B N 1
ATOM 6015 C CA . PHE B 1 367 ? 7.152 -28.594 -3.578 1 97.69 367 PHE B CA 1
ATOM 6016 C C . PHE B 1 367 ? 7.926 -27.328 -3.205 1 97.69 367 PHE B C 1
ATOM 6018 O O . PHE B 1 367 ? 7.891 -26.328 -3.93 1 97.69 367 PHE B O 1
ATOM 6025 N N . PRO B 1 368 ? 8.617 -27.344 -2.016 1 96.38 368 PRO B N 1
ATOM 6026 C CA . PRO B 1 368 ? 9.5 -26.219 -1.703 1 96.38 368 PRO B CA 1
ATOM 6027 C C . PRO B 1 368 ? 10.516 -25.953 -2.807 1 96.38 368 PRO B C 1
ATOM 6029 O O . PRO B 1 368 ? 11.188 -26.875 -3.275 1 96.38 368 PRO B O 1
ATOM 6032 N N . PHE B 1 369 ? 10.492 -24.688 -3.209 1 93.5 369 PHE B N 1
ATOM 6033 C CA . PHE B 1 369 ? 11.383 -24.359 -4.316 1 93.5 369 PHE B CA 1
ATOM 6034 C C . PHE B 1 369 ? 11.906 -22.938 -4.184 1 93.5 369 PHE B C 1
ATOM 6036 O O . PHE B 1 369 ? 11.211 -21.969 -4.52 1 93.5 369 PHE B O 1
ATOM 6043 N N . HIS B 1 370 ? 13 -22.672 -3.506 1 87.12 370 HIS B N 1
ATOM 6044 C CA . HIS B 1 370 ? 13.695 -21.391 -3.438 1 87.12 370 HIS B CA 1
ATOM 6045 C C . HIS B 1 370 ? 15.172 -21.547 -3.789 1 87.12 370 HIS B C 1
ATOM 6047 O O . HIS B 1 370 ? 15.766 -22.594 -3.564 1 87.12 370 HIS B O 1
ATOM 6053 N N . ILE B 1 371 ? 15.711 -20.516 -4.316 1 86.56 371 ILE B N 1
ATOM 6054 C CA . ILE B 1 371 ? 16.984 -20.641 -5.023 1 86.56 371 ILE B CA 1
ATOM 6055 C C . ILE B 1 371 ? 18.125 -20.719 -4.016 1 86.56 371 ILE B C 1
ATOM 6057 O O . ILE B 1 371 ? 19.234 -21.156 -4.352 1 86.56 371 ILE B O 1
ATOM 6061 N N . TRP B 1 372 ? 17.922 -20.297 -2.836 1 86.44 372 TRP B N 1
ATOM 6062 C CA . TRP B 1 372 ? 19.016 -20.312 -1.885 1 86.44 372 TRP B CA 1
ATOM 6063 C C . TRP B 1 372 ? 19.047 -21.625 -1.103 1 86.44 372 TRP B C 1
ATOM 6065 O O . TRP B 1 372 ? 19.828 -21.781 -0.16 1 86.44 372 TRP B O 1
ATOM 6075 N N . MET B 1 373 ? 18.125 -22.594 -1.469 1 91.81 373 MET B N 1
ATOM 6076 C CA . MET B 1 373 ? 18.188 -23.938 -0.885 1 91.81 373 MET B CA 1
ATOM 6077 C C . MET B 1 373 ? 19.516 -24.609 -1.223 1 91.81 373 MET B C 1
ATOM 6079 O O . MET B 1 373 ? 19.922 -24.656 -2.387 1 91.81 373 MET B O 1
ATOM 6083 N N . ASN B 1 374 ? 20.188 -25.094 -0.231 1 94.19 374 ASN B N 1
ATOM 6084 C CA . ASN B 1 374 ? 21.469 -25.719 -0.521 1 94.19 374 ASN B CA 1
ATOM 6085 C C . ASN B 1 374 ? 21.297 -27.047 -1.237 1 94.19 374 ASN B C 1
ATOM 6087 O O . ASN B 1 374 ? 20.219 -27.656 -1.186 1 94.19 374 ASN B O 1
ATOM 6091 N N . GLU B 1 375 ? 22.344 -27.5 -1.844 1 96.06 375 GLU B N 1
ATOM 6092 C CA . GLU B 1 375 ? 22.312 -28.688 -2.701 1 96.06 375 GLU B CA 1
ATOM 6093 C C . GLU B 1 375 ? 21.984 -29.938 -1.898 1 96.06 375 GLU B C 1
ATOM 6095 O O . GLU B 1 375 ? 21.312 -30.844 -2.395 1 96.06 375 GLU B O 1
ATOM 6100 N N . ASN B 1 376 ? 22.453 -30.047 -0.682 1 97.75 376 ASN B N 1
ATOM 6101 C CA . ASN B 1 376 ? 22.172 -31.203 0.155 1 97.75 376 ASN B CA 1
ATOM 6102 C C . ASN B 1 376 ? 20.688 -31.328 0.452 1 97.75 376 ASN B C 1
ATOM 6104 O O . ASN B 1 376 ? 20.125 -32.438 0.385 1 97.75 376 ASN B O 1
ATOM 6108 N N . ASP B 1 377 ? 20.109 -30.234 0.806 1 97.69 377 ASP B N 1
ATOM 6109 C CA . ASP B 1 377 ? 18.688 -30.219 1.084 1 97.69 377 ASP B CA 1
ATOM 6110 C C . ASP B 1 377 ? 17.875 -30.531 -0.175 1 97.69 377 ASP B C 1
ATOM 6112 O O . ASP B 1 377 ? 16.859 -31.234 -0.113 1 97.69 377 ASP B O 1
ATOM 6116 N N . PHE B 1 378 ? 18.344 -30 -1.271 1 97.62 378 PHE B N 1
ATOM 6117 C CA . PHE B 1 378 ? 17.688 -30.234 -2.553 1 97.62 378 PHE B CA 1
ATOM 6118 C C . PHE B 1 378 ? 17.734 -31.719 -2.918 1 97.62 378 PHE B C 1
ATOM 6120 O O . PHE B 1 378 ? 16.734 -32.312 -3.316 1 97.62 378 PHE B O 1
ATOM 6127 N N . ASP B 1 379 ? 18.828 -32.344 -2.73 1 98 379 ASP B N 1
ATOM 6128 C CA . ASP B 1 379 ? 19 -33.75 -3.008 1 98 379 ASP B CA 1
ATOM 6129 C C . ASP B 1 379 ? 18.172 -34.594 -2.047 1 98 379 ASP B C 1
ATOM 6131 O O . ASP B 1 379 ? 17.594 -35.594 -2.449 1 98 379 ASP B O 1
ATOM 6135 N N . TYR B 1 380 ? 18.188 -34.188 -0.852 1 98.44 380 TYR B N 1
ATOM 6136 C CA . TYR B 1 380 ? 17.375 -34.875 0.139 1 98.44 380 TYR B CA 1
ATOM 6137 C C . TYR B 1 380 ? 15.906 -34.875 -0.258 1 98.44 380 TYR B C 1
ATOM 6139 O O . TYR B 1 380 ? 15.219 -35.875 -0.15 1 98.44 380 TYR B O 1
ATOM 6147 N N . MET B 1 381 ? 15.406 -33.719 -0.678 1 98.31 381 MET B N 1
ATOM 6148 C CA . MET B 1 381 ? 14.016 -33.594 -1.097 1 98.31 381 MET B CA 1
ATOM 6149 C C . MET B 1 381 ? 13.695 -34.531 -2.246 1 98.31 381 MET B C 1
ATOM 6151 O O . MET B 1 381 ? 12.703 -35.281 -2.191 1 98.31 381 MET B O 1
ATOM 6155 N N . ILE B 1 382 ? 14.555 -34.625 -3.234 1 98.38 382 ILE B N 1
ATOM 6156 C CA . ILE B 1 382 ? 14.344 -35.469 -4.406 1 98.38 382 ILE B CA 1
ATOM 6157 C C . ILE B 1 382 ? 14.312 -36.906 -3.986 1 98.38 382 ILE B C 1
ATOM 6159 O O . ILE B 1 382 ? 13.398 -37.656 -4.352 1 98.38 382 ILE B O 1
ATOM 6163 N N . ALA B 1 383 ? 15.266 -37.312 -3.178 1 98.62 383 ALA B N 1
ATOM 6164 C CA . ALA B 1 383 ? 15.367 -38.688 -2.727 1 98.62 383 ALA B CA 1
ATOM 6165 C C . ALA B 1 383 ? 14.148 -39.094 -1.896 1 98.62 383 ALA B C 1
ATOM 6167 O O . ALA B 1 383 ? 13.617 -40.188 -2.045 1 98.62 383 ALA B O 1
ATOM 6168 N N . SER B 1 384 ? 13.797 -38.188 -1.037 1 98.75 384 SER B N 1
ATOM 6169 C CA . SER B 1 384 ? 12.664 -38.469 -0.154 1 98.75 384 SER B CA 1
ATOM 6170 C C . SER B 1 384 ? 11.367 -38.594 -0.943 1 98.75 384 SER B C 1
ATOM 6172 O O . SER B 1 384 ? 10.523 -39.438 -0.626 1 98.75 384 SER B O 1
ATOM 6174 N N . ILE B 1 385 ? 11.18 -37.812 -1.934 1 98.31 385 ILE B N 1
ATOM 6175 C CA . ILE B 1 385 ? 9.977 -37.875 -2.76 1 98.31 385 ILE B CA 1
ATOM 6176 C C . ILE B 1 385 ? 9.945 -39.188 -3.518 1 98.31 385 ILE B C 1
ATOM 6178 O O . ILE B 1 385 ? 8.906 -39.844 -3.588 1 98.31 385 ILE B O 1
ATOM 6182 N N . LYS B 1 386 ? 11.062 -39.594 -4.062 1 97.88 386 LYS B N 1
ATOM 6183 C CA . LYS B 1 386 ? 11.141 -40.906 -4.75 1 97.88 386 LYS B CA 1
ATOM 6184 C C . LYS B 1 386 ? 10.758 -42.031 -3.816 1 97.88 386 LYS B C 1
ATOM 6186 O O . LYS B 1 386 ? 9.969 -42.906 -4.184 1 97.88 386 LYS B O 1
ATOM 6191 N N . GLN B 1 387 ? 11.32 -41.938 -2.643 1 97.94 387 GLN B N 1
ATOM 6192 C CA . GLN B 1 387 ? 11.047 -43 -1.677 1 97.94 387 GLN B CA 1
ATOM 6193 C C . GLN B 1 387 ? 9.57 -43.031 -1.279 1 97.94 387 GLN B C 1
ATOM 6195 O O . GLN B 1 387 ? 8.977 -44.094 -1.12 1 97.94 387 GLN B O 1
ATOM 6200 N N . ALA B 1 388 ? 9.055 -41.875 -1.048 1 97.31 388 ALA B N 1
ATOM 6201 C CA . ALA B 1 388 ? 7.641 -41.781 -0.686 1 97.31 388 ALA B CA 1
ATOM 6202 C C . ALA B 1 388 ? 6.75 -42.344 -1.784 1 97.31 388 ALA B C 1
ATOM 6204 O O . ALA B 1 388 ? 5.77 -43.031 -1.498 1 97.31 388 ALA B O 1
ATOM 6205 N N . LEU B 1 389 ? 7.082 -42.031 -3.045 1 95.62 389 LEU B N 1
ATOM 6206 C CA . LEU B 1 389 ? 6.316 -42.531 -4.18 1 95.62 389 LEU B CA 1
ATOM 6207 C C . LEU B 1 389 ? 6.398 -44.062 -4.25 1 95.62 389 LEU B C 1
ATOM 6209 O O . LEU B 1 389 ? 5.398 -44.719 -4.527 1 95.62 389 LEU B O 1
ATOM 6213 N N . ILE B 1 390 ? 7.523 -44.594 -3.955 1 94.75 390 ILE B N 1
ATOM 6214 C CA . ILE B 1 390 ? 7.723 -46.031 -3.967 1 94.75 390 ILE B CA 1
ATOM 6215 C C . ILE B 1 390 ? 6.914 -46.688 -2.838 1 94.75 390 ILE B C 1
ATOM 6217 O O . ILE B 1 390 ? 6.258 -47.719 -3.039 1 94.75 390 ILE B O 1
ATOM 6221 N N . GLU B 1 391 ? 7 -46.031 -1.723 1 93.81 391 GLU B N 1
ATOM 6222 C CA . GLU B 1 391 ? 6.262 -46.531 -0.572 1 93.81 391 GLU B CA 1
ATOM 6223 C C . GLU B 1 391 ? 4.762 -46.562 -0.85 1 93.81 391 GLU B C 1
ATOM 6225 O O . GLU B 1 391 ? 4.051 -47.438 -0.356 1 93.81 391 GLU B O 1
ATOM 6230 N N . LEU B 1 392 ? 4.285 -45.656 -1.554 1 93.31 392 LEU B N 1
ATOM 6231 C CA . LEU B 1 392 ? 2.852 -45.531 -1.803 1 93.31 392 LEU B CA 1
ATOM 6232 C C . LEU B 1 392 ? 2.41 -46.5 -2.891 1 93.31 392 LEU B C 1
ATOM 6234 O O . LEU B 1 392 ? 1.216 -46.781 -3.041 1 93.31 392 LEU B O 1
ATOM 6238 N N . ARG B 1 393 ? 3.346 -47.094 -3.625 1 88.75 393 ARG B N 1
ATOM 6239 C CA . ARG B 1 393 ? 3.025 -48.125 -4.609 1 88.75 393 ARG B CA 1
ATOM 6240 C C . ARG B 1 393 ? 2.713 -49.438 -3.932 1 88.75 393 ARG B C 1
ATOM 6242 O O . ARG B 1 393 ? 2.033 -50.312 -4.504 1 88.75 393 ARG B O 1
ATOM 6249 N N . SER B 1 394 ? 3.301 -49.656 -2.84 1 79.75 394 SER B N 1
ATOM 6250 C CA . SER B 1 394 ? 3.137 -50.938 -2.127 1 79.75 394 SER B CA 1
ATOM 6251 C C . SER B 1 394 ? 1.85 -50.938 -1.309 1 79.75 394 SER B C 1
ATOM 6253 O O . SER B 1 394 ? 1.272 -52 -1.062 1 79.75 394 SER B O 1
#